Protein AF-A0A0W0RMK8-F1 (afdb_monomer)

Secondary structure (DSSP, 8-state):
-HHHHHHHHHHHHHHT--EEEEEEEEEB--SSS-B-SHHHHHHHHHTT---EEEPPTTT--HHHHB-S-TTSTT-BS-SEEE--S-TTEE-TTTTT--HHHHHHS-HHHHHHHHHHHHHHHHTT--GGGGTT--EEEEEE----HHHHHHHHTT----HHHHHHH-TTHHHHHHHHHTT--S-EEEE--GGGHHHHHHHHHHHHHHTTS-SEEEEEEEE----HHHHHHHHHTT-B-SSSS--TTBTT---BPBB-EEEEEEEEEHHHHHHTT----EEEEEEEEEE--S-SSSTTS--HHHHHHHHHHHHHHHT--TTTEEEEE------HHHHHHHHHHHHHHHTTT-BTTBPEEEE-THHHH-B-GGGHHHHHHHHHHHHHHTTEEPP-TT-SSB-TT--GGGTTEE--SS-EE---BTTB--EEEEEEE-TTSEEEEEEEEPPP----------TTS-EEEEEEESSHHHHHHHHHHHHHHHHH----HHHHHHHHHHSS---SEEEEEEESSHHHHHHHHHTT-S--EE-PPP-SEEEE-S-HHHHHHHHHTT-EEEEPTTSS-PPP--PPPP----EE--PPP--TT--PPPPPPTT-EEEEEEEE-PPPS------S--EEEEE-GGGHHHHHHTT--EEEGGG---GGG-SEEEEETTTTPPPPSSHHHHHHHHHHHHHHHHHHHHHHHHTT---EEEEEEES--GGG-SS---HHHHHHHHHHHHHHHH-GGG--EEEEE-TT-GGGHHHHHHHHHHHSSGGG--SEEEEETTEEEEEEEEE-PPPSSPPPPPTT-EEEEETTTSHHHHHHHHHHHHTT-SEEEEEES----HHHHHHHHHHHHH-TTSEEEEEE--TT-HHHHHHHHHHTTTTS-EEEEEE---------GGG--HHHHHHHHIIIIIHHHHHHHHTTTS--SEEEEEEETHHHH--TT-HHHHHHHHHHHHHHHHHHHTT---EEEEE--BSSSSTTTTTTT-GGGGGGSB-HHHHHHHHHHHTT-S-SEEEE--HHHHHHHHHTSPSSPPHHHHHHHHHHTTT-----SSS-HHHHHHHHS-HHHHHHHHHHHHHHHHHHHTT--TTS---TTS-TTTTT--HHHHHHHHHHHHHHHTTT----TTHHHHS-SHHHHHHHHHHHHHHTT-------------------------BTTBSSHHHHHHHHHTT-----PPPTTT--GGGTB-S-TTSTT-B-

Mean predicted aligned error: 17.92 Å

pLDDT: mean 87.14, std 13.57, range [26.41, 98.94]

Organism: Legionella bozemanae (NCBI:txid447)

InterPro domains:
  IPR006162 Phosphopantetheine attachment site [PS00012] (1110-1125)
  IPR009081 Phosphopantetheine binding ACP domain [PF00550] (1088-1153)
  IPR009081 Phosphopantetheine binding ACP domain [PS50075] (1080-1157)
  IPR013968 Polyketide synthase-like, ketoreductase domain [PF08659] (805-984)
  IPR014030 Beta-ketoacyl synthase-like, N-terminal domain [PF00109] (17-269)
  IPR014030 Beta-ketoacyl synthase-like, N-terminal domain [PF00109] (1176-1232)
  IPR014031 Beta-ketoacyl synthase, C-terminal domain [PF02801] (277-395)
  IPR016039 Thiolase-like [G3DSA:3.40.47.10] (13-452)
  IPR016039 Thiolase-like [G3DSA:3.40.47.10] (1172-1232)
  IPR016039 Thiolase-like [SSF53901] (16-394)
  IPR016039 Thiolase-like [SSF53901] (1177-1229)
  IPR018201 Beta-ketoacyl synthase, active site [PS00606] (182-198)
  IPR020806 Polyketide synthase-like, phosphopantetheine-binding domain [SM00823] (1083-1157)
  IPR020841 Polyketide synthase, beta-ketoacyl synthase domain [PS52004] (16-446)
  IPR020841 Polyketide synthase, beta-ketoacyl synthase domain [SM00825] (19-449)
  IPR036291 NAD(P)-binding domain superfamily [SSF51735] (600-795)
  IPR036291 NAD(P)-binding domain superfamily [SSF51735] (803-1043)
  IPR036736 ACP-like superfamily [G3DSA:1.10.1200.10] (1075-1161)
  IPR036736 ACP-like superfamily [SSF47336] (1084-1190)
  IPR050091 Polyketide and Nonribosomal Peptide Biosynthesis Enzymes [PTHR43775] (18-522)

Solvent-accessible surface area (backbone atoms only — not comparable to full-atom values): 65589 Å² total; per-residue (Å²): 114,69,68,62,54,55,54,53,50,57,50,50,59,35,78,48,52,42,31,24,32,33,18,48,20,28,35,34,32,31,80,92,53,63,29,73,37,55,66,59,45,51,51,38,38,63,68,74,44,56,22,56,37,65,62,52,78,91,62,48,67,54,79,79,31,50,37,84,54,55,79,48,83,84,24,19,38,36,63,38,25,16,55,58,87,60,69,41,53,40,38,41,71,80,68,58,43,51,74,76,47,46,21,36,37,33,49,52,38,54,50,50,46,57,33,43,55,34,8,33,39,57,34,47,46,29,63,77,77,37,56,68,29,46,36,20,28,23,28,1,43,59,87,61,42,56,53,53,45,45,62,76,42,52,39,85,71,54,91,43,43,60,60,21,54,38,69,60,39,37,31,44,49,50,35,58,70,42,36,41,64,24,57,71,39,62,29,77,42,54,32,11,5,11,39,50,19,44,43,53,46,49,51,33,40,52,69,62,59,20,68,33,33,42,30,19,12,23,22,72,82,64,56,66,65,61,52,26,52,36,22,67,68,58,45,43,10,61,88,31,45,11,19,36,58,13,61,77,28,55,4,26,10,51,20,25,27,32,19,25,36,28,37,27,43,35,72,58,33,60,72,70,67,46,57,59,58,24,28,39,37,22,63,39,74,53,60,44,72,90,85,62,95,43,70,69,45,83,39,44,68,42,48,35,52,47,56,53,49,22,31,61,57,45,73,50,56,63,60,54,46,46,33,37,40,40,54,36,46,3,28,63,67,58,28,42,39,51,50,51,25,50,38,73,64,31,56,86,44,49,36,88,92,54,40,32,31,42,38,23,61,23,28,32,49,24,44,17,42,12,10,33,31,37,48,43,47,50,53,52,40,50,20,60,73,68,29,30,42,53,37,27,41,71,48,88,48,63,20,95,86,51,62,50,77,72,36,30,43,42,66,36,74,49,65,41,84,46,69,90,46,102,89,50,81,59,27,34,32,40,39,22,58,8,59,79,27,35,36,30,35,34,35,34,35,57,46,79,92,72,85,77,77,90,66,82,72,74,82,84,56,52,42,39,41,60,50,46,17,83,38,68,67,18,36,55,52,40,51,53,48,46,53,50,46,64,74,73,50,86,74,52,60,66,24,52,30,51,29,43,40,59,24,42,63,72,43,40,23,34,37,60,46,78,27,66,46,61,68,55,44,51,51,33,62,74,72,58,71,65,60,86,43,81,40,68,76,46,90,60,76,42,75,51,72,87,50,25,69,59,45,44,53,42,49,70,66,18,38,30,54,32,65,57,90,85,75,76,82,71,60,84,61,96,62,78,60,85,52,74,66,56,41,85,35,62,69,67,59,59,58,89,86,61,84,72,78,47,81,64,72,62,74,25,24,28,35,82,45,78,45,82,50,85,87,69,89,70,61,59,83,80,91,78,50,36,28,40,35,36,49,46,71,83,49,49,62,50,27,43,74,71,71,43,49,66,44,49,62,88,71,65,69,66,76,84,63,37,53,28,36,42,42,21,66,72,44,94,56,85,77,67,95,47,70,66,55,41,52,52,51,35,50,52,50,52,49,52,53,52,51,52,52,45,52,39,58,77,67,68,57,80,37,39,36,34,38,50,38,49,26,27,52,48,97,76,28,87,91,60,67,30,67,65,43,14,32,52,56,4,28,50,41,12,42,41,53,72,48,51,77,28,62,44,29,36,42,28,34,40,81,88,46,65,94,46,47,40,57,55,54,48,48,40,74,30,37,50,44,79,93,54,19,52,52,54,38,36,38,52,96,92,41,42,32,38,60,38,68,41,82,33,87,59,63,89,60,70,45,80,52,56,70,78,20,30,34,37,27,35,27,18,78,40,58,58,19,44,48,52,48,53,30,42,51,76,40,43,38,30,31,38,39,29,29,22,78,74,66,83,50,67,68,56,50,50,52,48,53,54,56,45,66,79,40,77,92,40,46,82,46,79,40,76,45,57,63,73,38,64,67,63,46,44,52,52,54,47,74,53,35,79,85,60,38,32,30,32,42,35,40,50,36,70,70,84,67,86,44,53,71,78,71,62,53,72,66,55,5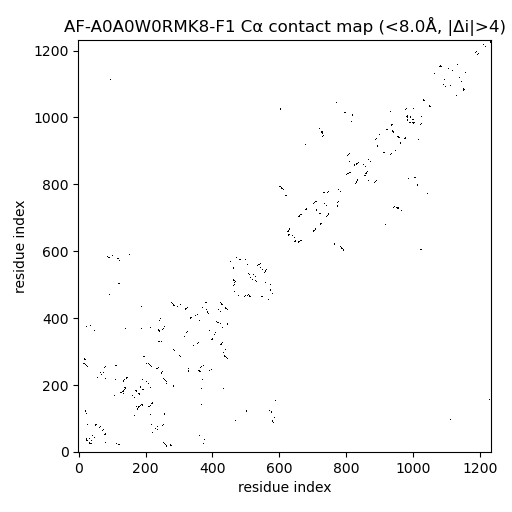2,55,54,45,36,48,43,33,41,47,25,50,50,49,56,53,63,75,41,71,85,53,74,44,66,30,32,37,37,61,35,31,38,26,33,77,67,24,35,84,27,26,25,67,54,9,9,35,23,21,31,48,47,32,51,26,41,53,36,42,74,73,71,41,64,31,26,22,39,17,40,44,55,28,33,84,36,62,94,31,37,81,63,49,70,45,79,93,49,53,87,33,39,46,40,69,58,38,48,27,51,48,47,34,23,53,50,71,43,90,56,52,64,38,30,44,43,35,66,62,44,55,50,57,56,53,76,66,52,53,83,83,61,38,44,49,56,51,52,36,52,50,67,74,51,69,88,73,94,83,82,80,83,88,58,29,72,69,47,61,50,55,71,74,47,58,81,96,49,40,62,58,54,35,31,52,52,44,45,53,52,49,33,67,73,72,74,48,63,91,88,64,85,73,70,47,83,40,33,44,64,76,76,54,42,52,77,65,54,29,30,48,50,19,52,55,47,33,62,50,38,34,83,80,50,90,60,47,63,56,48,45,72,80,22,51,14,38,49,48,37,13,52,46,55,52,48,48,76,58,40,84,78,67,85,88,89,90,89,86,90,86,87,89,80,93,75,94,70,83,78,82,87,76,86,81,48,75,48,64,88,12,78,36,56,69,42,40,51,51,33,59,76,68,71,55,74,52,78,70,80,73,50,65,92,81,44,57,48,82,80,33,53,37,92,51,75,88,39,88,80,41,47,98

Foldseek 3Di:
DVVVVVVVVVLLCLVQFKKFFQFKAKWFQDQPAIDTGLVSVLVCLQVVAFRKDFDDVVQDDLVVADDCPLPPPNHFLARIFTAHDALQKAQCVLLLHDLVLSQLADSQLRQLLQRLQLRLLRQLAALQVQAAAQEEEFEQEDDQVQLVVCVVLVFFDDPNNVLRRDQQNSQVSNCLSSVHDAHRDYAYLKQCRQLVSVQVQSVCQSVVSHFKYKTFYWFHDRDCVVSSVCSNVQAAQSVQFQLFQAQSQRHWRYTGMMMITMMGRPVVCVVVVTHGLWMWSFKDKDFQDPDDPDQQQEHLVRLLVQVVVQCVSSVHALLQAQEEAEQRTSHPRVSLSRQVSNLVRQQPSADLVRAREYAYCCRRRIRNISRRQNVSVSLVSVCLVVQKHGARHNHDHGHPSHDCVRRVYDRHRHIDGNDDDPPGWHKYKYWIARSSGMIMMTIITGDDDDDQDPDDPPLFAKAKAKDADQDPVQRLVLLVQQLVCLVPDPDFPVLNRQSCLASYWQHQWMKMDIDSGSVRVSVCSVVVVIDTGGEDADPDEDADDRHNVRVVVCSNNRHSYHHDPPPDDHDHDSRDGGDRPIDRHHGDRPPPLDPPFDDFDQFLWKDKDKDFDDQDPQWDDDPLFAEEEEDPVVCQVVLVVVVHHYDYPVVVDDLQRHQEYEACVCPPHDDDDDPVSLLVLLLVSLQVVLVVVLVCVVVVHQHAYEYEAEQCDLVQNDPDHDLSCLLVLLLQLQCCLQPVSRLYAYEYEYPVPVSCVSVVVVSCNTGQDDPNPARYWYADPNTIMGIAIAGDGFFPDFDADDQLAEEEEECLLFFLNVLLVLLVLVSRAQEYEYEDLDCPDPVSVVSVVVSCVSRVRHYYHYHNDQLLPLVVVLVVVCVNCVVLRHAEYEYPWFDFDQAASNVDDSVNLVVGCSGAVNSLVSCLVSCLVRNYLAYEYEAACSLVNNDGSGSSSNSSSSSSLSSLSVCVVSVHHGEYEHEDAADCGDDCVVVCLPPQCVVFHHYSSSSSVSSSRPRSDPHSYIYRTGLSVLVVVLVSRDPPHGPNSVSSVCSSVPDDDDDDDFAAPLVVVLVVDDPVCNLVSLLVVLQVLLCVLVVHDPPDDDDQPDFSVRSSDDLVSLLVSQVVVPVNGPPQDPRDSCLCVVQGGSNSSSVVVVVSSVCSVDDDDDDDDDDDDDDPDDDPPDDFDCAQQAHTDVSVVVCVVVVHDSDDPDDVVVPDLVVADDPDPPDTNHDD

Nearest PDB structures (foldseek):
  8cv1-assembly1_A  TM=8.790E-01  e=9.241E-50  Mycolicibacterium smegmatis MC2 155
  8cuy-assembly1_B  TM=8.706E-01  e=6.769E-50  Mycolicibacterium smegmatis MC2 155
  4wky-assembly1_A  TM=8.839E-01  e=7.706E-46  Streptomyces albus
  9f48-assembly1_A  TM=8.771E-01  e=1.295E-45  Mycobacterium tuberculosis H37Rv
  9f48-assembly1_B  TM=7.073E-01  e=1.678E-45  Mycobacterium tuberculosis H37Rv

Sequence (1232 aa):
MQTKKGHQNSINDILNEPIAIIGMNCQFPGINSDVEDVDAFYEMLLKEQTSIKEVPENRWDINQYYDADRQKENKIVSRKGGFLNDPQLFDAAFFKITPTEAKQMDPQQRLFLEVSIRALNHANIPLDSLKNSNTGVYCGISTHDYSQLNYKDHITFNAYTYIGSADSAAPGRLCHFLNLKGPCMTVDTACSSSLSALYLATMALRNQQCDMAIVGGVHLSLCPEIFIGVTKANMLSALGQCSSFDATADGYARSEGCAVVVVKRLRDALKDQNKILAVIKSIVMNQDGGGGMGMAAPNIEAQIAMHQAVLAQAHVAASDIDYIETHGTGTILGDEVEFNAIQHIHQGHHSKDSPLIIGAVKSNLGHTISASGIASLIKVIASLNNERIPANLHYTTPSPSIDPESIPALLPVQAIPFVKCPNKKRYAQVSNFGFTGTNVSAVIEEPPELALTPFSAPHDEPQCFVLSAHSEYSLKHMLASHLRYLKESSASLHDVCSTLINCRDHYKFRCAIIAQNKEELIQKIEAKAYELNKVALKKDIIIIEHEAQQIYTHFLAGANIRFAKNTESYNPVDLPLYFFDRKTYWHDKEDKSISVDAPVPQDWGFQLQWQSQPVGKDHRKISGKPWLLIGAKHLASGFIEQGLPIVLDDDSPALDTLDGIIFAANFGSIPPKDIEAHIDWQKNTLKKLLSLLKELQHKAIELQLIVLTTNAIAELADDTLNLDSSALLGFCKTLVLELPQYQTILIDLDKHDEDYYPGQVVNEIYYNHGQSYEHVVAYRNGQRWVSRLKRATLPDKKQSLCSEGRYLITGGCGGLGLVTAQALLSAGAKELILVSRHVDKPELKARIKILQSYYPNQIIRIVGLDITDKEKLCNLLLENNEDGLLKGIIHAAGASMNAPLLEHQDEDIDSLFSAKVKGGWYLHELSQHCSLDFFIVYSSVSSVFGSNKESVYSATNSFLDALIAERRRLGLVGTAIQWGPWAEVGMAEKRARDPSLKQAFIHNEQGRALIHRLINSPLTHITIISPEYLKFMLDFVPKPLPLFYQDLDNELNGVEHKGNENISPWLNDYIKIAGDKKSIACKNMVSALCKKILELPETEELEEHEGFFELGFDSLMVTEIATRLKEKLKPFLNVTATIGFDYPSISKLAQYVESELQKSLLQAQVLQSLPEDADDSIAIISMSCSLPGAPDVAAFETLLEQGLSGVKEIPLERWDNKKYYDPNPDAPGKSY

Structure (mmCIF, N/CA/C/O backbone):
data_AF-A0A0W0RMK8-F1
#
_entry.id   AF-A0A0W0RMK8-F1
#
loop_
_atom_site.group_PDB
_atom_site.id
_atom_site.type_symbol
_atom_site.label_atom_id
_atom_site.label_alt_id
_atom_site.label_comp_id
_atom_site.label_asym_id
_atom_site.label_entity_id
_atom_site.label_seq_id
_atom_site.pdbx_PDB_ins_code
_atom_site.Cartn_x
_atom_site.Cartn_y
_atom_site.Cartn_z
_atom_site.occupancy
_atom_site.B_iso_or_equiv
_atom_site.auth_seq_id
_atom_site.auth_comp_id
_atom_site.auth_asym_id
_atom_site.auth_atom_id
_atom_site.pdbx_PDB_model_num
ATOM 1 N N . MET A 1 1 ? -55.865 16.732 8.032 1.00 41.00 1 MET A N 1
ATOM 2 C CA . MET A 1 1 ? -54.862 17.031 9.086 1.00 41.00 1 MET A CA 1
ATOM 3 C C . MET A 1 1 ? -54.269 15.781 9.742 1.00 41.00 1 MET A C 1
ATOM 5 O O . MET A 1 1 ? -53.061 15.772 9.918 1.00 41.00 1 MET A O 1
ATOM 9 N N . GLN A 1 2 ? -55.037 14.728 10.066 1.00 34.59 2 GLN A N 1
ATOM 10 C CA . GLN A 1 2 ? -54.472 13.503 10.676 1.00 34.59 2 GLN A CA 1
ATOM 11 C C . GLN A 1 2 ? -53.424 12.783 9.801 1.00 34.59 2 GLN A C 1
ATOM 13 O O . GLN A 1 2 ? -52.404 12.351 10.326 1.00 34.59 2 GLN A O 1
ATOM 18 N N . THR A 1 3 ? -53.599 12.738 8.476 1.00 39.09 3 THR A N 1
ATOM 19 C CA . THR A 1 3 ? -52.642 12.102 7.546 1.00 39.09 3 THR A CA 1
ATOM 20 C C . THR A 1 3 ? -51.258 12.764 7.520 1.00 39.09 3 THR A C 1
ATOM 22 O O . THR A 1 3 ? -50.258 12.056 7.551 1.00 39.09 3 THR A O 1
ATOM 25 N N . LYS A 1 4 ? -51.167 14.106 7.562 1.00 37.25 4 LYS A N 1
ATOM 26 C CA . LYS A 1 4 ? -49.867 14.806 7.665 1.00 37.25 4 LYS A CA 1
ATOM 27 C C . LYS A 1 4 ? -49.144 14.522 8.990 1.00 37.25 4 LYS A C 1
ATOM 29 O O . LYS A 1 4 ? -47.932 14.354 8.973 1.00 37.25 4 LYS A O 1
ATOM 34 N N . LYS A 1 5 ? -49.871 14.404 10.111 1.00 36.16 5 LYS A N 1
ATOM 35 C CA . LYS A 1 5 ? -49.273 14.021 11.405 1.00 36.16 5 LYS A CA 1
ATOM 36 C C . LYS A 1 5 ? -48.753 12.580 11.413 1.00 36.16 5 LYS A C 1
ATOM 38 O O . LYS A 1 5 ? -47.684 12.345 11.956 1.00 36.16 5 LYS A O 1
ATOM 43 N N . GLY A 1 6 ? -49.464 11.641 10.784 1.00 33.12 6 GLY A N 1
ATOM 44 C CA . GLY A 1 6 ? -48.987 10.258 10.646 1.00 33.12 6 GLY A CA 1
ATOM 45 C C . GLY A 1 6 ? -47.664 10.165 9.877 1.00 33.12 6 GLY A C 1
ATOM 46 O O . GLY A 1 6 ? -46.747 9.490 10.327 1.00 33.12 6 GLY A O 1
ATOM 47 N N . HIS A 1 7 ? -47.544 10.906 8.771 1.00 40.69 7 HIS A N 1
ATOM 48 C CA . HIS A 1 7 ? -46.333 10.921 7.943 1.00 40.69 7 HIS A CA 1
ATOM 49 C C . HIS A 1 7 ? -45.150 11.644 8.614 1.00 40.69 7 HIS A C 1
ATOM 51 O O . HIS A 1 7 ? -44.021 11.170 8.544 1.00 40.69 7 HIS A O 1
ATOM 57 N N . GLN A 1 8 ? -45.394 12.759 9.318 1.00 40.38 8 GLN A N 1
ATOM 58 C CA . GLN A 1 8 ? -44.339 13.443 10.082 1.00 40.38 8 GLN A CA 1
ATOM 59 C C . GLN A 1 8 ? -43.818 12.599 11.252 1.00 40.38 8 GLN A C 1
ATOM 61 O O . GLN A 1 8 ? -42.616 12.609 11.502 1.00 40.38 8 GLN A O 1
ATOM 66 N N . ASN A 1 9 ? -44.685 11.842 11.934 1.00 43.88 9 ASN A N 1
ATOM 67 C CA . ASN A 1 9 ? -44.238 10.928 12.984 1.00 43.88 9 ASN A CA 1
ATOM 68 C C . ASN A 1 9 ? -43.350 9.814 12.404 1.00 43.88 9 ASN A C 1
ATOM 70 O O . ASN A 1 9 ? -42.239 9.639 12.887 1.00 43.88 9 ASN A O 1
ATOM 74 N N . SER A 1 10 ? -43.761 9.149 11.313 1.00 55.09 10 SER A N 1
ATOM 75 C CA . SER A 1 10 ? -42.942 8.084 10.711 1.00 55.09 10 SER A CA 1
ATOM 76 C C . SER A 1 10 ? -41.590 8.565 10.172 1.00 55.09 10 SER A C 1
ATOM 78 O O . SER A 1 10 ? -40.631 7.804 10.197 1.00 55.09 10 SER A O 1
ATOM 80 N N . ILE A 1 11 ? -41.490 9.813 9.696 1.00 57.22 11 ILE A N 1
ATOM 81 C CA . ILE A 1 11 ? -40.212 10.391 9.244 1.00 57.22 11 ILE A CA 1
ATOM 82 C C . ILE A 1 11 ? -39.297 10.687 10.442 1.00 57.22 11 ILE A C 1
ATOM 84 O O . ILE A 1 11 ? -38.118 10.342 10.407 1.00 57.22 11 ILE A O 1
ATOM 88 N N . ASN A 1 12 ? -39.832 11.252 11.528 1.00 58.41 12 ASN A N 1
ATOM 89 C CA . ASN A 1 12 ? -39.061 11.484 12.754 1.00 58.41 12 ASN A CA 1
ATOM 90 C C . ASN A 1 12 ? -38.581 10.168 13.400 1.00 58.41 12 ASN A C 1
ATOM 92 O O . ASN A 1 12 ? -37.443 10.104 13.860 1.00 58.41 12 ASN A O 1
ATOM 96 N N . ASP A 1 13 ? -39.405 9.114 13.381 1.00 64.88 13 ASP A N 1
ATOM 97 C CA . ASP A 1 13 ? -39.050 7.779 13.889 1.00 64.88 13 ASP A CA 1
ATOM 98 C C . ASP A 1 13 ? -37.909 7.116 13.083 1.00 64.88 13 ASP A C 1
ATOM 100 O O . ASP A 1 13 ? -37.177 6.284 13.619 1.00 64.88 13 ASP A O 1
ATOM 104 N N . ILE A 1 14 ? -37.736 7.483 11.806 1.00 68.38 14 ILE A N 1
ATOM 105 C CA . ILE A 1 14 ? -36.619 7.042 10.950 1.00 68.38 14 ILE A CA 1
ATOM 106 C C . ILE A 1 14 ? -35.370 7.901 11.205 1.00 68.38 14 ILE A C 1
ATOM 108 O O . ILE A 1 14 ? -34.286 7.370 11.451 1.00 68.38 14 ILE A O 1
ATOM 112 N N . LEU A 1 15 ? -35.512 9.231 11.203 1.00 69.00 15 LEU A N 1
ATOM 113 C CA . LEU A 1 15 ? -34.394 10.170 11.381 1.00 69.00 15 LEU A CA 1
ATOM 114 C C . LEU A 1 15 ? -33.727 10.076 12.761 1.00 69.00 15 LEU A C 1
ATOM 116 O O . LEU A 1 15 ? -32.535 10.366 12.871 1.00 69.00 15 LEU A O 1
ATOM 120 N N . ASN A 1 16 ? -34.463 9.643 13.786 1.00 75.88 16 ASN A N 1
ATOM 121 C CA . ASN A 1 16 ? -33.965 9.452 15.150 1.00 75.88 16 ASN A CA 1
ATOM 122 C C . ASN A 1 16 ? -33.789 7.971 15.529 1.00 75.88 16 ASN A C 1
ATOM 124 O O . ASN A 1 16 ? -33.672 7.655 16.713 1.00 75.88 16 ASN A O 1
ATOM 128 N N . GLU A 1 17 ? -33.757 7.044 14.563 1.00 87.06 17 GLU A N 1
ATOM 129 C CA . GLU A 1 17 ? -33.603 5.624 14.883 1.00 87.06 17 GLU A CA 1
ATOM 130 C C . GLU A 1 17 ? -32.278 5.351 15.636 1.00 87.06 17 GLU A C 1
ATOM 132 O O . GLU A 1 17 ? -31.203 5.738 15.155 1.00 87.06 17 GLU A O 1
ATOM 137 N N . PRO A 1 18 ? -32.318 4.679 16.805 1.00 94.12 18 PRO A N 1
ATOM 138 C CA . PRO A 1 18 ? -31.117 4.312 17.544 1.00 94.12 18 PRO A CA 1
ATOM 139 C C . PRO A 1 18 ? -30.277 3.270 16.794 1.00 94.12 18 PRO A C 1
ATOM 141 O O . PRO A 1 18 ? -30.799 2.324 16.198 1.00 94.12 18 PRO A O 1
ATOM 144 N N . ILE A 1 19 ? -28.956 3.418 16.874 1.00 98.06 19 ILE A N 1
ATOM 145 C CA . ILE A 1 19 ? -27.985 2.535 16.220 1.00 98.06 19 ILE A CA 1
ATOM 146 C C . ILE A 1 19 ? -27.295 1.677 17.283 1.00 98.06 19 ILE A C 1
ATOM 148 O O . ILE A 1 19 ? -26.718 2.198 18.233 1.00 98.06 19 ILE A O 1
ATOM 152 N N . ALA A 1 20 ? -27.343 0.358 17.128 1.00 98.50 20 ALA A N 1
ATOM 153 C CA . ALA A 1 20 ? -26.600 -0.577 17.961 1.00 98.50 20 ALA A CA 1
ATOM 154 C C . ALA A 1 20 ? -25.149 -0.688 17.480 1.00 98.50 20 ALA A C 1
ATOM 156 O O . ALA A 1 20 ? -24.895 -0.895 16.291 1.00 98.50 20 ALA A O 1
ATOM 157 N N . ILE A 1 21 ? -24.208 -0.625 18.420 1.00 98.75 21 ILE A N 1
ATOM 158 C CA . ILE A 1 21 ? -22.817 -1.029 18.203 1.00 98.75 21 ILE A CA 1
ATOM 159 C C . ILE A 1 21 ? -22.722 -2.506 18.577 1.00 98.75 21 ILE A C 1
ATOM 161 O O . ILE A 1 21 ? -22.990 -2.868 19.723 1.00 98.75 21 ILE A O 1
ATOM 165 N N . ILE A 1 22 ? -22.389 -3.356 17.607 1.00 98.06 22 ILE A N 1
ATOM 166 C CA . ILE A 1 22 ? -22.453 -4.821 17.742 1.00 98.06 22 ILE A CA 1
ATOM 167 C C . ILE A 1 22 ? -21.080 -5.502 17.776 1.00 98.06 22 ILE A C 1
ATOM 169 O O . ILE A 1 22 ? -20.949 -6.626 18.250 1.00 98.06 22 ILE A O 1
ATOM 173 N N . GLY A 1 23 ? -20.039 -4.807 17.323 1.00 98.12 23 GLY A N 1
ATOM 174 C CA . GLY A 1 23 ? -18.652 -5.253 17.394 1.00 98.12 23 GLY A CA 1
ATOM 175 C C . GLY A 1 23 ? -17.706 -4.070 17.480 1.00 98.12 23 GLY A C 1
ATOM 176 O O . GLY A 1 23 ? -18.060 -2.960 17.084 1.00 98.12 23 GLY A O 1
ATOM 177 N N . MET A 1 24 ? -16.505 -4.303 17.998 1.00 98.44 24 MET A N 1
ATOM 178 C CA . MET A 1 24 ? -15.438 -3.309 18.032 1.00 98.44 24 MET A CA 1
ATOM 179 C C . MET A 1 24 ? -14.074 -3.991 18.116 1.00 98.44 24 MET A C 1
ATOM 181 O O . MET A 1 24 ? -13.968 -5.088 18.656 1.00 98.44 24 MET A O 1
ATOM 185 N N . ASN A 1 25 ? -13.037 -3.344 17.593 1.00 98.62 25 ASN A N 1
ATOM 186 C CA . ASN A 1 25 ? -11.651 -3.672 17.908 1.00 98.62 25 ASN A CA 1
ATOM 187 C C . ASN A 1 25 ? -10.762 -2.429 17.801 1.00 98.62 25 ASN A C 1
ATOM 189 O O . ASN A 1 25 ? -11.095 -1.472 17.100 1.00 98.62 25 ASN A O 1
ATOM 193 N N . CYS A 1 26 ? -9.601 -2.457 18.446 1.00 98.44 26 CYS A N 1
ATOM 194 C CA . CYS A 1 26 ? -8.566 -1.448 18.280 1.00 98.44 26 CYS A CA 1
ATOM 195 C C . CYS A 1 26 ? -7.175 -2.078 18.196 1.00 98.44 26 CYS A C 1
ATOM 197 O O . CYS A 1 26 ? -6.957 -3.195 18.655 1.00 98.44 26 CYS A O 1
ATOM 199 N N . GLN A 1 27 ? -6.238 -1.343 17.604 1.00 98.38 27 GLN A N 1
ATOM 200 C CA . GLN A 1 27 ? -4.813 -1.583 17.754 1.00 98.38 27 GLN A CA 1
ATOM 201 C C . GLN A 1 27 ? -4.115 -0.258 18.066 1.00 98.38 27 GLN A C 1
ATOM 203 O O . GLN A 1 27 ? -4.217 0.709 17.305 1.00 98.38 27 GLN A O 1
ATOM 208 N N . PHE A 1 28 ? -3.433 -0.210 19.206 1.00 98.38 28 PHE A N 1
ATOM 209 C CA . PHE A 1 28 ? -2.854 0.995 19.791 1.00 98.38 28 PHE A CA 1
ATOM 210 C C . PHE A 1 28 ? -1.427 0.741 20.295 1.00 98.38 28 PHE A C 1
ATOM 212 O O . PHE A 1 28 ? -1.105 -0.386 20.672 1.00 98.38 28 PHE A O 1
ATOM 219 N N . PRO A 1 29 ? -0.572 1.777 20.367 1.00 97.50 29 PRO A N 1
ATOM 220 C CA . PRO A 1 29 ? 0.694 1.696 21.078 1.00 97.50 29 PRO A CA 1
ATOM 221 C C . PRO A 1 29 ? 0.470 1.212 22.513 1.00 97.50 29 PRO A C 1
ATOM 223 O O . PRO A 1 29 ? -0.421 1.714 23.204 1.00 97.50 29 PRO A O 1
ATOM 226 N N . GLY A 1 30 ? 1.302 0.278 22.967 1.00 94.31 30 GLY A N 1
ATOM 227 C CA . GLY A 1 30 ? 1.387 -0.150 24.365 1.00 94.31 30 GLY A CA 1
ATOM 228 C C . GLY A 1 30 ? 2.788 0.064 24.946 1.00 94.31 30 GLY A C 1
ATOM 229 O O . GLY A 1 30 ? 3.681 0.596 24.279 1.00 94.31 30 GLY A O 1
ATOM 230 N N . ILE A 1 31 ? 2.981 -0.332 26.211 1.00 91.06 31 ILE A N 1
ATOM 231 C CA . ILE A 1 31 ? 4.250 -0.127 26.937 1.00 91.06 31 ILE A CA 1
ATOM 232 C C . ILE A 1 31 ? 5.362 -1.039 26.402 1.00 91.06 31 ILE A C 1
ATOM 234 O O . ILE A 1 31 ? 6.417 -0.555 26.003 1.00 91.06 31 ILE A O 1
ATOM 238 N N . ASN A 1 32 ? 5.133 -2.357 26.418 1.00 87.31 32 ASN A N 1
ATOM 239 C CA . ASN A 1 32 ? 6.132 -3.369 26.040 1.00 87.31 32 ASN A CA 1
ATOM 240 C C . ASN A 1 32 ? 5.854 -3.961 24.650 1.00 87.31 32 ASN A C 1
ATOM 242 O O . ASN A 1 32 ? 6.770 -4.234 23.881 1.00 87.31 32 ASN A O 1
ATOM 246 N N . SER A 1 33 ? 4.576 -4.150 24.337 1.00 93.06 33 SER A N 1
ATOM 247 C CA . SER A 1 33 ? 4.048 -4.604 23.054 1.00 93.06 33 SER A CA 1
ATOM 248 C C . SER A 1 33 ? 2.869 -3.717 22.683 1.00 93.06 33 SER A C 1
ATOM 250 O O . SER A 1 33 ? 2.274 -3.093 23.565 1.00 93.06 33 SER A O 1
ATOM 252 N N . ASP A 1 34 ? 2.508 -3.690 21.406 1.00 96.25 34 ASP A N 1
A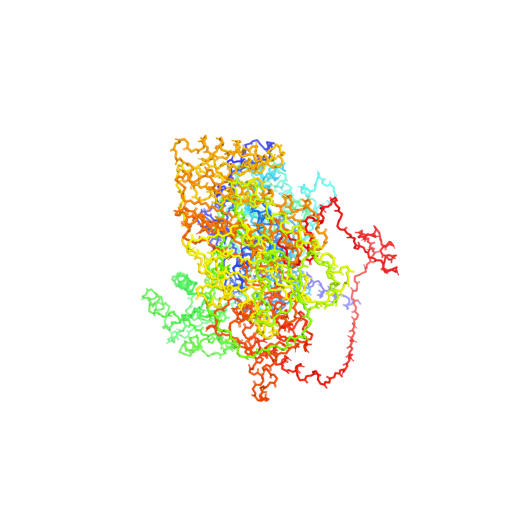TOM 253 C CA . ASP A 1 34 ? 1.280 -3.030 20.981 1.00 96.25 34 ASP A CA 1
ATOM 254 C C . ASP A 1 34 ? 0.053 -3.742 21.574 1.00 96.25 34 ASP A C 1
ATOM 256 O O . ASP A 1 34 ? 0.054 -4.949 21.830 1.00 96.25 34 ASP A O 1
ATOM 260 N N . VAL A 1 35 ? -0.981 -2.954 21.843 1.00 97.06 35 VAL A N 1
ATOM 261 C CA . VAL A 1 35 ? -2.306 -3.405 22.261 1.00 97.06 35 VAL A CA 1
ATOM 262 C C . VAL A 1 35 ? -3.076 -3.758 20.996 1.00 97.06 35 VAL A C 1
ATOM 264 O O . VAL A 1 35 ? -3.160 -2.922 20.104 1.00 97.06 35 VAL A O 1
ATOM 267 N N . GLU A 1 36 ? -3.631 -4.966 20.899 1.00 95.69 36 GLU A N 1
ATOM 268 C CA . GLU A 1 36 ? -4.236 -5.488 19.657 1.00 95.69 36 GLU A CA 1
ATOM 269 C C . GLU A 1 36 ? -5.738 -5.823 19.753 1.00 95.69 36 GLU A C 1
ATOM 271 O O . GLU A 1 36 ? -6.355 -6.213 18.750 1.00 95.69 36 GLU A O 1
ATOM 276 N N . ASP A 1 37 ? -6.311 -5.651 20.945 1.00 95.69 37 ASP A N 1
ATOM 277 C CA . ASP A 1 37 ? -7.719 -5.862 21.266 1.00 95.69 37 ASP A CA 1
ATOM 278 C C . ASP A 1 37 ? -8.209 -4.891 22.362 1.00 95.69 37 ASP A C 1
ATOM 280 O O . ASP A 1 37 ? -7.427 -4.163 22.985 1.00 95.69 37 ASP A O 1
ATOM 284 N N . VAL A 1 38 ? -9.530 -4.849 22.567 1.00 97.00 38 VAL A N 1
ATOM 285 C CA . VAL A 1 38 ? -10.177 -3.895 23.485 1.00 97.00 38 VAL A CA 1
ATOM 286 C C . VAL A 1 38 ? -9.978 -4.252 24.958 1.00 97.00 38 VAL A C 1
ATOM 288 O O . VAL A 1 38 ? -9.918 -3.343 25.788 1.00 97.00 38 VAL A O 1
ATOM 291 N N . ASP A 1 39 ? -9.837 -5.531 25.298 1.00 94.81 39 ASP A N 1
ATOM 292 C CA . ASP A 1 39 ? -9.677 -5.956 26.690 1.00 94.81 39 ASP A CA 1
ATOM 293 C C . ASP A 1 39 ? -8.278 -5.585 27.193 1.00 94.81 39 ASP A C 1
ATOM 295 O O . ASP A 1 39 ? -8.145 -4.972 28.253 1.00 94.81 39 ASP A O 1
ATOM 299 N N . ALA A 1 40 ? -7.241 -5.828 26.386 1.00 95.75 40 ALA A N 1
ATOM 300 C CA . ALA A 1 40 ? -5.880 -5.365 26.642 1.00 95.75 40 ALA A CA 1
ATOM 301 C C . ALA A 1 40 ? -5.786 -3.827 26.683 1.00 95.75 40 ALA A C 1
ATOM 303 O O . ALA A 1 40 ? -5.058 -3.270 27.510 1.00 95.75 40 ALA A O 1
ATOM 304 N N . PHE A 1 41 ? -6.546 -3.121 25.833 1.00 97.94 41 PHE A N 1
ATOM 305 C CA . PHE A 1 41 ? -6.628 -1.659 25.886 1.00 97.94 41 PHE A CA 1
ATOM 306 C C . PHE A 1 41 ? -7.216 -1.183 27.212 1.00 97.94 41 PHE A C 1
ATOM 308 O O . PHE A 1 41 ? -6.629 -0.342 27.892 1.00 97.94 41 PHE A O 1
ATOM 315 N N . TYR A 1 42 ? -8.359 -1.737 27.600 1.00 97.56 42 TYR A N 1
ATOM 316 C CA . TYR A 1 42 ? -9.055 -1.345 28.814 1.00 97.56 42 TYR A CA 1
ATOM 317 C C . TYR A 1 42 ? -8.281 -1.743 30.082 1.00 97.56 42 TYR A C 1
ATOM 319 O O . TYR A 1 42 ? -8.232 -0.966 31.036 1.00 97.56 42 TYR A O 1
ATOM 327 N N . GLU A 1 43 ? -7.582 -2.883 30.074 1.00 96.12 43 GLU A N 1
ATOM 328 C CA . GLU A 1 43 ? -6.666 -3.283 31.147 1.00 96.12 43 GLU A CA 1
ATOM 329 C C . GLU A 1 43 ? -5.517 -2.271 31.321 1.00 96.12 43 GLU A C 1
ATOM 331 O O . GLU A 1 43 ? -5.195 -1.901 32.451 1.00 96.12 43 GLU A O 1
ATOM 336 N N . MET A 1 44 ? -4.938 -1.760 30.225 1.00 97.06 44 MET A N 1
ATOM 337 C CA . MET A 1 44 ? -3.931 -0.690 30.271 1.00 97.06 44 MET A CA 1
ATOM 338 C C . MET A 1 44 ? -4.502 0.594 30.902 1.00 97.06 44 MET A C 1
ATOM 340 O O . MET A 1 44 ? -3.859 1.195 31.766 1.00 97.06 44 MET A O 1
ATOM 344 N N . LEU A 1 45 ? -5.726 0.994 30.535 1.00 97.38 45 LEU A N 1
ATOM 345 C CA . LEU A 1 45 ? -6.386 2.166 31.127 1.00 97.38 45 LEU A CA 1
ATOM 346 C C . LEU A 1 45 ? -6.642 1.983 32.636 1.00 97.38 45 LEU A C 1
ATOM 348 O O . LEU A 1 45 ? -6.390 2.900 33.416 1.00 97.38 45 LEU A O 1
ATOM 352 N N . LEU A 1 46 ? -7.108 0.802 33.062 1.00 97.12 46 LEU A N 1
ATOM 353 C CA . LEU A 1 46 ? -7.340 0.478 34.477 1.00 97.12 46 LEU A CA 1
ATOM 354 C C . LEU A 1 46 ? -6.052 0.383 35.307 1.00 97.12 46 LEU A C 1
ATOM 356 O O . LEU A 1 46 ? -6.099 0.596 36.516 1.00 97.12 46 LEU A O 1
ATOM 360 N N . LYS A 1 47 ? -4.913 0.068 34.680 1.00 96.44 47 LYS A N 1
ATOM 361 C CA . LYS A 1 47 ? -3.584 0.065 35.313 1.00 96.44 47 LYS A CA 1
ATOM 362 C C . LYS A 1 47 ? -2.942 1.456 35.391 1.00 96.44 47 LYS A C 1
ATOM 364 O O . LYS A 1 47 ? -1.784 1.545 35.790 1.00 96.44 47 LYS A O 1
ATOM 369 N N . GLU A 1 48 ? -3.662 2.512 34.999 1.00 96.19 48 GLU A N 1
ATOM 370 C CA . GLU A 1 48 ? -3.188 3.907 34.999 1.00 96.19 48 GLU A CA 1
ATOM 371 C C . GLU A 1 48 ? -1.945 4.102 34.108 1.00 96.19 48 GLU A C 1
ATOM 373 O O . GLU A 1 48 ? -1.060 4.916 34.370 1.00 96.19 48 GLU A O 1
ATOM 378 N N . GLN A 1 49 ? -1.871 3.321 33.026 1.00 94.88 49 GLN A N 1
ATOM 379 C CA . GLN A 1 49 ? -0.715 3.254 32.139 1.00 94.88 49 GLN A CA 1
ATOM 380 C C . GLN A 1 49 ? -0.832 4.202 30.939 1.00 94.88 49 GLN A C 1
ATOM 382 O O . GLN A 1 49 ? -1.922 4.497 30.446 1.00 94.88 49 GLN A O 1
ATOM 387 N N . THR A 1 50 ? 0.328 4.640 30.443 1.00 94.75 50 THR A N 1
ATOM 388 C CA . THR A 1 50 ? 0.471 5.396 29.194 1.00 94.75 50 THR A CA 1
ATOM 389 C C . THR A 1 50 ? 1.441 4.696 28.247 1.00 94.75 50 THR A C 1
ATOM 391 O O . THR A 1 50 ? 2.425 4.099 28.684 1.00 94.75 50 THR A O 1
ATOM 394 N N . SER A 1 51 ? 1.169 4.776 26.946 1.00 93.94 51 SER A N 1
ATOM 395 C CA . SER A 1 51 ? 2.033 4.250 25.884 1.00 93.94 51 SER A CA 1
ATOM 396 C C . SER A 1 51 ? 2.888 5.317 25.196 1.00 93.94 51 SER A C 1
ATOM 398 O O . SER A 1 51 ? 3.539 5.043 24.184 1.00 93.94 51 SER A O 1
ATOM 400 N N . ILE A 1 52 ? 2.918 6.534 25.751 1.00 96.94 52 ILE A N 1
ATOM 401 C CA . ILE A 1 52 ? 3.767 7.612 25.253 1.00 96.94 52 ILE A CA 1
ATOM 402 C C . ILE A 1 52 ? 5.226 7.348 25.640 1.00 96.94 52 ILE A C 1
ATOM 404 O O . ILE A 1 52 ? 5.595 7.341 26.815 1.00 96.94 52 ILE A O 1
ATOM 408 N N . LYS A 1 53 ? 6.065 7.148 24.623 1.00 95.19 53 LYS A N 1
ATOM 409 C CA . LYS A 1 53 ? 7.488 6.796 24.723 1.00 95.19 53 LYS A CA 1
ATOM 410 C C . LYS A 1 53 ? 8.332 7.735 23.859 1.00 95.19 53 LYS A C 1
ATOM 412 O O . LYS A 1 53 ? 7.794 8.567 23.131 1.00 95.19 53 LYS A O 1
ATOM 417 N N . GLU A 1 54 ? 9.654 7.666 23.982 1.00 95.62 54 GLU A N 1
ATOM 418 C CA . GLU A 1 54 ? 10.555 8.405 23.087 1.00 95.62 54 GLU A CA 1
ATOM 419 C C . GLU A 1 54 ? 10.408 7.901 21.638 1.00 95.62 54 GLU A C 1
ATOM 421 O O . GLU A 1 54 ? 10.042 6.743 21.426 1.00 95.62 54 GLU A O 1
ATOM 426 N N . VAL A 1 55 ? 10.643 8.768 20.642 1.00 96.06 55 VAL A N 1
ATOM 427 C CA . VAL A 1 55 ? 10.582 8.381 19.219 1.00 96.06 55 VAL A CA 1
ATOM 428 C C . VAL A 1 55 ? 11.502 7.174 18.964 1.00 96.06 55 VAL A C 1
ATOM 430 O O . VAL A 1 55 ? 12.703 7.280 19.225 1.00 96.06 55 VAL A O 1
ATOM 433 N N . PRO A 1 56 ? 10.986 6.050 18.432 1.00 92.75 56 PRO A N 1
ATOM 434 C CA . PRO A 1 56 ? 11.806 4.877 18.147 1.00 92.75 56 PRO A CA 1
ATOM 435 C C . PRO A 1 56 ? 12.849 5.120 17.046 1.00 92.75 56 PRO A C 1
ATOM 437 O O . PRO A 1 56 ? 12.571 5.779 16.042 1.00 92.75 56 PRO A O 1
ATOM 440 N N . GLU A 1 57 ? 14.027 4.502 17.186 1.00 87.44 57 GLU A N 1
ATOM 441 C CA . GLU A 1 57 ? 15.140 4.613 16.223 1.00 87.44 57 GLU A CA 1
ATOM 442 C C . GLU A 1 57 ? 14.761 4.165 14.798 1.00 87.44 57 GLU A C 1
ATOM 444 O O . GLU A 1 57 ? 15.311 4.675 13.825 1.00 87.44 57 GLU A O 1
ATOM 449 N N . ASN A 1 58 ? 13.788 3.253 14.657 1.00 84.00 58 ASN A N 1
ATOM 450 C CA . ASN A 1 58 ? 13.288 2.784 13.360 1.00 84.00 58 ASN A CA 1
ATOM 451 C C . ASN A 1 58 ? 12.341 3.775 12.648 1.00 84.00 58 ASN A C 1
ATOM 453 O O . ASN A 1 58 ? 11.877 3.467 11.551 1.00 84.00 58 ASN A O 1
ATOM 457 N N . ARG A 1 59 ? 12.042 4.944 13.240 1.00 89.81 59 ARG A N 1
ATOM 458 C CA . ARG A 1 59 ? 11.226 6.004 12.618 1.00 89.81 59 ARG A CA 1
ATOM 459 C C . ARG A 1 59 ? 12.094 7.137 12.072 1.00 89.81 59 ARG A C 1
ATOM 461 O O . ARG A 1 59 ? 12.167 7.324 10.861 1.00 89.81 59 ARG A O 1
ATOM 468 N N . TRP A 1 60 ? 12.760 7.885 12.952 1.00 91.56 60 TRP A N 1
ATOM 469 C CA . TRP A 1 60 ? 13.733 8.923 12.594 1.00 91.56 60 TRP A CA 1
ATOM 470 C C . TRP A 1 60 ? 14.643 9.249 13.785 1.00 91.56 60 TRP A C 1
ATOM 472 O O . TRP A 1 60 ? 14.250 9.099 14.941 1.00 91.56 60 TRP A O 1
ATOM 482 N N . ASP A 1 61 ? 15.848 9.761 13.518 1.00 93.38 61 ASP A N 1
ATOM 483 C CA . ASP A 1 61 ? 16.765 10.211 14.573 1.00 93.38 61 ASP A CA 1
ATOM 484 C C . ASP A 1 61 ? 16.260 11.511 15.216 1.00 93.38 61 ASP A C 1
ATOM 486 O O . ASP A 1 61 ? 16.509 12.623 14.741 1.00 93.38 61 ASP A O 1
ATOM 490 N N . ILE A 1 62 ? 15.552 11.376 16.336 1.00 94.69 62 ILE A N 1
ATOM 491 C CA . ILE A 1 62 ? 15.006 12.497 17.107 1.00 94.69 62 ILE A CA 1
ATOM 492 C C . ILE A 1 62 ? 16.074 13.503 17.569 1.00 94.69 62 ILE A C 1
ATOM 494 O O . ILE A 1 62 ? 15.748 14.667 17.794 1.00 94.69 62 ILE A O 1
ATOM 498 N N . ASN A 1 63 ? 17.359 13.140 17.641 1.00 94.25 63 ASN A N 1
ATOM 499 C CA . ASN A 1 63 ? 18.417 14.092 18.000 1.00 94.25 63 ASN A CA 1
ATOM 500 C C . ASN A 1 63 ? 18.659 15.141 16.906 1.00 94.25 63 ASN A C 1
ATOM 502 O O . ASN A 1 63 ? 19.024 16.277 17.211 1.00 94.25 63 ASN A O 1
ATOM 506 N N . GLN A 1 64 ? 18.391 14.802 15.642 1.00 94.94 64 GLN A N 1
ATOM 507 C CA . GLN A 1 64 ? 18.477 15.748 14.526 1.00 94.94 64 GLN A CA 1
ATOM 508 C C . GLN A 1 64 ? 17.330 16.763 14.552 1.00 94.94 64 GLN A C 1
ATOM 510 O O . GLN A 1 64 ? 17.528 17.918 14.165 1.00 94.94 64 GLN A O 1
ATOM 515 N N . TYR A 1 65 ? 16.163 16.382 15.077 1.00 95.38 65 TYR A N 1
ATOM 516 C CA . TYR A 1 65 ? 14.942 17.192 15.027 1.00 95.38 65 TYR A CA 1
ATOM 517 C C . TYR A 1 65 ? 14.544 17.842 16.354 1.00 95.38 65 TYR A C 1
ATOM 519 O O . TYR A 1 65 ? 13.787 18.803 16.331 1.00 95.38 65 TYR A O 1
ATOM 527 N N . TYR A 1 66 ? 15.047 17.396 17.502 1.00 97.06 66 TYR A N 1
ATOM 528 C CA . TYR A 1 66 ? 14.714 18.002 18.793 1.00 97.06 66 TYR A CA 1
ATOM 529 C C . TYR A 1 66 ? 15.414 19.355 19.017 1.00 97.06 66 TYR A C 1
ATOM 531 O O . TYR A 1 66 ? 16.596 19.517 18.690 1.00 97.06 66 TYR A O 1
ATOM 539 N N . ASP A 1 67 ? 14.681 20.307 19.598 1.00 96.25 67 ASP A N 1
ATOM 540 C CA . ASP A 1 67 ? 15.198 21.482 20.315 1.00 96.25 67 ASP A CA 1
ATOM 541 C C . ASP A 1 67 ? 14.135 21.940 21.334 1.00 96.25 67 ASP A C 1
ATOM 543 O O . ASP A 1 67 ? 12.939 21.840 21.067 1.00 96.25 67 ASP A O 1
ATOM 547 N N . ALA A 1 68 ? 14.553 22.430 22.502 1.00 94.06 68 ALA A N 1
ATOM 548 C CA . ALA A 1 68 ? 13.629 22.916 23.529 1.00 94.06 68 ALA A CA 1
ATOM 549 C C . ALA A 1 68 ? 12.999 24.274 23.158 1.00 94.06 68 ALA A C 1
ATOM 551 O O . ALA A 1 68 ? 11.926 24.620 23.656 1.00 94.06 68 ALA A O 1
ATOM 552 N N . ASP A 1 69 ? 13.644 25.050 22.280 1.00 94.06 69 ASP A N 1
ATOM 553 C CA . ASP A 1 69 ? 13.075 26.288 21.755 1.00 94.06 69 ASP A CA 1
ATOM 554 C C . ASP A 1 69 ? 12.036 25.998 20.656 1.00 94.06 69 ASP A C 1
ATOM 556 O O . ASP A 1 69 ? 12.370 25.706 19.504 1.00 94.06 69 ASP A O 1
ATOM 560 N N . ARG A 1 70 ? 10.750 26.173 21.000 1.00 92.56 70 ARG A N 1
ATOM 561 C CA . ARG A 1 70 ? 9.603 26.087 20.072 1.00 92.56 70 ARG A CA 1
ATOM 562 C C . ARG A 1 70 ? 9.782 26.948 18.814 1.00 92.56 70 ARG A C 1
ATOM 564 O O . ARG A 1 70 ? 9.226 26.598 17.773 1.00 92.56 70 ARG A O 1
ATOM 571 N N . GLN A 1 71 ? 10.555 28.038 18.859 1.00 92.88 71 GLN A N 1
ATOM 572 C CA . GLN A 1 71 ? 10.790 28.919 17.711 1.00 92.88 71 GLN A CA 1
ATOM 573 C C . GLN A 1 71 ? 11.879 28.404 16.761 1.00 92.88 71 GLN A C 1
ATOM 575 O O . GLN A 1 71 ? 11.761 28.612 15.553 1.00 92.88 71 GLN A O 1
ATOM 580 N N . LYS A 1 72 ? 12.848 27.609 17.231 1.00 93.94 72 LYS A N 1
ATOM 581 C CA . LYS A 1 72 ? 13.992 27.120 16.440 1.00 93.94 72 LYS A CA 1
ATOM 582 C C . LYS A 1 72 ? 13.592 26.426 15.130 1.00 93.94 72 LYS A C 1
ATOM 584 O O . LYS A 1 72 ? 12.919 25.397 15.148 1.00 93.94 72 LYS A O 1
ATOM 589 N N . GLU A 1 73 ? 13.980 26.984 13.986 1.00 93.38 73 GLU A N 1
ATOM 590 C CA . GLU A 1 73 ? 13.584 26.487 12.657 1.00 93.38 73 GLU A CA 1
ATOM 591 C C . GLU A 1 73 ? 13.845 24.984 12.464 1.00 93.38 73 GLU A C 1
ATOM 593 O O . GLU A 1 73 ? 14.896 24.474 12.846 1.00 93.38 73 GLU A O 1
ATOM 598 N N . ASN A 1 74 ? 12.887 24.289 11.841 1.00 93.88 74 ASN A N 1
ATOM 599 C CA . ASN A 1 74 ? 12.940 22.851 11.536 1.00 93.88 74 ASN A CA 1
ATOM 600 C C . ASN A 1 74 ? 13.140 21.920 12.750 1.00 93.88 74 ASN A C 1
ATOM 602 O O . ASN A 1 74 ? 13.666 20.816 12.606 1.00 93.88 74 ASN A O 1
ATOM 606 N N . LYS A 1 75 ? 12.698 22.352 13.941 1.00 96.88 75 LYS A N 1
ATOM 607 C CA . LYS A 1 75 ? 12.755 21.571 15.184 1.00 96.88 75 LYS A CA 1
ATOM 608 C C . LYS A 1 75 ? 11.386 21.232 15.775 1.00 96.88 75 LYS A C 1
ATOM 610 O O . LYS A 1 75 ? 10.400 21.933 15.544 1.00 96.88 75 LYS A O 1
ATOM 615 N N . ILE A 1 76 ? 11.376 20.153 16.554 1.00 97.12 76 ILE A N 1
ATOM 616 C CA . ILE A 1 76 ? 10.264 19.580 17.313 1.00 97.12 76 ILE A CA 1
ATOM 617 C C . ILE A 1 76 ? 10.526 19.833 18.805 1.00 97.12 76 ILE A C 1
ATOM 619 O O . ILE A 1 76 ? 11.613 19.525 19.294 1.00 97.12 76 ILE A O 1
ATOM 623 N N . VAL A 1 77 ? 9.527 20.346 19.531 1.00 96.88 77 VAL A N 1
ATOM 624 C CA . VAL A 1 77 ? 9.657 20.679 20.969 1.00 96.88 77 VAL A CA 1
ATOM 625 C C . VAL A 1 77 ? 9.640 19.454 21.891 1.00 96.88 77 VAL A C 1
ATOM 627 O O . VAL A 1 77 ? 10.092 19.520 23.028 1.00 96.88 77 VAL A O 1
ATOM 630 N N . SER A 1 78 ? 9.127 18.320 21.412 1.00 95.44 78 SER A N 1
ATOM 631 C CA . SER A 1 78 ? 9.017 17.083 22.186 1.00 95.44 78 SER A CA 1
ATOM 632 C C . SER A 1 78 ? 9.824 15.952 21.570 1.00 95.44 78 SER A C 1
ATOM 634 O O . SER A 1 78 ? 9.941 15.841 20.351 1.00 95.44 78 SER A O 1
ATOM 636 N N . ARG A 1 79 ? 10.332 15.070 22.433 1.00 95.81 79 ARG A N 1
ATOM 637 C CA . ARG A 1 79 ? 10.987 13.811 22.045 1.00 95.81 79 ARG A CA 1
ATOM 638 C C . ARG A 1 79 ? 10.045 12.610 22.097 1.00 95.81 79 ARG A C 1
ATOM 640 O O . ARG A 1 79 ? 10.484 11.498 21.824 1.00 95.81 79 ARG A O 1
ATOM 647 N N . LYS A 1 80 ? 8.784 12.807 22.497 1.00 96.50 80 LYS A N 1
ATOM 648 C CA . LYS A 1 80 ? 7.856 11.721 22.827 1.00 96.50 80 LYS A CA 1
ATOM 649 C C . LYS A 1 80 ? 6.621 11.679 21.931 1.00 96.50 80 LYS A C 1
ATOM 651 O O . LYS A 1 80 ? 6.160 12.704 21.432 1.00 96.50 80 LYS A O 1
ATOM 656 N N . GLY A 1 81 ? 6.054 10.485 21.811 1.00 96.94 81 GLY A N 1
ATOM 657 C CA . GLY A 1 81 ? 4.768 10.209 21.182 1.00 96.94 81 GLY A CA 1
ATOM 658 C C . GLY A 1 81 ? 4.335 8.762 21.421 1.00 96.94 81 GLY A C 1
ATOM 659 O O . GLY A 1 81 ? 5.088 7.958 21.970 1.00 96.94 81 GLY A O 1
ATOM 660 N N . GLY A 1 82 ? 3.111 8.426 21.029 1.00 97.25 82 GLY A N 1
ATOM 661 C CA . GLY A 1 82 ? 2.654 7.037 20.991 1.00 97.25 82 GLY A CA 1
ATOM 662 C C . GLY A 1 82 ? 2.963 6.438 19.625 1.00 97.25 82 GLY A C 1
ATOM 663 O O . GLY A 1 82 ? 2.492 6.956 18.618 1.00 97.25 82 GLY A O 1
ATOM 664 N N . PHE A 1 83 ? 3.747 5.362 19.588 1.00 97.38 83 PHE A N 1
ATOM 665 C CA . PHE A 1 83 ? 4.178 4.709 18.348 1.00 97.38 83 PHE A CA 1
ATOM 666 C C . PHE A 1 83 ? 3.928 3.205 18.417 1.00 97.38 83 PHE A C 1
ATOM 668 O O . PHE A 1 83 ? 4.338 2.564 19.390 1.00 97.38 83 PHE A O 1
ATOM 675 N N . LEU A 1 84 ? 3.300 2.648 17.382 1.00 96.81 84 LEU A N 1
ATOM 676 C CA . LEU A 1 84 ? 3.267 1.208 17.151 1.00 96.81 84 LEU A CA 1
ATOM 677 C C . LEU A 1 84 ? 4.691 0.723 16.866 1.00 96.81 84 LEU A C 1
ATOM 679 O O . LEU A 1 84 ? 5.485 1.428 16.233 1.00 96.81 84 LEU A O 1
ATOM 683 N N . ASN A 1 85 ? 5.034 -0.467 17.341 1.00 92.88 85 ASN A N 1
ATOM 684 C CA . ASN A 1 85 ? 6.401 -0.972 17.241 1.00 92.88 85 ASN A CA 1
ATOM 685 C C . ASN A 1 85 ? 6.775 -1.296 15.783 1.00 92.88 85 ASN A C 1
ATOM 687 O O . ASN A 1 85 ? 7.826 -0.868 15.296 1.00 92.88 85 ASN A O 1
ATOM 691 N N . ASP A 1 86 ? 5.877 -1.985 15.073 1.00 89.44 86 ASP A N 1
ATOM 692 C CA . ASP A 1 86 ? 6.176 -2.663 13.808 1.00 89.44 86 ASP A CA 1
ATOM 693 C C . ASP A 1 86 ? 5.160 -2.334 12.686 1.00 89.44 86 ASP A C 1
ATOM 695 O O . ASP A 1 86 ? 4.479 -3.230 12.181 1.00 89.44 86 ASP A O 1
ATOM 699 N N . PRO A 1 87 ? 5.060 -1.070 12.219 1.00 93.06 87 PRO A N 1
ATOM 700 C CA . PRO A 1 87 ? 4.105 -0.664 11.171 1.00 93.06 87 PRO A CA 1
ATOM 701 C C . PRO A 1 87 ? 4.339 -1.367 9.821 1.00 93.06 87 PRO A C 1
ATOM 703 O O . PRO A 1 87 ? 3.494 -1.331 8.935 1.00 93.06 87 PRO A O 1
ATOM 706 N N . GLN A 1 88 ? 5.497 -2.002 9.646 1.00 94.50 88 GLN A N 1
ATOM 707 C CA . GLN A 1 88 ? 5.844 -2.788 8.466 1.00 94.50 88 GLN A CA 1
ATOM 708 C C . GLN A 1 88 ? 5.159 -4.164 8.407 1.00 94.50 88 GLN A C 1
ATOM 710 O O . GLN A 1 88 ? 5.163 -4.783 7.345 1.00 94.50 88 GLN A O 1
ATOM 715 N N . LEU A 1 89 ? 4.603 -4.670 9.513 1.00 95.69 89 LEU A N 1
ATOM 716 C CA . LEU A 1 89 ? 4.031 -6.016 9.593 1.00 95.69 89 LEU A CA 1
ATOM 717 C C . LEU A 1 89 ? 2.581 -6.071 9.086 1.00 95.69 89 LEU A C 1
ATOM 719 O O . LEU A 1 89 ? 1.752 -5.255 9.474 1.00 95.69 89 LEU A O 1
ATOM 723 N N . PHE A 1 90 ? 2.269 -7.055 8.235 1.00 98.31 90 PHE A N 1
ATOM 724 C CA . PHE A 1 90 ? 0.921 -7.296 7.694 1.00 98.31 90 PHE A CA 1
ATOM 725 C C . PHE A 1 90 ? 0.771 -8.734 7.165 1.00 98.31 90 PHE A C 1
ATOM 727 O O . PHE A 1 90 ? 1.736 -9.291 6.644 1.00 98.31 90 PHE A O 1
ATOM 734 N N . ASP A 1 91 ? -0.409 -9.355 7.258 1.00 98.12 91 ASP A N 1
ATOM 735 C CA . ASP A 1 91 ? -0.698 -10.663 6.624 1.00 98.12 91 ASP A CA 1
ATOM 736 C C . ASP A 1 91 ? -1.320 -10.492 5.225 1.00 98.12 91 ASP A C 1
ATOM 738 O O . ASP A 1 91 ? -2.506 -10.728 4.992 1.00 98.12 91 ASP A O 1
ATOM 742 N N . ALA A 1 92 ? -0.496 -10.078 4.256 1.00 97.75 92 ALA A N 1
ATOM 743 C CA . ALA A 1 92 ? -0.937 -9.866 2.872 1.00 97.75 92 ALA A CA 1
ATOM 744 C C . ALA A 1 92 ? -1.566 -11.124 2.237 1.00 97.75 92 ALA A C 1
ATOM 746 O O . ALA A 1 92 ? -2.488 -11.020 1.427 1.00 97.75 92 ALA A O 1
ATOM 747 N N . ALA A 1 93 ? -1.115 -12.318 2.640 1.00 95.50 93 ALA A N 1
ATOM 748 C CA . ALA A 1 93 ? -1.619 -13.581 2.115 1.00 95.50 93 ALA A CA 1
ATOM 749 C C . ALA A 1 93 ? -3.074 -13.846 2.536 1.00 95.50 93 ALA A C 1
ATOM 751 O O . ALA A 1 93 ? -3.848 -14.341 1.719 1.00 95.50 93 ALA A O 1
ATOM 752 N N . PHE A 1 94 ? -3.462 -13.512 3.773 1.00 97.69 94 PHE A N 1
ATOM 753 C CA . PHE A 1 94 ? -4.859 -13.567 4.220 1.00 97.69 94 PHE A CA 1
ATOM 754 C C . PHE A 1 94 ? -5.768 -12.678 3.361 1.00 97.69 94 PHE A C 1
ATOM 756 O O . PHE A 1 94 ? -6.836 -13.117 2.937 1.00 97.69 94 PHE A O 1
ATOM 763 N N . PHE A 1 95 ? -5.318 -11.460 3.045 1.00 97.62 95 PHE A N 1
ATOM 764 C CA . PHE A 1 95 ? -6.082 -10.483 2.259 1.00 97.62 95 PHE A CA 1
ATOM 765 C C . PHE A 1 95 ? -6.014 -10.679 0.735 1.00 97.62 95 PHE A C 1
ATOM 767 O O . PHE A 1 95 ? -6.602 -9.888 0.003 1.00 97.62 95 PHE A O 1
ATOM 774 N N . LYS A 1 96 ? -5.337 -11.733 0.250 1.00 95.88 96 LYS A N 1
ATOM 775 C CA . LYS A 1 96 ? -5.073 -12.000 -1.181 1.00 95.88 96 LYS A CA 1
ATOM 776 C C . LYS A 1 96 ? -4.306 -10.874 -1.898 1.00 95.88 96 LYS A C 1
ATOM 778 O O . LYS A 1 96 ? -4.509 -10.640 -3.083 1.00 95.88 96 LYS A O 1
ATOM 783 N N . ILE A 1 97 ? -3.416 -10.194 -1.180 1.00 96.25 97 ILE A N 1
ATOM 784 C CA . ILE A 1 97 ? -2.597 -9.084 -1.682 1.00 96.25 97 ILE A CA 1
ATOM 785 C C . ILE A 1 97 ? -1.193 -9.604 -2.015 1.00 96.25 97 ILE A C 1
ATOM 787 O O . ILE A 1 97 ? -0.596 -10.360 -1.242 1.00 96.25 97 ILE A O 1
ATOM 791 N N . THR A 1 98 ? -0.643 -9.204 -3.166 1.00 94.06 98 THR A N 1
ATOM 792 C CA . THR A 1 98 ? 0.702 -9.641 -3.582 1.00 94.06 98 THR A CA 1
ATOM 793 C C . THR A 1 98 ? 1.801 -8.968 -2.745 1.00 94.06 98 THR A C 1
ATOM 795 O O . THR A 1 98 ? 1.617 -7.840 -2.283 1.00 94.06 98 THR A O 1
ATOM 798 N N . PRO A 1 99 ? 2.988 -9.587 -2.576 1.00 91.31 99 PRO A N 1
ATOM 799 C CA . PRO A 1 99 ? 4.119 -8.936 -1.913 1.00 91.31 99 PRO A CA 1
ATOM 800 C C . PRO A 1 99 ? 4.511 -7.591 -2.541 1.00 91.31 99 PRO A C 1
ATOM 802 O O . PRO A 1 99 ? 4.814 -6.643 -1.819 1.00 91.31 99 PRO A O 1
ATOM 805 N N . THR A 1 100 ? 4.472 -7.502 -3.873 1.00 89.00 100 THR A N 1
ATOM 806 C CA . THR A 1 100 ? 4.796 -6.291 -4.642 1.00 89.00 100 THR A CA 1
ATOM 807 C C . THR A 1 100 ? 3.830 -5.150 -4.337 1.00 89.00 100 THR A C 1
ATOM 809 O O . THR A 1 100 ? 4.268 -4.024 -4.109 1.00 89.00 100 THR A O 1
ATOM 812 N N . GLU A 1 101 ? 2.529 -5.439 -4.267 1.00 94.06 101 GLU A N 1
ATOM 813 C CA . GLU A 1 101 ? 1.517 -4.458 -3.877 1.00 94.06 101 GLU A CA 1
ATOM 814 C C . GLU A 1 101 ? 1.627 -4.084 -2.390 1.00 94.06 101 GLU A C 1
ATOM 816 O O . GLU A 1 101 ? 1.632 -2.901 -2.051 1.00 94.06 101 GLU A O 1
ATOM 821 N N . ALA A 1 102 ? 1.786 -5.066 -1.496 1.00 95.94 102 ALA A N 1
ATOM 822 C CA . ALA A 1 102 ? 1.855 -4.841 -0.051 1.00 95.94 102 ALA A CA 1
ATOM 823 C C . ALA A 1 102 ? 3.005 -3.903 0.366 1.00 95.94 102 ALA A C 1
ATOM 825 O O . ALA A 1 102 ? 2.852 -3.141 1.321 1.00 95.94 102 ALA A O 1
ATOM 826 N N . LYS A 1 103 ? 4.135 -3.908 -0.362 1.00 94.25 103 LYS A N 1
ATOM 827 C CA . LYS A 1 103 ? 5.234 -2.940 -0.174 1.00 94.25 103 LYS A CA 1
ATOM 828 C C . LYS A 1 103 ? 4.857 -1.501 -0.550 1.00 94.25 103 LYS A C 1
ATOM 830 O O . LYS A 1 103 ? 5.418 -0.564 0.012 1.00 94.25 103 LYS A O 1
ATOM 835 N N . GLN A 1 104 ? 3.936 -1.315 -1.495 1.00 93.38 104 GLN A N 1
ATOM 836 C CA . GLN A 1 104 ? 3.482 -0.001 -1.972 1.00 93.38 104 GLN A CA 1
ATOM 837 C C . GLN A 1 104 ? 2.312 0.559 -1.147 1.00 93.38 104 GLN A C 1
ATOM 839 O O . GLN A 1 104 ? 2.053 1.759 -1.193 1.00 93.38 104 GLN A O 1
ATOM 844 N N . MET A 1 105 ? 1.615 -0.289 -0.383 1.00 96.12 105 MET A N 1
ATOM 845 C CA . MET A 1 105 ? 0.505 0.114 0.482 1.00 96.12 105 MET A CA 1
ATOM 846 C C . MET A 1 105 ? 0.967 0.883 1.722 1.00 96.12 105 MET A C 1
ATOM 848 O O . MET A 1 105 ? 1.737 0.361 2.537 1.00 96.12 105 MET A O 1
ATOM 852 N N . ASP A 1 106 ? 0.386 2.065 1.926 1.00 97.44 106 ASP A N 1
ATOM 853 C CA . ASP A 1 106 ? 0.459 2.810 3.178 1.00 97.44 106 ASP A CA 1
ATOM 854 C C . ASP A 1 106 ? 0.025 1.890 4.341 1.00 97.44 106 ASP A C 1
ATOM 856 O O . ASP A 1 106 ? -1.033 1.245 4.267 1.00 97.44 106 ASP A O 1
ATOM 860 N N . PRO A 1 107 ? 0.839 1.762 5.405 1.00 97.50 107 PRO A N 1
ATOM 861 C CA . PRO A 1 107 ? 0.532 0.855 6.500 1.00 97.50 107 PRO A CA 1
ATOM 862 C C . PRO A 1 107 ? -0.742 1.219 7.279 1.00 97.50 107 PRO A C 1
ATOM 864 O O . PRO A 1 107 ? -1.300 0.350 7.945 1.00 97.50 107 PRO A O 1
ATOM 867 N N . GLN A 1 108 ? -1.289 2.429 7.119 1.00 98.38 108 GLN A N 1
ATOM 868 C CA . GLN A 1 108 ? -2.629 2.778 7.597 1.00 98.38 108 GLN A CA 1
ATOM 869 C C . GLN A 1 108 ? -3.717 1.914 6.932 1.00 98.38 108 GLN A C 1
ATOM 871 O O . GLN A 1 108 ? -4.621 1.431 7.616 1.00 98.38 108 GLN A O 1
ATOM 876 N N . GLN A 1 109 ? -3.608 1.642 5.623 1.00 98.12 109 GLN A N 1
ATOM 877 C CA . GLN A 1 109 ? -4.538 0.755 4.905 1.00 98.12 109 GLN A CA 1
ATOM 878 C C . GLN A 1 109 ? -4.442 -0.682 5.438 1.00 98.12 109 GLN A C 1
ATOM 880 O O . GLN A 1 109 ? -5.457 -1.336 5.677 1.00 98.12 109 GLN A O 1
ATOM 885 N N . ARG A 1 110 ? -3.209 -1.161 5.649 1.00 98.25 110 ARG A N 1
ATOM 886 C CA . ARG A 1 110 ? -2.901 -2.511 6.150 1.00 98.25 110 ARG A CA 1
ATOM 887 C C . ARG A 1 110 ? -3.456 -2.734 7.557 1.00 98.25 110 ARG A C 1
ATOM 889 O O . ARG A 1 110 ? -4.136 -3.728 7.805 1.00 98.25 110 ARG A O 1
ATOM 896 N N . LEU A 1 111 ? -3.240 -1.767 8.447 1.00 98.44 111 LEU A N 1
ATOM 897 C CA . LEU A 1 111 ? -3.744 -1.795 9.816 1.00 98.44 111 LEU A CA 1
ATOM 898 C C . LEU A 1 111 ? -5.281 -1.741 9.869 1.00 98.44 111 LEU A C 1
ATOM 900 O O . LEU A 1 111 ? -5.898 -2.511 10.604 1.00 98.44 111 LEU A O 1
ATOM 904 N N . PHE A 1 112 ? -5.912 -0.885 9.055 1.00 98.75 112 PHE A N 1
ATOM 905 C CA . PHE A 1 112 ? -7.374 -0.782 8.993 1.00 98.75 112 PHE A CA 1
ATOM 906 C C . PHE A 1 112 ? -8.039 -2.091 8.538 1.00 98.75 112 PHE A C 1
ATOM 908 O O . PHE A 1 112 ? -9.078 -2.467 9.085 1.00 98.75 112 PHE A O 1
ATOM 915 N N . LEU A 1 113 ? -7.430 -2.818 7.592 1.00 98.75 113 LEU A N 1
ATOM 916 C CA . LEU A 1 113 ? -7.893 -4.142 7.166 1.00 98.75 113 LEU A CA 1
ATOM 917 C C . LEU A 1 113 ? -7.894 -5.144 8.333 1.00 98.75 113 LEU A C 1
ATOM 919 O O . LEU A 1 113 ? -8.941 -5.712 8.646 1.00 98.75 113 LEU A O 1
ATOM 923 N N . GLU A 1 114 ? -6.761 -5.330 9.016 1.00 98.62 114 GLU A N 1
ATOM 924 C CA . GLU A 1 114 ? -6.646 -6.293 10.124 1.00 98.62 114 GLU A CA 1
ATOM 925 C C . GLU A 1 114 ? -7.580 -5.970 11.301 1.00 98.62 114 GLU A C 1
ATOM 927 O O . GLU A 1 114 ? -8.281 -6.856 11.804 1.00 98.62 114 GLU A O 1
ATOM 932 N N . VAL A 1 115 ? -7.646 -4.699 11.717 1.00 98.75 115 VAL A N 1
ATOM 933 C CA . VAL A 1 115 ? -8.517 -4.268 12.823 1.00 98.75 115 VAL A CA 1
ATOM 934 C C . VAL A 1 115 ? -9.998 -4.408 12.450 1.00 98.75 115 VAL A C 1
ATOM 936 O O . VAL A 1 115 ? -10.797 -4.793 13.305 1.00 98.75 115 VAL A O 1
ATOM 939 N N . SER A 1 116 ? -10.374 -4.206 11.181 1.00 98.81 116 SER A N 1
ATOM 940 C CA . SER A 1 116 ? -11.753 -4.416 10.714 1.00 98.81 116 SER A CA 1
ATOM 941 C C . SER A 1 116 ? -12.186 -5.883 10.770 1.00 98.81 116 SER A C 1
ATOM 943 O O . SER A 1 116 ? -13.278 -6.180 11.254 1.00 98.81 116 SER A O 1
ATOM 945 N N . ILE A 1 117 ? -11.331 -6.819 10.340 1.00 98.44 117 ILE A N 1
ATOM 946 C CA . ILE A 1 117 ? -11.621 -8.261 10.447 1.00 98.44 117 ILE A CA 1
ATOM 947 C C . ILE A 1 117 ? -11.768 -8.680 11.913 1.00 98.44 117 ILE A C 1
ATOM 949 O O . ILE A 1 117 ? -12.686 -9.424 12.260 1.00 98.44 117 ILE A O 1
ATOM 953 N N . ARG A 1 118 ? -10.921 -8.151 12.800 1.00 98.38 118 ARG A N 1
ATOM 954 C CA . ARG A 1 118 ? -11.029 -8.395 14.243 1.00 98.38 118 ARG A CA 1
ATOM 955 C C . ARG A 1 118 ? -12.301 -7.805 14.853 1.00 98.38 118 ARG A C 1
ATOM 957 O O . ARG A 1 118 ? -12.934 -8.478 15.660 1.00 98.38 118 ARG A O 1
ATOM 964 N N . ALA A 1 119 ? -12.741 -6.622 14.422 1.00 98.69 119 ALA A N 1
ATOM 965 C CA . ALA A 1 119 ? -14.013 -6.040 14.855 1.00 98.69 119 ALA A CA 1
ATOM 966 C C . ALA A 1 119 ? -15.230 -6.870 14.391 1.00 98.69 119 ALA A C 1
ATOM 968 O O . ALA A 1 119 ? -16.192 -7.020 15.145 1.00 98.69 119 ALA A O 1
ATOM 969 N N . LEU A 1 120 ? -15.174 -7.473 13.195 1.00 98.38 120 LEU A N 1
ATOM 970 C CA . LEU A 1 120 ? -16.180 -8.432 12.712 1.00 98.38 120 LEU A CA 1
ATOM 971 C C . LEU A 1 120 ? -16.155 -9.756 13.496 1.00 98.38 120 LEU A C 1
ATOM 973 O O . LEU A 1 120 ? -17.209 -10.291 13.835 1.00 98.38 120 LEU A O 1
ATOM 977 N N . ASN A 1 121 ? -14.971 -10.258 13.860 1.00 96.94 121 ASN A N 1
ATOM 978 C CA . ASN A 1 121 ? -14.844 -11.418 14.750 1.00 96.94 121 ASN A CA 1
ATOM 979 C C . ASN A 1 121 ? -15.415 -11.128 16.149 1.00 96.94 121 ASN A C 1
ATOM 981 O O . ASN A 1 121 ? -16.115 -11.973 16.704 1.00 96.94 121 ASN A O 1
ATOM 985 N N . HIS A 1 122 ? -15.184 -9.934 16.699 1.00 97.38 122 HIS A N 1
ATOM 986 C CA . HIS A 1 122 ? -15.803 -9.489 17.951 1.00 97.38 122 HIS A CA 1
ATOM 987 C C . HIS A 1 122 ? -17.330 -9.309 17.816 1.00 97.38 122 HIS A C 1
ATOM 989 O O . HIS A 1 122 ? -18.064 -9.501 18.780 1.00 97.38 122 HIS A O 1
ATOM 995 N N . ALA A 1 123 ? -17.838 -8.980 16.623 1.00 96.81 123 ALA A N 1
ATOM 996 C CA . ALA A 1 123 ? -19.276 -8.984 16.327 1.00 96.81 123 ALA A CA 1
ATOM 997 C C . ALA A 1 123 ? -19.874 -10.400 16.174 1.00 96.81 123 ALA A C 1
ATOM 999 O O . ALA A 1 123 ? -21.084 -10.532 15.996 1.00 96.81 123 ALA A O 1
ATOM 1000 N N . ASN A 1 124 ? -19.042 -11.452 16.196 1.00 96.00 124 ASN A N 1
ATOM 1001 C CA . ASN A 1 124 ? -19.411 -12.827 15.849 1.00 96.00 124 ASN A CA 1
ATOM 1002 C C . ASN A 1 124 ? -20.053 -12.965 14.451 1.00 96.00 124 ASN A C 1
ATOM 1004 O O . ASN A 1 124 ? -20.909 -13.819 14.215 1.00 96.00 124 ASN A O 1
ATOM 1008 N N . ILE A 1 125 ? -19.585 -12.145 13.503 1.00 95.88 125 ILE A N 1
ATOM 1009 C CA . ILE A 1 125 ? -19.981 -12.178 12.093 1.00 95.88 125 ILE A CA 1
ATOM 1010 C C . ILE A 1 125 ? -18.906 -12.929 11.288 1.00 95.88 125 ILE A C 1
ATOM 1012 O O . ILE A 1 125 ? -17.764 -12.459 11.238 1.00 95.88 125 ILE A O 1
ATOM 1016 N N . PRO A 1 126 ? -19.232 -14.065 10.639 1.00 93.88 126 PRO A N 1
ATOM 1017 C CA . PRO A 1 126 ? -18.322 -14.717 9.704 1.00 93.88 126 PRO A CA 1
ATOM 1018 C C . PRO A 1 126 ? -18.265 -13.921 8.391 1.00 93.88 126 PRO A C 1
ATOM 1020 O O . PRO A 1 126 ? -19.275 -13.386 7.923 1.00 93.88 126 PRO A O 1
ATOM 1023 N N . LEU A 1 127 ? -17.081 -13.822 7.796 1.00 95.19 127 LEU A N 1
ATOM 1024 C CA . LEU A 1 127 ? -16.813 -12.992 6.622 1.00 95.19 127 LEU A CA 1
ATOM 1025 C C . LEU A 1 127 ? -17.589 -13.468 5.385 1.00 95.19 127 LEU A C 1
ATOM 1027 O O . LEU A 1 127 ? -18.055 -12.641 4.599 1.00 95.19 127 LEU A O 1
ATOM 1031 N N . ASP A 1 128 ? -17.783 -14.781 5.231 1.00 90.62 128 ASP A N 1
ATOM 1032 C CA . ASP A 1 128 ? -18.568 -15.362 4.133 1.00 90.62 128 ASP A CA 1
ATOM 1033 C C . ASP A 1 128 ? -20.022 -14.849 4.072 1.00 90.62 128 ASP A C 1
ATOM 1035 O O . ASP A 1 128 ? -20.551 -14.632 2.978 1.00 90.62 128 ASP A O 1
ATOM 1039 N N . SER A 1 129 ? -20.636 -14.558 5.223 1.00 92.38 129 SER A N 1
ATOM 1040 C CA . SER A 1 129 ? -22.000 -14.019 5.327 1.00 92.38 129 SER A CA 1
ATOM 1041 C C . SER A 1 129 ? -22.151 -12.586 4.800 1.00 92.38 129 SER A C 1
ATOM 1043 O O . SER A 1 129 ? -23.266 -12.149 4.517 1.00 92.38 129 SER A O 1
ATOM 1045 N N . LEU A 1 130 ? -21.041 -11.863 4.620 1.00 95.75 130 LEU A N 1
ATOM 1046 C CA . LEU A 1 130 ? -21.026 -10.491 4.111 1.00 95.75 130 LEU A CA 1
ATOM 1047 C C . LEU A 1 130 ? -20.900 -10.405 2.586 1.00 95.75 130 LEU A C 1
ATOM 1049 O O . LEU A 1 130 ? -21.074 -9.318 2.022 1.00 95.75 130 LEU A O 1
ATOM 1053 N N . LYS A 1 131 ? -20.643 -11.524 1.899 1.00 94.19 131 LYS A N 1
ATOM 1054 C CA . LYS A 1 131 ? -20.436 -11.556 0.448 1.00 94.19 131 LYS A CA 1
ATOM 1055 C C . LYS A 1 131 ? -21.692 -11.078 -0.296 1.00 94.19 131 LYS A C 1
ATOM 1057 O O . LYS A 1 131 ? -22.738 -11.715 -0.236 1.00 94.19 131 LYS A O 1
ATOM 1062 N N . ASN A 1 132 ? -21.567 -9.989 -1.058 1.00 95.38 132 ASN A N 1
ATOM 1063 C CA . ASN A 1 132 ? -22.664 -9.252 -1.710 1.00 95.38 132 ASN A CA 1
ATOM 1064 C C . ASN A 1 132 ? -23.654 -8.537 -0.764 1.00 95.38 132 ASN A C 1
ATOM 1066 O O . ASN A 1 132 ? -24.693 -8.072 -1.229 1.00 95.38 132 ASN A O 1
ATOM 1070 N N . SER A 1 133 ? -23.364 -8.421 0.534 1.00 96.81 133 SER A N 1
ATOM 1071 C CA . SER A 1 133 ? -24.231 -7.692 1.470 1.00 96.81 133 SER A CA 1
ATOM 1072 C C . SER A 1 133 ? -24.223 -6.182 1.209 1.00 96.81 133 SER A C 1
ATOM 1074 O O . SER A 1 133 ? -23.211 -5.610 0.784 1.00 96.81 133 SER A O 1
ATOM 1076 N N . ASN A 1 134 ? -25.329 -5.513 1.545 1.00 96.88 134 ASN A N 1
ATOM 1077 C CA . ASN A 1 134 ? -25.420 -4.054 1.546 1.00 96.88 134 ASN A CA 1
ATOM 1078 C C . ASN A 1 134 ? -24.776 -3.443 2.812 1.00 96.88 134 ASN A C 1
ATOM 1080 O O . ASN A 1 134 ? -25.401 -2.699 3.570 1.00 96.88 134 ASN A O 1
ATOM 1084 N N . THR A 1 135 ? -23.525 -3.823 3.076 1.00 98.62 135 THR A N 1
ATOM 1085 C CA . THR A 1 135 ? -22.712 -3.299 4.181 1.00 98.62 135 THR A CA 1
ATOM 1086 C C . THR A 1 135 ? -21.874 -2.127 3.682 1.00 98.62 135 THR A C 1
ATOM 1088 O O . THR A 1 135 ? -21.188 -2.259 2.668 1.00 98.62 135 THR A O 1
ATOM 1091 N N . GLY A 1 136 ? -21.922 -0.992 4.380 1.00 98.56 136 GLY A N 1
ATOM 1092 C CA . GLY A 1 136 ? -21.073 0.169 4.097 1.00 98.56 136 GLY A CA 1
ATOM 1093 C C . GLY A 1 136 ? -19.748 0.146 4.866 1.00 98.56 136 GLY A C 1
ATOM 1094 O O . GLY A 1 136 ? -19.638 -0.507 5.906 1.00 98.56 136 GLY A O 1
ATOM 1095 N N . VAL A 1 137 ? -18.748 0.886 4.386 1.00 98.88 137 VAL A N 1
ATOM 1096 C CA . VAL A 1 137 ? -17.449 1.063 5.055 1.00 98.88 137 VAL A CA 1
ATOM 1097 C C . VAL A 1 137 ? -17.069 2.540 5.083 1.00 98.88 137 VAL A C 1
ATOM 1099 O O . VAL A 1 137 ? -16.992 3.187 4.038 1.00 98.88 137 VAL A O 1
ATOM 1102 N N . TYR A 1 138 ? -16.799 3.061 6.279 1.00 98.81 138 TYR A N 1
ATOM 1103 C CA . TYR A 1 138 ? -16.482 4.469 6.518 1.00 98.81 138 TYR A CA 1
ATOM 1104 C C . TYR A 1 138 ? -15.171 4.577 7.303 1.00 98.81 138 TYR A C 1
ATOM 1106 O O . TYR A 1 138 ? -15.092 4.147 8.455 1.00 98.81 138 TYR A O 1
ATOM 1114 N N . CYS A 1 139 ? -14.135 5.141 6.683 1.00 98.69 139 CYS A N 1
ATOM 1115 C CA . CYS A 1 139 ? -12.800 5.239 7.270 1.00 98.69 139 CYS A CA 1
ATOM 1116 C C . CYS A 1 139 ? -12.396 6.699 7.497 1.00 98.69 139 CYS A C 1
ATOM 1118 O O . CYS A 1 139 ? -12.239 7.470 6.550 1.00 98.69 139 CYS A O 1
ATOM 1120 N N . GLY A 1 140 ? -12.205 7.067 8.764 1.00 98.62 140 GLY A N 1
ATOM 1121 C CA . GLY A 1 140 ? -11.529 8.293 9.162 1.00 98.62 140 GLY A CA 1
ATOM 1122 C C . GLY A 1 140 ? -10.015 8.125 9.054 1.00 98.62 140 GLY A C 1
ATOM 1123 O O . GLY A 1 140 ? -9.395 7.553 9.950 1.00 98.62 140 GLY A O 1
ATOM 1124 N N . ILE A 1 141 ? -9.416 8.633 7.986 1.00 97.81 141 ILE A N 1
ATOM 1125 C CA . ILE A 1 141 ? -7.967 8.604 7.742 1.00 97.81 141 ILE A CA 1
ATOM 1126 C C . ILE A 1 141 ? -7.513 10.013 7.350 1.00 97.81 141 ILE A C 1
ATOM 1128 O O . ILE A 1 141 ? -8.300 10.806 6.837 1.00 97.81 141 ILE A O 1
ATOM 1132 N N . SER A 1 142 ? -6.272 10.351 7.680 1.00 90.94 142 SER A N 1
ATOM 1133 C CA . SER A 1 142 ? -5.653 11.630 7.340 1.00 90.94 142 SER A CA 1
ATOM 1134 C C . SER A 1 142 ? -4.135 11.461 7.330 1.00 90.94 142 SER A C 1
ATOM 1136 O O . SER A 1 142 ? -3.615 10.523 7.930 1.00 90.94 142 SER A O 1
ATOM 1138 N N . THR A 1 143 ? -3.423 12.419 6.734 1.00 86.44 143 THR A N 1
ATOM 1139 C CA . THR A 1 143 ? -1.953 12.438 6.582 1.00 86.44 143 THR A CA 1
ATOM 1140 C C . THR A 1 143 ? -1.377 11.342 5.673 1.00 86.44 143 THR A C 1
ATOM 1142 O O . THR A 1 143 ? -1.728 10.172 5.747 1.00 86.44 143 THR A O 1
ATOM 1145 N N . HIS A 1 144 ? -0.456 11.755 4.800 1.00 89.69 144 HIS A N 1
ATOM 1146 C CA . HIS A 1 144 ? 0.075 10.947 3.695 1.00 89.69 144 HIS A CA 1
ATOM 1147 C C . HIS A 1 144 ? 1.579 10.661 3.887 1.00 89.69 144 HIS A C 1
ATOM 1149 O O . HIS A 1 144 ? 2.381 10.800 2.959 1.00 89.69 144 HIS A O 1
ATOM 1155 N N . ASP A 1 145 ? 1.990 10.338 5.116 1.00 93.94 145 ASP A N 1
ATOM 1156 C CA . ASP A 1 145 ? 3.404 10.196 5.492 1.00 93.94 145 ASP A CA 1
ATOM 1157 C C . ASP A 1 145 ? 4.132 9.121 4.664 1.00 93.94 145 ASP A C 1
ATOM 1159 O O . ASP A 1 145 ? 5.292 9.317 4.302 1.00 93.94 145 ASP A O 1
ATOM 1163 N N . TYR A 1 146 ? 3.466 8.016 4.302 1.00 94.44 146 TYR A N 1
ATOM 1164 C CA . TYR A 1 146 ? 4.083 6.971 3.476 1.00 94.44 146 TYR A CA 1
ATOM 1165 C C . TYR A 1 146 ? 4.352 7.456 2.047 1.00 94.44 146 TYR A C 1
ATOM 1167 O O . TYR A 1 146 ? 5.426 7.217 1.502 1.00 94.44 146 TYR A O 1
ATOM 1175 N N . SER A 1 147 ? 3.436 8.241 1.468 1.00 92.19 147 SER A N 1
ATOM 1176 C CA . SER A 1 147 ? 3.664 8.898 0.173 1.00 92.19 147 SER A CA 1
ATOM 1177 C C . SER A 1 147 ? 4.870 9.844 0.233 1.00 92.19 147 SER A C 1
ATOM 1179 O O . SER A 1 147 ? 5.703 9.841 -0.671 1.00 92.19 147 SER A O 1
ATOM 1181 N N . GLN A 1 148 ? 5.037 10.596 1.329 1.00 91.12 148 GLN A N 1
ATOM 1182 C CA . GLN A 1 148 ? 6.223 11.440 1.524 1.00 91.12 148 GLN A CA 1
ATOM 1183 C C . GLN A 1 148 ? 7.514 10.617 1.631 1.00 91.12 148 GLN A C 1
ATOM 1185 O O . GLN A 1 148 ? 8.519 10.999 1.028 1.00 91.12 148 GLN A O 1
ATOM 1190 N N . LEU A 1 149 ? 7.503 9.489 2.352 1.00 90.19 149 LEU A N 1
ATOM 1191 C CA . LEU A 1 149 ? 8.650 8.578 2.405 1.00 90.19 149 LEU A CA 1
ATOM 1192 C C . LEU A 1 149 ? 8.998 8.021 1.021 1.00 90.19 149 LEU A C 1
ATOM 1194 O O . LEU A 1 149 ? 10.169 8.062 0.656 1.00 90.19 149 LEU A O 1
ATOM 1198 N N . ASN A 1 150 ? 8.011 7.607 0.221 1.00 89.19 150 ASN A N 1
ATOM 1199 C CA . ASN A 1 150 ? 8.225 7.119 -1.146 1.00 89.19 150 ASN A CA 1
ATOM 1200 C C . ASN A 1 150 ? 9.016 8.129 -2.006 1.00 89.19 150 ASN A C 1
ATOM 1202 O O . ASN A 1 150 ? 9.917 7.738 -2.751 1.00 89.19 150 ASN A O 1
ATOM 1206 N N . TYR A 1 151 ? 8.740 9.434 -1.869 1.00 85.25 151 TYR A N 1
ATOM 1207 C CA . TYR A 1 151 ? 9.512 10.486 -2.546 1.00 85.25 151 TYR A CA 1
ATOM 1208 C C . TYR A 1 151 ? 10.919 10.690 -1.958 1.00 85.25 151 TYR A C 1
ATOM 1210 O O . TYR A 1 151 ? 11.873 10.845 -2.726 1.00 85.25 151 TYR A O 1
ATOM 1218 N N . LYS A 1 152 ? 11.066 10.704 -0.622 1.00 84.94 152 LYS A N 1
ATOM 1219 C CA . LYS A 1 152 ? 12.360 10.909 0.067 1.00 84.94 152 LYS A CA 1
ATOM 1220 C C . LYS A 1 152 ? 13.341 9.760 -0.154 1.00 84.94 152 LYS A C 1
ATOM 1222 O O . LYS A 1 152 ? 14.521 10.002 -0.375 1.00 84.94 152 LYS A O 1
ATOM 1227 N N . ASP A 1 153 ? 12.837 8.531 -0.115 1.00 85.38 153 ASP A N 1
ATOM 1228 C CA . ASP A 1 153 ? 13.598 7.296 -0.314 1.00 85.38 153 ASP A CA 1
ATOM 1229 C C . ASP A 1 153 ? 13.761 6.934 -1.802 1.00 85.38 153 ASP A C 1
ATOM 1231 O O . ASP A 1 153 ? 14.343 5.898 -2.132 1.00 85.38 153 ASP A O 1
ATOM 1235 N N . HIS A 1 154 ? 13.276 7.815 -2.690 1.00 82.44 154 HIS A N 1
ATOM 1236 C CA . HIS A 1 154 ? 13.424 7.757 -4.144 1.00 82.44 154 HIS A CA 1
ATOM 1237 C C . HIS A 1 154 ? 12.993 6.418 -4.753 1.00 82.44 154 HIS A C 1
ATOM 1239 O O . HIS A 1 154 ? 13.669 5.894 -5.627 1.00 82.44 154 HIS A O 1
ATOM 1245 N N . ILE A 1 155 ? 11.885 5.846 -4.282 1.00 83.12 155 ILE A N 1
ATOM 1246 C CA . ILE A 1 155 ? 11.487 4.490 -4.675 1.00 83.12 155 ILE A CA 1
ATOM 1247 C C . ILE A 1 155 ? 11.131 4.422 -6.168 1.00 83.12 155 ILE A C 1
ATOM 1249 O O . ILE A 1 155 ? 10.603 5.380 -6.739 1.00 83.12 155 ILE A O 1
ATOM 1253 N N . THR A 1 156 ? 11.325 3.261 -6.794 1.00 79.19 156 THR A N 1
ATOM 1254 C CA . THR A 1 156 ? 10.849 3.025 -8.163 1.00 79.19 156 THR A CA 1
ATOM 1255 C C . THR A 1 156 ? 9.322 2.930 -8.181 1.00 79.19 156 THR A C 1
ATOM 1257 O O . THR A 1 156 ? 8.742 1.999 -7.619 1.00 79.19 156 THR A O 1
ATOM 1260 N N . PHE A 1 157 ? 8.660 3.882 -8.843 1.00 82.25 157 PHE A N 1
ATOM 1261 C CA . PHE A 1 157 ? 7.198 3.902 -8.954 1.00 82.25 157 PHE A CA 1
ATOM 1262 C C . PHE A 1 157 ? 6.708 2.795 -9.900 1.00 82.25 157 PHE A C 1
ATOM 1264 O O . PHE A 1 157 ? 7.292 2.557 -10.957 1.00 82.25 157 PHE A O 1
ATOM 1271 N N . ASN A 1 158 ? 5.607 2.141 -9.529 1.00 82.81 158 ASN A N 1
ATOM 1272 C CA . ASN A 1 158 ? 4.934 1.109 -10.316 1.00 82.81 158 ASN A CA 1
ATOM 1273 C C . ASN A 1 158 ? 3.402 1.286 -10.261 1.00 82.81 158 ASN A C 1
ATOM 1275 O O . ASN A 1 158 ? 2.895 2.213 -9.625 1.00 82.81 158 ASN A O 1
ATOM 1279 N N . ALA A 1 159 ? 2.653 0.394 -10.918 1.00 83.56 159 ALA A N 1
ATOM 1280 C CA . ALA A 1 159 ? 1.191 0.473 -11.011 1.00 83.56 159 ALA A CA 1
ATOM 1281 C C . ALA A 1 159 ? 0.469 0.532 -9.645 1.00 83.56 159 ALA A C 1
ATOM 1283 O O . ALA A 1 159 ? -0.598 1.136 -9.539 1.00 83.56 159 ALA A O 1
ATOM 1284 N N . TYR A 1 160 ? 1.061 -0.037 -8.589 1.00 89.19 160 TYR A N 1
ATOM 1285 C CA . TYR A 1 160 ? 0.491 -0.037 -7.243 1.00 89.19 160 TYR A CA 1
ATOM 1286 C C . TYR A 1 160 ? 0.852 1.211 -6.420 1.00 89.19 160 TYR A C 1
ATOM 1288 O O . TYR A 1 160 ? 0.191 1.468 -5.419 1.00 89.19 160 TYR A O 1
ATOM 1296 N N . THR A 1 161 ? 1.849 2.019 -6.808 1.00 89.69 161 THR A N 1
ATOM 1297 C CA . THR A 1 161 ? 2.330 3.158 -5.993 1.00 89.69 161 THR A CA 1
ATOM 1298 C C . THR A 1 161 ? 1.252 4.224 -5.756 1.00 89.69 161 THR A C 1
ATOM 1300 O O . THR A 1 161 ? 1.151 4.780 -4.659 1.00 89.69 161 THR A O 1
ATOM 1303 N N . TYR A 1 162 ? 0.402 4.496 -6.754 1.00 89.19 162 TYR A N 1
ATOM 1304 C CA . TYR A 1 162 ? -0.683 5.472 -6.606 1.00 89.19 162 TYR A CA 1
ATOM 1305 C C . TYR A 1 162 ? -1.819 4.938 -5.720 1.00 89.19 162 TYR A C 1
ATOM 1307 O O . TYR A 1 162 ? -2.161 5.558 -4.718 1.00 89.19 162 TYR A O 1
ATOM 1315 N N . ILE A 1 163 ? -2.363 3.754 -6.024 1.00 92.00 163 ILE A N 1
ATOM 1316 C CA . ILE A 1 163 ? -3.451 3.158 -5.226 1.00 92.00 163 ILE A CA 1
ATOM 1317 C C . ILE A 1 163 ? -2.994 2.777 -3.806 1.00 92.00 163 ILE A C 1
ATOM 1319 O O . ILE A 1 163 ? -3.773 2.844 -2.857 1.00 92.00 163 ILE A O 1
ATOM 1323 N N . GLY A 1 164 ? -1.715 2.441 -3.632 1.00 93.25 164 GLY A N 1
ATOM 1324 C CA . GLY A 1 164 ? -1.094 2.186 -2.336 1.00 93.25 164 GLY A CA 1
ATOM 1325 C C . GLY A 1 164 ? -0.978 3.424 -1.443 1.00 93.25 164 GLY A C 1
ATOM 1326 O O . GLY A 1 164 ? -0.933 3.267 -0.229 1.00 93.25 164 GLY A O 1
ATOM 1327 N N . SER A 1 165 ? -1.009 4.639 -2.003 1.00 92.19 165 SER A N 1
ATOM 1328 C CA . SER A 1 165 ? -0.989 5.903 -1.245 1.00 92.19 165 SER A CA 1
ATOM 1329 C C . SER A 1 165 ? -2.311 6.685 -1.264 1.00 92.19 165 SER A C 1
ATOM 1331 O O . SER A 1 165 ? -2.397 7.742 -0.645 1.00 92.19 165 SER A O 1
ATOM 1333 N N . ALA A 1 166 ? -3.346 6.184 -1.943 1.00 94.50 166 ALA A N 1
ATOM 1334 C CA . ALA A 1 166 ? -4.660 6.821 -1.992 1.00 94.50 166 ALA A CA 1
ATOM 1335 C C . ALA A 1 166 ? -5.515 6.468 -0.761 1.00 94.50 166 ALA A C 1
ATOM 1337 O O . ALA A 1 166 ? -5.871 5.305 -0.566 1.00 94.50 166 ALA A O 1
ATOM 1338 N N . ASP A 1 167 ? -5.935 7.467 0.020 1.00 95.12 167 ASP A N 1
ATOM 1339 C CA . ASP A 1 167 ? -6.777 7.271 1.214 1.00 95.12 167 ASP A CA 1
ATOM 1340 C C . ASP A 1 167 ? -8.108 6.546 0.925 1.00 95.12 167 ASP A C 1
ATOM 1342 O O . ASP A 1 167 ? -8.639 5.843 1.787 1.00 95.12 167 ASP A O 1
ATOM 1346 N N . SER A 1 168 ? -8.651 6.665 -0.293 1.00 96.00 168 SER A N 1
ATOM 1347 C CA . SER A 1 168 ? -9.857 5.946 -0.743 1.00 96.00 168 SER A CA 1
ATOM 1348 C C . SER A 1 168 ? -9.674 4.426 -0.828 1.00 96.00 168 SER A C 1
ATOM 1350 O O . SER A 1 168 ? -10.652 3.677 -0.739 1.00 96.00 168 SER A O 1
ATOM 1352 N N . ALA A 1 169 ? -8.434 3.944 -0.948 1.00 96.62 169 ALA A N 1
ATOM 1353 C CA . ALA A 1 169 ? -8.141 2.519 -0.971 1.00 96.62 169 ALA A CA 1
ATOM 1354 C C . ALA A 1 169 ? -8.233 1.869 0.422 1.00 96.62 169 ALA A C 1
ATOM 1356 O O . ALA A 1 169 ? -8.465 0.665 0.484 1.00 96.62 169 ALA A O 1
ATOM 1357 N N . ALA A 1 170 ? -8.146 2.619 1.531 1.00 96.44 170 ALA A N 1
ATOM 1358 C CA . ALA A 1 170 ? -8.319 2.055 2.877 1.00 96.44 170 ALA A CA 1
ATOM 1359 C C . ALA A 1 170 ? -9.699 1.371 3.064 1.00 96.44 170 ALA A C 1
ATOM 1361 O O . ALA A 1 170 ? -9.728 0.162 3.313 1.00 96.44 170 ALA A O 1
ATOM 1362 N N . PRO A 1 171 ? -10.848 2.060 2.884 1.00 97.88 171 PRO A N 1
ATOM 1363 C CA . PRO A 1 171 ? -12.155 1.401 2.899 1.00 97.88 171 PRO A CA 1
ATOM 1364 C C . PRO A 1 171 ? -12.396 0.570 1.626 1.00 97.88 171 PRO A C 1
ATOM 1366 O O . PRO A 1 171 ? -12.993 -0.506 1.701 1.00 97.88 171 PRO A O 1
ATOM 1369 N N . GLY A 1 172 ? -11.886 1.012 0.467 1.00 98.06 172 GLY A N 1
ATOM 1370 C CA . GLY A 1 172 ? -12.088 0.339 -0.820 1.00 98.06 172 GLY A CA 1
ATOM 1371 C C . GLY A 1 172 ? -11.545 -1.092 -0.861 1.00 98.06 172 GLY A C 1
ATOM 1372 O O . GLY A 1 172 ? -12.214 -1.989 -1.375 1.00 98.06 172 GLY A O 1
ATOM 1373 N N . ARG A 1 173 ? -10.375 -1.341 -0.258 1.00 97.69 173 ARG A N 1
ATOM 1374 C CA . ARG A 1 173 ? -9.781 -2.683 -0.147 1.00 97.69 173 ARG A CA 1
ATOM 1375 C C . ARG A 1 173 ? -10.601 -3.613 0.740 1.00 97.69 173 ARG A C 1
ATOM 1377 O O . ARG A 1 173 ? -10.746 -4.781 0.394 1.00 97.69 173 ARG A O 1
ATOM 1384 N N . LEU A 1 174 ? -11.183 -3.108 1.831 1.00 98.19 174 LEU A N 1
ATOM 1385 C CA . LEU A 1 174 ? -12.060 -3.907 2.691 1.00 98.19 174 LEU A CA 1
ATOM 1386 C C . LEU A 1 174 ? -13.351 -4.291 1.950 1.00 98.19 174 LEU A C 1
ATOM 1388 O O . LEU A 1 174 ? -13.745 -5.457 1.961 1.00 98.19 174 LEU A O 1
ATOM 1392 N N . CYS A 1 175 ? -13.960 -3.333 1.242 1.00 98.25 175 CYS A N 1
ATOM 1393 C CA . CYS A 1 175 ? -15.109 -3.576 0.368 1.00 98.25 175 CYS A CA 1
ATOM 1394 C C . CYS A 1 175 ? -14.800 -4.595 -0.736 1.00 98.25 175 CYS A C 1
ATOM 1396 O O . CYS A 1 175 ? -15.636 -5.450 -1.018 1.00 98.25 175 CYS A O 1
ATOM 1398 N N . HIS A 1 176 ? -13.611 -4.528 -1.342 1.00 97.44 176 HIS A N 1
ATOM 1399 C CA . HIS A 1 176 ? -13.170 -5.476 -2.365 1.00 97.44 176 HIS A CA 1
ATOM 1400 C C . HIS A 1 176 ? -12.974 -6.886 -1.787 1.00 97.44 176 HIS A C 1
ATOM 1402 O O . HIS A 1 176 ? -13.582 -7.835 -2.278 1.00 97.44 176 HIS A O 1
ATOM 1408 N N . PHE A 1 177 ? -12.200 -7.014 -0.703 1.00 97.75 177 PHE A N 1
ATOM 1409 C CA . PHE A 1 177 ? -11.881 -8.291 -0.057 1.00 97.75 177 PHE A CA 1
ATOM 1410 C C . PHE A 1 177 ? -13.128 -9.032 0.454 1.00 97.75 177 PHE A C 1
ATOM 1412 O O . PHE A 1 177 ? -13.275 -10.231 0.219 1.00 97.75 177 PHE A O 1
ATOM 1419 N N . LEU A 1 178 ? -14.053 -8.318 1.105 1.00 97.31 178 LEU A N 1
ATOM 1420 C CA . LEU A 1 178 ? -15.312 -8.883 1.612 1.00 97.31 178 LEU A CA 1
ATOM 1421 C C . LEU A 1 178 ? -16.449 -8.873 0.570 1.00 97.31 178 LEU A C 1
ATOM 1423 O O . LEU A 1 178 ? -17.539 -9.381 0.833 1.00 97.31 178 LEU A O 1
ATOM 1427 N N . ASN A 1 179 ? -16.207 -8.316 -0.622 1.00 97.19 179 ASN A N 1
ATOM 1428 C CA . ASN A 1 179 ? -17.178 -8.169 -1.708 1.00 97.19 179 ASN A CA 1
ATOM 1429 C C . ASN A 1 179 ? -18.493 -7.476 -1.265 1.00 97.19 179 ASN A C 1
ATOM 1431 O O . ASN A 1 179 ? -19.602 -7.937 -1.559 1.00 97.19 179 ASN A O 1
ATOM 1435 N N . LEU A 1 180 ? -18.362 -6.356 -0.552 1.00 98.06 180 LEU A N 1
ATOM 1436 C CA . LEU A 1 180 ? -19.476 -5.541 -0.050 1.00 98.06 180 LEU A CA 1
ATOM 1437 C C . LEU A 1 180 ? -20.096 -4.680 -1.165 1.00 98.06 180 LEU A C 1
ATOM 1439 O O . LEU A 1 180 ? -19.471 -4.449 -2.205 1.00 98.06 180 LEU A O 1
ATOM 1443 N N . LYS A 1 181 ? -21.341 -4.228 -0.961 1.00 97.31 181 LYS A N 1
ATOM 1444 C CA . LYS A 1 181 ? -22.122 -3.439 -1.939 1.00 97.31 181 LYS A CA 1
ATOM 1445 C C . LYS A 1 181 ? -22.682 -2.115 -1.406 1.00 97.31 181 LYS A C 1
ATOM 1447 O O . LYS A 1 181 ? -23.252 -1.369 -2.195 1.00 97.31 181 LYS A O 1
ATOM 1452 N N . GLY A 1 182 ? -22.519 -1.824 -0.114 1.00 96.75 182 GLY A N 1
ATOM 1453 C CA . GLY A 1 182 ? -22.957 -0.558 0.477 1.00 96.75 182 GLY A CA 1
ATOM 1454 C C . GLY A 1 182 ? -21.994 0.609 0.214 1.00 96.75 182 GLY A C 1
ATOM 1455 O O . GLY A 1 182 ? -20.975 0.442 -0.462 1.00 96.75 182 GLY A O 1
ATOM 1456 N N . PRO A 1 183 ? -22.290 1.805 0.757 1.00 97.88 183 PRO A N 1
ATOM 1457 C CA . PRO A 1 183 ? -21.463 2.991 0.553 1.00 97.88 183 PRO A CA 1
ATOM 1458 C C . PRO A 1 183 ? -20.041 2.806 1.095 1.00 97.88 183 PRO A C 1
ATOM 1460 O O . PRO A 1 183 ? -19.846 2.292 2.193 1.00 97.88 183 PRO A O 1
ATOM 1463 N N . CYS A 1 184 ? -19.046 3.265 0.339 1.00 98.19 184 CYS A N 1
ATOM 1464 C CA . CYS A 1 184 ? -17.630 3.163 0.679 1.00 98.19 184 CYS A CA 1
ATOM 1465 C C . CYS A 1 184 ? -17.021 4.568 0.702 1.00 98.19 184 CYS A C 1
ATOM 1467 O O . CYS A 1 184 ? -16.993 5.231 -0.335 1.00 98.19 184 CYS A O 1
ATOM 1469 N N . MET A 1 185 ? -16.563 5.039 1.865 1.00 97.56 185 MET A N 1
ATOM 1470 C CA . MET A 1 185 ? -16.173 6.439 2.044 1.00 97.56 185 MET A CA 1
ATOM 1471 C C . MET A 1 185 ? -14.942 6.625 2.934 1.00 97.56 185 MET A C 1
ATOM 1473 O O . MET A 1 185 ? -14.818 6.039 4.009 1.00 97.56 185 MET A O 1
ATOM 1477 N N . THR A 1 186 ? -14.073 7.523 2.485 1.00 98.25 186 THR A N 1
ATOM 1478 C CA . THR A 1 186 ? -12.964 8.103 3.243 1.00 98.25 186 THR A CA 1
ATOM 1479 C C . THR A 1 186 ? -13.390 9.471 3.761 1.00 98.25 186 THR A C 1
ATOM 1481 O O . THR A 1 186 ? -14.014 10.236 3.026 1.00 98.25 186 THR A O 1
ATOM 1484 N N . VAL A 1 187 ? -13.069 9.778 5.017 1.00 98.31 187 VAL A N 1
ATOM 1485 C CA . VAL A 1 187 ? -13.494 11.008 5.696 1.00 98.31 187 VAL A CA 1
ATOM 1486 C C . VAL A 1 187 ? -12.288 11.678 6.347 1.00 98.31 187 VAL A C 1
ATOM 1488 O O . VAL A 1 187 ? -11.704 11.112 7.268 1.00 98.31 187 VAL A O 1
ATOM 1491 N N . ASP A 1 188 ? -11.960 12.897 5.912 1.00 97.81 188 ASP A N 1
ATOM 1492 C CA . ASP A 1 188 ? -10.998 13.766 6.597 1.00 97.81 188 ASP A CA 1
ATOM 1493 C C . ASP A 1 188 ? -11.692 15.036 7.115 1.00 97.81 188 ASP A C 1
ATOM 1495 O O . ASP A 1 188 ? -12.050 15.943 6.364 1.00 97.81 188 ASP A O 1
ATOM 1499 N N . THR A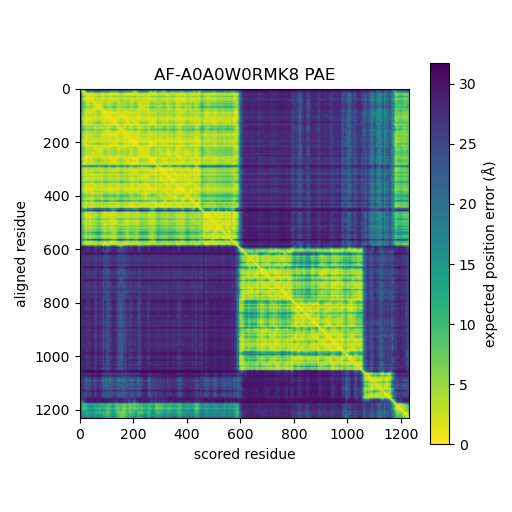 1 189 ? -11.894 15.083 8.430 1.00 97.12 189 THR A N 1
ATOM 1500 C CA . THR A 1 189 ? -12.236 16.283 9.203 1.00 97.12 189 THR A CA 1
ATOM 1501 C C . THR A 1 189 ? -11.201 16.492 10.319 1.00 97.12 189 THR A C 1
ATOM 1503 O O . THR A 1 189 ? -11.520 16.899 11.439 1.00 97.12 189 THR A O 1
ATOM 1506 N N . ALA A 1 190 ? -9.938 16.173 10.020 1.00 95.44 190 ALA A N 1
ATOM 1507 C CA . ALA A 1 190 ? -8.807 16.150 10.934 1.00 95.44 190 ALA A CA 1
ATOM 1508 C C . ALA A 1 190 ? -9.051 15.281 12.185 1.00 95.44 190 ALA A C 1
ATOM 1510 O O . ALA A 1 190 ? -9.223 14.066 12.110 1.00 95.44 190 ALA A O 1
ATOM 1511 N N . CYS A 1 191 ? -9.044 15.879 13.375 1.00 96.69 191 CYS A N 1
ATOM 1512 C CA . CYS A 1 191 ? -9.161 15.126 14.618 1.00 96.69 191 CYS A CA 1
ATOM 1513 C C . CYS A 1 191 ? -10.550 14.489 14.802 1.00 96.69 191 CYS A C 1
ATOM 1515 O O . CYS A 1 191 ? -10.656 13.470 15.478 1.00 96.69 191 CYS A O 1
ATOM 1517 N N . SER A 1 192 ? -11.616 15.025 14.194 1.00 97.88 192 SER A N 1
ATOM 1518 C CA . SER A 1 192 ? -12.972 14.457 14.291 1.00 97.88 192 SER A CA 1
ATOM 1519 C C . SER A 1 192 ? -13.281 13.358 13.260 1.00 97.88 192 SER A C 1
ATOM 1521 O O . SER A 1 192 ? -14.330 12.726 13.376 1.00 97.88 192 SER A O 1
ATOM 1523 N N . SER A 1 193 ? -12.369 13.053 12.322 1.00 98.50 193 SER A N 1
ATOM 1524 C CA . SER A 1 193 ? -12.608 12.197 11.141 1.00 98.50 193 SER A CA 1
ATOM 1525 C C . SER A 1 193 ? -13.371 10.897 11.404 1.00 98.50 193 SER A C 1
ATOM 1527 O O . SER A 1 193 ? -14.356 10.619 10.725 1.00 98.50 193 SER A O 1
ATOM 1529 N N . SER A 1 194 ? -12.968 10.095 12.395 1.00 98.56 194 SER A N 1
ATOM 1530 C CA . SER A 1 194 ? -13.630 8.808 12.672 1.00 98.56 194 SER A CA 1
ATOM 1531 C C . SER A 1 194 ? -15.007 8.929 13.338 1.00 98.56 194 SER A C 1
ATOM 1533 O O . SER A 1 194 ? -15.837 8.035 13.179 1.00 98.56 194 SER A O 1
ATOM 1535 N N . LEU A 1 195 ? -15.301 10.042 14.020 1.00 98.31 195 LEU A N 1
ATOM 1536 C CA . LEU A 1 195 ? -16.643 10.314 14.547 1.00 98.31 195 LEU A CA 1
ATOM 1537 C C . LEU A 1 195 ? -17.540 10.952 13.469 1.00 98.31 195 LEU A C 1
ATOM 1539 O O . LEU A 1 195 ? -18.718 10.615 13.382 1.00 98.31 195 LEU A O 1
ATOM 1543 N N . SER A 1 196 ? -16.975 11.760 12.565 1.00 98.75 196 SER A N 1
ATOM 1544 C CA . SER A 1 196 ? -17.637 12.213 11.329 1.00 98.75 196 SER A CA 1
ATOM 1545 C C . SER A 1 196 ? -18.006 11.030 10.421 1.00 98.75 196 SER A C 1
ATOM 1547 O O . SER A 1 196 ? -19.113 10.968 9.886 1.00 98.75 196 SER A O 1
ATOM 1549 N N . ALA A 1 197 ? -17.122 10.033 10.307 1.00 98.81 197 ALA A N 1
ATOM 1550 C CA . ALA A 1 197 ? -17.397 8.767 9.630 1.00 98.81 197 ALA A CA 1
ATOM 1551 C C . ALA A 1 197 ? -18.571 8.006 10.279 1.00 98.81 197 ALA A C 1
ATOM 1553 O O . ALA A 1 197 ? -19.439 7.501 9.568 1.00 98.81 197 ALA A O 1
ATOM 1554 N N . LEU A 1 198 ? -18.658 7.990 11.615 1.00 98.81 198 LEU A N 1
ATOM 1555 C CA . LEU A 1 198 ? -19.777 7.384 12.349 1.00 98.81 198 LEU A CA 1
ATOM 1556 C C . LEU A 1 198 ? -21.095 8.145 12.172 1.00 98.81 198 LEU A C 1
ATOM 1558 O O . LEU A 1 198 ? -22.149 7.514 12.066 1.00 98.81 198 LEU A O 1
ATOM 1562 N N . TYR A 1 199 ? -21.047 9.476 12.088 1.00 98.50 199 TYR A N 1
ATOM 1563 C CA . TYR A 1 199 ? -22.210 10.299 11.757 1.00 98.50 199 TYR A CA 1
ATOM 1564 C C . TYR A 1 199 ? -22.756 9.928 10.371 1.00 98.50 199 TYR A C 1
ATOM 1566 O O . TYR A 1 199 ? -23.934 9.600 10.236 1.00 98.50 199 TYR A O 1
ATOM 1574 N N . LEU A 1 200 ? -21.890 9.886 9.354 1.00 98.62 200 LEU A N 1
ATOM 1575 C CA . LEU A 1 200 ? -22.269 9.553 7.976 1.00 98.62 200 LEU A CA 1
ATOM 1576 C C . LEU A 1 200 ? -22.799 8.116 7.850 1.00 98.62 200 LEU A C 1
ATOM 1578 O O . LEU A 1 200 ? -23.823 7.895 7.202 1.00 98.62 200 LEU A O 1
ATOM 1582 N N . ALA A 1 201 ? -22.173 7.158 8.536 1.00 98.56 201 ALA A N 1
ATOM 1583 C CA . ALA A 1 201 ? -22.655 5.781 8.616 1.00 98.56 201 ALA A CA 1
ATOM 1584 C C . ALA A 1 201 ? -24.037 5.680 9.287 1.00 98.56 201 ALA A C 1
ATOM 1586 O O . ALA A 1 201 ? -24.909 4.951 8.819 1.00 98.56 201 ALA A O 1
ATOM 1587 N N . THR A 1 202 ? -24.266 6.453 10.354 1.00 97.75 202 THR A N 1
ATOM 1588 C CA . THR A 1 202 ? -25.561 6.527 11.049 1.00 97.75 202 THR A CA 1
ATOM 1589 C C . THR A 1 202 ? -26.648 7.111 10.146 1.00 97.75 202 THR A C 1
ATOM 1591 O O . THR A 1 202 ? -27.756 6.578 10.111 1.00 97.75 202 THR A O 1
ATOM 1594 N N . MET A 1 203 ? -26.340 8.150 9.361 1.00 95.69 203 MET A N 1
ATOM 1595 C CA . MET A 1 203 ? -27.276 8.704 8.375 1.00 95.69 203 MET A CA 1
ATOM 1596 C C . MET A 1 203 ? -27.615 7.687 7.276 1.00 95.69 203 MET A C 1
ATOM 1598 O O . MET A 1 203 ? -28.787 7.512 6.948 1.00 95.69 203 MET A O 1
ATOM 1602 N N . ALA A 1 204 ? -26.623 6.968 6.745 1.00 96.50 204 ALA A N 1
ATOM 1603 C CA . ALA A 1 204 ? -26.836 5.945 5.720 1.00 96.50 204 ALA A CA 1
ATOM 1604 C C . ALA A 1 204 ? -27.659 4.748 6.228 1.00 96.50 204 ALA A C 1
ATOM 1606 O O . ALA A 1 204 ? -28.546 4.272 5.519 1.00 96.50 204 ALA A O 1
ATOM 1607 N N . LEU A 1 205 ? -27.429 4.308 7.471 1.00 96.50 205 LEU A N 1
ATOM 1608 C CA . LEU A 1 205 ? -28.239 3.281 8.134 1.00 96.50 205 LEU A CA 1
ATOM 1609 C C . LEU A 1 205 ? -29.693 3.736 8.317 1.00 96.50 205 LEU A C 1
ATOM 1611 O O . LEU A 1 205 ? -30.608 2.983 7.986 1.00 96.50 205 LEU A O 1
ATOM 1615 N N . ARG A 1 206 ? -29.921 4.961 8.808 1.00 93.50 206 ARG A N 1
ATOM 1616 C CA . ARG A 1 206 ? -31.269 5.537 8.986 1.00 93.50 206 ARG A CA 1
ATOM 1617 C C . ARG A 1 206 ? -32.011 5.672 7.654 1.00 93.50 206 ARG A C 1
ATOM 1619 O O . ARG A 1 206 ? -33.166 5.273 7.548 1.00 93.50 206 ARG A O 1
ATOM 1626 N N . ASN A 1 207 ? -31.311 6.117 6.613 1.00 90.75 207 ASN A N 1
ATOM 1627 C CA . ASN A 1 207 ? -31.847 6.264 5.257 1.00 90.75 207 ASN A CA 1
ATOM 1628 C C . ASN A 1 207 ? -31.841 4.957 4.436 1.00 90.75 207 ASN A C 1
ATOM 1630 O O . ASN A 1 207 ? -32.088 5.000 3.235 1.00 90.75 207 ASN A O 1
ATOM 1634 N N . GLN A 1 208 ? -31.557 3.804 5.059 1.00 91.06 208 GLN A N 1
ATOM 1635 C CA . GLN A 1 208 ? -31.559 2.468 4.434 1.00 91.06 208 GLN A CA 1
ATOM 1636 C C . GLN A 1 208 ? -30.646 2.327 3.196 1.00 91.06 208 GLN A C 1
ATOM 1638 O O . GLN A 1 208 ? -30.831 1.437 2.369 1.00 91.06 208 GLN A O 1
ATOM 1643 N N . GLN A 1 209 ? -29.609 3.162 3.091 1.00 93.31 209 GLN A N 1
ATOM 1644 C CA . GLN A 1 209 ? -28.558 3.025 2.075 1.00 93.31 209 GLN A CA 1
ATOM 1645 C C . GLN A 1 209 ? -27.636 1.832 2.366 1.00 93.31 209 GLN A C 1
ATOM 1647 O O . GLN A 1 209 ? -27.036 1.284 1.447 1.00 93.31 209 GLN A O 1
ATOM 1652 N N . CYS A 1 210 ? -27.550 1.409 3.629 1.00 97.12 210 CYS A N 1
ATOM 1653 C CA . CYS A 1 210 ? -26.925 0.164 4.069 1.00 97.12 210 CYS A CA 1
ATOM 1654 C C . CYS A 1 210 ? -27.714 -0.470 5.228 1.00 97.12 210 CYS A C 1
ATOM 1656 O O . CYS A 1 210 ? -28.536 0.188 5.873 1.00 97.12 210 CYS A O 1
ATOM 1658 N N . ASP A 1 211 ? -27.456 -1.750 5.503 1.00 95.94 211 ASP A N 1
ATOM 1659 C CA . ASP A 1 211 ? -28.070 -2.506 6.614 1.00 95.94 211 ASP A CA 1
ATOM 1660 C C . ASP A 1 211 ? -27.118 -2.710 7.801 1.00 95.94 211 ASP A C 1
ATOM 1662 O O . ASP A 1 211 ? -27.535 -2.935 8.940 1.00 95.94 211 ASP A O 1
ATOM 1666 N N . MET A 1 212 ? -25.823 -2.587 7.524 1.00 98.50 212 MET A N 1
ATOM 1667 C CA . MET A 1 212 ? -24.727 -2.597 8.480 1.00 98.50 212 MET A CA 1
ATOM 1668 C C . MET A 1 212 ? -23.648 -1.631 7.983 1.00 98.50 212 MET A C 1
ATOM 1670 O O . MET A 1 212 ? -23.507 -1.424 6.775 1.00 98.50 212 MET A O 1
ATOM 1674 N N . ALA A 1 213 ? -22.861 -1.060 8.889 1.00 98.75 213 ALA A N 1
ATOM 1675 C CA . ALA A 1 213 ? -21.654 -0.336 8.521 1.00 98.75 213 ALA A CA 1
ATOM 1676 C C . ALA A 1 213 ? -20.458 -0.751 9.384 1.00 98.75 213 ALA A C 1
ATOM 1678 O O . ALA A 1 213 ? -20.583 -0.960 10.592 1.00 98.75 213 ALA A O 1
ATOM 1679 N N . ILE A 1 214 ? -19.296 -0.847 8.744 1.00 98.88 214 ILE A N 1
ATOM 1680 C CA . ILE A 1 214 ? -17.990 -0.952 9.393 1.00 98.88 214 ILE A CA 1
ATOM 1681 C C . ILE A 1 214 ? -17.416 0.462 9.420 1.00 98.88 214 ILE A C 1
ATOM 1683 O O . ILE A 1 214 ? -17.246 1.088 8.373 1.00 98.88 214 ILE A O 1
ATOM 1687 N N . VAL A 1 215 ? -17.161 0.994 10.609 1.00 98.88 215 VAL A N 1
ATOM 1688 C CA . VAL A 1 215 ? -16.762 2.391 10.794 1.00 98.88 215 VAL A CA 1
ATOM 1689 C C . VAL A 1 215 ? -15.522 2.443 11.655 1.00 98.88 215 VAL A C 1
ATOM 1691 O O . VAL A 1 215 ? -15.496 1.851 12.726 1.00 98.88 215 VAL A O 1
ATOM 1694 N N . GLY A 1 216 ? -14.506 3.186 11.248 1.00 98.44 216 GLY A N 1
ATOM 1695 C CA . GLY A 1 216 ? -13.334 3.350 12.092 1.00 98.44 216 GLY A CA 1
ATOM 1696 C C . GLY A 1 216 ? -12.503 4.559 11.740 1.00 98.44 216 GLY A C 1
ATOM 1697 O O . GLY A 1 216 ? -12.885 5.389 10.918 1.00 98.44 216 GLY A O 1
ATOM 1698 N N . GLY A 1 217 ? -11.332 4.629 12.352 1.00 98.56 217 GLY A N 1
ATOM 1699 C CA . GLY A 1 217 ? -10.266 5.483 11.871 1.00 98.56 217 GLY A CA 1
ATOM 1700 C C . GLY A 1 217 ? -8.895 4.897 12.123 1.00 98.56 217 GLY A C 1
ATOM 1701 O O . GLY A 1 217 ? -8.728 3.976 12.924 1.00 98.56 217 GLY A O 1
ATOM 1702 N N . VAL A 1 218 ? -7.919 5.448 11.419 1.00 98.69 218 VAL A N 1
ATOM 1703 C CA . VAL A 1 218 ? -6.512 5.067 11.501 1.00 98.69 218 VAL A CA 1
ATOM 1704 C C . VAL A 1 218 ? -5.636 6.314 11.399 1.00 98.69 218 VAL A C 1
ATOM 1706 O O . VAL A 1 218 ? -5.985 7.267 10.701 1.00 98.69 218 VAL A O 1
ATOM 1709 N N . HIS A 1 219 ? -4.534 6.320 12.148 1.00 98.06 219 HIS A N 1
ATOM 1710 C CA . HIS A 1 219 ? -3.475 7.322 12.078 1.00 98.06 219 HIS A CA 1
ATOM 1711 C C . HIS A 1 219 ? -2.112 6.664 12.317 1.00 98.06 219 HIS A C 1
ATOM 1713 O O . HIS A 1 219 ? -1.930 5.997 13.339 1.00 98.06 219 HIS A O 1
ATOM 1719 N N . LEU A 1 220 ? -1.140 6.908 11.436 1.00 97.31 220 LEU A N 1
ATOM 1720 C CA . LEU A 1 220 ? 0.280 6.604 11.664 1.00 97.31 220 LEU A CA 1
ATOM 1721 C C . LEU A 1 220 ? 1.140 7.862 11.479 1.00 97.31 220 LEU A C 1
ATOM 1723 O O . LEU A 1 220 ? 0.776 8.783 10.759 1.00 97.31 220 LEU A O 1
ATOM 1727 N N . SER A 1 221 ? 2.292 7.912 12.142 1.00 95.81 221 SER A N 1
ATOM 1728 C CA . SER A 1 221 ? 3.270 8.994 12.032 1.00 95.81 221 SER A CA 1
ATOM 1729 C C . SER A 1 221 ? 4.620 8.420 11.608 1.00 95.81 221 SER A C 1
ATOM 1731 O O . SER A 1 221 ? 5.369 7.872 12.420 1.00 95.81 221 SER A O 1
ATOM 1733 N N . LEU A 1 222 ? 4.930 8.529 10.319 1.00 94.81 222 LEU A N 1
ATOM 1734 C CA . LEU A 1 222 ? 6.134 7.945 9.719 1.00 94.81 222 LEU A CA 1
ATOM 1735 C C . LEU A 1 222 ? 7.196 9.014 9.406 1.00 94.81 222 LEU A C 1
ATOM 1737 O O . LEU A 1 222 ? 8.340 8.669 9.126 1.00 94.81 222 LEU A O 1
ATOM 1741 N N . CYS A 1 223 ? 6.830 10.301 9.465 1.00 93.44 223 CYS A N 1
ATOM 1742 C CA . CYS A 1 223 ? 7.684 11.436 9.116 1.00 93.44 223 CYS A CA 1
ATOM 1743 C C . CYS A 1 223 ? 7.745 12.525 10.218 1.00 93.44 223 CYS A C 1
ATOM 1745 O O . CYS A 1 223 ? 6.727 12.844 10.840 1.00 93.44 223 CYS A O 1
ATOM 1747 N N . PRO A 1 224 ? 8.911 13.173 10.437 1.00 94.56 224 PRO A N 1
ATOM 1748 C CA . PRO A 1 224 ? 9.062 14.250 11.423 1.00 94.56 224 PRO A CA 1
ATOM 1749 C C . PRO A 1 224 ? 8.432 15.594 11.005 1.00 94.56 224 PRO A C 1
ATOM 1751 O O . PRO A 1 224 ? 8.194 16.448 11.857 1.00 94.56 224 PRO A O 1
ATOM 1754 N N . GLU A 1 225 ? 8.151 15.831 9.721 1.00 94.12 225 GLU A N 1
ATOM 1755 C CA . GLU A 1 225 ? 7.748 17.151 9.208 1.00 94.12 225 GLU A CA 1
ATOM 1756 C C . GLU A 1 225 ? 6.420 17.645 9.789 1.00 94.12 225 GLU A C 1
ATOM 1758 O O . GLU A 1 225 ? 6.290 18.831 10.101 1.00 94.12 225 GLU A O 1
ATOM 1763 N N . ILE A 1 226 ? 5.452 16.751 10.015 1.00 93.44 226 ILE A N 1
ATOM 1764 C CA . ILE A 1 226 ? 4.189 17.134 10.659 1.00 93.44 226 ILE A CA 1
ATOM 1765 C C . ILE A 1 226 ? 4.432 17.522 12.124 1.00 93.44 226 ILE A C 1
ATOM 1767 O O . ILE A 1 226 ? 3.869 18.518 12.576 1.00 93.44 226 ILE A O 1
ATOM 1771 N N . PHE A 1 227 ? 5.314 16.820 12.850 1.00 95.75 227 PHE A N 1
ATOM 1772 C CA . PHE A 1 227 ? 5.711 17.188 14.219 1.00 95.75 227 PHE A CA 1
ATOM 1773 C C . PHE A 1 227 ? 6.378 18.571 14.285 1.00 95.75 227 PHE A C 1
ATOM 1775 O O . PHE A 1 227 ? 6.117 19.330 15.223 1.00 95.75 227 PHE A O 1
ATOM 1782 N N . ILE A 1 228 ? 7.196 18.925 13.287 1.00 95.94 228 ILE A N 1
ATOM 1783 C CA . ILE A 1 228 ? 7.761 20.276 13.144 1.00 95.94 228 ILE A CA 1
ATOM 1784 C C . ILE A 1 228 ? 6.621 21.285 12.938 1.00 95.94 228 ILE A C 1
ATOM 1786 O O . ILE A 1 228 ? 6.526 22.260 13.681 1.00 95.94 228 ILE A O 1
ATOM 1790 N N . GLY A 1 229 ? 5.715 21.033 11.987 1.00 93.88 229 GLY A N 1
ATOM 1791 C CA . GLY A 1 229 ? 4.576 21.911 11.698 1.00 93.88 229 GLY A CA 1
ATOM 1792 C C . GLY A 1 229 ? 3.694 22.186 12.922 1.00 93.88 229 GLY A C 1
ATOM 1793 O O . GLY A 1 229 ? 3.452 23.345 13.262 1.00 93.88 229 GLY A O 1
ATOM 1794 N N . VAL A 1 230 ? 3.280 21.142 13.651 1.00 93.62 230 VAL A N 1
ATOM 1795 C CA . VAL A 1 230 ? 2.441 21.301 14.856 1.00 93.62 230 VAL A CA 1
ATOM 1796 C C . VAL A 1 230 ? 3.209 21.860 16.061 1.00 93.62 230 VAL A C 1
ATOM 1798 O O . VAL A 1 230 ? 2.600 22.469 16.942 1.00 93.62 230 VAL A O 1
ATOM 1801 N N . THR A 1 231 ? 4.544 21.749 16.082 1.00 95.50 231 THR A N 1
ATOM 1802 C CA . THR A 1 231 ? 5.391 22.500 17.026 1.00 95.50 231 THR A CA 1
ATOM 1803 C C . THR A 1 231 ? 5.302 24.003 16.749 1.00 95.50 231 THR A C 1
ATOM 1805 O O . THR A 1 231 ? 5.086 24.775 17.681 1.00 95.50 231 THR A O 1
ATOM 1808 N N . LYS A 1 232 ? 5.392 24.432 15.479 1.00 93.31 232 LYS A N 1
ATOM 1809 C CA . LYS A 1 232 ? 5.269 25.855 15.091 1.00 93.31 232 LYS A CA 1
ATOM 1810 C C . LYS A 1 232 ? 3.868 26.420 15.290 1.00 93.31 232 LYS A C 1
ATOM 1812 O O . LYS A 1 232 ? 3.735 27.593 15.622 1.00 93.31 232 LYS A O 1
ATOM 1817 N N . ALA A 1 233 ? 2.842 25.583 15.173 1.00 90.44 233 ALA A N 1
ATOM 1818 C CA . ALA A 1 233 ? 1.470 25.937 15.525 1.00 90.44 233 ALA A CA 1
ATOM 1819 C C . ALA A 1 233 ? 1.206 25.997 17.050 1.00 90.44 233 ALA A C 1
ATOM 1821 O O . ALA A 1 233 ? 0.076 26.258 17.448 1.00 90.44 233 ALA A O 1
ATOM 1822 N N . ASN A 1 234 ? 2.212 25.746 17.905 1.00 90.06 234 ASN A N 1
ATOM 1823 C CA . ASN A 1 234 ? 2.082 25.622 19.367 1.00 90.06 234 ASN A CA 1
ATOM 1824 C C . ASN A 1 234 ? 1.040 24.581 19.830 1.00 90.06 234 ASN A C 1
ATOM 1826 O O . ASN A 1 234 ? 0.474 24.703 20.910 1.00 90.06 234 ASN A O 1
ATOM 1830 N N . MET A 1 235 ? 0.802 23.538 19.029 1.00 93.69 235 MET A N 1
ATOM 1831 C CA . MET A 1 235 ? -0.178 22.488 19.334 1.00 93.69 235 MET A CA 1
ATOM 1832 C C . MET A 1 235 ? 0.421 21.310 20.119 1.00 93.69 235 MET A C 1
ATOM 1834 O O . MET A 1 235 ? -0.291 20.638 20.861 1.00 93.69 235 MET A O 1
ATOM 1838 N N . LEU A 1 236 ? 1.721 21.038 19.951 1.00 96.00 236 LEU A N 1
ATOM 1839 C CA . LEU A 1 236 ? 2.410 19.919 20.605 1.00 96.00 236 LEU A CA 1
ATOM 1840 C C . LEU A 1 236 ? 2.847 20.281 22.037 1.00 96.00 236 LEU A C 1
ATOM 1842 O O . LEU A 1 236 ? 3.383 21.370 22.250 1.00 96.00 236 LEU A O 1
ATOM 1846 N N . SER A 1 237 ? 2.677 19.358 22.987 1.00 97.06 237 SER A N 1
ATOM 1847 C CA . SER A 1 237 ? 3.177 19.476 24.367 1.00 97.06 237 SER A CA 1
ATOM 1848 C C . SER A 1 237 ? 4.700 19.319 24.438 1.00 97.06 237 SER A C 1
ATOM 1850 O O . SER A 1 237 ? 5.251 18.360 23.894 1.00 97.06 237 SER A O 1
ATOM 1852 N N . ALA A 1 238 ? 5.385 20.196 25.177 1.00 95.06 238 ALA A N 1
ATOM 1853 C CA . ALA A 1 238 ? 6.812 20.055 25.477 1.00 95.06 238 ALA A CA 1
ATOM 1854 C C . ALA A 1 238 ? 7.083 18.926 26.491 1.00 95.06 238 ALA A C 1
ATOM 1856 O O . ALA A 1 238 ? 8.102 18.242 26.403 1.00 95.06 238 ALA A O 1
ATOM 1857 N N . LEU A 1 239 ? 6.147 18.680 27.417 1.00 93.38 239 LEU A N 1
ATOM 1858 C CA . LEU A 1 239 ? 6.204 17.560 28.368 1.00 93.38 239 LEU A CA 1
ATOM 1859 C C . LEU A 1 239 ? 6.062 16.197 27.662 1.00 93.38 239 LEU A C 1
ATOM 1861 O O . LEU A 1 239 ? 6.583 15.174 28.133 1.00 93.38 239 LEU A O 1
ATOM 1865 N N . GLY A 1 240 ? 5.378 16.200 26.512 1.00 94.81 240 GLY A N 1
ATOM 1866 C CA . GLY A 1 240 ? 5.049 15.003 25.750 1.00 94.81 240 GLY A CA 1
ATOM 1867 C C . GLY A 1 240 ? 3.992 14.162 26.459 1.00 94.81 240 GLY A C 1
ATOM 1868 O O . GLY A 1 240 ? 4.168 12.956 26.583 1.00 94.81 240 GLY A O 1
ATOM 1869 N N . GLN A 1 241 ? 2.927 14.803 26.944 1.00 96.44 241 GLN A N 1
ATOM 1870 C CA . GLN A 1 241 ? 1.717 14.178 27.494 1.00 96.44 241 GLN A CA 1
ATOM 1871 C C . GLN A 1 241 ? 0.493 15.051 27.152 1.00 96.44 241 GLN A C 1
ATOM 1873 O O . GLN A 1 241 ? 0.669 16.161 26.654 1.00 96.44 241 GLN A O 1
ATOM 1878 N N . CYS A 1 242 ? -0.731 14.582 27.408 1.00 97.75 242 CYS A N 1
ATOM 1879 C CA . CYS A 1 242 ? -1.932 15.428 27.334 1.00 97.75 242 CYS A CA 1
ATOM 1880 C C . CYS A 1 242 ? -2.425 15.708 28.762 1.00 97.75 242 CYS A C 1
ATOM 1882 O O . CYS A 1 242 ? -3.113 14.874 29.349 1.00 97.75 242 CYS A O 1
ATOM 1884 N N . SER A 1 243 ? -2.042 16.855 29.330 1.00 97.38 243 SER A N 1
ATOM 1885 C CA . SER A 1 243 ? -2.476 17.310 30.663 1.00 97.38 243 SER A CA 1
ATOM 1886 C C . SER A 1 243 ? -3.906 17.877 30.619 1.00 97.38 243 SER A C 1
ATOM 1888 O O . SER A 1 243 ? -4.117 19.065 30.855 1.00 97.38 243 SER A O 1
ATOM 1890 N N . SER A 1 244 ? -4.886 17.053 30.236 1.00 96.94 244 SER A N 1
ATOM 1891 C CA . SER A 1 244 ? -6.256 17.494 29.940 1.00 96.94 244 SER A CA 1
ATOM 1892 C C . SER A 1 244 ? -6.925 18.165 31.151 1.00 96.94 244 SER A C 1
ATOM 1894 O O . SER A 1 244 ? -7.062 17.542 32.206 1.00 96.94 244 SER A O 1
ATOM 1896 N N . PHE A 1 245 ? -7.354 19.420 30.979 1.00 97.19 245 PHE A N 1
ATOM 1897 C CA . PHE A 1 245 ? -7.970 20.318 31.976 1.00 97.19 245 PHE A CA 1
ATOM 1898 C C . PHE A 1 245 ? -7.087 20.726 33.178 1.00 97.19 245 PHE A C 1
ATOM 1900 O O . PHE A 1 245 ? -7.551 21.442 34.070 1.00 97.19 245 PHE A O 1
ATOM 1907 N N . ASP A 1 246 ? -5.816 20.320 33.210 1.00 97.25 246 ASP A N 1
ATOM 1908 C CA . ASP A 1 246 ? -4.869 20.625 34.289 1.00 97.25 246 ASP A CA 1
ATOM 1909 C C . ASP A 1 246 ? -4.108 21.945 34.046 1.00 97.25 246 ASP A C 1
ATOM 1911 O O . ASP A 1 246 ? -3.899 22.373 32.911 1.00 97.25 246 ASP A O 1
ATOM 1915 N N . ALA A 1 247 ? -3.632 22.589 35.113 1.00 96.19 247 ALA A N 1
ATOM 1916 C CA . ALA A 1 247 ? -2.822 23.808 35.051 1.00 96.19 247 ALA A CA 1
ATOM 1917 C C . ALA A 1 247 ? -1.480 23.654 34.302 1.00 96.19 247 ALA A C 1
ATOM 1919 O O . ALA A 1 247 ? -0.848 24.659 33.973 1.00 96.19 247 ALA A O 1
ATOM 1920 N N . THR A 1 248 ? -1.034 22.424 34.030 1.00 95.75 248 THR A N 1
ATOM 1921 C CA . THR A 1 248 ? 0.160 22.106 33.226 1.00 95.75 248 THR A CA 1
ATOM 1922 C C . THR A 1 248 ? -0.117 21.897 31.731 1.00 95.75 248 THR A C 1
ATOM 1924 O O . THR A 1 248 ? 0.815 21.578 30.993 1.00 95.75 248 THR A O 1
ATOM 1927 N N . ALA A 1 249 ? -1.358 22.084 31.266 1.00 96.00 249 ALA A N 1
ATOM 1928 C CA . ALA A 1 249 ? -1.742 22.024 29.853 1.00 96.00 249 ALA A CA 1
ATOM 1929 C C . ALA A 1 249 ? -0.876 22.944 28.962 1.00 96.00 249 ALA A C 1
ATOM 1931 O O . ALA A 1 249 ? -0.913 24.167 29.093 1.00 96.00 249 ALA A O 1
ATOM 1932 N N . ASP A 1 250 ? -0.112 22.366 28.026 1.00 95.12 250 ASP A N 1
ATOM 1933 C CA . ASP A 1 250 ? 0.765 23.096 27.089 1.00 95.12 250 ASP A CA 1
ATOM 1934 C C . ASP A 1 250 ? 0.705 22.582 25.631 1.00 95.12 250 ASP A C 1
ATOM 1936 O O . ASP A 1 250 ? 1.525 22.966 24.788 1.00 95.12 250 ASP A O 1
ATOM 1940 N N . GLY A 1 251 ? -0.258 21.706 25.330 1.00 95.75 251 GLY A N 1
ATOM 1941 C CA . GLY A 1 251 ? -0.422 21.019 24.050 1.00 95.75 251 GLY A CA 1
ATOM 1942 C C . GLY A 1 251 ? -0.793 19.541 24.216 1.00 95.75 251 GLY A C 1
ATOM 1943 O O . GLY A 1 251 ? -0.932 19.044 25.331 1.00 95.75 251 GLY A O 1
ATOM 1944 N N . TYR A 1 252 ? -0.891 18.819 23.098 1.00 97.25 252 TYR A N 1
ATOM 1945 C CA . TYR A 1 252 ? -1.098 17.365 23.096 1.00 97.25 252 TYR A CA 1
ATOM 1946 C C . TYR A 1 252 ? 0.202 16.584 22.848 1.00 97.25 252 TYR A C 1
ATOM 1948 O O . TYR A 1 252 ? 1.122 17.061 22.179 1.00 97.25 252 TYR A O 1
ATOM 1956 N N . ALA A 1 253 ? 0.260 15.334 23.311 1.00 97.69 253 ALA A N 1
ATOM 1957 C CA . ALA A 1 253 ? 1.189 14.327 22.795 1.00 97.69 253 ALA A CA 1
ATOM 1958 C C . ALA A 1 253 ? 0.583 13.648 21.561 1.00 97.69 253 ALA A C 1
ATOM 1960 O O . ALA A 1 253 ? -0.549 13.171 21.614 1.00 97.69 253 ALA A O 1
ATOM 1961 N N . ARG A 1 254 ? 1.308 13.593 20.438 1.00 96.81 254 ARG A N 1
ATOM 1962 C CA . ARG A 1 254 ? 0.829 12.914 19.221 1.00 96.81 254 ARG A CA 1
ATOM 1963 C C . ARG A 1 254 ? 0.969 11.396 19.369 1.00 96.81 254 ARG A C 1
ATOM 1965 O O . ARG A 1 254 ? 1.941 10.924 19.956 1.00 96.81 254 ARG A O 1
ATOM 1972 N N . SER A 1 255 ? 0.012 10.640 18.839 1.00 97.62 255 SER A N 1
ATOM 1973 C CA . SER A 1 255 ? -0.027 9.181 18.961 1.00 97.62 255 SER A CA 1
ATOM 1974 C C . SER A 1 255 ? -0.521 8.505 17.680 1.00 97.62 255 SER A C 1
ATOM 1976 O O . SER A 1 255 ? -1.145 9.142 16.832 1.00 97.62 255 SER A O 1
ATOM 1978 N N . GLU A 1 256 ? -0.228 7.219 17.541 1.00 98.06 256 GLU A N 1
ATOM 1979 C CA . GLU A 1 256 ? -0.661 6.335 16.458 1.00 98.06 256 GLU A CA 1
ATOM 1980 C C . GLU A 1 256 ? -1.815 5.426 16.894 1.00 98.06 256 GLU A C 1
ATOM 1982 O O . GLU A 1 256 ? -2.048 5.217 18.084 1.00 98.06 256 GLU A O 1
ATOM 1987 N N . GLY A 1 257 ? -2.527 4.838 15.935 1.00 98.00 257 GLY A N 1
ATOM 1988 C CA . GLY A 1 257 ? -3.492 3.786 16.231 1.00 98.00 257 GLY A CA 1
ATOM 1989 C C . GLY A 1 257 ? -4.551 3.573 15.165 1.00 98.00 257 GLY A C 1
ATOM 1990 O O . GLY A 1 257 ? -4.746 4.400 14.276 1.00 98.00 257 GLY A O 1
ATOM 1991 N N . CYS A 1 258 ? -5.288 2.476 15.303 1.00 98.75 258 CYS A N 1
ATOM 1992 C CA . CYS A 1 258 ? -6.504 2.209 14.551 1.00 98.75 258 CYS A CA 1
ATOM 1993 C C . CYS A 1 258 ? -7.604 1.701 15.482 1.00 98.75 258 CYS A C 1
ATOM 1995 O O . CYS A 1 258 ? -7.343 0.936 16.408 1.00 98.75 258 CYS A O 1
ATOM 1997 N N . ALA A 1 259 ? -8.842 2.114 15.236 1.00 98.69 259 ALA A N 1
ATOM 1998 C CA . ALA A 1 259 ? -10.005 1.659 15.982 1.00 98.69 259 ALA A CA 1
ATOM 1999 C C . ALA A 1 259 ? -11.215 1.548 15.054 1.00 98.69 259 ALA A C 1
ATOM 2001 O O . ALA A 1 259 ? -11.452 2.442 14.240 1.00 98.69 259 ALA A O 1
ATOM 2002 N N . VAL A 1 260 ? -11.968 0.455 15.173 1.00 98.94 260 VAL A N 1
ATOM 2003 C CA . VAL A 1 260 ? -13.111 0.117 14.316 1.00 98.94 260 VAL A CA 1
ATOM 2004 C C . VAL A 1 260 ? -14.280 -0.350 15.181 1.00 98.94 260 VAL A C 1
ATOM 2006 O O . VAL A 1 260 ? -14.095 -1.110 16.128 1.00 98.94 260 VAL A O 1
ATOM 2009 N N . VAL A 1 261 ? -15.489 0.073 14.825 1.00 98.88 261 VAL A N 1
ATOM 2010 C CA . VAL A 1 261 ? -16.774 -0.409 15.335 1.00 98.88 261 VAL A CA 1
ATOM 2011 C C . VAL A 1 261 ? -17.620 -0.957 14.186 1.00 98.88 261 VAL A C 1
ATOM 2013 O O . VAL A 1 261 ? -17.533 -0.504 13.044 1.00 98.88 261 VAL A O 1
ATOM 2016 N N . VAL A 1 262 ? -18.467 -1.931 14.494 1.00 98.88 262 VAL A N 1
ATOM 2017 C CA . VAL A 1 262 ? -19.465 -2.494 13.581 1.00 98.88 262 VAL A CA 1
ATOM 2018 C C . VAL A 1 262 ? -20.836 -2.084 14.100 1.00 98.88 262 VAL A C 1
ATOM 2020 O O . VAL A 1 262 ? -21.147 -2.322 15.269 1.00 98.88 262 VAL A O 1
ATOM 2023 N N . VAL A 1 263 ? -21.642 -1.445 13.254 1.00 98.81 263 VAL A N 1
ATOM 2024 C CA . VAL A 1 263 ? -22.911 -0.818 13.649 1.00 98.81 263 VAL A CA 1
ATOM 2025 C C . VAL A 1 263 ? -24.078 -1.230 12.756 1.00 98.81 263 VAL A C 1
ATOM 2027 O O . VAL A 1 263 ? -23.924 -1.416 11.549 1.00 98.81 263 VAL A O 1
ATOM 2030 N N . LYS A 1 264 ? -25.267 -1.338 13.355 1.00 98.31 264 LYS A N 1
ATOM 2031 C CA . LYS A 1 264 ? -26.548 -1.609 12.681 1.00 98.31 264 LYS A CA 1
ATOM 2032 C C . LYS A 1 264 ? -27.653 -0.758 13.293 1.00 98.31 264 LYS A C 1
ATOM 2034 O O . LYS A 1 264 ? -27.563 -0.352 14.449 1.00 98.31 264 LYS A O 1
ATOM 2039 N N . ARG A 1 265 ? -28.756 -0.574 12.569 1.00 97.62 265 ARG A N 1
ATOM 2040 C CA . ARG A 1 265 ? -30.037 -0.163 13.167 1.00 97.62 265 ARG A CA 1
ATOM 2041 C C . ARG A 1 265 ? -30.379 -1.073 14.355 1.00 97.62 265 ARG A C 1
ATOM 2043 O O . ARG A 1 265 ? -30.292 -2.296 14.225 1.00 97.62 265 ARG A O 1
ATOM 2050 N N . LEU A 1 266 ? -30.773 -0.512 15.503 1.00 96.06 266 LEU A N 1
ATOM 2051 C CA . LEU A 1 266 ? -31.044 -1.297 16.719 1.00 96.06 266 LEU A CA 1
ATOM 2052 C C . LEU A 1 266 ? -32.112 -2.375 16.477 1.00 96.06 266 LEU A C 1
ATOM 2054 O O . LEU A 1 266 ? -31.966 -3.498 16.960 1.00 96.06 266 LEU A O 1
ATOM 2058 N N . ARG A 1 267 ? -33.144 -2.071 15.674 1.00 94.19 267 ARG A N 1
ATOM 2059 C CA . ARG A 1 267 ? -34.197 -3.040 15.325 1.00 94.19 267 ARG A CA 1
ATOM 2060 C C . ARG A 1 267 ? -33.641 -4.275 14.603 1.00 94.19 267 ARG A C 1
ATOM 2062 O O . ARG A 1 267 ? -34.084 -5.388 14.872 1.00 94.19 267 ARG A O 1
ATOM 2069 N N . ASP A 1 268 ? -32.642 -4.085 13.741 1.00 95.00 268 ASP A N 1
ATOM 2070 C CA . ASP A 1 268 ? -32.036 -5.155 12.943 1.00 95.00 268 ASP A CA 1
ATOM 2071 C C . ASP A 1 268 ? -30.947 -5.909 13.712 1.00 95.00 268 ASP A C 1
ATOM 2073 O O . ASP A 1 268 ? -30.737 -7.096 13.475 1.00 95.00 268 ASP A O 1
ATOM 2077 N N . ALA A 1 269 ? -30.266 -5.260 14.661 1.00 94.81 269 ALA A N 1
ATOM 2078 C CA . ALA A 1 269 ? -29.389 -5.948 15.609 1.00 94.81 269 ALA A CA 1
ATOM 2079 C C . ALA A 1 269 ? -30.182 -6.909 16.513 1.00 94.81 269 ALA A C 1
ATOM 2081 O O . ALA A 1 269 ? -29.790 -8.061 16.675 1.00 94.81 269 ALA A O 1
ATOM 2082 N N . LEU A 1 270 ? -31.333 -6.463 17.035 1.00 92.44 270 LEU A N 1
ATOM 2083 C CA . LEU A 1 270 ? -32.235 -7.289 17.847 1.00 92.44 270 LEU A CA 1
ATOM 2084 C C . LEU A 1 270 ? -32.853 -8.441 17.038 1.00 92.44 270 LEU A C 1
ATOM 2086 O O . LEU A 1 270 ? -32.863 -9.581 17.496 1.00 92.44 270 LEU A O 1
ATOM 2090 N N . LYS A 1 271 ? -33.341 -8.155 15.824 1.00 90.44 271 LYS A N 1
ATOM 2091 C CA . LYS A 1 271 ? -33.921 -9.151 14.907 1.00 90.44 271 LYS A CA 1
ATOM 2092 C C . LYS A 1 271 ? -32.937 -10.271 14.559 1.00 90.44 271 LYS A C 1
ATOM 2094 O O . LYS A 1 271 ? -33.322 -11.438 14.569 1.00 90.44 271 LYS A O 1
ATOM 2099 N N . ASP A 1 272 ? -31.689 -9.913 14.270 1.00 88.62 272 ASP A N 1
ATOM 2100 C CA . ASP A 1 272 ? -30.647 -10.866 13.877 1.00 88.62 272 ASP A CA 1
ATOM 2101 C C . ASP A 1 272 ? -29.873 -11.431 15.088 1.00 88.62 272 ASP A C 1
ATOM 2103 O O . ASP A 1 272 ? -28.861 -12.105 14.905 1.00 88.62 272 ASP A O 1
ATOM 2107 N N . GLN A 1 273 ? -30.350 -11.170 16.316 1.00 88.25 273 GLN A N 1
ATOM 2108 C CA . GLN A 1 273 ? -29.784 -11.644 17.588 1.00 88.25 273 GLN A CA 1
ATOM 2109 C C . GLN A 1 273 ? -28.288 -11.319 17.752 1.00 88.25 273 GLN A C 1
ATOM 2111 O O . GLN A 1 273 ? -27.515 -12.092 18.318 1.00 88.25 273 GLN A O 1
ATOM 2116 N N . ASN A 1 274 ? -27.860 -10.159 17.248 1.00 90.62 274 ASN A N 1
ATOM 2117 C CA . ASN A 1 274 ? -26.487 -9.701 17.412 1.00 90.62 274 ASN A CA 1
ATOM 2118 C C . ASN A 1 274 ? -26.224 -9.303 18.873 1.00 90.62 274 ASN A C 1
ATOM 2120 O O . ASN A 1 274 ? -27.089 -8.730 19.538 1.00 90.62 274 ASN A O 1
ATOM 2124 N N . LYS A 1 275 ? -24.992 -9.531 19.349 1.00 91.44 275 LYS A N 1
ATOM 2125 C CA . LYS A 1 275 ? -24.495 -8.919 20.587 1.00 91.44 275 LYS A CA 1
ATOM 2126 C C . LYS A 1 275 ? -24.625 -7.399 20.459 1.00 91.44 275 LYS A C 1
ATOM 2128 O O . LYS A 1 275 ? -24.219 -6.845 19.445 1.00 91.44 275 LYS A O 1
ATOM 2133 N N 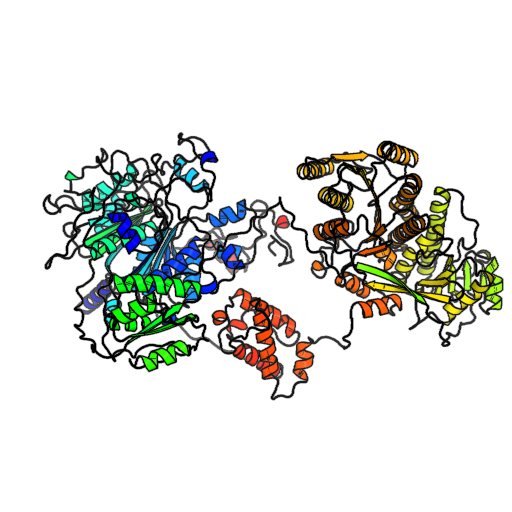. ILE A 1 276 ? -25.169 -6.724 21.469 1.00 96.12 276 ILE A N 1
ATOM 2134 C CA . ILE A 1 276 ? -25.234 -5.256 21.520 1.00 96.12 276 ILE A CA 1
ATOM 2135 C C . ILE A 1 276 ? -24.303 -4.800 22.639 1.00 96.12 276 ILE A C 1
ATOM 2137 O O . ILE A 1 276 ? -24.458 -5.214 23.784 1.00 96.12 276 ILE A O 1
ATOM 2141 N N . LEU A 1 277 ? -23.321 -3.971 22.295 1.00 97.12 277 LEU A N 1
ATOM 2142 C CA . LEU A 1 277 ? -22.295 -3.462 23.209 1.00 97.12 277 LEU A CA 1
ATOM 2143 C C . LEU A 1 277 ? -22.689 -2.116 23.817 1.00 97.12 277 LEU A C 1
ATOM 2145 O O . LEU A 1 277 ? -22.362 -1.843 24.964 1.00 97.12 277 LEU A O 1
ATOM 2149 N N . ALA A 1 278 ? -23.368 -1.283 23.030 1.00 98.25 278 ALA A N 1
ATOM 2150 C CA . ALA A 1 278 ? -23.948 -0.003 23.420 1.00 98.25 278 ALA A CA 1
ATOM 2151 C C . ALA A 1 278 ? -24.924 0.470 22.328 1.00 98.25 278 ALA A C 1
ATOM 2153 O O . ALA A 1 278 ? -24.959 -0.091 21.225 1.00 98.25 278 ALA A O 1
ATOM 2154 N N . VAL A 1 279 ? -25.691 1.522 22.615 1.00 98.38 279 VAL A N 1
ATOM 2155 C CA . VAL A 1 279 ? -26.637 2.131 21.672 1.00 98.38 279 VAL A CA 1
ATOM 2156 C C . VAL A 1 279 ? -26.314 3.612 21.474 1.00 98.38 279 VAL A C 1
ATOM 2158 O O . VAL A 1 279 ? -26.350 4.396 22.415 1.00 98.38 279 VAL A O 1
ATOM 2161 N N . ILE A 1 280 ? -26.059 4.022 20.232 1.00 98.44 280 ILE A N 1
ATOM 2162 C CA . ILE A 1 280 ? -25.975 5.433 19.841 1.00 98.44 280 ILE A CA 1
ATOM 2163 C C . ILE A 1 280 ? -27.408 5.960 19.728 1.00 98.44 280 ILE A C 1
ATOM 2165 O O . ILE A 1 280 ? -28.172 5.541 18.852 1.00 98.44 280 ILE A O 1
ATOM 2169 N N . LYS A 1 281 ? -27.779 6.877 20.621 1.00 96.44 281 LYS A N 1
ATOM 2170 C CA . LYS A 1 281 ? -29.100 7.526 20.646 1.00 96.44 281 LYS A CA 1
ATOM 2171 C C . LYS A 1 281 ? -29.185 8.625 19.600 1.00 96.44 281 LYS A C 1
ATOM 2173 O O . LYS A 1 281 ? -30.108 8.669 18.790 1.00 96.44 281 LYS A O 1
ATOM 2178 N N . SER A 1 282 ? -28.173 9.476 19.587 1.00 97.00 282 SER A N 1
ATOM 2179 C CA . SER A 1 282 ? -28.005 10.556 18.629 1.00 97.00 282 SER A CA 1
ATOM 2180 C C . SER A 1 282 ? -26.524 10.764 18.354 1.00 97.00 282 SER A C 1
ATOM 2182 O O . SER A 1 282 ? -25.659 10.405 19.157 1.00 97.00 282 SER A O 1
ATOM 2184 N N . ILE A 1 283 ? -26.249 11.350 17.197 1.00 97.94 283 ILE A N 1
ATOM 2185 C CA . ILE A 1 283 ? -24.933 11.829 16.809 1.00 97.94 283 ILE A CA 1
ATOM 2186 C C . ILE A 1 283 ? -25.145 13.077 15.959 1.00 97.94 283 ILE A C 1
ATOM 2188 O O . ILE A 1 283 ? -25.953 13.071 15.032 1.00 97.94 283 ILE A O 1
ATOM 2192 N N . VAL A 1 284 ? -24.461 14.160 16.311 1.00 97.81 284 VAL A N 1
ATOM 2193 C CA . VAL A 1 284 ? -24.590 15.472 15.673 1.00 97.81 284 VAL A CA 1
ATOM 2194 C C . VAL A 1 284 ? -23.220 15.940 15.224 1.00 97.81 284 VAL A C 1
ATOM 2196 O O . VAL A 1 284 ? -22.247 15.815 15.964 1.00 97.81 284 VAL A O 1
ATOM 2199 N N . MET A 1 285 ? -23.172 16.510 14.023 1.00 97.81 285 MET A N 1
ATOM 2200 C CA . MET A 1 285 ? -22.006 17.167 13.448 1.00 97.81 285 MET A CA 1
ATOM 2201 C C . MET A 1 285 ? -22.365 18.617 13.105 1.00 97.81 285 MET A C 1
ATOM 2203 O O . MET A 1 285 ? -23.414 18.862 12.506 1.00 97.81 285 MET A O 1
ATOM 2207 N N . ASN A 1 286 ? -21.508 19.574 13.462 1.00 97.50 286 ASN A N 1
ATOM 2208 C CA . ASN A 1 286 ? -21.613 20.966 13.015 1.00 97.50 286 ASN A CA 1
ATOM 2209 C C . ASN A 1 286 ? -20.228 21.559 12.695 1.00 97.50 286 ASN A C 1
ATOM 2211 O O . ASN A 1 286 ? -19.231 20.834 12.655 1.00 97.50 286 ASN A O 1
ATOM 2215 N N . GLN A 1 287 ? -20.177 22.863 12.412 1.00 95.19 287 GLN A N 1
ATOM 2216 C CA . GLN A 1 287 ? -18.938 23.562 12.083 1.00 95.19 287 GLN A CA 1
ATOM 2217 C C . GLN A 1 287 ? -18.881 24.935 12.777 1.00 95.19 287 GLN A C 1
ATOM 2219 O O . GLN A 1 287 ? -19.910 25.601 12.902 1.00 95.19 287 GLN A O 1
ATOM 2224 N N . ASP A 1 288 ? -17.689 25.343 13.218 1.00 93.19 288 ASP A N 1
ATOM 2225 C CA . ASP A 1 288 ? -17.424 26.562 14.006 1.00 93.19 288 ASP A CA 1
ATOM 2226 C C . ASP A 1 288 ? -17.821 27.887 13.326 1.00 93.19 288 ASP A C 1
ATOM 2228 O O . ASP A 1 288 ? -18.013 28.901 14.001 1.00 93.19 288 ASP A O 1
ATOM 2232 N N . GLY A 1 289 ? -17.963 27.896 12.001 1.00 86.44 289 GLY A N 1
ATOM 2233 C CA . GLY A 1 289 ? -18.329 29.059 11.203 1.00 86.44 289 GLY A CA 1
ATOM 2234 C C . GLY A 1 289 ? -17.209 30.094 11.042 1.00 86.44 289 GLY A C 1
ATOM 2235 O O . GLY A 1 289 ? -16.052 29.892 11.407 1.00 86.44 289 GLY A O 1
ATOM 2236 N N . GLY A 1 290 ? -17.563 31.239 10.453 1.00 71.12 290 GLY A N 1
ATOM 2237 C CA . GLY A 1 290 ? -16.690 32.413 10.389 1.00 71.12 290 GLY A CA 1
ATOM 2238 C C . GLY A 1 290 ? -16.940 33.348 11.574 1.00 71.12 290 GLY A C 1
ATOM 2239 O O . GLY A 1 290 ? -18.091 33.646 11.881 1.00 71.12 290 GLY A O 1
ATOM 2240 N N . GLY A 1 291 ? -15.873 33.847 12.206 1.00 60.84 291 GLY A N 1
ATOM 2241 C CA . GLY A 1 291 ? -15.956 34.813 13.314 1.00 60.84 291 GLY A CA 1
ATOM 2242 C C . GLY A 1 291 ? -14.942 34.599 14.446 1.00 60.84 291 GLY A C 1
ATOM 2243 O O . GLY A 1 291 ? -14.733 35.511 15.241 1.00 60.84 291 GLY A O 1
ATOM 2244 N N . GLY A 1 292 ? -14.295 33.430 14.509 1.00 60.84 292 GLY A N 1
ATOM 2245 C CA . GLY A 1 292 ? -13.236 33.131 15.482 1.00 60.84 292 GLY A CA 1
ATOM 2246 C C . GLY A 1 292 ? -11.888 33.807 15.184 1.00 60.84 292 GLY A C 1
ATOM 2247 O O . GLY A 1 292 ? -11.688 34.422 14.137 1.00 60.84 292 GLY A O 1
ATOM 2248 N N . MET A 1 293 ? -10.923 33.643 16.098 1.00 67.75 293 MET A N 1
ATOM 2249 C CA . MET A 1 293 ? -9.575 34.247 16.017 1.00 67.75 293 MET A CA 1
ATOM 2250 C C . MET A 1 293 ? -8.656 33.647 14.929 1.00 67.75 293 MET A C 1
ATOM 2252 O O . MET A 1 293 ? -7.513 34.073 14.774 1.00 67.75 293 MET A O 1
ATOM 2256 N N . GLY A 1 294 ? -9.132 32.654 14.180 1.00 78.19 294 GLY A N 1
ATOM 2257 C CA . GLY A 1 294 ? -8.411 31.966 13.111 1.00 78.19 294 GLY A CA 1
ATOM 2258 C C . GLY A 1 294 ? -9.027 30.595 12.842 1.00 78.19 294 GLY A C 1
ATOM 2259 O O . GLY A 1 294 ? -9.816 30.109 13.645 1.00 78.19 294 GLY A O 1
ATOM 2260 N N . MET A 1 295 ? -8.654 29.952 11.731 1.00 81.19 295 MET A N 1
ATOM 2261 C CA . MET A 1 295 ? -9.235 28.661 11.314 1.00 81.19 295 MET A CA 1
ATOM 2262 C C . MET A 1 295 ? -9.044 27.531 12.343 1.00 81.19 295 MET A C 1
ATOM 2264 O O . MET A 1 295 ? -9.866 26.628 12.394 1.00 81.19 295 MET A O 1
ATOM 2268 N N . ALA A 1 296 ? -7.974 27.596 13.143 1.00 84.88 296 ALA A N 1
ATOM 2269 C CA . ALA A 1 296 ? -7.619 26.603 14.159 1.00 84.88 296 ALA A CA 1
ATOM 2270 C C . ALA A 1 296 ? -8.032 26.977 15.597 1.00 84.88 296 ALA A C 1
ATOM 2272 O O . ALA A 1 296 ? -7.623 26.300 16.539 1.00 84.88 296 ALA A O 1
ATOM 2273 N N . ALA A 1 297 ? -8.799 28.057 15.782 1.00 86.38 297 ALA A N 1
ATOM 2274 C CA . ALA A 1 297 ? -9.334 28.439 17.087 1.00 86.38 297 ALA A CA 1
ATOM 2275 C C . ALA A 1 297 ? -10.751 27.853 17.259 1.00 86.38 297 ALA A C 1
ATOM 2277 O O . ALA A 1 297 ? -11.597 28.143 16.413 1.00 86.38 297 ALA A O 1
ATOM 2278 N N . PRO A 1 298 ? -11.028 27.078 18.326 1.00 90.38 298 PRO A N 1
ATOM 2279 C CA . PRO A 1 298 ? -12.344 26.478 18.546 1.00 90.38 298 PRO A CA 1
ATOM 2280 C C . PRO A 1 298 ? -13.408 27.535 18.879 1.00 90.38 298 PRO A C 1
ATOM 2282 O O . PRO A 1 298 ? -13.099 28.561 19.493 1.00 90.38 298 PRO A O 1
ATOM 2285 N N . ASN A 1 299 ? -14.669 27.270 18.526 1.00 92.12 299 ASN A N 1
ATOM 2286 C CA . ASN A 1 299 ? -15.796 28.161 18.817 1.00 92.12 299 ASN A CA 1
ATOM 2287 C C . ASN A 1 299 ? -16.731 27.599 19.908 1.00 92.12 299 ASN A C 1
ATOM 2289 O O . ASN A 1 299 ? -17.449 26.620 19.695 1.00 92.12 299 ASN A O 1
ATOM 2293 N N . ILE A 1 300 ? -16.785 28.280 21.060 1.00 93.94 300 ILE A N 1
ATOM 2294 C CA . ILE A 1 300 ? -17.644 27.906 22.196 1.00 93.94 300 ILE A CA 1
ATOM 2295 C C . ILE A 1 300 ? -19.137 27.856 21.833 1.00 93.94 300 ILE A C 1
ATOM 2297 O O . ILE A 1 300 ? -19.824 26.918 22.223 1.00 93.94 300 ILE A O 1
ATOM 2301 N N . GLU A 1 301 ? -19.642 28.803 21.037 1.00 95.19 301 GLU A N 1
ATOM 2302 C CA . GLU A 1 301 ? -21.063 28.861 20.658 1.00 95.19 301 GLU A CA 1
ATOM 2303 C C . GLU A 1 301 ? -21.443 27.689 19.742 1.00 95.19 301 GLU A C 1
ATOM 2305 O O . GLU A 1 301 ? -22.531 27.121 19.853 1.00 95.19 301 GLU A O 1
ATOM 2310 N N . ALA A 1 302 ? -20.524 27.276 18.863 1.00 95.12 302 ALA A N 1
ATOM 2311 C CA . ALA A 1 302 ? -20.721 26.110 18.009 1.00 95.12 302 ALA A CA 1
ATOM 2312 C C . ALA A 1 302 ? -20.715 24.808 18.824 1.00 95.12 302 ALA A C 1
ATOM 2314 O O . ALA A 1 302 ? -21.557 23.938 18.584 1.00 95.12 302 ALA A O 1
ATOM 2315 N N . GLN A 1 303 ? -19.837 24.690 19.824 1.00 97.00 303 GLN A N 1
ATOM 2316 C CA . GLN A 1 303 ? -19.838 23.550 20.743 1.00 97.00 303 GLN A CA 1
ATOM 2317 C C . GLN A 1 303 ? -21.111 23.522 21.604 1.00 97.00 303 GLN A C 1
ATOM 2319 O O . GLN A 1 303 ? -21.768 22.484 21.659 1.00 97.00 303 GLN A O 1
ATOM 2324 N N . ILE A 1 304 ? -21.544 24.652 22.178 1.00 98.19 304 ILE A N 1
ATOM 2325 C CA . ILE A 1 304 ? -22.823 24.770 22.904 1.00 98.19 304 ILE A CA 1
ATOM 2326 C C . ILE A 1 304 ? -23.993 24.324 22.015 1.00 98.19 304 ILE A C 1
ATOM 2328 O O . ILE A 1 304 ? -24.775 23.461 22.418 1.00 98.19 304 ILE A O 1
ATOM 2332 N N . ALA A 1 305 ? -24.091 24.833 20.783 1.00 97.81 305 ALA A N 1
ATOM 2333 C CA . ALA A 1 305 ? -25.150 24.454 19.847 1.00 97.81 305 ALA A CA 1
ATOM 2334 C C . ALA A 1 305 ? -25.128 22.951 19.500 1.00 97.81 305 ALA A C 1
ATOM 2336 O O . ALA A 1 305 ? -26.185 22.324 19.395 1.00 97.81 305 ALA A O 1
ATOM 2337 N N . MET A 1 306 ? -23.941 22.349 19.364 1.00 97.94 306 MET A N 1
ATOM 2338 C CA . MET A 1 306 ? -23.775 20.906 19.157 1.00 97.94 306 MET A CA 1
ATOM 2339 C C . MET A 1 306 ? -24.225 20.099 20.389 1.00 97.94 306 MET A C 1
ATOM 2341 O O . MET A 1 306 ? -24.988 19.144 20.231 1.00 97.94 306 MET A O 1
ATOM 2345 N N . HIS A 1 307 ? -23.816 20.489 21.604 1.00 98.19 307 HIS A N 1
ATOM 2346 C CA . HIS A 1 307 ? -24.248 19.845 22.852 1.00 98.19 307 HIS A CA 1
ATOM 2347 C C . HIS A 1 307 ? -25.777 19.934 23.037 1.00 98.19 307 HIS A C 1
ATOM 2349 O O . HIS A 1 307 ? -26.420 18.935 23.355 1.00 98.19 307 HIS A O 1
ATOM 2355 N N . GLN A 1 308 ? -26.391 21.092 22.766 1.00 98.31 308 GLN A N 1
ATOM 2356 C CA . GLN A 1 308 ? -27.852 21.246 22.800 1.00 98.31 308 GLN A CA 1
ATOM 2357 C C . GLN A 1 308 ? -28.542 20.329 21.781 1.00 98.31 308 GLN A C 1
ATOM 2359 O O . GLN A 1 308 ? -29.499 19.629 22.117 1.00 98.31 308 GLN A O 1
ATOM 2364 N N . ALA A 1 309 ? -28.051 20.304 20.539 1.00 97.44 309 ALA A N 1
ATOM 2365 C CA . ALA A 1 309 ? -28.642 19.513 19.466 1.00 97.44 309 ALA A CA 1
ATOM 2366 C C . ALA A 1 309 ? -28.538 17.999 19.714 1.00 97.44 309 ALA A C 1
ATOM 2368 O O . ALA A 1 309 ? -29.511 17.282 19.472 1.00 97.44 309 ALA A O 1
ATOM 2369 N N . VAL A 1 310 ? -27.402 17.499 20.219 1.00 97.19 310 VAL A N 1
ATOM 2370 C CA . VAL A 1 310 ? -27.214 16.057 20.448 1.00 97.19 310 VAL A CA 1
ATOM 2371 C C . VAL A 1 310 ? -28.106 15.546 21.585 1.00 97.19 310 VAL A C 1
ATOM 2373 O O . VAL A 1 310 ? -28.755 14.510 21.421 1.00 97.19 310 VAL A O 1
ATOM 2376 N N . LEU A 1 311 ? -28.252 16.309 22.676 1.00 97.69 311 LEU A N 1
ATOM 2377 C CA . LEU A 1 311 ? -29.180 15.995 23.771 1.00 97.69 311 LEU A CA 1
ATOM 2378 C C . LEU A 1 311 ? -30.648 16.059 23.314 1.00 97.69 311 LEU A C 1
ATOM 2380 O O . LEU A 1 311 ? -31.429 15.140 23.580 1.00 97.69 311 LEU A O 1
ATOM 2384 N N . ALA A 1 312 ? -31.015 17.094 22.549 1.00 95.81 312 ALA A N 1
ATOM 2385 C CA . ALA A 1 312 ? -32.367 17.254 22.015 1.00 95.81 312 ALA A CA 1
ATOM 2386 C C . ALA A 1 312 ? -32.775 16.105 21.073 1.00 95.81 312 ALA A C 1
ATOM 2388 O O . ALA A 1 312 ? -33.898 15.607 21.179 1.00 95.81 312 ALA A O 1
ATOM 2389 N N . GLN A 1 313 ? -31.866 15.651 20.199 1.00 94.19 313 GLN A N 1
ATOM 2390 C CA . GLN A 1 313 ? -32.080 14.489 19.325 1.00 94.19 313 GLN A CA 1
ATOM 2391 C C . GLN A 1 313 ? -32.089 13.153 20.083 1.00 94.19 313 GLN A C 1
ATOM 2393 O O . GLN A 1 313 ? -32.798 12.236 19.678 1.00 94.19 313 GLN A O 1
ATOM 2398 N N . ALA A 1 314 ? -31.329 13.022 21.177 1.00 94.38 314 ALA A N 1
ATOM 2399 C CA . ALA A 1 314 ? -31.357 11.820 22.017 1.00 94.38 314 ALA A CA 1
ATOM 2400 C C . ALA A 1 314 ? -32.662 11.686 22.823 1.00 94.38 314 ALA A C 1
ATOM 2402 O O . ALA A 1 314 ? -32.987 10.583 23.271 1.00 94.38 314 ALA A O 1
ATOM 2403 N N . HIS A 1 315 ? -33.368 12.806 23.026 1.00 94.06 315 HIS A N 1
ATOM 2404 C CA . HIS A 1 315 ? -34.431 12.979 24.019 1.00 94.06 315 HIS A CA 1
ATOM 2405 C C . HIS A 1 315 ? -33.946 12.684 25.453 1.00 94.06 315 HIS A C 1
ATOM 2407 O O . HIS A 1 315 ? -34.614 11.987 26.215 1.00 94.06 315 HIS A O 1
ATOM 2413 N N . VAL A 1 316 ? -32.767 13.216 25.801 1.00 95.44 316 VAL A N 1
ATOM 2414 C CA . VAL A 1 316 ? -32.068 13.029 27.087 1.00 95.44 316 VAL A CA 1
ATOM 2415 C C . VAL A 1 316 ? -31.801 14.402 27.717 1.00 95.44 316 VAL A C 1
ATOM 2417 O O . VAL A 1 316 ? -31.427 15.335 27.005 1.00 95.44 316 VAL A O 1
ATOM 2420 N N . ALA A 1 317 ? -32.009 14.561 29.028 1.00 96.38 317 ALA A N 1
ATOM 2421 C CA . ALA A 1 317 ? -31.743 15.821 29.724 1.00 96.38 317 ALA A CA 1
ATOM 2422 C C . ALA A 1 317 ? -30.271 15.937 30.161 1.00 96.38 317 ALA A C 1
ATOM 2424 O O . ALA A 1 317 ? -29.583 14.942 30.374 1.00 96.38 317 ALA A O 1
ATOM 2425 N N . ALA A 1 318 ? -29.788 17.164 30.378 1.00 96.44 318 ALA A N 1
ATOM 2426 C CA . ALA A 1 318 ? -28.417 17.412 30.838 1.00 96.44 318 ALA A CA 1
ATOM 2427 C C . ALA A 1 318 ? -28.090 16.775 32.210 1.00 96.44 318 ALA A C 1
ATOM 2429 O O . ALA A 1 318 ? -26.924 16.510 32.492 1.00 96.44 318 ALA A O 1
ATOM 2430 N N . SER A 1 319 ? -29.102 16.503 33.042 1.00 95.00 319 SER A N 1
ATOM 2431 C CA . SER A 1 319 ? -28.996 15.786 34.327 1.00 95.00 319 SER A CA 1
ATOM 2432 C C . SER A 1 319 ? -28.963 14.257 34.199 1.00 95.00 319 SER A C 1
ATOM 2434 O O . SER A 1 319 ? -28.692 13.564 35.177 1.00 95.00 319 SER A O 1
ATOM 2436 N N . ASP A 1 320 ? -29.286 13.716 33.021 1.00 95.56 320 ASP A N 1
ATOM 2437 C CA . ASP A 1 320 ? -29.298 12.270 32.778 1.00 95.56 320 ASP A CA 1
ATOM 2438 C C . ASP A 1 320 ? -27.923 11.755 32.319 1.00 95.56 320 ASP A C 1
ATOM 2440 O O . ASP A 1 320 ? -27.654 10.565 32.446 1.00 95.56 320 ASP A O 1
ATOM 2444 N N . ILE A 1 321 ? -27.058 12.638 31.801 1.00 97.88 321 ILE A N 1
ATOM 2445 C CA . ILE A 1 321 ? -25.685 12.315 31.387 1.00 97.88 321 ILE A CA 1
ATOM 2446 C C . ILE A 1 321 ? -24.811 12.088 32.623 1.00 97.88 321 ILE A C 1
ATOM 2448 O O . ILE A 1 321 ? -24.594 13.010 33.406 1.00 97.88 321 ILE A O 1
ATOM 2452 N N . ASP A 1 322 ? -24.280 10.876 32.771 1.00 97.31 322 ASP A N 1
ATOM 2453 C CA . ASP A 1 322 ? -23.398 10.498 33.879 1.00 97.31 322 ASP A CA 1
ATOM 2454 C C . ASP A 1 322 ? -21.922 10.820 33.592 1.00 97.31 322 ASP A C 1
ATOM 2456 O O . ASP A 1 322 ? -21.165 11.166 34.499 1.00 97.31 322 ASP A O 1
ATOM 2460 N N . TYR A 1 323 ? -21.497 10.678 32.331 1.00 98.56 323 TYR A N 1
ATOM 2461 C CA . TYR A 1 323 ? -20.089 10.729 31.924 1.00 98.56 323 TYR A CA 1
ATOM 2462 C C . TYR A 1 323 ? -19.915 11.434 30.572 1.00 98.56 323 TYR A C 1
ATOM 2464 O O . TYR A 1 323 ? -20.565 11.074 29.594 1.00 98.56 323 TYR A O 1
ATOM 2472 N N . ILE A 1 324 ? -19.003 12.404 30.489 1.00 98.69 324 ILE A N 1
ATOM 2473 C CA . ILE A 1 324 ? -18.525 12.975 29.225 1.00 98.69 324 ILE A CA 1
ATOM 2474 C C . ILE A 1 324 ? -17.079 12.538 28.983 1.00 98.69 324 ILE A C 1
ATOM 2476 O O . ILE A 1 324 ? -16.155 12.908 29.711 1.00 98.69 324 ILE A O 1
ATOM 2480 N N . GLU A 1 325 ? -16.887 11.769 27.917 1.00 98.81 325 GLU A N 1
ATOM 2481 C CA . GLU A 1 325 ? -15.586 11.527 27.310 1.00 98.81 325 GLU A CA 1
ATOM 2482 C C . GLU A 1 325 ? -15.325 12.646 26.292 1.00 98.81 325 GLU A C 1
ATOM 2484 O O . GLU A 1 325 ? -15.918 12.718 25.213 1.00 98.81 325 GLU A O 1
ATOM 2489 N N . THR A 1 326 ? -14.468 13.565 26.708 1.00 98.56 326 THR A N 1
ATOM 2490 C CA . THR A 1 326 ? -14.191 14.844 26.049 1.00 98.56 326 THR A CA 1
ATOM 2491 C C . THR A 1 326 ? -13.191 14.721 24.905 1.00 98.56 326 THR A C 1
ATOM 2493 O O . THR A 1 326 ? -12.446 13.740 24.790 1.00 98.56 326 THR A O 1
ATOM 2496 N N . HIS A 1 327 ? -13.107 15.769 24.087 1.00 98.06 327 HIS A N 1
ATOM 2497 C CA . HIS A 1 327 ? -11.981 15.932 23.191 1.00 98.06 327 HIS A CA 1
ATOM 2498 C C . HIS A 1 327 ? -10.687 16.102 24.003 1.00 98.06 327 HIS A C 1
ATOM 2500 O O . HIS A 1 327 ? -9.714 15.424 23.681 1.00 98.06 327 HIS A O 1
ATOM 2506 N N . GLY A 1 328 ? -10.689 16.915 25.065 1.00 96.56 328 GLY A N 1
ATOM 2507 C CA . GLY A 1 328 ? -9.721 16.930 26.167 1.00 96.56 328 GLY A CA 1
ATOM 2508 C C . GLY A 1 328 ? -8.273 16.822 25.706 1.00 96.56 328 GLY A C 1
ATOM 2509 O O . GLY A 1 328 ? -7.606 15.813 25.954 1.00 96.56 328 GLY A O 1
ATOM 2510 N N . THR A 1 329 ? -7.800 17.822 24.968 1.00 94.31 329 THR A N 1
ATOM 2511 C CA . THR A 1 329 ? -6.553 17.724 24.197 1.00 94.31 329 THR A CA 1
ATOM 2512 C C . THR A 1 329 ? -5.316 18.198 24.972 1.00 94.31 329 THR A C 1
ATOM 2514 O O . THR A 1 329 ? -4.194 17.947 24.541 1.00 94.31 329 THR A O 1
ATOM 2517 N N . GLY A 1 330 ? -5.478 18.826 26.142 1.00 95.00 330 GLY A N 1
ATOM 2518 C CA . GLY A 1 330 ? -4.360 19.345 26.937 1.00 95.00 330 GLY A CA 1
ATOM 2519 C C . GLY A 1 330 ? -3.827 20.683 26.419 1.00 95.00 330 GLY A C 1
ATOM 2520 O O . GLY A 1 330 ? -2.706 21.072 26.744 1.00 95.00 330 GLY A O 1
ATOM 2521 N N . THR A 1 331 ? -4.601 21.396 25.592 1.00 93.69 331 THR A N 1
ATOM 2522 C CA . THR A 1 331 ? -4.247 22.748 25.123 1.00 93.69 331 THR A CA 1
ATOM 2523 C C . THR A 1 331 ? -4.974 23.794 25.953 1.00 93.69 331 THR A C 1
ATOM 2525 O O . THR A 1 331 ? -6.182 23.682 26.135 1.00 93.69 331 THR A O 1
ATOM 2528 N N . ILE A 1 332 ? -4.266 24.855 26.350 1.00 90.75 332 ILE A N 1
ATOM 2529 C CA . ILE A 1 332 ? -4.791 25.946 27.191 1.00 90.75 332 ILE A CA 1
ATOM 2530 C C . ILE A 1 332 ? -6.157 26.456 26.694 1.00 90.75 332 ILE A C 1
ATOM 2532 O O . ILE A 1 332 ? -7.125 26.441 27.444 1.00 90.75 332 ILE A O 1
ATOM 2536 N N . LEU A 1 333 ? -6.248 26.863 25.420 1.00 90.62 333 LEU A N 1
ATOM 2537 C CA . LEU A 1 333 ? -7.484 27.418 24.852 1.00 90.62 333 LEU A CA 1
ATOM 2538 C C . LEU A 1 333 ? -8.550 26.348 24.565 1.00 90.62 333 LEU A C 1
ATOM 2540 O O . LEU A 1 333 ? -9.734 26.607 24.754 1.00 90.62 333 LEU A O 1
ATOM 2544 N N . GLY A 1 334 ? -8.150 25.169 24.077 1.00 93.06 334 GLY A N 1
ATOM 2545 C CA . GLY A 1 334 ? -9.096 24.119 23.690 1.00 93.06 334 GLY A CA 1
ATOM 2546 C C . GLY A 1 334 ? -9.840 23.534 24.884 1.00 93.06 334 GLY A C 1
ATOM 2547 O O . GLY A 1 334 ? -11.060 23.402 24.835 1.00 93.06 334 GLY A O 1
ATOM 2548 N N . ASP A 1 335 ? -9.117 23.259 25.968 1.00 96.19 335 ASP A N 1
ATOM 2549 C CA . ASP A 1 335 ? -9.681 22.678 27.183 1.00 96.19 335 ASP A CA 1
ATOM 2550 C C . ASP A 1 335 ? -10.558 23.705 27.931 1.00 96.19 335 ASP A C 1
ATOM 2552 O O . ASP A 1 335 ? -11.598 23.337 28.472 1.00 96.19 335 ASP A O 1
ATOM 2556 N N . GLU A 1 336 ? -10.192 24.997 27.911 1.00 94.75 336 GLU A N 1
ATOM 2557 C CA . GLU A 1 336 ? -11.023 26.093 28.442 1.00 94.75 336 GLU A CA 1
ATOM 2558 C C . GLU A 1 336 ? -12.345 26.226 27.669 1.00 94.75 336 GLU A C 1
ATOM 2560 O O . GLU A 1 336 ? -13.416 26.270 28.275 1.00 94.75 336 GLU A O 1
ATOM 2565 N N . VAL A 1 337 ? -12.291 26.261 26.332 1.00 95.19 337 VAL A N 1
ATOM 2566 C CA . VAL A 1 337 ? -13.489 26.380 25.484 1.00 95.19 337 VAL A CA 1
ATOM 2567 C C . VAL A 1 337 ? -14.409 25.167 25.641 1.00 95.19 337 VAL A C 1
ATOM 2569 O O . VAL A 1 337 ? -15.615 25.350 25.815 1.00 95.19 337 VAL A O 1
ATOM 2572 N N . GLU A 1 338 ? -13.855 23.952 25.650 1.00 97.50 338 GLU A N 1
ATOM 2573 C CA . GLU A 1 338 ? -14.634 22.724 25.835 1.00 97.50 338 GLU A CA 1
ATOM 2574 C C . GLU A 1 338 ? -15.280 22.658 27.223 1.00 97.50 338 GLU A C 1
ATOM 2576 O O . GLU A 1 338 ? -16.481 22.396 27.332 1.00 97.50 338 GLU A O 1
ATOM 2581 N N . PHE A 1 339 ? -14.521 22.939 28.288 1.00 97.69 339 PHE A N 1
ATOM 2582 C CA . PHE A 1 339 ? -15.076 22.923 29.638 1.00 97.69 339 PHE A CA 1
ATOM 2583 C C . PHE A 1 339 ? -16.177 23.976 29.800 1.00 97.69 339 PHE A C 1
ATOM 2585 O O . PHE A 1 339 ? -17.224 23.670 30.363 1.00 97.69 339 PHE A O 1
ATOM 2592 N N . ASN A 1 340 ? -15.998 25.186 29.264 1.00 96.56 340 ASN A N 1
ATOM 2593 C CA . ASN A 1 340 ? -17.003 26.247 29.354 1.00 96.56 340 ASN A CA 1
ATOM 2594 C C . ASN A 1 340 ? -18.266 25.936 28.525 1.00 96.56 340 ASN A C 1
ATOM 2596 O O . ASN A 1 340 ? -19.376 26.267 28.950 1.00 96.56 340 ASN A O 1
ATOM 2600 N N . ALA A 1 341 ? -18.137 25.238 27.389 1.00 97.38 341 ALA A N 1
ATOM 2601 C CA . ALA A 1 341 ? -19.286 24.726 26.643 1.00 97.38 341 ALA A CA 1
ATOM 2602 C C . ALA A 1 341 ? -20.062 23.667 27.451 1.00 97.38 341 ALA A C 1
ATOM 2604 O O . ALA A 1 341 ? -21.286 23.744 27.548 1.00 97.38 341 ALA A O 1
ATOM 2605 N N . ILE A 1 342 ? -19.365 22.724 28.096 1.00 97.88 342 ILE A N 1
ATOM 2606 C CA . ILE A 1 342 ? -19.972 21.735 29.005 1.00 97.88 342 ILE A CA 1
ATOM 2607 C C . ILE A 1 342 ? -20.625 22.436 30.207 1.00 97.88 342 ILE A C 1
ATOM 2609 O O . ILE A 1 342 ? -21.765 22.128 30.562 1.00 97.88 342 ILE A O 1
ATOM 2613 N N . GLN A 1 343 ? -19.947 23.423 30.796 1.00 97.06 343 GLN A N 1
ATOM 2614 C CA . GLN A 1 343 ? -20.436 24.213 31.923 1.00 97.06 343 GLN A CA 1
ATOM 2615 C C . GLN A 1 343 ? -21.785 24.861 31.598 1.00 97.06 343 GLN A C 1
ATOM 2617 O O . GLN A 1 343 ? -22.741 24.680 32.347 1.00 97.06 343 GLN A O 1
ATOM 2622 N N . HIS A 1 344 ? -21.891 25.537 30.450 1.00 97.19 344 HIS A N 1
ATOM 2623 C CA . HIS A 1 344 ? -23.121 26.186 29.991 1.00 97.19 344 HIS A CA 1
ATOM 2624 C C . HIS A 1 344 ? -24.319 25.222 29.891 1.00 97.19 344 HIS A C 1
ATOM 2626 O O . HIS A 1 344 ? -25.456 25.612 30.150 1.00 97.19 344 HIS A O 1
ATOM 2632 N N . ILE A 1 345 ? -24.077 23.964 29.517 1.00 97.56 345 ILE A N 1
ATOM 2633 C CA . ILE A 1 345 ? -25.119 22.948 29.296 1.00 97.56 345 ILE A CA 1
ATOM 2634 C C . ILE A 1 345 ? -25.537 22.264 30.601 1.00 97.56 345 ILE A C 1
ATOM 2636 O O . ILE A 1 345 ? -26.707 21.927 30.777 1.00 97.56 345 ILE A O 1
ATOM 2640 N N . HIS A 1 346 ? -24.590 22.048 31.515 1.00 97.00 346 HIS A N 1
ATOM 2641 C CA . HIS A 1 346 ? -24.788 21.238 32.718 1.00 97.00 346 HIS A CA 1
ATOM 2642 C C . HIS A 1 346 ? -24.891 22.060 34.022 1.00 97.00 346 HIS A C 1
ATOM 2644 O O . HIS A 1 346 ? -25.057 21.486 35.104 1.00 97.00 346 HIS A O 1
ATOM 2650 N N . GLN A 1 347 ? -24.853 23.397 33.951 1.00 95.38 347 GLN A N 1
ATOM 2651 C CA . GLN A 1 347 ? -25.012 24.275 35.115 1.00 95.38 347 GLN A CA 1
ATOM 2652 C C . GLN A 1 347 ? -26.343 24.045 35.842 1.00 95.38 347 GLN A C 1
ATOM 2654 O O . GLN A 1 347 ? -27.423 24.182 35.276 1.00 95.38 347 GLN A O 1
ATOM 2659 N N . GLY A 1 348 ? -26.259 23.699 37.130 1.00 93.94 348 GLY A N 1
ATOM 2660 C CA . GLY A 1 348 ? -27.428 23.424 37.973 1.00 93.94 348 GLY A CA 1
ATOM 2661 C C . GLY A 1 348 ? -28.099 22.061 37.748 1.00 93.94 348 GLY A C 1
ATOM 2662 O O . GLY A 1 348 ? -29.121 21.800 38.378 1.00 93.94 348 GLY A O 1
ATOM 2663 N N . HIS A 1 349 ? -27.539 21.190 36.899 1.00 95.12 349 HIS A N 1
ATOM 2664 C CA . HIS A 1 349 ? -28.107 19.871 36.591 1.00 95.12 349 HIS A CA 1
ATOM 2665 C C . HIS A 1 349 ? -27.537 18.708 37.424 1.00 95.12 349 HIS A C 1
ATOM 2667 O O . HIS A 1 349 ? -28.148 17.641 37.445 1.00 95.12 349 HIS A O 1
ATOM 2673 N N . HIS A 1 350 ? -26.425 18.919 38.140 1.00 95.38 350 HIS A N 1
ATOM 2674 C CA . HIS A 1 350 ? -25.688 17.888 38.894 1.00 95.38 350 HIS A CA 1
ATOM 2675 C C . HIS A 1 350 ? -25.460 18.275 40.360 1.00 95.38 350 HIS A C 1
ATOM 2677 O O . HIS A 1 350 ? -25.595 19.441 40.736 1.00 95.38 350 HIS A O 1
ATOM 2683 N N . SER A 1 351 ? -25.098 17.302 41.202 1.00 93.94 351 SER A N 1
ATOM 2684 C CA . SER A 1 351 ? -24.842 17.502 42.637 1.00 93.94 351 SER A CA 1
ATOM 2685 C C . SER A 1 351 ? -23.559 16.799 43.085 1.00 93.94 351 SER A C 1
ATOM 2687 O O . SER A 1 351 ? -23.003 15.988 42.356 1.00 93.94 351 SER A O 1
ATOM 2689 N N . LYS A 1 352 ? -23.083 17.060 44.310 1.00 90.69 352 LYS A N 1
ATOM 2690 C CA . LYS A 1 352 ? -21.895 16.364 44.843 1.00 90.69 352 LYS A CA 1
ATOM 2691 C C . LYS A 1 352 ? -22.112 14.868 45.106 1.00 90.69 352 LYS A C 1
ATOM 2693 O O . LYS A 1 352 ? -21.140 14.123 45.130 1.00 90.69 352 LYS A O 1
ATOM 2698 N N . ASP A 1 353 ? -23.364 14.440 45.276 1.00 89.88 353 ASP A N 1
ATOM 2699 C CA . ASP A 1 353 ? -23.732 13.029 45.467 1.00 89.88 353 ASP A CA 1
ATOM 2700 C C . ASP A 1 353 ? -23.931 12.286 44.130 1.00 89.88 353 ASP A C 1
ATOM 2702 O O . ASP A 1 353 ? -23.918 11.059 44.090 1.00 89.88 353 ASP A O 1
ATOM 2706 N N . SER A 1 354 ? -24.115 13.031 43.034 1.00 90.19 354 SER A N 1
ATOM 2707 C CA . SER A 1 354 ? -24.220 12.534 41.658 1.00 90.19 354 SER A CA 1
ATOM 2708 C C . SER A 1 354 ? -23.480 13.505 40.723 1.00 90.19 354 SER A C 1
ATOM 2710 O O . SER A 1 354 ? -24.134 14.283 40.020 1.00 90.19 354 SER A O 1
ATOM 2712 N N . PRO A 1 355 ? -22.133 13.530 40.775 1.00 96.25 355 PRO A N 1
ATOM 2713 C CA . PRO A 1 355 ? -21.318 14.461 40.003 1.00 96.25 355 PRO A CA 1
ATOM 2714 C C . PRO A 1 355 ? -21.293 14.093 38.518 1.00 96.25 355 PRO A C 1
ATOM 2716 O O . PRO A 1 355 ? -21.394 12.916 38.168 1.00 96.25 355 PRO A O 1
ATOM 2719 N N . LEU A 1 356 ? -21.074 15.084 37.650 1.00 97.94 356 LEU A N 1
ATOM 2720 C CA . LEU A 1 356 ? -20.796 14.823 36.237 1.00 97.94 356 LEU A CA 1
ATOM 2721 C C . LEU A 1 356 ? -19.371 14.296 36.096 1.00 97.94 356 LEU A C 1
ATOM 2723 O O . LEU A 1 356 ? -18.417 14.993 36.442 1.00 97.94 356 LEU A O 1
ATOM 2727 N N . ILE A 1 357 ? -19.204 13.086 35.574 1.00 98.31 357 ILE A N 1
ATOM 2728 C CA . ILE A 1 357 ? -17.872 12.524 35.358 1.00 98.31 357 ILE A CA 1
ATOM 2729 C C . ILE A 1 357 ? -17.310 13.098 34.054 1.00 98.31 357 ILE A C 1
ATOM 2731 O O . ILE A 1 357 ? -17.985 13.086 33.026 1.00 98.31 357 ILE A O 1
ATOM 2735 N N . ILE A 1 358 ? -16.074 13.593 34.073 1.00 98.31 358 ILE A N 1
ATOM 2736 C CA . ILE A 1 358 ? -15.385 14.140 32.895 1.00 98.31 358 ILE A CA 1
ATOM 2737 C C . ILE A 1 358 ? -14.045 13.423 32.731 1.00 98.31 358 ILE A C 1
ATOM 2739 O O . ILE A 1 358 ? -13.304 13.248 33.695 1.00 98.31 358 ILE A O 1
ATOM 2743 N N . GLY A 1 359 ? -13.707 13.007 31.511 1.00 97.88 359 GLY A N 1
ATOM 2744 C CA . GLY A 1 359 ? -12.406 12.400 31.231 1.00 97.88 359 GLY A CA 1
ATOM 2745 C C . GLY A 1 359 ? -12.001 12.474 29.764 1.00 97.88 359 GLY A C 1
ATOM 2746 O O . GLY A 1 359 ? -12.823 12.766 28.897 1.00 97.88 359 GLY A O 1
ATOM 2747 N N . ALA A 1 360 ? -10.724 12.204 29.498 1.00 97.88 360 ALA A N 1
ATOM 2748 C CA . ALA A 1 360 ? -10.138 12.204 28.163 1.00 97.88 360 ALA A CA 1
ATOM 2749 C C . ALA A 1 360 ? -9.143 11.044 28.001 1.00 97.88 360 ALA A C 1
ATOM 2751 O O . ALA A 1 360 ? -8.118 10.978 28.680 1.00 97.88 360 ALA A O 1
ATOM 2752 N N . VAL A 1 361 ? -9.401 10.130 27.061 1.00 97.69 361 VAL A N 1
ATOM 2753 C CA . VAL A 1 361 ? -8.512 9.005 26.697 1.00 97.69 361 VAL A CA 1
ATOM 2754 C C . VAL A 1 361 ? -7.129 9.469 26.231 1.00 97.69 361 VAL A C 1
ATOM 2756 O O . VAL A 1 361 ? -6.151 8.729 26.335 1.00 97.69 361 VAL A O 1
ATOM 2759 N N . LYS A 1 362 ? -7.029 10.715 25.746 1.00 97.94 362 LYS A N 1
ATOM 2760 C CA . LYS A 1 362 ? -5.774 11.326 25.292 1.00 97.94 362 LYS A CA 1
ATOM 2761 C C . LYS A 1 362 ? -4.762 11.488 26.429 1.00 97.94 362 LYS A C 1
ATOM 2763 O O . LYS A 1 362 ? -3.566 11.483 26.149 1.00 97.94 362 LYS A O 1
ATOM 2768 N N . SER A 1 363 ? -5.211 11.549 27.687 1.00 96.94 363 SER A N 1
ATOM 2769 C CA . SER A 1 363 ? -4.324 11.520 28.858 1.00 96.94 363 SER A CA 1
ATOM 2770 C C . SER A 1 363 ? -3.556 10.194 28.982 1.00 96.94 363 SER A C 1
ATOM 2772 O O . SER A 1 363 ? -2.380 10.201 29.327 1.00 96.94 363 SER A O 1
ATOM 2774 N N . ASN A 1 364 ? -4.168 9.058 28.622 1.00 95.56 364 ASN A N 1
ATOM 2775 C CA . ASN A 1 364 ? -3.514 7.745 28.612 1.00 95.56 364 ASN A CA 1
ATOM 2776 C C . ASN A 1 364 ? -2.749 7.489 27.303 1.00 95.56 364 ASN A C 1
ATOM 2778 O O . ASN A 1 364 ? -1.581 7.103 27.309 1.00 95.56 364 ASN A O 1
ATOM 2782 N N . LEU A 1 365 ? -3.429 7.677 26.169 1.00 96.19 365 LEU A N 1
ATOM 2783 C CA . LEU A 1 365 ? -3.013 7.181 24.853 1.00 96.19 365 LEU A CA 1
ATOM 2784 C C . LEU A 1 365 ? -2.289 8.234 23.996 1.00 96.19 365 LEU A C 1
ATOM 2786 O O . LEU A 1 365 ? -1.685 7.895 22.980 1.00 96.19 365 LEU A O 1
ATOM 2790 N N . GLY A 1 366 ? -2.369 9.513 24.364 1.00 97.56 366 GLY A N 1
ATOM 2791 C CA . GLY A 1 366 ? -2.096 10.631 23.461 1.00 97.56 366 GLY A CA 1
ATOM 2792 C C . GLY A 1 366 ? -3.178 10.819 22.398 1.00 97.56 366 GLY A C 1
ATOM 2793 O O . GLY A 1 366 ? -4.189 10.116 22.344 1.00 97.56 366 GLY A O 1
ATOM 2794 N N . HIS A 1 367 ? -2.967 11.793 21.519 1.00 98.12 367 HIS A N 1
ATOM 2795 C CA . HIS A 1 367 ? -3.901 12.127 20.457 1.00 98.12 367 HIS A CA 1
ATOM 2796 C C . HIS A 1 367 ? -3.632 11.306 19.187 1.00 98.12 367 HIS A C 1
ATOM 2798 O O . HIS A 1 367 ? -2.752 11.631 18.390 1.00 98.12 367 HIS A O 1
ATOM 2804 N N . THR A 1 368 ? -4.469 10.293 18.948 1.00 97.62 368 THR A N 1
ATOM 2805 C CA . THR A 1 368 ? -4.448 9.403 17.765 1.00 97.62 368 THR A CA 1
ATOM 2806 C C . THR A 1 368 ? -5.091 10.010 16.505 1.00 97.62 368 THR A C 1
ATOM 2808 O O . THR A 1 368 ? -5.664 9.303 15.680 1.00 97.62 368 THR A O 1
ATOM 2811 N N . ILE A 1 369 ? -5.040 11.343 16.386 1.00 97.12 369 ILE A N 1
ATOM 2812 C CA . ILE A 1 369 ? -5.572 12.171 15.284 1.00 97.12 369 ILE A CA 1
ATOM 2813 C C . ILE A 1 369 ? -6.919 11.652 14.744 1.00 97.12 369 ILE A C 1
ATOM 2815 O O . ILE A 1 369 ? -7.917 11.715 15.469 1.00 97.12 369 ILE A O 1
ATOM 2819 N N . SER A 1 370 ? -6.954 11.107 13.527 1.00 97.75 370 SER A N 1
ATOM 2820 C CA . SER A 1 370 ? -8.151 10.644 12.823 1.00 97.75 370 SER A CA 1
ATOM 2821 C C . SER A 1 370 ? -8.852 9.474 13.521 1.00 97.75 370 SER A C 1
ATOM 2823 O O . SER A 1 370 ? -10.079 9.397 13.470 1.00 97.75 370 SER A O 1
ATOM 2825 N N . ALA A 1 371 ? -8.129 8.618 14.252 1.00 98.06 371 ALA A N 1
ATOM 2826 C CA . ALA A 1 371 ? -8.690 7.499 15.021 1.00 98.06 371 ALA A CA 1
ATOM 2827 C C . ALA A 1 371 ? -9.268 7.902 16.398 1.00 98.06 371 ALA A C 1
ATOM 2829 O O . ALA A 1 371 ? -9.899 7.081 17.067 1.00 98.06 371 ALA A O 1
ATOM 2830 N N . SER A 1 372 ? -9.066 9.150 16.843 1.00 97.19 372 SER A N 1
ATOM 2831 C CA . SER A 1 372 ? -9.309 9.528 18.246 1.00 97.19 372 SER A CA 1
ATOM 2832 C C . SER A 1 372 ? -10.773 9.474 18.693 1.00 97.19 372 SER A C 1
ATOM 2834 O O . SER A 1 372 ? -11.033 9.062 19.820 1.00 97.19 372 SER A O 1
ATOM 2836 N N . GLY A 1 373 ? -11.731 9.800 17.819 1.00 98.12 373 GLY A N 1
ATOM 2837 C CA . GLY A 1 373 ? -13.159 9.741 18.154 1.00 98.12 373 GLY A CA 1
ATOM 2838 C C . GLY A 1 373 ? -13.643 8.321 18.467 1.00 98.12 373 GLY A C 1
ATOM 2839 O O . GLY A 1 373 ? -14.336 8.105 19.461 1.00 98.12 373 GLY A O 1
ATOM 2840 N N . ILE A 1 374 ? -13.226 7.330 17.671 1.00 98.69 374 ILE A N 1
ATOM 2841 C CA . ILE A 1 374 ? -13.571 5.922 17.929 1.00 98.69 374 ILE A CA 1
ATOM 2842 C C . ILE A 1 374 ? -12.751 5.342 19.096 1.00 98.69 374 ILE A C 1
ATOM 2844 O O . ILE A 1 374 ? -13.272 4.511 19.833 1.00 98.69 374 ILE A O 1
ATOM 2848 N N . ALA A 1 375 ? -11.528 5.825 19.353 1.00 98.56 375 ALA A N 1
ATOM 2849 C CA . ALA A 1 375 ? -10.778 5.466 20.564 1.00 98.56 375 ALA A CA 1
ATOM 2850 C C . ALA A 1 375 ? -11.516 5.884 21.855 1.00 98.56 375 ALA A C 1
ATOM 2852 O O . ALA A 1 375 ? -11.688 5.071 22.766 1.00 98.56 375 ALA A O 1
ATOM 2853 N N . SER A 1 376 ? -12.012 7.126 21.903 1.00 98.56 376 SER A N 1
ATOM 2854 C CA . SER A 1 376 ? -12.859 7.636 22.990 1.00 98.56 376 SER A CA 1
ATOM 2855 C C . SER A 1 376 ? -14.173 6.851 23.116 1.00 98.56 376 SER A C 1
ATOM 2857 O O . SER A 1 376 ? -14.551 6.450 24.217 1.00 98.56 376 SER A O 1
ATOM 2859 N N . LEU A 1 377 ? -14.833 6.535 21.995 1.00 98.81 377 LEU A N 1
ATOM 2860 C CA . LEU A 1 377 ? -16.041 5.705 21.993 1.00 98.81 377 LEU A CA 1
ATOM 2861 C C . LEU A 1 377 ? -15.790 4.294 22.559 1.00 98.81 377 LEU A C 1
ATOM 2863 O O . LEU A 1 377 ? -16.566 3.828 23.391 1.00 98.81 377 LEU A O 1
ATOM 2867 N N . ILE A 1 378 ? -14.695 3.629 22.175 1.00 98.75 378 ILE A N 1
ATOM 2868 C CA . ILE A 1 378 ? -14.326 2.308 22.712 1.00 98.75 378 ILE A CA 1
ATOM 2869 C C . ILE A 1 378 ? -14.075 2.377 24.225 1.00 98.75 378 ILE A C 1
ATOM 2871 O O . ILE A 1 378 ? -14.570 1.514 24.948 1.00 98.75 378 ILE A O 1
ATOM 2875 N N . LYS A 1 379 ? -13.393 3.417 24.734 1.00 98.50 379 LYS A N 1
ATOM 2876 C CA . LYS A 1 379 ? -13.223 3.626 26.186 1.00 98.50 379 LYS A CA 1
ATOM 2877 C C . LYS A 1 379 ? -14.573 3.725 26.905 1.00 98.50 379 LYS A C 1
ATOM 2879 O O . LYS A 1 379 ? -14.744 3.093 27.948 1.00 98.50 379 LYS A O 1
ATOM 2884 N N . VAL A 1 380 ? -15.539 4.467 26.356 1.00 98.69 380 VAL A N 1
ATOM 2885 C CA . VAL A 1 380 ? -16.895 4.583 26.925 1.00 98.69 380 VAL A CA 1
ATOM 2886 C C . VAL A 1 380 ? -17.620 3.235 26.937 1.00 98.69 380 VAL A C 1
ATOM 2888 O O . VAL A 1 380 ? -18.137 2.836 27.979 1.00 98.69 380 VAL A O 1
ATOM 2891 N N . ILE A 1 381 ? -17.612 2.494 25.825 1.00 98.56 381 ILE A N 1
ATOM 2892 C CA . ILE A 1 381 ? -18.267 1.176 25.726 1.00 98.56 381 ILE A CA 1
ATOM 2893 C C . ILE A 1 381 ? -17.628 0.170 26.692 1.00 98.56 381 ILE A C 1
ATOM 2895 O O . ILE A 1 381 ? -18.332 -0.531 27.418 1.00 98.56 381 ILE A O 1
ATOM 2899 N N . ALA A 1 382 ? -16.296 0.120 26.752 1.00 98.06 382 ALA A N 1
ATOM 2900 C CA . ALA A 1 382 ? -15.578 -0.737 27.688 1.00 98.06 382 ALA A CA 1
ATOM 2901 C C . ALA A 1 382 ? -15.891 -0.364 29.149 1.00 98.06 382 ALA A C 1
ATOM 2903 O O . ALA A 1 382 ? -16.075 -1.257 29.975 1.00 98.06 382 ALA A O 1
ATOM 2904 N N . SER A 1 383 ? -16.050 0.930 29.451 1.00 98.31 383 SER A N 1
ATOM 2905 C CA . SER A 1 383 ? -16.443 1.415 30.783 1.00 98.31 383 SER A CA 1
ATOM 2906 C C . SER A 1 383 ? -17.881 1.037 31.160 1.00 98.31 383 SER A C 1
ATOM 2908 O O . SER A 1 383 ? -18.146 0.674 32.306 1.00 98.31 383 SER A O 1
ATOM 2910 N N . LEU A 1 384 ? -18.808 1.068 30.194 1.00 97.25 384 LEU A N 1
ATOM 2911 C CA . LEU A 1 384 ? -20.189 0.605 30.364 1.00 97.25 384 LEU A CA 1
ATOM 2912 C C . LEU A 1 384 ? -20.255 -0.908 30.618 1.00 97.25 384 LEU A C 1
ATOM 2914 O O . LEU A 1 384 ? -21.006 -1.343 31.493 1.00 97.25 384 LEU A O 1
ATOM 2918 N N . ASN A 1 385 ? -19.465 -1.698 29.889 1.00 94.81 385 ASN A N 1
ATOM 2919 C CA . ASN A 1 385 ? -19.488 -3.163 29.960 1.00 94.81 385 ASN A CA 1
ATOM 2920 C C . ASN A 1 385 ? -18.750 -3.732 31.181 1.00 94.81 385 ASN A C 1
ATOM 2922 O O . ASN A 1 385 ? -19.180 -4.743 31.724 1.00 94.81 385 ASN A O 1
ATOM 2926 N N . ASN A 1 386 ? -17.684 -3.071 31.642 1.00 95.62 386 ASN A N 1
ATOM 2927 C CA . ASN A 1 386 ? -16.920 -3.464 32.835 1.00 95.62 386 ASN A CA 1
ATOM 2928 C C . ASN A 1 386 ? -17.344 -2.712 34.113 1.00 95.62 386 ASN A C 1
ATOM 2930 O O . ASN A 1 386 ? -16.727 -2.876 35.166 1.00 95.62 386 ASN A O 1
ATOM 2934 N N . GLU A 1 387 ? -18.375 -1.866 34.021 1.00 96.44 387 GLU A N 1
ATOM 2935 C CA . GLU A 1 387 ? -18.962 -1.106 35.135 1.00 96.44 387 GLU A CA 1
ATOM 2936 C C . GLU A 1 387 ? -17.947 -0.258 35.932 1.00 96.44 387 GLU A C 1
ATOM 2938 O O . GLU A 1 387 ? -18.059 -0.091 37.152 1.00 96.44 387 GLU A O 1
ATOM 2943 N N . ARG A 1 388 ? -16.942 0.301 35.242 1.00 97.62 388 ARG A N 1
ATOM 2944 C CA . ARG A 1 388 ? -15.904 1.182 35.807 1.00 97.62 388 ARG A CA 1
ATOM 2945 C C . ARG A 1 388 ? -15.424 2.218 34.794 1.00 97.62 388 ARG A C 1
ATOM 2947 O O . ARG A 1 388 ? -15.238 1.892 33.628 1.00 97.62 388 ARG A O 1
ATOM 2954 N N . ILE A 1 389 ? -15.133 3.434 35.243 1.00 98.31 389 ILE A N 1
ATOM 2955 C CA . ILE A 1 389 ? -14.512 4.484 34.421 1.00 98.31 389 ILE A CA 1
ATOM 2956 C C . ILE A 1 389 ? -13.024 4.599 34.810 1.00 98.31 389 ILE A C 1
ATOM 2958 O O . ILE A 1 389 ? -12.736 4.793 35.995 1.00 98.31 389 ILE A O 1
ATOM 2962 N N . PRO A 1 390 ? -12.073 4.449 33.863 1.00 97.69 390 PRO A N 1
ATOM 2963 C CA . PRO A 1 390 ? -10.640 4.599 34.129 1.00 97.69 390 PRO A CA 1
ATOM 2964 C C . PRO A 1 390 ? -10.217 6.023 34.510 1.00 97.69 390 PRO A C 1
ATOM 2966 O O . PRO A 1 390 ? -10.932 6.990 34.247 1.00 97.69 390 PRO A O 1
ATOM 2969 N N . ALA A 1 391 ? -9.011 6.146 35.067 1.00 97.00 391 ALA A N 1
ATOM 2970 C CA . ALA A 1 391 ? -8.423 7.429 35.436 1.00 97.00 391 ALA A CA 1
ATOM 2971 C C . ALA A 1 391 ? -8.141 8.340 34.223 1.00 97.00 391 ALA A C 1
ATOM 2973 O O . ALA A 1 391 ? -7.688 7.885 33.169 1.00 97.00 391 ALA A O 1
ATOM 2974 N N . ASN A 1 392 ? -8.343 9.641 34.419 1.00 96.38 392 ASN A N 1
ATOM 2975 C CA . ASN A 1 392 ? -7.842 10.729 33.594 1.00 96.38 392 ASN A CA 1
ATOM 2976 C C . ASN A 1 392 ? -6.445 11.119 34.101 1.00 96.38 392 ASN A C 1
ATOM 2978 O O . ASN A 1 392 ? -6.314 11.771 35.139 1.00 96.38 392 ASN A O 1
ATOM 2982 N N . LEU A 1 393 ? -5.399 10.679 33.400 1.00 96.50 393 LEU A N 1
ATOM 2983 C CA . LEU A 1 393 ? -4.016 10.888 33.836 1.00 96.50 393 LEU A CA 1
ATOM 2984 C C . LEU A 1 393 ? -3.602 12.362 33.737 1.00 96.50 393 LEU A C 1
ATOM 2986 O O . LEU A 1 393 ? -4.244 13.171 33.072 1.00 96.50 393 LEU A O 1
ATOM 2990 N N . HIS A 1 394 ? -2.483 12.694 34.384 1.00 96.00 394 HIS A N 1
ATOM 2991 C CA . HIS A 1 394 ? -1.856 14.023 34.331 1.00 96.00 394 HIS A CA 1
ATOM 2992 C C . HIS A 1 394 ? -2.730 15.180 34.853 1.00 96.00 394 HIS A C 1
ATOM 2994 O O . HIS A 1 394 ? -2.428 16.339 34.584 1.00 96.00 394 HIS A O 1
ATOM 3000 N N . TYR A 1 395 ? -3.768 14.871 35.636 1.00 96.44 395 TYR A N 1
ATOM 3001 C CA . TYR A 1 395 ? -4.639 15.844 36.287 1.00 96.44 395 TYR A CA 1
ATOM 3002 C C . TYR A 1 395 ? -4.388 15.880 37.800 1.00 96.44 395 TYR A C 1
ATOM 3004 O O . TYR A 1 395 ? -4.463 14.861 38.483 1.00 96.44 395 TYR A O 1
ATOM 3012 N N . THR A 1 396 ? -4.041 17.054 38.326 1.00 95.25 396 THR A N 1
ATOM 3013 C CA . THR A 1 396 ? -3.762 17.315 39.750 1.00 95.25 396 THR A CA 1
ATOM 3014 C C . THR A 1 396 ? -4.385 18.631 40.215 1.00 95.25 396 THR A C 1
ATOM 3016 O O . THR A 1 396 ? -4.981 18.674 41.289 1.00 95.25 396 THR A O 1
ATOM 3019 N N . THR A 1 397 ? -4.252 19.699 39.422 1.00 94.50 397 THR A N 1
ATOM 3020 C CA . THR A 1 397 ? -4.781 21.036 39.729 1.00 94.50 397 THR A CA 1
ATOM 3021 C C . THR A 1 397 ? -5.527 21.563 38.502 1.00 94.50 397 THR A C 1
ATOM 3023 O O . THR A 1 397 ? -4.912 21.612 37.439 1.00 94.50 397 THR A O 1
ATOM 3026 N N . PRO A 1 398 ? -6.793 22.012 38.608 1.00 94.44 398 PRO A N 1
ATOM 3027 C CA . PRO A 1 398 ? -7.508 22.598 37.474 1.00 94.44 398 PRO A CA 1
ATOM 3028 C C . PRO A 1 398 ? -6.748 23.778 36.854 1.00 94.44 398 PRO A C 1
ATOM 3030 O O . PRO A 1 398 ? -6.099 24.549 37.567 1.00 94.44 398 PRO A O 1
ATOM 3033 N N . SER A 1 399 ? -6.858 23.949 35.536 1.00 92.38 399 SER A N 1
ATOM 3034 C CA . SER A 1 399 ? -6.385 25.165 34.860 1.00 92.38 399 SER A CA 1
ATOM 3035 C C . SER A 1 399 ? -7.043 26.424 35.458 1.00 92.38 399 SER A C 1
ATOM 3037 O O . SER A 1 399 ? -8.226 26.368 35.787 1.00 92.38 399 SER A O 1
ATOM 3039 N N . PRO A 1 400 ? -6.352 27.580 35.577 1.00 89.81 400 PRO A N 1
ATOM 3040 C CA . PRO A 1 400 ? -6.905 28.778 36.226 1.00 89.81 400 PRO A CA 1
ATOM 3041 C C . PRO A 1 400 ? -8.219 29.324 35.640 1.00 89.81 400 PRO A C 1
ATOM 3043 O O . PRO A 1 400 ? -8.934 30.035 36.343 1.00 89.81 400 PRO A O 1
ATOM 3046 N N . SER A 1 401 ? -8.528 29.015 34.376 1.00 86.94 401 SER A N 1
ATOM 3047 C CA . SER A 1 401 ? -9.790 29.387 33.714 1.00 86.94 401 SER A CA 1
ATOM 3048 C C . SER A 1 401 ? -10.931 28.380 33.929 1.00 86.94 401 SER A C 1
ATOM 3050 O O . SER A 1 401 ? -12.048 28.633 33.488 1.00 86.94 401 SER A O 1
ATOM 3052 N N . ILE A 1 402 ? -10.660 27.227 34.549 1.00 93.56 402 ILE A N 1
ATOM 3053 C CA . ILE A 1 402 ? -11.580 26.092 34.684 1.00 93.56 402 ILE A CA 1
ATOM 3054 C C . ILE A 1 402 ? -11.937 25.894 36.161 1.00 93.56 402 ILE A C 1
ATOM 3056 O O . ILE A 1 402 ? -11.066 25.692 37.005 1.00 93.56 402 ILE A O 1
ATOM 3060 N N . ASP A 1 403 ? -13.236 25.891 36.463 1.00 93.12 403 ASP A N 1
ATOM 3061 C CA . ASP A 1 403 ? -13.770 25.610 37.799 1.00 93.12 403 ASP A CA 1
ATOM 3062 C C . ASP A 1 403 ? -14.665 24.352 37.781 1.00 93.12 403 ASP A C 1
ATOM 3064 O O . ASP A 1 403 ? -15.861 24.453 37.484 1.00 93.12 403 ASP A O 1
ATOM 3068 N N . PRO A 1 404 ? -14.134 23.160 38.119 1.00 93.62 404 PRO A N 1
ATOM 3069 C CA . PRO A 1 404 ? -14.915 21.922 38.194 1.00 93.62 404 PRO A CA 1
ATOM 3070 C C . PRO A 1 404 ? -16.058 21.970 39.217 1.00 93.62 404 PRO A C 1
ATOM 3072 O O . PRO A 1 404 ? -17.077 21.301 39.045 1.00 93.62 404 PRO A O 1
ATOM 3075 N N . GLU A 1 405 ? -15.931 22.779 40.272 1.00 92.62 405 GLU A N 1
ATOM 3076 C CA . GLU A 1 405 ? -16.938 22.892 41.332 1.00 92.62 405 GLU A CA 1
ATOM 3077 C C . GLU A 1 405 ? -18.174 23.689 40.886 1.00 92.62 405 GLU A C 1
ATOM 3079 O O . GLU A 1 405 ? -19.244 23.550 41.483 1.00 92.62 405 GLU A O 1
ATOM 3084 N N . SER A 1 406 ? -18.067 24.462 39.799 1.00 91.00 406 SER A N 1
ATOM 3085 C CA . SER A 1 406 ? -19.189 25.195 39.197 1.00 91.00 406 SER A CA 1
ATOM 3086 C C . SER A 1 406 ? -20.271 24.294 38.572 1.00 91.00 406 SER A C 1
ATOM 3088 O O . SER A 1 406 ? -21.425 24.716 38.448 1.00 91.00 406 SER A O 1
ATOM 3090 N N . ILE A 1 407 ? -19.916 23.054 38.209 1.00 92.75 407 ILE A N 1
ATOM 3091 C CA . ILE A 1 407 ? -20.804 22.024 37.638 1.00 92.75 407 ILE A CA 1
ATOM 3092 C C . ILE A 1 407 ? -20.562 20.643 38.275 1.00 92.75 407 ILE A C 1
ATOM 3094 O O . ILE A 1 407 ? -20.386 19.671 37.544 1.00 92.75 407 ILE A O 1
ATOM 3098 N N . PRO A 1 408 ? -20.554 20.558 39.624 1.00 93.69 408 PRO A N 1
ATOM 3099 C CA . PRO A 1 408 ? -20.038 19.449 40.435 1.00 93.69 408 PRO A CA 1
ATOM 3100 C C . PRO A 1 408 ? -19.323 18.321 39.674 1.00 93.69 408 PRO A C 1
ATOM 3102 O O . PRO A 1 408 ? -19.815 17.195 39.627 1.00 93.69 408 PRO A O 1
ATOM 3105 N N . ALA A 1 409 ? -18.195 18.638 39.033 1.00 95.94 409 ALA A N 1
ATOM 3106 C CA . ALA A 1 409 ? -17.570 17.765 38.048 1.00 95.94 409 ALA A CA 1
ATOM 3107 C C . ALA A 1 409 ? -16.445 16.930 38.665 1.00 95.94 409 ALA A C 1
ATOM 3109 O O . ALA A 1 409 ? -15.556 17.450 39.343 1.00 95.94 409 ALA A O 1
ATOM 3110 N N . LEU A 1 410 ? -16.460 15.627 38.390 1.00 96.81 410 LEU A N 1
ATOM 3111 C CA . LEU A 1 410 ? -15.450 14.679 38.840 1.00 96.81 410 LEU A CA 1
ATOM 3112 C C . LEU A 1 410 ? -14.555 14.271 37.669 1.00 96.81 410 LEU A C 1
ATOM 3114 O O . LEU A 1 410 ? -14.965 13.501 36.803 1.00 96.81 410 LEU A O 1
ATOM 3118 N N . LEU A 1 411 ? -13.306 14.737 37.690 1.00 96.94 411 LEU A N 1
ATOM 3119 C CA . LEU A 1 411 ? -12.239 14.202 36.849 1.00 96.94 411 LEU A CA 1
ATOM 3120 C C . LEU A 1 411 ? -11.524 13.092 37.643 1.00 96.94 411 LEU A C 1
ATOM 3122 O O . LEU A 1 411 ? -10.861 13.395 38.640 1.00 96.94 411 LEU A O 1
ATOM 3126 N N . PRO A 1 412 ? -11.698 11.804 37.290 1.00 96.38 412 PRO A N 1
ATOM 3127 C CA . PRO A 1 412 ? -11.230 10.700 38.119 1.00 96.38 412 PRO A CA 1
ATOM 3128 C C . PRO A 1 412 ? -9.708 10.554 38.027 1.00 96.38 412 PRO A C 1
ATOM 3130 O O . PRO A 1 412 ? -9.182 10.247 36.967 1.00 96.38 412 PRO A O 1
ATOM 3133 N N . VAL A 1 413 ? -8.989 10.715 39.140 1.00 95.88 413 VAL A N 1
ATOM 3134 C CA . VAL A 1 413 ? -7.523 10.491 39.210 1.00 95.88 413 VAL A CA 1
ATOM 3135 C C . VAL A 1 413 ? -7.129 9.024 39.437 1.00 95.88 413 VAL A C 1
ATOM 3137 O O . VAL A 1 413 ? -5.954 8.689 39.386 1.00 95.88 413 VAL A O 1
ATOM 3140 N N . GLN A 1 414 ? -8.116 8.161 39.680 1.00 96.19 414 GLN A N 1
ATOM 3141 C CA . GLN A 1 414 ? -8.010 6.705 39.817 1.00 96.19 414 GLN A CA 1
ATOM 3142 C C . GLN A 1 414 ? -9.278 6.077 39.217 1.00 96.19 414 GLN A C 1
ATOM 3144 O O . GLN A 1 414 ? -10.286 6.772 39.071 1.00 96.19 414 GLN A O 1
ATOM 3149 N N . ALA A 1 415 ? -9.281 4.780 38.902 1.00 96.81 415 ALA A N 1
ATOM 3150 C CA . ALA A 1 415 ? -10.486 4.127 38.376 1.00 96.81 415 ALA A CA 1
ATOM 3151 C C . ALA A 1 415 ? -11.667 4.166 39.377 1.00 96.81 415 ALA A C 1
ATOM 3153 O O . ALA A 1 415 ? -11.512 3.805 40.547 1.00 96.81 415 ALA A O 1
ATOM 3154 N N . ILE A 1 416 ? -12.862 4.556 38.913 1.00 97.12 416 ILE A N 1
ATOM 3155 C CA . ILE A 1 416 ? -14.083 4.679 39.734 1.00 97.12 416 ILE A CA 1
ATOM 3156 C C . ILE A 1 416 ? -15.200 3.719 39.280 1.00 97.12 416 ILE A C 1
ATOM 3158 O O . ILE A 1 416 ? -15.243 3.350 38.105 1.00 97.12 416 ILE A O 1
ATOM 3162 N N . PRO A 1 417 ? -16.119 3.294 40.172 1.00 96.50 417 PRO A N 1
ATOM 3163 C CA . PRO A 1 417 ? -17.263 2.465 39.791 1.00 96.50 417 PRO A CA 1
ATOM 3164 C C . PRO A 1 417 ? -18.248 3.208 38.878 1.00 96.50 417 PRO A C 1
ATOM 3166 O O . PRO A 1 417 ? -18.533 4.382 39.091 1.00 96.50 417 PRO A O 1
ATOM 3169 N N . PHE A 1 418 ? -18.825 2.492 37.917 1.00 95.56 418 PHE A N 1
ATOM 3170 C CA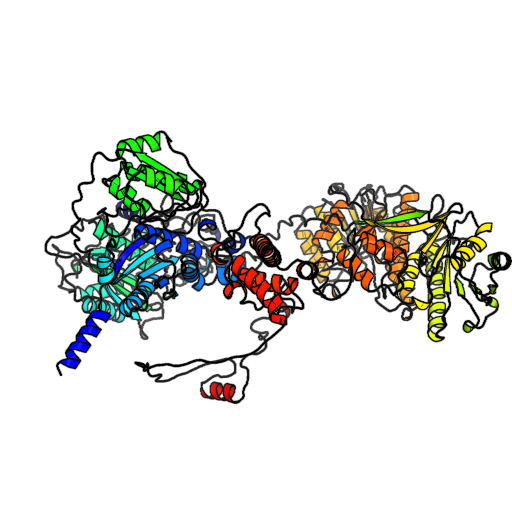 . PHE A 1 418 ? -19.885 2.961 37.019 1.00 95.56 418 PHE A CA 1
ATOM 3171 C C . PHE A 1 418 ? -20.977 1.885 36.915 1.00 95.56 418 PHE A C 1
ATOM 3173 O O . PHE A 1 418 ? -21.258 1.343 35.847 1.00 95.56 418 PHE A O 1
ATOM 3180 N N . VAL A 1 419 ? -21.512 1.514 38.080 1.00 93.06 419 VAL A N 1
ATOM 3181 C CA . VAL A 1 419 ? -22.355 0.326 38.305 1.00 93.06 419 VAL A CA 1
ATOM 3182 C C . VAL A 1 419 ? -23.752 0.497 37.706 1.00 93.06 419 VAL A C 1
ATOM 3184 O O . VAL A 1 419 ? -24.310 1.595 37.732 1.00 93.06 419 VAL A O 1
ATOM 3187 N N . LYS A 1 420 ? -24.340 -0.589 37.192 1.00 89.88 420 LYS A N 1
ATOM 3188 C CA . LYS A 1 420 ? -25.731 -0.597 36.713 1.00 89.88 420 LYS A CA 1
ATOM 3189 C C . LYS A 1 420 ? -26.740 -0.329 37.834 1.00 89.88 420 LYS A C 1
ATOM 3191 O O . LYS A 1 420 ? -26.662 -0.899 38.921 1.00 89.88 420 LYS A O 1
ATOM 3196 N N . CYS A 1 421 ? -27.754 0.481 37.530 1.00 85.94 421 CYS A N 1
ATOM 3197 C CA . CYS A 1 421 ? -28.832 0.843 38.451 1.00 85.94 421 CYS A CA 1
ATOM 3198 C C . CYS A 1 421 ? -30.187 0.335 37.919 1.00 85.94 421 CYS A C 1
ATOM 3200 O O . CYS A 1 421 ? -30.607 0.792 36.858 1.00 85.94 421 CYS A O 1
ATOM 3202 N N . PRO A 1 422 ? -30.946 -0.511 38.651 1.00 79.62 422 PRO A N 1
ATOM 3203 C CA . PRO A 1 422 ? -32.162 -1.161 38.130 1.00 79.62 422 PRO A CA 1
ATOM 3204 C C . PRO A 1 422 ? -33.267 -0.243 37.577 1.00 79.62 422 PRO A C 1
ATOM 3206 O O . PRO A 1 422 ? -34.144 -0.711 36.863 1.00 79.62 422 PRO A O 1
ATOM 3209 N N . ASN A 1 423 ? -33.255 1.049 37.926 1.00 83.69 423 ASN A N 1
ATOM 3210 C CA . ASN A 1 423 ? -34.248 2.041 37.495 1.00 83.69 423 ASN A CA 1
ATOM 3211 C C . ASN A 1 423 ? -33.626 3.302 36.850 1.00 83.69 423 ASN A C 1
ATOM 3213 O O . ASN A 1 423 ? -34.338 4.284 36.648 1.00 83.69 423 ASN A O 1
ATOM 3217 N N . LYS A 1 424 ? -32.318 3.312 36.545 1.00 88.69 424 LYS A N 1
ATOM 3218 C CA . LYS A 1 424 ? -31.645 4.424 35.847 1.00 88.69 424 LYS A CA 1
ATOM 3219 C C . LYS A 1 424 ? -30.706 3.851 34.788 1.00 88.69 424 LYS A C 1
ATOM 3221 O O . LYS A 1 424 ? -29.744 3.177 35.143 1.00 88.69 424 LYS A O 1
ATOM 3226 N N . LYS A 1 425 ? -30.967 4.162 33.515 1.00 93.12 425 LYS A N 1
ATOM 3227 C CA . LYS A 1 425 ? -30.011 3.886 32.439 1.00 93.12 425 LYS A CA 1
ATOM 3228 C C . LYS A 1 425 ? -28.785 4.776 32.585 1.00 93.12 425 LYS A C 1
ATOM 3230 O O . LYS A 1 425 ? -28.934 5.965 32.860 1.00 93.12 425 LYS A O 1
ATOM 3235 N N . ARG A 1 426 ? -27.611 4.208 32.335 1.00 96.50 426 ARG A N 1
ATOM 3236 C CA . ARG A 1 426 ? -26.354 4.947 32.217 1.00 96.50 426 ARG A CA 1
ATOM 3237 C C . ARG A 1 426 ? -26.259 5.611 30.844 1.00 96.50 426 ARG A C 1
ATOM 3239 O O . ARG A 1 426 ? -26.403 4.930 29.822 1.00 96.50 426 ARG A O 1
ATOM 3246 N N . TYR A 1 427 ? -25.982 6.912 30.828 1.00 97.81 427 TYR A N 1
ATOM 3247 C CA . TYR A 1 427 ? -25.729 7.675 29.605 1.00 97.81 427 TYR A CA 1
ATOM 3248 C C . TYR A 1 427 ? -24.347 8.315 29.636 1.00 97.81 427 TYR A C 1
ATOM 3250 O O . TYR A 1 427 ? -23.962 8.972 30.604 1.00 97.81 427 TYR A O 1
ATOM 3258 N N . ALA A 1 428 ? -23.625 8.173 28.530 1.00 98.50 428 ALA A N 1
ATOM 3259 C CA . ALA A 1 428 ? -22.360 8.848 28.305 1.00 98.50 428 ALA A CA 1
ATOM 3260 C C . ALA A 1 428 ? -22.419 9.702 27.034 1.00 98.50 428 ALA A C 1
ATOM 3262 O O . ALA A 1 428 ? -23.104 9.353 26.073 1.00 98.50 428 ALA A O 1
ATOM 3263 N N . GLN A 1 429 ? -21.679 10.805 27.005 1.00 98.62 429 GLN A N 1
ATOM 3264 C CA . GLN A 1 429 ? -21.488 11.625 25.814 1.00 98.62 429 GLN A CA 1
ATOM 3265 C C . GLN A 1 429 ? -20.029 11.533 25.355 1.00 98.62 429 GLN A C 1
ATOM 3267 O O . GLN A 1 429 ? -19.117 11.572 26.175 1.00 98.62 429 GLN A O 1
ATOM 3272 N N . VAL A 1 430 ? -19.805 11.408 24.047 1.00 98.69 430 VAL A N 1
ATOM 3273 C CA . VAL A 1 430 ? -18.470 11.443 23.426 1.00 98.69 430 VAL A CA 1
ATOM 3274 C C . VAL A 1 430 ? -18.381 12.693 22.561 1.00 98.69 430 VAL A C 1
ATOM 3276 O O . VAL A 1 430 ? -19.270 12.901 21.736 1.00 98.69 430 VAL A O 1
ATOM 3279 N N . SER A 1 431 ? -17.333 13.504 22.708 1.00 98.25 431 SER A N 1
ATOM 3280 C CA . SER A 1 431 ? -17.110 14.722 21.909 1.00 98.25 431 SER A CA 1
ATOM 3281 C C . SER A 1 431 ? -15.742 14.704 21.233 1.00 98.25 431 SER A C 1
ATOM 3283 O O . SER A 1 431 ? -14.747 14.314 21.835 1.00 98.25 431 SER A O 1
ATOM 3285 N N . ASN A 1 432 ? -15.672 15.125 19.967 1.00 97.38 432 ASN A N 1
ATOM 3286 C CA . ASN A 1 432 ? -14.411 15.204 19.236 1.00 97.38 432 ASN A CA 1
ATOM 3287 C C . ASN A 1 432 ? -14.417 16.373 18.237 1.00 97.38 432 ASN A C 1
ATOM 3289 O O . ASN A 1 432 ? -15.303 16.473 17.387 1.00 97.38 432 ASN A O 1
ATOM 3293 N N . PHE A 1 433 ? -13.403 17.238 18.320 1.00 97.12 433 PHE A N 1
ATOM 3294 C CA . PHE A 1 433 ? -13.330 18.494 17.569 1.00 97.12 433 PHE A CA 1
ATOM 3295 C C . PHE A 1 433 ? -12.141 18.475 16.605 1.00 97.12 433 PHE A C 1
ATOM 3297 O O . PHE A 1 433 ? -11.020 18.161 16.999 1.00 97.12 433 PHE A O 1
ATOM 3304 N N . GLY A 1 434 ? -12.377 18.761 15.326 1.00 95.19 434 GLY A N 1
ATOM 3305 C CA . GLY A 1 434 ? -11.324 18.906 14.320 1.00 95.19 434 GLY A CA 1
ATOM 3306 C C . GLY A 1 434 ? -10.727 20.312 14.353 1.00 95.19 434 GLY A C 1
ATOM 3307 O O . GLY A 1 434 ? -11.472 21.279 14.460 1.00 95.19 434 GLY A O 1
ATOM 3308 N N . PHE A 1 435 ? -9.407 20.460 14.176 1.00 91.62 435 PHE A N 1
ATOM 3309 C CA . PHE A 1 435 ? -8.770 21.791 14.129 1.00 91.62 435 PHE A CA 1
ATOM 3310 C C . PHE A 1 435 ? -9.235 22.660 12.942 1.00 91.62 435 PHE A C 1
ATOM 3312 O O . PHE A 1 435 ? -8.880 23.825 12.864 1.00 91.62 435 PHE A O 1
ATOM 3319 N N . THR A 1 436 ? -10.003 22.111 12.000 1.00 91.56 436 THR A N 1
ATOM 3320 C CA . THR A 1 436 ? -10.676 22.847 10.917 1.00 91.56 436 THR A CA 1
ATOM 3321 C C . THR A 1 436 ? -12.080 23.337 11.310 1.00 91.56 436 THR A C 1
ATOM 3323 O O . THR A 1 436 ? -12.835 23.812 10.460 1.00 91.56 436 THR A O 1
ATOM 3326 N N . GLY A 1 437 ? -12.449 23.198 12.586 1.00 93.38 437 GLY A N 1
ATOM 3327 C CA . GLY A 1 437 ? -13.714 23.635 13.169 1.00 93.38 437 GLY A CA 1
ATOM 3328 C C . GLY A 1 437 ? -14.875 22.649 13.021 1.00 93.38 437 GLY A C 1
ATOM 3329 O O . GLY A 1 437 ? -16.004 23.036 13.287 1.00 93.38 437 GLY A O 1
ATOM 3330 N N . THR A 1 438 ? -14.657 21.407 12.567 1.00 97.12 438 THR A N 1
ATOM 3331 C CA . THR A 1 438 ? -15.726 20.389 12.495 1.00 97.12 438 THR A CA 1
ATOM 3332 C C . THR A 1 438 ? -15.881 19.678 13.835 1.00 97.12 438 THR A C 1
ATOM 3334 O O . THR A 1 438 ? -15.030 18.858 14.204 1.00 97.12 438 THR A O 1
ATOM 3337 N N . ASN A 1 439 ? -16.989 19.932 14.527 1.00 97.81 439 ASN A N 1
ATOM 3338 C CA . ASN A 1 439 ? -17.306 19.313 15.812 1.00 97.81 439 ASN A CA 1
ATOM 3339 C C . ASN A 1 439 ? -18.278 18.153 15.619 1.00 97.81 439 ASN A C 1
ATOM 3341 O O . ASN A 1 439 ? -19.256 18.279 14.879 1.00 97.81 439 ASN A O 1
ATOM 3345 N N . VAL A 1 440 ? -18.037 17.043 16.315 1.00 98.56 440 VAL A N 1
ATOM 3346 C CA . VAL A 1 440 ? -18.959 15.906 16.364 1.00 98.56 440 VAL A CA 1
ATOM 3347 C C . VAL A 1 440 ? -19.150 15.470 17.807 1.00 98.56 440 VAL A C 1
ATOM 3349 O O . VAL A 1 440 ? -18.180 15.356 18.557 1.00 98.56 440 VAL A O 1
ATOM 3352 N N . SER A 1 441 ? -20.390 15.169 18.184 1.00 98.50 441 SER A N 1
ATOM 3353 C CA . SER A 1 441 ? -20.687 14.531 19.463 1.00 98.50 441 SER A CA 1
ATOM 3354 C C . SER A 1 441 ? -21.807 13.502 19.351 1.00 98.50 441 SER A C 1
ATOM 3356 O O . SER A 1 441 ? -22.695 13.632 18.508 1.00 98.50 441 SER A O 1
ATOM 3358 N N . ALA A 1 442 ? -21.752 12.470 20.193 1.00 98.56 442 ALA A N 1
ATOM 3359 C CA . ALA A 1 442 ? -22.711 11.373 20.241 1.00 98.56 442 ALA A CA 1
ATOM 3360 C C . ALA A 1 442 ? -23.141 11.063 21.681 1.00 98.56 442 ALA A C 1
ATOM 3362 O O . ALA A 1 442 ? -22.304 11.042 22.584 1.00 98.56 442 ALA A O 1
ATOM 3363 N N . VAL A 1 443 ? -24.430 10.768 21.879 1.00 98.62 443 VAL A N 1
ATOM 3364 C CA . VAL A 1 443 ? -24.969 10.254 23.150 1.00 98.62 443 VAL A CA 1
ATOM 3365 C C . VAL A 1 443 ? -25.087 8.736 23.065 1.00 98.62 443 VAL A C 1
ATOM 3367 O O . VAL A 1 443 ? -25.756 8.195 22.179 1.00 98.62 443 VAL A O 1
ATOM 3370 N N . ILE A 1 444 ? -24.435 8.062 24.006 1.00 98.62 444 ILE A N 1
ATOM 3371 C CA . ILE A 1 444 ? -24.302 6.614 24.116 1.00 98.62 444 ILE A CA 1
ATOM 3372 C C . ILE A 1 444 ? -25.110 6.138 25.327 1.00 98.62 444 ILE A C 1
ATOM 3374 O O . ILE A 1 444 ? -24.875 6.560 26.457 1.00 98.62 444 ILE A O 1
ATOM 3378 N N . GLU A 1 445 ? -26.071 5.257 25.078 1.00 97.81 445 GLU A N 1
ATOM 3379 C CA . GLU A 1 445 ? -26.854 4.534 26.079 1.00 97.81 445 GLU A CA 1
ATOM 3380 C C . GLU A 1 445 ? -26.238 3.139 26.284 1.00 97.81 445 GLU A C 1
ATOM 3382 O O . GLU A 1 445 ? -25.721 2.522 25.344 1.00 97.81 445 GLU A O 1
ATOM 3387 N N . GLU A 1 446 ? -26.292 2.632 27.514 1.00 95.75 446 GLU A N 1
ATOM 3388 C CA . GLU A 1 446 ? -25.884 1.259 27.819 1.00 95.75 446 GLU A CA 1
ATOM 3389 C C . GLU A 1 446 ? -26.694 0.200 27.034 1.00 95.75 446 GLU A C 1
ATOM 3391 O O . GLU A 1 446 ? -27.823 0.471 26.611 1.00 95.75 446 GLU A O 1
ATOM 3396 N N . PRO A 1 447 ? -26.153 -1.013 26.804 1.00 93.44 447 PRO A N 1
ATOM 3397 C CA . PRO A 1 447 ? -26.852 -2.021 26.014 1.00 93.44 447 PRO A CA 1
ATOM 3398 C C . PRO A 1 447 ? -28.142 -2.500 26.709 1.00 93.44 447 PRO A C 1
ATOM 3400 O O . PRO A 1 447 ? -28.176 -2.610 27.939 1.00 93.44 447 PRO A O 1
ATOM 3403 N N . PRO A 1 448 ? -29.204 -2.818 25.941 1.00 89.75 448 PRO A N 1
ATOM 3404 C CA . PRO A 1 448 ? -30.476 -3.267 26.496 1.00 89.75 448 PRO A CA 1
ATOM 3405 C C . PRO A 1 448 ? -30.336 -4.618 27.209 1.00 89.75 448 PRO A C 1
ATOM 3407 O O . PRO A 1 448 ? -29.573 -5.484 26.779 1.00 89.75 448 PRO A O 1
ATOM 3410 N N . GLU A 1 449 ? -31.126 -4.830 28.262 1.00 80.81 449 GLU A N 1
ATOM 3411 C CA . GLU A 1 449 ? -31.225 -6.140 28.909 1.00 80.81 449 GLU A CA 1
ATOM 3412 C C . GLU A 1 449 ? -31.907 -7.144 27.971 1.00 80.81 449 GLU A C 1
ATOM 3414 O O . GLU A 1 449 ? -33.115 -7.095 27.734 1.00 80.81 449 GLU A O 1
ATOM 3419 N N . LEU A 1 450 ? -31.112 -8.068 27.433 1.00 71.94 450 LEU A N 1
ATOM 3420 C CA . LEU A 1 450 ? -31.590 -9.236 26.708 1.00 71.94 450 LEU A CA 1
ATOM 3421 C C . LEU A 1 450 ? -31.631 -10.420 27.676 1.00 71.94 450 LEU A C 1
ATOM 3423 O O . LEU A 1 450 ? -30.624 -10.758 28.298 1.00 71.94 450 LEU A O 1
ATOM 3427 N N . ALA A 1 451 ? -32.794 -11.059 27.803 1.00 61.47 451 ALA A N 1
ATOM 3428 C CA . ALA A 1 451 ? -32.918 -12.276 28.591 1.00 61.47 451 ALA A CA 1
ATOM 3429 C C . ALA A 1 451 ? -32.137 -13.408 27.905 1.00 61.47 451 ALA A C 1
ATOM 3431 O O . ALA A 1 451 ? -32.559 -13.904 26.861 1.00 61.47 451 ALA A O 1
ATOM 3432 N N . LEU A 1 452 ? -31.010 -13.817 28.498 1.00 61.19 452 LEU A N 1
ATOM 3433 C CA . LEU A 1 452 ? -30.318 -15.045 28.108 1.00 61.19 452 LEU A CA 1
ATOM 3434 C C . LEU A 1 452 ? -31.292 -16.216 28.247 1.00 61.19 452 LEU A C 1
ATOM 3436 O O . LEU A 1 452 ? -31.862 -16.420 29.322 1.00 61.19 452 LEU A O 1
ATOM 3440 N N . THR A 1 453 ? -31.475 -16.993 27.181 1.00 59.00 453 THR A N 1
ATOM 3441 C CA . THR A 1 453 ? -32.282 -18.213 27.247 1.00 59.00 453 THR A CA 1
ATOM 3442 C C . THR A 1 453 ? -31.506 -19.241 28.076 1.00 59.00 453 THR A C 1
ATOM 3444 O O . THR A 1 453 ? -30.409 -19.630 27.663 1.00 59.00 453 THR A O 1
ATOM 3447 N N . PRO A 1 454 ? -32.015 -19.691 29.241 1.00 55.47 454 PRO A N 1
ATOM 3448 C CA . PRO A 1 454 ? -31.305 -20.651 30.075 1.00 55.47 454 PRO A CA 1
ATOM 3449 C C . PRO A 1 454 ? -31.346 -22.032 29.412 1.00 55.47 454 PRO A C 1
ATOM 3451 O O . PRO A 1 454 ? -32.281 -22.808 29.612 1.00 55.47 454 PRO A O 1
ATOM 3454 N N . PHE A 1 455 ? -30.334 -22.327 28.598 1.00 61.47 455 PHE A N 1
ATOM 3455 C CA . PHE A 1 455 ? -30.179 -23.618 27.943 1.00 61.47 455 PHE A CA 1
ATOM 3456 C C . PHE A 1 455 ? -29.325 -24.553 28.803 1.00 61.47 455 PHE A C 1
ATOM 3458 O O . PHE A 1 455 ? -28.167 -24.274 29.108 1.00 61.47 455 PHE A O 1
ATOM 3465 N N . SER A 1 456 ? -29.918 -25.680 29.192 1.00 55.28 456 SER A N 1
ATOM 3466 C CA . SER A 1 456 ? -29.204 -26.811 29.777 1.00 55.28 456 SER A CA 1
ATOM 3467 C C . SER A 1 456 ? -28.737 -27.705 28.635 1.00 55.28 456 SER A C 1
ATOM 3469 O O . SER A 1 456 ? -29.511 -28.546 28.178 1.00 55.28 456 SER A O 1
ATOM 3471 N N . ALA A 1 457 ? -27.494 -27.540 28.181 1.00 56.97 457 ALA A N 1
ATOM 3472 C CA . ALA A 1 457 ? -26.906 -28.458 27.207 1.00 56.97 457 ALA A CA 1
ATOM 3473 C C . ALA A 1 457 ? -26.968 -29.918 27.717 1.00 56.97 457 ALA A C 1
ATOM 3475 O O . ALA A 1 457 ? -26.863 -30.142 28.930 1.00 56.97 457 ALA A O 1
ATOM 3476 N N . PRO A 1 458 ? -27.135 -30.922 26.833 1.00 56.50 458 PRO A N 1
ATOM 3477 C CA . PRO A 1 458 ? -27.040 -32.325 27.226 1.00 56.50 458 PRO A CA 1
ATOM 3478 C C . PRO A 1 458 ? -25.630 -32.603 27.765 1.00 56.50 458 PRO A C 1
ATOM 3480 O O . PRO A 1 458 ? -24.643 -32.551 27.036 1.00 56.50 458 PRO A O 1
ATOM 3483 N N . HIS A 1 459 ? -25.535 -32.869 29.069 1.00 56.28 459 HIS A N 1
ATOM 3484 C CA . HIS A 1 459 ? -24.263 -32.934 29.801 1.00 56.28 459 HIS A CA 1
ATOM 3485 C C . HIS A 1 459 ? -23.380 -34.156 29.470 1.00 56.28 459 HIS A C 1
ATOM 3487 O O . HIS A 1 459 ? -22.240 -34.199 29.928 1.00 56.28 459 HIS A O 1
ATOM 3493 N N . ASP A 1 460 ? -23.892 -35.111 28.687 1.00 66.31 460 ASP A N 1
ATOM 3494 C CA . ASP A 1 460 ? -23.284 -36.429 28.452 1.00 66.31 460 ASP A CA 1
ATOM 3495 C C . ASP A 1 460 ? -22.956 -36.719 26.966 1.00 66.31 460 ASP A C 1
ATOM 3497 O O . ASP A 1 460 ? -22.545 -37.836 26.644 1.00 66.31 460 ASP A O 1
ATOM 3501 N N . GLU A 1 461 ? -23.136 -35.757 26.047 1.00 81.88 461 GLU A N 1
ATOM 3502 C CA . GLU A 1 461 ? -22.839 -35.955 24.616 1.00 81.88 461 GLU A CA 1
ATOM 3503 C C . GLU A 1 461 ? -21.525 -35.282 24.173 1.00 81.88 461 GLU A C 1
ATOM 3505 O O . GLU A 1 461 ? -21.341 -34.076 24.388 1.00 81.88 461 GLU A O 1
ATOM 3510 N N . PRO A 1 462 ? -20.618 -36.017 23.493 1.00 91.25 462 PRO A N 1
ATOM 3511 C CA . PRO A 1 462 ? -19.333 -35.478 23.068 1.00 91.25 462 PRO A CA 1
ATOM 3512 C C . PRO A 1 462 ? -19.519 -34.321 22.086 1.00 91.25 462 PRO A C 1
ATOM 3514 O O . PRO A 1 462 ? -20.300 -34.412 21.144 1.00 91.25 462 PRO A O 1
ATOM 3517 N N . GLN A 1 463 ? -18.743 -33.255 22.271 1.00 93.31 463 GLN A N 1
ATOM 3518 C CA . GLN A 1 463 ? -18.731 -32.070 21.413 1.00 93.31 463 GLN A CA 1
ATOM 3519 C C . GLN A 1 463 ? -17.473 -32.067 20.532 1.00 93.31 463 GLN A C 1
ATOM 3521 O O . GLN A 1 463 ? -16.413 -32.540 20.949 1.00 93.31 463 GLN A O 1
ATOM 3526 N N . CYS A 1 464 ? -17.563 -31.508 19.321 1.00 95.94 464 CYS A N 1
ATOM 3527 C CA . CYS A 1 464 ? -16.411 -31.334 18.432 1.00 95.94 464 CYS A CA 1
ATOM 3528 C C . CYS A 1 464 ? -15.957 -29.870 18.405 1.00 95.94 464 CYS A C 1
ATOM 3530 O O . CYS A 1 464 ? -16.555 -29.028 17.735 1.00 95.94 464 CYS A O 1
ATOM 3532 N N . PHE A 1 465 ? -14.851 -29.586 19.088 1.00 97.44 465 PHE A N 1
ATOM 3533 C CA . PHE A 1 465 ? -14.156 -28.307 19.007 1.00 97.44 465 PHE A CA 1
ATOM 3534 C C . PHE A 1 465 ? -13.432 -28.195 17.662 1.00 97.44 465 PHE A C 1
ATOM 3536 O O . PHE A 1 465 ? -12.684 -29.101 17.289 1.00 97.44 465 PHE A O 1
ATOM 3543 N N . VAL A 1 466 ? -13.635 -27.091 16.939 1.00 97.69 466 VAL A N 1
ATOM 3544 C CA . VAL A 1 466 ? -13.046 -26.856 15.612 1.00 97.69 466 VAL A CA 1
ATOM 3545 C C . VAL A 1 466 ? -12.312 -25.520 15.556 1.00 97.69 466 VAL A C 1
ATOM 3547 O O . VAL A 1 466 ? -12.838 -24.492 15.968 1.00 97.69 466 VAL A O 1
ATOM 3550 N N . LEU A 1 467 ? -11.099 -25.519 15.007 1.00 98.00 467 LEU A N 1
ATOM 3551 C CA . LEU A 1 467 ? -10.354 -24.306 14.676 1.00 98.00 467 LEU A CA 1
ATOM 3552 C C . LEU A 1 467 ? -9.805 -24.392 13.261 1.00 98.00 467 LEU A C 1
ATOM 3554 O O . LEU A 1 467 ? -9.356 -25.448 12.812 1.00 98.00 467 LEU A O 1
ATOM 3558 N N . SER A 1 468 ? -9.788 -23.254 12.574 1.00 97.62 468 SER A N 1
ATOM 3559 C CA . SER A 1 468 ? -9.119 -23.124 11.287 1.00 97.62 468 SER A CA 1
ATOM 3560 C C . SER A 1 468 ? -8.393 -21.792 11.155 1.00 97.62 468 SER A C 1
ATOM 3562 O O . SER A 1 468 ? -8.746 -20.819 11.820 1.00 97.62 468 SER A O 1
ATOM 3564 N N . ALA A 1 469 ? -7.384 -21.752 10.287 1.00 97.88 469 ALA A N 1
ATOM 3565 C CA . ALA A 1 469 ? -6.717 -20.514 9.913 1.00 97.88 469 ALA A CA 1
ATOM 3566 C C . ALA A 1 469 ? -6.151 -20.550 8.485 1.00 97.88 469 ALA A C 1
ATOM 3568 O O . ALA A 1 469 ? -6.026 -21.608 7.856 1.00 97.88 469 ALA A O 1
ATOM 3569 N N . HIS A 1 470 ? -5.816 -19.373 7.955 1.00 96.12 470 HIS A N 1
ATOM 3570 C CA . HIS A 1 470 ? -5.243 -19.231 6.619 1.00 96.12 470 HIS A CA 1
ATOM 3571 C C . HIS A 1 470 ? -3.792 -19.739 6.534 1.00 96.12 470 HIS A C 1
ATOM 3573 O O . HIS A 1 470 ? -3.357 -20.157 5.458 1.00 96.12 470 HIS A O 1
ATOM 3579 N N . SER A 1 471 ? -3.071 -19.798 7.659 1.00 97.38 471 SER A N 1
ATOM 3580 C CA . SER A 1 471 ? -1.756 -20.439 7.766 1.00 97.38 471 SER A CA 1
ATOM 3581 C C . SER A 1 471 ? -1.649 -21.364 8.986 1.00 97.38 471 SER A C 1
ATOM 3583 O O . SER A 1 471 ? -2.391 -21.241 9.963 1.00 97.38 471 SER A O 1
ATOM 3585 N N . GLU A 1 472 ? -0.700 -22.302 8.946 1.00 97.00 472 GLU A N 1
ATOM 3586 C CA . GLU A 1 472 ? -0.390 -23.178 10.084 1.00 97.00 472 GLU A CA 1
ATOM 3587 C C . GLU A 1 472 ? 0.152 -22.388 11.292 1.00 97.00 472 GLU A C 1
ATOM 3589 O O . GLU A 1 472 ? -0.077 -22.769 12.442 1.00 97.00 472 GLU A O 1
ATOM 3594 N N . TYR A 1 473 ? 0.846 -21.272 11.042 1.00 96.94 473 TYR A N 1
ATOM 3595 C CA . TYR A 1 473 ? 1.358 -20.377 12.079 1.00 96.94 473 TYR A CA 1
ATOM 3596 C C . TYR A 1 473 ? 0.205 -19.701 12.832 1.00 96.94 473 TYR A C 1
ATOM 3598 O O . TYR A 1 473 ? 0.154 -19.791 14.064 1.00 96.94 473 TYR A O 1
ATOM 3606 N N . SER A 1 474 ? -0.768 -19.136 12.106 1.00 97.88 474 SER A N 1
ATOM 3607 C CA . SER A 1 474 ? -2.009 -18.604 12.680 1.00 97.88 474 SER A CA 1
ATOM 3608 C C . SER A 1 474 ? -2.759 -19.660 13.494 1.00 97.88 474 SER A C 1
ATOM 3610 O O . SER A 1 474 ? -3.122 -19.403 14.640 1.00 97.88 474 SER A O 1
ATOM 3612 N N . LEU A 1 475 ? -2.929 -20.878 12.960 1.00 97.75 475 LEU A N 1
ATOM 3613 C CA . LEU A 1 475 ? -3.664 -21.951 13.641 1.00 97.75 475 LEU A CA 1
ATOM 3614 C C . LEU A 1 475 ? -3.026 -22.340 14.986 1.00 97.75 475 LEU A C 1
ATOM 3616 O O . LEU A 1 475 ? -3.738 -22.545 15.968 1.00 97.75 475 LEU A O 1
ATOM 3620 N N . LYS A 1 476 ? -1.689 -22.397 15.060 1.00 96.94 476 LYS A N 1
ATOM 3621 C CA . LYS A 1 476 ? -0.958 -22.674 16.311 1.00 96.94 476 LYS A CA 1
ATOM 3622 C C . LYS A 1 476 ? -1.152 -21.575 17.359 1.00 96.94 476 LYS A C 1
ATOM 3624 O O . LYS A 1 476 ? -1.344 -21.891 18.532 1.00 96.94 476 LYS A O 1
ATOM 3629 N N . HIS A 1 477 ? -1.138 -20.307 16.950 1.00 96.94 477 HIS A N 1
ATOM 3630 C CA . HIS A 1 477 ? -1.352 -19.179 17.863 1.00 96.94 477 HIS A CA 1
ATOM 3631 C C . HIS A 1 477 ? -2.815 -19.074 18.308 1.00 96.94 477 HIS A C 1
ATOM 3633 O O . HIS A 1 477 ? -3.077 -18.846 19.488 1.00 96.94 477 HIS A O 1
ATOM 3639 N N . MET A 1 478 ? -3.767 -19.350 17.411 1.00 97.19 478 MET A N 1
ATOM 3640 C CA . MET A 1 478 ? -5.188 -19.447 17.751 1.00 97.19 478 MET A CA 1
ATOM 3641 C C . MET A 1 478 ? -5.470 -20.601 18.721 1.00 97.19 478 MET A C 1
ATOM 3643 O O . MET A 1 478 ? -6.218 -20.406 19.672 1.00 97.19 478 MET A O 1
ATOM 3647 N N . LEU A 1 479 ? -4.838 -21.770 18.562 1.00 97.25 479 LEU A N 1
ATOM 3648 C CA . LEU A 1 479 ? -4.923 -22.857 19.550 1.00 97.25 479 LEU A CA 1
ATOM 3649 C C . LEU A 1 479 ? -4.410 -22.422 20.932 1.00 97.25 479 LEU A C 1
ATOM 3651 O O . LEU A 1 479 ? -5.034 -22.740 21.942 1.00 97.25 479 LEU A O 1
ATOM 3655 N N . ALA A 1 480 ? -3.314 -21.660 20.992 1.00 96.62 480 ALA A N 1
ATOM 3656 C CA . ALA A 1 480 ? -2.772 -21.151 22.251 1.00 96.62 480 ALA A CA 1
ATOM 3657 C C . ALA A 1 480 ? -3.676 -20.090 22.913 1.00 96.62 480 ALA A C 1
ATOM 3659 O O . ALA A 1 480 ? -3.859 -20.125 24.132 1.00 96.62 480 ALA A O 1
ATOM 3660 N N . SER A 1 481 ? -4.276 -19.175 22.138 1.00 95.56 481 SER A N 1
ATOM 3661 C CA . SER A 1 481 ? -5.218 -18.180 22.671 1.00 95.56 481 SER A CA 1
ATOM 3662 C C . SER A 1 481 ? -6.538 -18.817 23.114 1.00 95.56 481 SER A C 1
ATOM 3664 O O . SER A 1 481 ? -7.034 -18.499 24.194 1.00 95.56 481 SER A O 1
ATOM 3666 N N . HIS A 1 482 ? -7.060 -19.788 22.359 1.00 97.19 482 HIS A N 1
ATOM 3667 C CA . HIS A 1 482 ? -8.258 -20.540 22.739 1.00 97.19 482 HIS A CA 1
ATOM 3668 C C . HIS A 1 482 ? -8.014 -21.438 23.958 1.00 97.19 482 HIS A C 1
ATOM 3670 O O . HIS A 1 482 ? -8.896 -21.542 24.802 1.00 97.19 482 HIS A O 1
ATOM 3676 N N . LEU A 1 483 ? -6.820 -22.022 24.126 1.00 97.38 483 LEU A N 1
ATOM 3677 C CA . LEU A 1 483 ? -6.461 -22.744 25.353 1.00 97.38 483 LEU A CA 1
ATOM 3678 C C . LEU A 1 483 ? -6.488 -21.833 26.588 1.00 97.38 483 LEU A C 1
ATOM 3680 O O . LEU A 1 483 ? -6.978 -22.246 27.637 1.00 97.38 483 LEU A O 1
ATOM 3684 N N . ARG A 1 484 ? -5.965 -20.604 26.476 1.00 96.12 484 ARG A N 1
ATOM 3685 C CA . ARG A 1 484 ? -6.025 -19.616 27.563 1.00 96.12 484 ARG A CA 1
ATOM 3686 C C . ARG A 1 484 ? -7.476 -19.259 27.884 1.00 96.12 484 ARG A C 1
ATOM 3688 O O . ARG A 1 484 ? -7.908 -19.426 29.020 1.00 96.12 484 ARG A O 1
ATOM 3695 N N . TYR A 1 485 ? -8.244 -18.894 26.860 1.00 96.12 485 TYR A N 1
ATOM 3696 C CA . TYR A 1 485 ? -9.666 -18.588 26.983 1.00 96.12 485 TYR A CA 1
ATOM 3697 C C . TYR A 1 485 ? -10.467 -19.725 27.636 1.00 96.12 485 TYR A C 1
ATOM 3699 O O . TYR A 1 485 ? -11.251 -19.480 28.546 1.00 96.12 485 TYR A O 1
ATOM 3707 N N . LEU A 1 486 ? -10.244 -20.981 27.234 1.00 95.94 486 LEU A N 1
ATOM 3708 C CA . LEU A 1 486 ? -10.921 -22.142 27.818 1.00 95.94 486 LEU A CA 1
ATOM 3709 C C . LEU A 1 486 ? -10.618 -22.317 29.315 1.00 95.94 486 LEU A C 1
ATOM 3711 O O . LEU A 1 486 ? -11.478 -22.814 30.035 1.00 95.94 486 LEU A O 1
ATOM 3715 N N . LYS A 1 487 ? -9.440 -21.906 29.798 1.00 96.00 487 LYS A N 1
ATOM 3716 C CA . LYS A 1 487 ? -9.085 -21.965 31.227 1.00 96.00 487 LYS A CA 1
ATOM 3717 C C . LYS A 1 487 ? -9.690 -20.833 32.058 1.00 96.00 487 LYS A C 1
ATOM 3719 O O . LYS A 1 487 ? -9.934 -21.029 33.243 1.00 96.00 487 LYS A O 1
ATOM 3724 N N . GLU A 1 488 ? -9.881 -19.663 31.456 1.00 93.88 488 GLU A N 1
ATOM 3725 C CA . GLU A 1 488 ? -10.261 -18.424 32.154 1.00 93.88 488 GLU A CA 1
ATOM 3726 C C . GLU A 1 488 ? -11.767 -18.118 32.048 1.00 93.88 488 GLU A C 1
ATOM 3728 O O . GLU A 1 488 ? -12.362 -17.581 32.980 1.00 93.88 488 GLU A O 1
ATOM 3733 N N . SER A 1 489 ? -12.404 -18.491 30.935 1.00 91.81 489 SER A N 1
ATOM 3734 C CA . SER A 1 489 ? -13.824 -18.248 30.662 1.00 91.81 489 SER A CA 1
ATOM 3735 C C . SER A 1 489 ? -14.742 -19.201 31.432 1.00 91.81 489 SER A C 1
ATOM 3737 O O . SER A 1 489 ? -14.453 -20.390 31.566 1.00 91.81 489 SER A O 1
ATOM 3739 N N . SER A 1 490 ? -15.919 -18.722 31.839 1.00 90.19 490 SER A N 1
ATOM 3740 C CA . SER A 1 490 ? -17.017 -19.542 32.375 1.00 90.19 490 SER A CA 1
ATOM 3741 C C . SER A 1 490 ? -17.912 -20.173 31.294 1.00 90.19 490 SER A C 1
ATOM 3743 O O . SER A 1 490 ? -18.771 -20.985 31.630 1.00 90.19 490 SER A O 1
ATOM 3745 N N . ALA A 1 491 ? -17.705 -19.853 30.009 1.00 90.75 491 ALA A N 1
ATOM 3746 C CA . ALA A 1 491 ? -18.515 -20.350 28.892 1.00 90.75 491 ALA A CA 1
ATOM 3747 C C . ALA A 1 491 ? -18.579 -21.887 28.821 1.00 90.75 491 ALA A C 1
ATOM 3749 O O . ALA A 1 491 ? -17.579 -22.574 29.081 1.00 90.75 491 ALA A O 1
ATOM 3750 N N . SER A 1 492 ? -19.740 -22.421 28.422 1.00 90.56 492 SER A N 1
ATOM 3751 C CA . SER A 1 492 ? -19.929 -23.858 28.209 1.00 90.56 492 SER A CA 1
ATOM 3752 C C . SER A 1 492 ? -19.171 -24.344 26.967 1.00 90.56 492 SER A C 1
ATOM 3754 O O . SER A 1 492 ? -18.920 -23.582 26.031 1.00 90.56 492 SER A O 1
ATOM 3756 N N . LEU A 1 493 ? -18.811 -25.632 26.931 1.00 92.06 493 LEU A N 1
ATOM 3757 C CA . LEU A 1 493 ? -18.156 -26.211 25.753 1.00 92.06 493 LEU A CA 1
ATOM 3758 C C . LEU A 1 493 ? -19.074 -26.178 24.516 1.00 92.06 493 LEU A C 1
ATOM 3760 O O . LEU A 1 493 ? -18.591 -25.940 23.410 1.00 92.06 493 LEU A O 1
ATOM 3764 N N . HIS A 1 494 ? -20.381 -26.372 24.708 1.00 90.25 494 HIS A N 1
ATOM 3765 C CA . HIS A 1 494 ? -21.381 -26.322 23.642 1.00 90.25 494 HIS A CA 1
ATOM 3766 C C . HIS A 1 494 ? -21.470 -24.927 23.005 1.00 90.25 494 HIS A C 1
ATOM 3768 O O . HIS A 1 494 ? -21.411 -24.812 21.782 1.00 90.25 494 HIS A O 1
ATOM 3774 N N . ASP A 1 495 ? -21.535 -23.863 23.812 1.00 90.44 495 ASP A N 1
ATOM 3775 C CA . ASP A 1 495 ? -21.587 -22.482 23.312 1.00 90.44 495 ASP A CA 1
ATOM 3776 C C . ASP A 1 495 ? -20.312 -22.115 22.539 1.00 90.44 495 ASP A C 1
ATOM 3778 O O . ASP A 1 495 ? -20.377 -21.506 21.469 1.00 90.44 495 ASP A O 1
ATOM 3782 N N . VAL A 1 496 ? -19.147 -22.545 23.038 1.00 94.44 496 VAL A N 1
ATOM 3783 C CA . VAL A 1 496 ? -17.850 -22.358 22.369 1.00 94.44 496 VAL A CA 1
ATOM 3784 C C . VAL A 1 496 ? -17.814 -23.075 21.019 1.00 94.44 496 VAL A C 1
ATOM 3786 O O . VAL A 1 496 ? -17.491 -22.448 20.010 1.00 94.44 496 VAL A O 1
ATOM 3789 N N . CYS A 1 497 ? -18.173 -24.362 20.965 1.00 94.38 497 CYS A N 1
ATOM 3790 C CA . CYS A 1 497 ? -18.167 -25.134 19.717 1.00 94.38 497 CYS A CA 1
ATOM 3791 C C . CYS A 1 497 ? -19.188 -24.588 18.707 1.00 94.38 497 CYS A C 1
ATOM 3793 O O . CYS A 1 497 ? -18.860 -24.415 17.535 1.00 94.38 497 CYS A O 1
ATOM 3795 N N . SER A 1 498 ? -20.393 -24.238 19.158 1.00 92.19 498 SER A N 1
ATOM 3796 C CA . SER A 1 498 ? -21.445 -23.674 18.304 1.00 92.19 498 SER A CA 1
ATOM 3797 C C . SER A 1 498 ? -21.091 -22.284 17.769 1.00 92.19 498 SER A C 1
ATOM 3799 O O . SER A 1 498 ? -21.337 -22.001 16.594 1.00 92.19 498 SER A O 1
ATOM 3801 N N . THR A 1 499 ? -20.432 -21.443 18.574 1.00 93.81 499 THR A N 1
ATOM 3802 C CA . THR A 1 499 ? -19.908 -20.143 18.118 1.00 93.81 499 THR A CA 1
ATOM 3803 C C . THR A 1 499 ? -18.758 -20.329 17.120 1.00 93.81 499 THR A C 1
ATOM 3805 O O . THR A 1 499 ? -18.718 -19.647 16.100 1.00 93.81 499 THR A O 1
ATOM 3808 N N . LEU A 1 500 ? -17.854 -21.293 17.336 1.00 96.06 500 LEU A N 1
ATOM 3809 C CA . LEU A 1 500 ? -16.798 -21.627 16.367 1.00 96.06 500 LEU A CA 1
ATOM 3810 C C . LEU A 1 500 ? -17.370 -22.113 15.028 1.00 96.06 500 LEU A C 1
ATOM 3812 O O . LEU A 1 500 ? -16.858 -21.744 13.975 1.00 96.06 500 LEU A O 1
ATOM 3816 N N . ILE A 1 501 ? -18.440 -22.910 15.051 1.00 94.81 501 ILE A N 1
ATOM 3817 C CA . ILE A 1 501 ? -19.064 -23.460 13.840 1.00 94.81 501 ILE A CA 1
ATOM 3818 C C . ILE A 1 501 ? -19.863 -22.398 13.076 1.00 94.81 501 ILE A C 1
ATOM 3820 O O . ILE A 1 501 ? -19.788 -22.378 11.851 1.00 94.81 501 ILE A O 1
ATOM 3824 N N . ASN A 1 502 ? -20.595 -21.508 13.755 1.00 91.94 502 ASN A N 1
ATOM 3825 C CA . ASN A 1 502 ? -21.515 -20.563 13.106 1.00 91.94 502 ASN A CA 1
ATOM 3826 C C . ASN A 1 502 ? -20.976 -19.132 12.932 1.00 91.94 502 ASN A C 1
ATOM 3828 O O . ASN A 1 502 ? -21.428 -18.434 12.027 1.00 91.94 502 ASN A O 1
ATOM 3832 N N . CYS A 1 503 ? -20.032 -18.690 13.768 1.00 93.81 503 CYS A N 1
ATOM 3833 C CA . CYS A 1 503 ? -19.586 -17.290 13.865 1.00 93.81 503 CYS A CA 1
ATOM 3834 C C . CYS A 1 503 ? -18.108 -17.077 13.483 1.00 93.81 503 CYS A C 1
ATOM 3836 O O . CYS A 1 503 ? -17.527 -16.025 13.777 1.00 93.81 503 CYS A O 1
ATOM 3838 N N . ARG A 1 504 ? -17.470 -18.075 12.859 1.00 94.62 504 ARG A N 1
ATOM 3839 C CA . ARG A 1 504 ? -16.092 -18.017 12.342 1.00 94.62 504 ARG A CA 1
ATOM 3840 C C . ARG A 1 504 ? -16.002 -18.680 10.965 1.00 94.62 504 ARG A C 1
ATOM 3842 O O . ARG A 1 504 ? -16.720 -19.632 10.669 1.00 94.62 504 ARG A O 1
ATOM 3849 N N . ASP A 1 505 ? -15.125 -18.171 10.111 1.00 94.25 505 ASP A N 1
ATOM 3850 C CA . ASP A 1 505 ? -14.852 -18.728 8.783 1.00 94.25 505 ASP A CA 1
ATOM 3851 C C . ASP A 1 505 ? -13.957 -19.972 8.843 1.00 94.25 505 ASP A C 1
ATOM 3853 O O . ASP A 1 505 ? -13.119 -20.116 9.737 1.00 94.25 505 ASP A O 1
ATOM 3857 N N . HIS A 1 506 ? -14.119 -20.862 7.857 1.00 95.44 506 HIS A N 1
ATOM 3858 C CA . HIS A 1 506 ? -13.492 -22.186 7.846 1.00 95.44 506 HIS A CA 1
ATOM 3859 C C . HIS A 1 506 ? -12.378 -22.302 6.793 1.00 95.44 506 HIS A C 1
ATOM 3861 O O . HIS A 1 506 ? -12.587 -22.759 5.669 1.00 95.44 506 HIS A O 1
ATOM 3867 N N . TYR A 1 507 ? -11.165 -21.914 7.177 1.00 95.94 507 TYR A N 1
ATOM 3868 C CA . TYR A 1 507 ? -9.958 -21.847 6.345 1.00 95.94 507 TYR A CA 1
ATOM 3869 C C . TYR A 1 507 ? -9.262 -23.203 6.102 1.00 95.94 507 TYR A C 1
ATOM 3871 O O . TYR A 1 507 ? -9.682 -24.247 6.598 1.00 95.94 507 TYR A O 1
ATOM 3879 N N . LYS A 1 508 ? -8.190 -23.196 5.294 1.00 96.06 508 LYS A N 1
ATOM 3880 C CA . LYS A 1 508 ? -7.519 -24.397 4.752 1.00 96.06 508 LYS A CA 1
ATOM 3881 C C . LYS A 1 508 ? -6.619 -25.163 5.730 1.00 96.06 508 LYS A C 1
ATOM 3883 O O . LYS A 1 508 ? -6.380 -26.344 5.502 1.00 96.06 508 LYS A O 1
ATOM 3888 N N . PHE A 1 509 ? -6.111 -24.536 6.791 1.00 98.06 509 PHE A N 1
ATOM 3889 C CA . PHE A 1 509 ? -5.452 -25.258 7.885 1.00 98.06 509 PHE A CA 1
ATOM 3890 C C . PHE A 1 509 ? -6.474 -25.481 8.990 1.00 98.06 509 PHE A C 1
ATOM 3892 O O . PHE A 1 509 ? -7.114 -24.520 9.410 1.00 98.06 509 PHE A O 1
ATOM 3899 N N . ARG A 1 510 ? -6.646 -26.725 9.443 1.00 98.06 510 ARG A N 1
ATOM 3900 C CA . ARG A 1 510 ? -7.736 -27.144 10.332 1.00 98.06 510 ARG A CA 1
ATOM 3901 C C . ARG A 1 510 ? -7.255 -28.046 11.465 1.00 98.06 510 ARG A C 1
ATOM 3903 O O . ARG A 1 510 ? -6.376 -28.883 11.275 1.00 98.06 510 ARG A O 1
ATOM 3910 N N . CYS A 1 511 ? -7.870 -27.880 12.629 1.00 98.06 511 CYS A N 1
ATOM 3911 C CA . CYS A 1 511 ? -7.738 -28.731 13.806 1.00 98.06 511 CYS A CA 1
ATOM 3912 C C . CYS A 1 511 ? -9.146 -29.040 14.332 1.00 98.06 511 CYS A C 1
ATOM 3914 O O . CYS A 1 511 ? -9.958 -28.124 14.471 1.00 98.06 511 CYS A O 1
ATOM 3916 N N . ALA A 1 512 ? -9.438 -30.309 14.611 1.00 98.06 512 ALA A N 1
ATOM 3917 C CA . ALA A 1 512 ? -10.697 -30.740 15.212 1.00 98.06 512 ALA A CA 1
ATOM 3918 C C . ALA A 1 512 ? -10.416 -31.691 16.377 1.00 98.06 512 ALA A C 1
ATOM 3920 O O . ALA A 1 512 ? -9.562 -32.573 16.264 1.00 98.06 512 ALA A O 1
ATOM 3921 N N . ILE A 1 513 ? -11.120 -31.509 17.494 1.00 97.88 513 ILE A N 1
ATOM 3922 C CA . ILE A 1 513 ? -10.932 -32.287 18.722 1.00 97.88 513 ILE A CA 1
ATOM 3923 C C . ILE A 1 513 ? -12.304 -32.644 19.289 1.00 97.88 513 ILE A C 1
ATOM 3925 O O . ILE A 1 513 ? -13.072 -31.764 19.671 1.00 97.88 513 ILE A O 1
ATOM 3929 N N . ILE A 1 514 ? -12.599 -33.942 19.374 1.00 97.00 514 ILE A N 1
ATOM 3930 C CA . ILE A 1 514 ? -13.789 -34.446 20.068 1.00 97.00 514 ILE A CA 1
ATOM 3931 C C . ILE A 1 514 ? -13.466 -34.590 21.562 1.00 97.00 514 ILE A C 1
ATOM 3933 O O . ILE A 1 514 ? -12.439 -35.181 21.915 1.00 97.00 514 ILE A O 1
ATOM 3937 N N . ALA A 1 515 ? -14.324 -34.068 22.438 1.00 95.19 515 ALA A N 1
ATOM 3938 C CA . ALA A 1 515 ? -14.202 -34.170 23.894 1.00 95.19 515 ALA A CA 1
ATOM 3939 C C . ALA A 1 515 ? -15.586 -34.241 24.562 1.00 95.19 515 ALA A C 1
ATOM 3941 O O . ALA A 1 515 ? -16.539 -33.638 24.077 1.00 95.19 515 ALA A O 1
ATOM 3942 N N . GLN A 1 516 ? -15.690 -34.961 25.680 1.00 91.94 516 GLN A N 1
ATOM 3943 C CA . GLN A 1 516 ? -16.908 -35.067 26.492 1.00 91.94 516 GLN A CA 1
ATOM 3944 C C . GLN A 1 516 ? -17.168 -33.795 27.303 1.00 91.94 516 GLN A C 1
ATOM 3946 O O . GLN A 1 516 ? -18.307 -33.421 27.550 1.00 91.94 516 GLN A O 1
ATOM 3951 N N . ASN A 1 517 ? -16.104 -33.119 27.737 1.00 91.31 517 ASN A N 1
ATOM 3952 C CA . ASN A 1 517 ? -16.190 -31.906 28.539 1.00 91.31 517 ASN A CA 1
ATOM 3953 C C . ASN A 1 517 ? -14.990 -30.979 28.301 1.00 91.31 517 ASN A C 1
ATOM 3955 O O . ASN A 1 517 ? -14.046 -31.282 27.564 1.00 91.31 517 ASN A O 1
ATOM 3959 N N . LYS A 1 518 ? -15.074 -29.799 28.911 1.00 93.75 518 LYS A N 1
ATOM 3960 C CA . LYS A 1 518 ? -14.126 -28.696 28.753 1.00 93.75 518 LYS A CA 1
ATOM 3961 C C . LYS A 1 518 ? -12.746 -29.047 29.311 1.00 93.75 518 LYS A C 1
ATOM 3963 O O . LYS A 1 518 ? -11.732 -28.689 28.719 1.00 93.75 518 LYS A O 1
ATOM 3968 N N . GLU A 1 519 ? -12.711 -29.797 30.405 1.00 94.88 519 GLU A N 1
ATOM 3969 C CA . GLU A 1 519 ? -11.507 -30.265 31.082 1.00 94.88 519 GLU A CA 1
ATOM 3970 C C . GLU A 1 519 ? -10.737 -31.270 30.211 1.00 94.88 519 GLU A C 1
ATOM 3972 O O . GLU A 1 519 ? -9.523 -31.141 30.052 1.00 94.88 519 GLU A O 1
ATOM 3977 N N . GLU A 1 520 ? -11.432 -32.226 29.584 1.00 95.69 520 GLU A N 1
ATOM 3978 C CA . GLU A 1 520 ? -10.840 -33.169 28.630 1.00 95.69 520 GLU A CA 1
ATOM 3979 C C . GLU A 1 520 ? -10.293 -32.443 27.390 1.00 95.69 520 GLU A C 1
ATOM 3981 O O . GLU A 1 520 ? -9.192 -32.754 26.931 1.00 95.69 520 GLU A O 1
ATOM 3986 N N . LEU A 1 521 ? -11.015 -31.445 26.864 1.00 96.69 521 LEU A N 1
ATOM 3987 C CA . LEU A 1 521 ? -10.530 -30.632 25.745 1.00 96.69 521 LEU A CA 1
ATOM 3988 C C . LEU A 1 521 ? -9.233 -29.891 26.107 1.00 96.69 521 LEU A C 1
ATOM 3990 O O . LEU A 1 521 ? -8.269 -29.944 25.342 1.00 96.69 521 LEU A O 1
ATOM 3994 N N . ILE A 1 522 ? -9.186 -29.241 27.275 1.00 97.62 522 ILE A N 1
ATOM 3995 C CA . ILE A 1 522 ? -7.985 -28.557 27.779 1.00 97.62 522 ILE A CA 1
ATOM 3996 C C . ILE A 1 522 ? -6.817 -29.547 27.871 1.00 97.62 522 ILE A C 1
ATOM 3998 O O . ILE A 1 522 ? -5.759 -29.283 27.299 1.00 97.62 522 ILE A O 1
ATOM 4002 N N . GLN A 1 523 ? -7.022 -30.716 28.488 1.00 97.19 523 GLN A N 1
ATOM 4003 C CA . GLN A 1 523 ? -5.993 -31.756 28.599 1.00 97.19 523 GLN A CA 1
ATOM 4004 C C . GLN A 1 523 ? -5.493 -32.238 27.229 1.00 97.19 523 GLN A C 1
ATOM 4006 O O . GLN A 1 523 ? -4.286 -32.389 27.039 1.00 97.19 523 GLN A O 1
ATOM 4011 N N . LYS A 1 524 ? -6.386 -32.440 26.248 1.00 97.44 524 LYS A N 1
ATOM 4012 C CA . LYS A 1 524 ? -6.001 -32.833 24.881 1.00 97.44 524 LYS A CA 1
ATOM 4013 C C . LYS A 1 524 ? -5.172 -31.758 24.182 1.00 97.44 524 LYS A C 1
ATOM 4015 O O . LYS A 1 524 ? -4.189 -32.097 23.524 1.00 97.44 524 LYS A O 1
ATOM 4020 N N . ILE A 1 525 ? -5.516 -30.478 24.338 1.00 96.69 525 ILE A N 1
ATOM 4021 C CA . ILE A 1 525 ? -4.741 -29.379 23.747 1.00 96.69 525 ILE A CA 1
ATOM 4022 C C . ILE A 1 525 ? -3.368 -29.249 24.436 1.00 96.69 525 ILE A C 1
ATOM 4024 O O . ILE A 1 525 ? -2.352 -29.132 23.754 1.00 96.69 525 ILE A O 1
ATOM 4028 N N . GLU A 1 526 ? -3.296 -29.343 25.767 1.00 96.81 526 GLU A N 1
ATOM 4029 C CA . GLU A 1 526 ? -2.029 -29.293 26.518 1.00 96.81 526 GLU A CA 1
ATOM 4030 C C . GLU A 1 526 ? -1.093 -30.464 26.193 1.00 96.81 526 GLU A C 1
ATOM 4032 O O . GLU A 1 526 ? 0.102 -30.262 25.964 1.00 96.81 526 GLU A O 1
ATOM 4037 N N . ALA A 1 527 ? -1.637 -31.681 26.110 1.00 96.44 527 ALA A N 1
ATOM 4038 C CA . ALA A 1 527 ? -0.901 -32.883 25.727 1.00 96.44 527 ALA A CA 1
ATOM 4039 C C . ALA A 1 527 ? -0.547 -32.935 24.227 1.00 96.44 527 ALA A C 1
ATOM 4041 O O . ALA A 1 527 ? 0.142 -33.860 23.798 1.00 96.44 527 ALA A O 1
ATOM 4042 N N . LYS A 1 528 ? -1.012 -31.962 23.425 1.00 95.12 528 LYS A N 1
ATOM 4043 C CA . LYS A 1 528 ? -0.912 -31.938 21.954 1.00 95.12 528 LYS A CA 1
ATOM 4044 C C . LYS A 1 528 ? -1.505 -33.187 21.287 1.00 95.12 528 LYS A C 1
ATOM 4046 O O . LYS A 1 528 ? -1.015 -33.649 20.261 1.00 95.12 528 LYS A O 1
ATOM 4051 N N . ALA A 1 529 ? -2.577 -33.725 21.865 1.00 95.50 529 ALA A N 1
ATOM 4052 C CA . ALA A 1 529 ? -3.330 -34.869 21.360 1.00 95.50 529 ALA A CA 1
ATOM 4053 C C . ALA A 1 529 ? -4.322 -34.441 20.257 1.00 95.50 529 ALA A C 1
ATOM 4055 O O . ALA A 1 529 ? -5.533 -34.634 20.376 1.00 95.50 529 ALA A O 1
ATOM 4056 N N . TYR A 1 530 ? -3.799 -33.808 19.205 1.00 94.44 530 TYR A N 1
ATOM 4057 C CA . TYR A 1 530 ? -4.541 -33.329 18.039 1.00 94.44 530 TYR A CA 1
ATOM 4058 C C . TYR A 1 530 ? -3.628 -33.258 16.807 1.00 94.44 530 TYR A C 1
ATOM 4060 O O . TYR A 1 530 ? -2.406 -33.186 16.930 1.00 94.44 530 TYR A O 1
ATOM 4068 N N . GLU A 1 531 ? -4.222 -33.210 15.615 1.00 94.38 531 GLU A N 1
ATOM 4069 C CA . GLU A 1 531 ? -3.496 -33.073 14.348 1.00 94.38 531 GLU A CA 1
ATOM 4070 C C . GLU A 1 531 ? -3.826 -31.749 13.652 1.00 94.38 531 GLU A C 1
ATOM 4072 O O . GLU A 1 531 ? -4.974 -31.298 13.646 1.00 94.38 531 GLU A O 1
ATOM 4077 N N . LEU A 1 532 ? -2.811 -31.132 13.039 1.00 96.56 532 LEU A N 1
ATOM 4078 C CA . LEU A 1 532 ? -2.966 -29.947 12.196 1.00 96.56 532 LEU A CA 1
ATOM 4079 C C . LEU A 1 532 ? -2.983 -30.387 10.733 1.00 96.56 532 LEU A C 1
ATOM 4081 O O . LEU A 1 532 ? -1.970 -30.832 10.202 1.00 96.56 532 LEU A O 1
ATOM 4085 N N . ASN A 1 533 ? -4.134 -30.253 10.084 1.00 95.50 533 ASN A N 1
ATOM 4086 C CA . ASN A 1 533 ? -4.361 -30.741 8.729 1.00 95.50 533 ASN A CA 1
ATOM 4087 C C . ASN A 1 533 ? -4.441 -29.578 7.732 1.00 95.50 533 ASN A C 1
ATOM 4089 O O . ASN A 1 533 ? -5.152 -28.603 7.973 1.00 95.50 533 ASN A O 1
ATOM 4093 N N . LYS A 1 534 ? -3.751 -29.685 6.589 1.00 96.88 534 LYS A N 1
ATOM 4094 C CA . LYS A 1 534 ? -3.961 -28.806 5.425 1.00 96.88 534 LYS A CA 1
ATOM 4095 C C . LYS A 1 534 ? -4.938 -29.497 4.476 1.00 96.88 534 LYS A C 1
ATOM 4097 O O . LYS A 1 534 ? -4.638 -30.577 3.979 1.00 96.88 534 LYS A O 1
ATOM 4102 N N . VAL A 1 535 ? -6.081 -28.871 4.215 1.00 95.69 535 VAL A N 1
ATOM 4103 C CA . VAL A 1 535 ? -7.190 -29.451 3.443 1.00 95.69 535 VAL A CA 1
ATOM 4104 C C . VAL A 1 535 ? -7.520 -28.595 2.218 1.00 95.69 535 VAL A C 1
ATOM 4106 O O . VAL A 1 535 ? -7.319 -27.379 2.230 1.00 95.69 535 VAL A O 1
ATOM 4109 N N . ALA A 1 536 ? -8.048 -29.218 1.163 1.00 93.75 536 ALA A N 1
ATOM 4110 C CA . ALA A 1 536 ? -8.675 -28.492 0.059 1.00 93.75 536 ALA A CA 1
ATOM 4111 C C . ALA A 1 536 ? -10.041 -27.952 0.514 1.00 93.75 536 ALA A C 1
ATOM 4113 O O . ALA A 1 536 ? -10.798 -28.669 1.170 1.00 93.75 536 ALA A O 1
ATOM 4114 N N . LEU A 1 537 ? -10.351 -26.694 0.200 1.00 91.81 537 LEU A N 1
ATOM 4115 C CA . LEU A 1 537 ? -11.606 -26.061 0.611 1.00 91.81 537 LEU A CA 1
ATOM 4116 C C . LEU A 1 537 ? -12.746 -26.420 -0.341 1.00 91.81 537 LEU A C 1
ATOM 4118 O O . LEU A 1 537 ? -12.604 -26.317 -1.555 1.00 91.81 537 LEU A O 1
ATOM 4122 N N . LYS A 1 538 ? -13.903 -26.779 0.219 1.00 91.12 538 LYS A N 1
ATOM 4123 C CA . LYS A 1 538 ? -15.160 -26.898 -0.530 1.00 91.12 538 LYS A CA 1
ATOM 4124 C C . LYS A 1 538 ? -15.920 -25.579 -0.440 1.00 91.12 538 LYS A C 1
ATOM 4126 O O . LYS A 1 538 ? -15.987 -24.981 0.632 1.00 91.12 538 LYS A O 1
ATOM 4131 N N . LYS A 1 539 ? -16.492 -25.140 -1.563 1.00 78.56 539 LYS A N 1
ATOM 4132 C CA . LYS A 1 539 ? -17.176 -23.840 -1.677 1.00 78.56 539 LYS A CA 1
ATOM 4133 C C . LYS A 1 539 ? -18.547 -23.816 -1.019 1.00 78.56 539 LYS A C 1
ATOM 4135 O O . LYS A 1 539 ? -18.937 -22.790 -0.469 1.00 78.56 539 LYS A O 1
ATOM 4140 N N . ASP A 1 540 ? -19.265 -24.931 -1.091 1.00 82.94 540 ASP A N 1
ATOM 4141 C CA . ASP A 1 540 ? -20.625 -25.015 -0.580 1.00 82.94 540 ASP A CA 1
ATOM 4142 C C . ASP A 1 540 ? -20.641 -25.036 0.950 1.00 82.94 540 ASP A C 1
ATOM 4144 O O . ASP A 1 540 ? -19.881 -25.768 1.597 1.00 82.94 540 ASP A O 1
ATOM 4148 N N . ILE A 1 541 ? -21.550 -24.244 1.519 1.00 88.31 541 ILE A N 1
ATOM 4149 C CA . ILE A 1 541 ? -21.874 -24.304 2.940 1.00 88.31 541 ILE A CA 1
ATOM 4150 C C . ILE A 1 541 ? -22.746 -25.537 3.170 1.00 88.31 541 ILE A C 1
ATOM 4152 O O . ILE A 1 541 ? -23.859 -25.629 2.653 1.00 88.31 541 ILE A O 1
ATOM 4156 N N . ILE A 1 542 ? -22.243 -26.479 3.963 1.00 91.62 542 ILE A N 1
ATOM 4157 C CA . ILE A 1 542 ? -22.964 -27.684 4.361 1.00 91.62 542 ILE A CA 1
ATOM 4158 C C . ILE A 1 542 ? -23.639 -27.419 5.704 1.00 91.62 542 ILE A C 1
ATOM 4160 O O . ILE A 1 542 ? -22.980 -27.136 6.707 1.00 91.62 542 ILE A O 1
ATOM 4164 N N . ILE A 1 543 ? -24.965 -27.539 5.711 1.00 91.38 543 ILE A N 1
ATOM 4165 C CA . ILE A 1 543 ? -25.754 -27.579 6.939 1.00 91.38 543 ILE A CA 1
ATOM 4166 C C . ILE A 1 543 ? -25.619 -28.979 7.539 1.00 91.38 543 ILE A C 1
ATOM 4168 O O . ILE A 1 543 ? -25.901 -29.964 6.856 1.00 91.38 543 ILE A O 1
ATOM 4172 N N . ILE A 1 544 ? -25.166 -29.058 8.788 1.00 89.19 544 ILE A N 1
ATOM 4173 C CA . ILE A 1 544 ? -24.932 -30.315 9.512 1.00 89.19 544 ILE A CA 1
ATOM 4174 C C . ILE A 1 544 ? -25.741 -30.379 10.810 1.00 89.19 544 ILE A C 1
ATOM 4176 O O . ILE A 1 544 ? -26.246 -29.361 11.290 1.00 89.19 544 ILE A O 1
ATOM 4180 N N . GLU A 1 545 ? -25.849 -31.580 11.373 1.00 84.00 545 GLU A N 1
ATOM 4181 C CA . GLU A 1 545 ? -26.423 -31.817 12.697 1.00 84.00 545 GLU A CA 1
ATOM 4182 C C . GLU A 1 545 ? -25.334 -31.697 13.782 1.00 84.00 545 GLU A C 1
ATOM 4184 O O . GLU A 1 545 ? -24.142 -31.559 13.489 1.00 84.00 545 GLU A O 1
ATOM 4189 N N . HIS A 1 546 ? -25.734 -31.732 15.054 1.00 80.06 546 HIS A N 1
ATOM 4190 C CA . HIS A 1 546 ? -24.841 -31.495 16.196 1.00 80.06 546 HIS A CA 1
ATOM 4191 C C . HIS A 1 546 ? -23.938 -32.701 16.553 1.00 80.06 546 HIS A C 1
ATOM 4193 O O . HIS A 1 546 ? -23.171 -32.640 17.514 1.00 80.06 546 HIS A O 1
ATOM 4199 N N . GLU A 1 547 ? -23.969 -33.787 15.771 1.00 89.31 547 GLU A N 1
ATOM 4200 C CA . GLU A 1 547 ? -23.166 -34.992 16.010 1.00 89.31 547 GLU A CA 1
ATOM 4201 C C . GLU A 1 547 ? -21.657 -34.711 15.845 1.00 89.31 547 GLU A C 1
ATOM 4203 O O . GLU A 1 547 ? -21.155 -34.486 14.739 1.00 89.31 547 GLU A O 1
ATOM 4208 N N . ALA A 1 548 ? -20.890 -34.804 16.938 1.00 92.25 548 ALA A N 1
ATOM 4209 C CA . ALA A 1 548 ? -19.454 -34.507 16.939 1.00 92.25 548 ALA A CA 1
ATOM 4210 C C . ALA A 1 548 ? -18.633 -35.294 15.905 1.00 92.25 548 ALA A C 1
ATOM 4212 O O . ALA A 1 548 ? -17.690 -34.744 15.332 1.00 92.25 548 ALA A O 1
ATOM 4213 N N . GLN A 1 549 ? -18.986 -36.551 15.621 1.00 94.50 549 GLN A N 1
ATOM 4214 C CA . GLN A 1 549 ? -18.284 -37.342 14.609 1.00 94.50 549 GLN A CA 1
ATOM 4215 C C . GLN A 1 549 ? -18.605 -36.877 13.177 1.00 94.50 549 GLN A C 1
ATOM 4217 O O . GLN A 1 549 ? -17.720 -36.896 12.314 1.00 94.50 549 GLN A O 1
ATOM 4222 N N . GLN A 1 550 ? -19.834 -36.413 12.922 1.00 94.06 550 GLN A N 1
ATOM 4223 C CA . GLN A 1 550 ? -20.227 -35.817 11.645 1.00 94.06 550 GLN A CA 1
ATOM 4224 C C . GLN A 1 550 ? -19.511 -34.475 11.432 1.00 94.06 550 GLN A C 1
ATOM 4226 O O . GLN A 1 550 ? -18.935 -34.272 10.358 1.00 94.06 550 GLN A O 1
ATOM 4231 N N . ILE A 1 551 ? -19.483 -33.614 12.462 1.00 95.44 551 ILE A N 1
ATOM 4232 C CA . ILE A 1 551 ? -18.744 -32.339 12.485 1.00 95.44 551 ILE A CA 1
ATOM 4233 C C . ILE A 1 551 ? -17.266 -32.587 12.152 1.00 95.44 551 ILE A C 1
ATOM 4235 O O . ILE A 1 551 ? -16.753 -32.027 11.181 1.00 95.44 551 ILE A O 1
ATOM 4239 N N . TYR A 1 552 ? -16.600 -33.469 12.906 1.00 96.62 552 TYR A N 1
ATOM 4240 C CA . TYR A 1 552 ? -15.181 -33.804 12.742 1.00 96.62 552 TYR A CA 1
ATOM 4241 C C . TYR A 1 552 ? -14.857 -34.247 11.307 1.00 96.62 552 TYR A C 1
ATOM 4243 O O . TYR A 1 552 ? -13.960 -33.695 10.665 1.00 96.62 552 TYR A O 1
ATOM 4251 N N . THR A 1 553 ? -15.628 -35.199 10.772 1.00 95.19 553 THR A N 1
ATOM 4252 C CA . THR A 1 553 ? -15.406 -35.758 9.431 1.00 95.19 553 THR A CA 1
ATOM 4253 C C . THR A 1 553 ? -15.621 -34.718 8.327 1.00 95.19 553 THR A C 1
ATOM 4255 O O . THR A 1 553 ? -14.783 -34.600 7.435 1.00 95.19 553 THR A O 1
ATOM 4258 N N . HIS A 1 554 ? -16.700 -33.928 8.370 1.00 95.50 554 HIS A N 1
ATOM 4259 C CA . HIS A 1 554 ? -16.964 -32.920 7.332 1.00 95.50 554 HIS A CA 1
ATOM 4260 C C . HIS A 1 554 ? -15.972 -31.757 7.394 1.00 95.50 554 HIS A C 1
ATOM 4262 O O . HIS A 1 554 ? -15.487 -31.298 6.354 1.00 95.50 554 HIS A O 1
ATOM 4268 N N . PHE A 1 555 ? -15.622 -31.316 8.604 1.00 96.50 555 PHE A N 1
ATOM 4269 C CA . PHE A 1 555 ? -14.660 -30.245 8.813 1.00 96.50 555 PHE A CA 1
ATOM 4270 C C . PHE A 1 555 ? -13.252 -30.639 8.348 1.00 96.50 555 PHE A C 1
ATOM 4272 O O . PHE A 1 555 ? -12.626 -29.876 7.615 1.00 96.50 555 PHE A O 1
ATOM 4279 N N . LEU A 1 556 ? -12.755 -31.836 8.674 1.00 96.38 556 LEU A N 1
ATOM 4280 C CA . LEU A 1 556 ? -11.456 -32.290 8.158 1.00 96.38 556 LEU A CA 1
ATOM 4281 C C . LEU A 1 556 ? -11.502 -32.690 6.671 1.00 96.38 556 LEU A C 1
ATOM 4283 O O . LEU A 1 556 ? -10.478 -32.649 5.999 1.00 96.38 556 LEU A O 1
ATOM 4287 N N . ALA A 1 557 ? -12.684 -32.952 6.105 1.00 94.94 557 ALA A N 1
ATOM 4288 C CA . ALA A 1 557 ? -12.887 -33.092 4.660 1.00 94.94 557 ALA A CA 1
ATOM 4289 C C . ALA A 1 557 ? -13.069 -31.749 3.913 1.00 94.94 557 ALA A C 1
ATOM 4291 O O . ALA A 1 557 ? -13.562 -31.751 2.779 1.00 94.94 557 ALA A O 1
ATOM 4292 N N . GLY A 1 558 ? -12.729 -30.611 4.534 1.00 94.94 558 GLY A N 1
ATOM 4293 C CA . GLY A 1 558 ? -12.680 -29.296 3.882 1.00 94.94 558 GLY A CA 1
ATOM 4294 C C . GLY A 1 558 ? -14.011 -28.556 3.713 1.00 94.94 558 GLY A C 1
ATOM 4295 O O . GLY A 1 558 ? -14.029 -27.490 3.100 1.00 94.94 558 GLY A O 1
ATOM 4296 N N . ALA A 1 559 ? -15.123 -29.072 4.249 1.00 94.56 559 ALA A N 1
ATOM 4297 C CA . ALA A 1 559 ? -16.436 -28.427 4.136 1.00 94.56 559 ALA A CA 1
ATOM 4298 C C . ALA A 1 559 ? -16.524 -27.116 4.934 1.00 94.56 559 ALA A C 1
ATOM 4300 O O . ALA A 1 559 ? -16.017 -27.042 6.054 1.00 94.56 559 ALA A O 1
ATOM 4301 N N . ASN A 1 560 ? -17.192 -26.091 4.403 1.00 93.31 560 ASN A N 1
ATOM 4302 C CA . ASN A 1 560 ? -17.633 -24.960 5.218 1.00 93.31 560 ASN A CA 1
ATOM 4303 C C . ASN A 1 560 ? -18.918 -25.388 5.948 1.00 93.31 560 ASN A C 1
ATOM 4305 O O . ASN A 1 560 ? -19.947 -25.574 5.309 1.00 93.31 560 ASN A O 1
ATOM 4309 N N . ILE A 1 561 ? -18.842 -25.655 7.253 1.00 94.44 561 ILE A N 1
ATOM 4310 C CA . ILE A 1 561 ? -19.956 -26.205 8.040 1.00 94.44 561 ILE A CA 1
ATOM 4311 C C . ILE A 1 561 ? -20.687 -25.129 8.847 1.00 94.44 561 ILE A C 1
ATOM 4313 O O . ILE A 1 561 ? -20.054 -24.254 9.438 1.00 94.44 561 ILE A O 1
ATOM 4317 N N . ARG A 1 562 ? -22.018 -25.228 8.907 1.00 92.75 562 ARG A N 1
ATOM 4318 C CA . ARG A 1 562 ? -22.905 -24.409 9.753 1.00 92.75 562 ARG A CA 1
ATOM 4319 C C . ARG A 1 562 ? -24.016 -25.290 10.332 1.00 92.75 562 ARG A C 1
ATOM 4321 O O . ARG A 1 562 ? -24.379 -26.297 9.726 1.00 92.75 562 ARG A O 1
ATOM 4328 N N . PHE A 1 563 ? -24.600 -24.893 11.458 1.00 89.50 563 PHE A N 1
ATOM 4329 C CA . PHE A 1 563 ? -25.861 -25.475 11.927 1.00 89.50 563 PHE A CA 1
ATOM 4330 C C . PHE A 1 563 ? -27.057 -24.802 11.242 1.00 89.50 563 PHE A C 1
ATOM 4332 O O . PHE A 1 563 ? -26.962 -23.681 10.730 1.00 89.50 563 PHE A O 1
ATOM 4339 N N . ALA A 1 564 ? -28.200 -25.487 11.204 1.00 81.81 564 ALA A N 1
ATOM 4340 C CA . ALA A 1 564 ? -29.418 -24.914 10.648 1.00 81.81 564 ALA A CA 1
ATOM 4341 C C . ALA A 1 564 ? -29.925 -23.763 11.535 1.00 81.81 564 ALA A C 1
ATOM 4343 O O . ALA A 1 564 ? -29.918 -23.842 12.764 1.00 81.81 564 ALA A O 1
ATOM 4344 N N . LYS A 1 565 ? -30.411 -22.678 10.918 1.00 68.50 565 LYS A N 1
ATOM 4345 C CA . LYS A 1 565 ? -31.048 -21.597 11.682 1.00 68.50 565 LYS A CA 1
ATOM 4346 C C . LYS A 1 565 ? -32.291 -22.150 12.389 1.00 68.50 565 LYS A C 1
ATOM 4348 O O . LYS A 1 565 ? -33.202 -22.640 11.725 1.00 68.50 565 LYS A O 1
ATOM 4353 N N . ASN A 1 566 ? -32.329 -21.996 13.714 1.00 61.28 566 ASN A N 1
ATOM 4354 C CA . ASN A 1 566 ? -33.415 -22.373 14.630 1.00 61.28 566 ASN A CA 1
ATOM 4355 C C . ASN A 1 566 ? -33.523 -23.865 15.032 1.00 61.28 566 ASN A C 1
ATOM 4357 O O . ASN A 1 566 ? -34.575 -24.236 15.551 1.00 61.28 566 ASN A O 1
ATOM 4361 N N . THR A 1 567 ? -32.509 -24.722 14.833 1.00 55.56 567 THR A N 1
ATOM 4362 C CA . THR A 1 567 ? -32.591 -26.129 15.302 1.00 55.56 567 THR A CA 1
ATOM 4363 C C . THR A 1 567 ? -32.191 -26.340 16.763 1.00 55.56 567 THR A C 1
ATOM 4365 O O . THR A 1 567 ? -32.866 -27.110 17.436 1.00 55.56 567 THR A O 1
ATOM 4368 N N . GLU A 1 568 ? -31.183 -25.629 17.283 1.00 57.59 568 GLU A N 1
ATOM 4369 C CA . GLU A 1 568 ? -30.843 -25.605 18.719 1.00 57.59 568 GLU A CA 1
ATOM 4370 C C . GLU A 1 568 ? -30.432 -24.199 19.196 1.00 57.59 568 GLU A C 1
ATOM 4372 O O . GLU A 1 568 ? -30.046 -23.338 18.402 1.00 57.59 568 GLU A O 1
ATOM 4377 N N . SER A 1 569 ? -30.544 -23.965 20.508 1.00 70.69 569 SER A N 1
ATOM 4378 C CA . SER A 1 569 ? -30.345 -22.669 21.171 1.00 70.69 569 SER A CA 1
ATOM 4379 C C . SER A 1 569 ? -29.004 -22.614 21.912 1.00 70.69 569 SER A C 1
ATOM 4381 O O . SER A 1 569 ? -28.961 -22.862 23.116 1.00 70.69 569 SER A O 1
ATOM 4383 N N . TYR A 1 570 ? -27.935 -22.212 21.224 1.00 83.75 570 TYR A N 1
ATOM 4384 C CA . TYR A 1 570 ? -26.670 -21.830 21.868 1.00 83.75 570 TYR A CA 1
ATOM 4385 C C . TYR A 1 570 ? -26.623 -20.318 22.138 1.00 83.75 570 TYR A C 1
ATOM 4387 O O . TYR A 1 570 ? -27.258 -19.534 21.430 1.00 83.75 570 TYR A O 1
ATOM 4395 N N . ASN A 1 571 ? -25.843 -19.898 23.132 1.00 85.00 571 ASN A N 1
ATOM 4396 C CA . ASN A 1 571 ? -25.553 -18.489 23.390 1.00 85.00 571 ASN A CA 1
ATOM 4397 C C . ASN A 1 571 ? -24.206 -18.128 22.731 1.00 85.00 571 ASN A C 1
ATOM 4399 O O . ASN A 1 571 ? -23.191 -18.723 23.093 1.00 85.00 571 ASN A O 1
ATOM 4403 N N . PRO A 1 572 ? -24.139 -17.177 21.778 1.00 88.50 572 PRO A N 1
ATOM 4404 C CA . PRO A 1 572 ? -22.868 -16.757 21.190 1.00 88.50 572 PRO A CA 1
ATOM 4405 C C . PRO A 1 572 ? -21.912 -16.183 22.242 1.00 88.50 572 PRO A C 1
ATOM 4407 O O . PRO A 1 572 ? -22.293 -15.296 23.007 1.00 88.50 572 PRO A O 1
ATOM 4410 N N . VAL A 1 573 ? -20.664 -16.657 22.261 1.00 91.88 573 VAL A N 1
ATOM 4411 C CA . VAL A 1 573 ? -19.647 -16.237 23.244 1.00 91.88 573 VAL A CA 1
ATOM 4412 C C . VAL A 1 573 ? -18.513 -15.426 22.623 1.00 91.88 573 VAL A C 1
ATOM 4414 O O . VAL A 1 573 ? -18.234 -15.513 21.426 1.00 91.88 573 VAL A O 1
ATOM 4417 N N . ASP A 1 574 ? -17.831 -14.639 23.451 1.00 91.75 574 ASP A N 1
ATOM 4418 C CA . ASP A 1 574 ? -16.677 -13.837 23.042 1.00 91.75 574 ASP A CA 1
ATOM 4419 C C . ASP A 1 574 ? -15.435 -14.718 22.887 1.00 91.75 574 ASP A C 1
ATOM 4421 O O . ASP A 1 574 ? -14.684 -14.939 23.833 1.00 91.75 574 ASP A O 1
ATOM 4425 N N . LEU A 1 575 ? -15.249 -15.279 21.692 1.00 95.12 575 LEU A N 1
ATOM 4426 C CA . LEU A 1 575 ? -14.079 -16.092 21.362 1.00 95.12 575 LEU A CA 1
ATOM 4427 C C . LEU A 1 575 ? -12.868 -15.222 20.993 1.00 95.12 575 LEU A C 1
ATOM 4429 O O . LEU A 1 575 ? -13.056 -14.201 20.321 1.00 95.12 575 LEU A O 1
ATOM 4433 N N . PRO A 1 576 ? -11.631 -15.676 21.285 1.00 96.25 576 PRO A N 1
ATOM 4434 C CA . PRO A 1 576 ? -10.413 -15.006 20.845 1.00 96.25 576 PRO A CA 1
ATOM 4435 C C . PRO A 1 576 ? -10.424 -14.642 19.356 1.00 96.25 576 PRO A C 1
ATOM 4437 O O . PRO A 1 576 ? -10.901 -15.394 18.498 1.00 96.25 576 PRO A O 1
ATOM 4440 N N . LEU A 1 577 ? -9.883 -13.463 19.064 1.00 96.06 577 LEU A N 1
ATOM 4441 C CA . LEU A 1 577 ? -9.847 -12.884 17.724 1.00 96.06 577 LEU A CA 1
ATOM 4442 C C . LEU A 1 577 ? -8.830 -13.611 16.826 1.00 96.06 577 LEU A C 1
ATOM 4444 O O . LEU A 1 577 ? -7.939 -14.320 17.305 1.00 96.06 577 LEU A O 1
ATOM 4448 N N . TYR A 1 578 ? -8.956 -13.437 15.508 1.00 97.19 578 TYR A N 1
ATOM 4449 C CA . TYR A 1 578 ? -8.042 -14.056 14.549 1.00 97.19 578 TYR A CA 1
ATOM 4450 C C . TYR A 1 578 ? -6.592 -13.556 14.706 1.00 97.19 578 TYR A C 1
ATOM 4452 O O . TYR A 1 578 ? -6.330 -12.361 14.898 1.00 97.19 578 TYR A O 1
ATOM 4460 N N . PHE A 1 579 ? -5.640 -14.490 14.591 1.00 97.12 579 PHE A N 1
ATOM 4461 C CA . PHE A 1 579 ? -4.205 -14.229 14.702 1.00 97.12 579 PHE A CA 1
ATOM 4462 C C . PHE A 1 579 ? -3.543 -14.236 13.317 1.00 97.12 579 PHE A C 1
ATOM 4464 O O . PHE A 1 579 ? -3.480 -15.275 12.660 1.00 97.12 579 PHE A O 1
ATOM 4471 N N . PHE A 1 580 ? -3.043 -13.085 12.875 1.00 97.75 580 PHE A N 1
ATOM 4472 C CA . PHE A 1 580 ? -2.468 -12.888 11.541 1.00 97.75 580 PHE A CA 1
ATOM 4473 C C . PHE A 1 580 ? -1.026 -13.413 11.424 1.00 97.75 580 PHE A C 1
ATOM 4475 O O . PHE A 1 580 ? -0.218 -13.253 12.338 1.00 97.75 580 PHE A O 1
ATOM 4482 N N . ASP A 1 581 ? -0.691 -14.026 10.285 1.00 97.44 581 ASP A N 1
ATOM 4483 C CA . ASP A 1 581 ? 0.663 -14.483 9.928 1.00 97.44 581 ASP A CA 1
ATOM 4484 C C . ASP A 1 581 ? 1.435 -13.329 9.275 1.00 97.44 581 ASP A C 1
ATOM 4486 O O . ASP A 1 581 ? 1.685 -13.293 8.065 1.00 97.44 581 ASP A O 1
ATOM 4490 N N . ARG A 1 582 ? 1.710 -12.305 10.091 1.00 96.75 582 ARG A N 1
ATOM 4491 C CA . ARG A 1 582 ? 2.250 -11.036 9.608 1.00 96.75 582 ARG A CA 1
ATOM 4492 C C . ARG A 1 582 ? 3.689 -11.167 9.127 1.00 96.75 582 ARG A C 1
ATOM 4494 O O . ARG A 1 582 ? 4.547 -11.722 9.809 1.00 96.75 582 ARG A O 1
ATOM 4501 N N . LYS A 1 583 ? 3.971 -10.546 7.984 1.00 96.62 583 LYS A N 1
ATOM 4502 C CA . LYS A 1 583 ? 5.303 -10.461 7.374 1.00 96.62 583 LYS A CA 1
ATOM 4503 C C . LYS A 1 583 ? 5.668 -9.005 7.117 1.00 96.62 583 LYS A C 1
ATOM 4505 O O . LYS A 1 583 ? 4.794 -8.144 7.038 1.00 96.62 583 LYS A O 1
ATOM 4510 N N . THR A 1 584 ? 6.964 -8.735 7.002 1.00 96.06 584 THR A N 1
ATOM 4511 C CA . THR A 1 584 ? 7.485 -7.392 6.732 1.00 96.06 584 THR A CA 1
ATOM 4512 C C . THR A 1 584 ? 7.213 -6.983 5.288 1.00 96.06 584 THR A C 1
ATOM 4514 O O . THR A 1 584 ? 7.720 -7.606 4.355 1.00 96.06 584 THR A O 1
ATOM 4517 N N . TYR A 1 585 ? 6.482 -5.884 5.121 1.00 95.12 585 TYR A N 1
ATOM 4518 C CA . TYR A 1 585 ? 6.282 -5.185 3.859 1.00 95.12 585 TYR A CA 1
ATOM 4519 C C . TYR A 1 585 ? 6.598 -3.700 4.048 1.00 95.12 585 TYR A C 1
ATOM 4521 O O . TYR A 1 585 ? 5.970 -2.999 4.845 1.00 95.12 585 TYR A O 1
ATOM 4529 N N . TRP A 1 586 ? 7.590 -3.225 3.307 1.00 92.94 586 TRP A N 1
ATOM 4530 C CA . TRP A 1 586 ? 8.007 -1.829 3.258 1.00 92.94 586 TRP A CA 1
ATOM 4531 C C . TRP A 1 586 ? 8.526 -1.530 1.856 1.00 92.94 586 TRP A C 1
ATOM 4533 O O . TRP A 1 586 ? 8.947 -2.457 1.158 1.00 92.94 586 TRP A O 1
ATOM 4543 N N . HIS A 1 587 ? 8.497 -0.271 1.431 1.00 81.38 587 HIS A N 1
ATOM 4544 C CA . HIS A 1 587 ? 9.090 0.112 0.157 1.00 81.38 587 HIS A CA 1
ATOM 4545 C C . HIS A 1 587 ? 10.607 -0.097 0.179 1.00 81.38 587 HIS A C 1
ATOM 4547 O O . HIS A 1 587 ? 11.285 0.187 1.169 1.00 81.38 587 HIS A O 1
ATOM 4553 N N . ASP A 1 588 ? 11.148 -0.591 -0.930 1.00 76.50 588 ASP A N 1
ATOM 4554 C CA . ASP A 1 588 ? 12.590 -0.725 -1.100 1.00 76.50 588 ASP A CA 1
ATOM 4555 C C . ASP A 1 588 ? 13.157 0.657 -1.461 1.00 76.50 588 ASP A C 1
ATOM 4557 O O . ASP A 1 588 ? 12.726 1.267 -2.442 1.00 76.50 588 ASP A O 1
ATOM 4561 N N . LYS A 1 589 ? 14.096 1.176 -0.659 1.00 68.94 589 LYS A N 1
ATOM 4562 C CA . LYS A 1 589 ? 14.782 2.441 -0.973 1.00 68.94 589 LYS A CA 1
ATOM 4563 C C . LYS A 1 589 ? 15.636 2.261 -2.230 1.00 68.94 589 LYS A C 1
ATOM 4565 O O . LYS A 1 589 ? 16.255 1.208 -2.390 1.00 68.94 589 LYS A O 1
ATOM 4570 N N . GLU A 1 590 ? 15.754 3.289 -3.074 1.00 53.03 590 GLU A N 1
ATOM 4571 C CA . GLU A 1 590 ? 16.787 3.304 -4.122 1.00 53.03 590 GLU A CA 1
ATOM 4572 C C . GLU A 1 590 ? 18.172 3.443 -3.468 1.00 53.03 590 GLU A C 1
ATOM 4574 O O . GLU A 1 590 ? 18.710 4.544 -3.306 1.00 53.03 590 GLU A O 1
ATOM 4579 N N . ASP A 1 591 ? 18.764 2.313 -3.078 1.00 39.62 591 ASP A N 1
ATOM 4580 C CA . ASP A 1 591 ? 20.090 2.284 -2.476 1.00 39.62 591 ASP A CA 1
ATOM 4581 C C . ASP A 1 591 ? 21.179 2.498 -3.538 1.00 39.62 591 ASP A C 1
ATOM 4583 O O . ASP A 1 591 ? 21.834 1.579 -4.033 1.00 39.62 591 ASP A O 1
ATOM 4587 N N . LYS A 1 592 ? 21.400 3.773 -3.871 1.00 41.22 592 LYS A N 1
ATOM 4588 C CA . LYS A 1 592 ? 22.447 4.242 -4.794 1.00 41.22 592 LYS A CA 1
ATOM 4589 C C . LYS A 1 592 ? 23.871 3.912 -4.321 1.00 41.22 592 LYS A C 1
ATOM 4591 O O . LYS A 1 592 ? 24.819 4.240 -5.034 1.00 41.22 592 LYS A O 1
ATOM 4596 N N . SER A 1 593 ? 24.037 3.291 -3.147 1.00 34.78 593 SER A N 1
ATOM 4597 C CA . SER A 1 593 ? 25.327 2.841 -2.621 1.00 34.78 593 SER A CA 1
ATOM 4598 C C . SER A 1 593 ? 25.661 1.375 -2.930 1.00 34.78 593 SER A C 1
ATOM 4600 O O . SER A 1 593 ? 26.833 1.008 -2.842 1.00 34.78 593 SER A O 1
ATOM 4602 N N . ILE A 1 594 ? 24.693 0.551 -3.362 1.00 35.41 594 ILE A N 1
ATOM 4603 C CA . ILE A 1 594 ? 24.915 -0.874 -3.657 1.00 35.41 594 ILE A CA 1
ATOM 4604 C C . ILE A 1 594 ? 24.437 -1.213 -5.073 1.00 35.41 594 ILE A C 1
ATOM 4606 O O . ILE A 1 594 ? 23.308 -1.649 -5.289 1.00 35.41 594 ILE A O 1
ATOM 4610 N N . SER A 1 595 ? 25.340 -1.104 -6.053 1.00 36.19 595 SER A N 1
ATOM 4611 C CA . SER A 1 595 ? 25.136 -1.765 -7.345 1.00 36.19 595 SER A CA 1
ATOM 4612 C C . SER A 1 595 ? 25.292 -3.278 -7.160 1.00 36.19 595 SER A C 1
ATOM 4614 O O . SER A 1 595 ? 26.395 -3.817 -7.293 1.00 36.19 595 SER A O 1
ATOM 4616 N N . VAL A 1 596 ? 24.195 -3.963 -6.834 1.00 39.16 596 VAL A N 1
ATOM 4617 C CA . VAL A 1 596 ? 24.102 -5.420 -6.987 1.00 39.16 596 VAL A CA 1
ATOM 4618 C C . VAL A 1 596 ? 24.386 -5.724 -8.456 1.00 39.16 596 VAL A C 1
ATOM 4620 O O . VAL A 1 596 ? 23.782 -5.114 -9.336 1.00 39.16 596 VAL A O 1
ATOM 4623 N N . ASP A 1 597 ? 25.351 -6.601 -8.737 1.00 48.16 597 ASP A N 1
ATOM 4624 C CA . ASP A 1 597 ? 25.773 -6.855 -10.114 1.00 48.16 597 ASP A CA 1
ATOM 4625 C C . ASP A 1 597 ? 24.594 -7.321 -10.973 1.00 48.16 597 ASP A C 1
ATOM 4627 O O . ASP A 1 597 ? 24.010 -8.377 -10.714 1.00 48.16 597 ASP A O 1
ATOM 4631 N N . ALA A 1 598 ? 24.285 -6.561 -12.026 1.00 54.56 598 ALA A N 1
ATOM 4632 C CA . ALA A 1 598 ? 23.309 -6.976 -13.021 1.00 54.56 598 ALA A CA 1
ATOM 4633 C C . ALA A 1 598 ? 23.686 -8.370 -13.568 1.00 54.56 598 ALA A C 1
ATOM 4635 O O . ALA A 1 598 ? 24.860 -8.600 -13.894 1.00 54.56 598 ALA A O 1
ATOM 4636 N N . PRO A 1 599 ? 22.728 -9.310 -13.677 1.00 60.72 599 PRO A N 1
ATOM 4637 C CA . PRO A 1 599 ? 23.011 -10.644 -14.184 1.00 60.72 599 PRO A CA 1
ATOM 4638 C C . PRO A 1 599 ? 23.549 -10.547 -15.614 1.00 60.72 599 PRO A C 1
ATOM 4640 O O . PRO A 1 599 ? 22.921 -9.961 -16.494 1.00 60.72 599 PRO A O 1
ATOM 4643 N N . VAL A 1 600 ? 24.732 -11.122 -15.840 1.00 66.81 600 VAL A N 1
ATOM 4644 C CA . VAL A 1 600 ? 25.348 -11.188 -17.170 1.00 66.81 600 VAL A CA 1
ATOM 4645 C C . VAL A 1 600 ? 24.635 -12.264 -17.989 1.00 66.81 600 VAL A C 1
ATOM 4647 O O . VAL A 1 600 ? 24.661 -13.427 -17.568 1.00 66.81 600 VAL A O 1
ATOM 4650 N N . PRO A 1 601 ? 24.047 -11.927 -19.151 1.00 74.94 601 PRO A N 1
ATOM 4651 C CA . PRO A 1 601 ? 23.497 -12.921 -20.063 1.00 74.94 601 PRO A CA 1
ATOM 4652 C C . PRO A 1 601 ? 24.617 -13.835 -20.572 1.00 74.94 601 PRO A C 1
ATOM 4654 O O . PRO A 1 601 ? 25.600 -13.365 -21.147 1.00 74.94 601 PRO A O 1
ATOM 4657 N N . GLN A 1 602 ? 24.499 -15.140 -20.327 1.00 76.19 602 GLN A N 1
ATOM 4658 C CA . GLN A 1 602 ? 25.530 -16.120 -20.701 1.00 76.19 602 GLN A CA 1
ATOM 4659 C C . GLN A 1 602 ? 25.526 -16.453 -22.198 1.00 76.19 602 GLN A C 1
ATOM 4661 O O . GLN A 1 602 ? 26.494 -16.998 -22.718 1.00 76.19 602 GLN A O 1
ATOM 4666 N N . ASP A 1 603 ? 24.435 -16.135 -22.888 1.00 84.44 603 ASP A N 1
ATOM 4667 C CA . ASP A 1 603 ? 24.144 -16.517 -24.266 1.00 84.44 603 ASP A CA 1
ATOM 4668 C C . ASP A 1 603 ? 24.443 -15.403 -25.291 1.00 84.44 603 ASP A C 1
ATOM 4670 O O . ASP A 1 603 ? 24.268 -15.618 -26.491 1.00 84.44 603 ASP A O 1
ATOM 4674 N N . TRP A 1 604 ? 24.921 -14.242 -24.820 1.00 90.88 604 TRP A N 1
ATOM 4675 C CA . TRP A 1 604 ? 25.322 -13.076 -25.626 1.00 90.88 604 TRP A CA 1
ATOM 4676 C C . TRP A 1 604 ? 26.770 -13.147 -26.148 1.00 90.88 604 TRP A C 1
ATOM 4678 O O . TRP A 1 604 ? 27.228 -12.240 -26.846 1.00 90.88 604 TRP A O 1
ATOM 4688 N N . GLY A 1 605 ? 27.523 -14.189 -25.782 1.00 92.12 605 GLY A N 1
ATOM 4689 C CA . GLY A 1 605 ? 28.862 -14.444 -26.311 1.00 92.12 605 GLY A CA 1
ATOM 4690 C C . GLY A 1 605 ? 28.802 -15.163 -27.658 1.00 92.12 605 GLY A C 1
ATOM 4691 O O . GLY A 1 605 ? 28.153 -16.201 -27.779 1.00 92.12 605 GLY A O 1
ATOM 4692 N N . PHE A 1 606 ? 29.514 -14.649 -28.660 1.00 93.56 606 PHE A N 1
ATOM 4693 C CA . PHE A 1 606 ? 29.655 -15.268 -29.981 1.00 93.56 606 PHE A CA 1
ATOM 4694 C C . PHE A 1 606 ? 31.106 -15.197 -30.481 1.00 93.56 606 PHE A C 1
ATOM 4696 O O . PHE A 1 606 ? 31.838 -14.255 -30.176 1.00 93.56 606 PHE A O 1
ATOM 4703 N N . GLN A 1 607 ? 31.531 -16.180 -31.274 1.00 92.12 607 GLN A N 1
ATOM 4704 C CA . GLN A 1 607 ? 32.855 -16.225 -31.904 1.00 92.12 607 GLN A CA 1
ATOM 4705 C C . GLN A 1 607 ? 32.763 -16.692 -33.357 1.00 92.12 607 GLN A C 1
ATOM 4707 O O . GLN A 1 607 ? 31.917 -17.517 -33.707 1.00 92.12 607 GLN A O 1
ATOM 4712 N N . LEU A 1 608 ? 33.667 -16.182 -34.198 1.00 91.31 608 LEU A N 1
ATOM 4713 C CA . LEU A 1 608 ? 33.896 -16.744 -35.524 1.00 91.31 608 LEU A CA 1
ATOM 4714 C C . LEU A 1 608 ? 34.620 -18.086 -35.388 1.00 91.31 608 LEU A C 1
ATOM 4716 O O . LEU A 1 608 ? 35.658 -18.186 -34.738 1.00 91.31 608 LEU A O 1
ATOM 4720 N N . GLN A 1 609 ? 34.065 -19.112 -36.020 1.00 91.62 609 GLN A N 1
ATOM 4721 C CA . GLN A 1 609 ? 34.672 -20.425 -36.178 1.00 91.62 609 GLN A CA 1
ATOM 4722 C C . GLN A 1 609 ? 34.882 -20.690 -37.665 1.00 91.62 609 GLN A C 1
ATOM 4724 O O . GLN A 1 609 ? 33.989 -20.443 -38.477 1.00 91.62 609 GLN A O 1
ATOM 4729 N N . TRP A 1 610 ? 36.062 -21.187 -38.023 1.00 91.56 610 TRP A N 1
ATOM 4730 C CA . TRP A 1 610 ? 36.412 -21.535 -39.396 1.00 91.56 610 TRP A CA 1
ATOM 4731 C C . TRP A 1 610 ? 36.299 -23.043 -39.604 1.00 91.56 610 TRP A C 1
ATOM 4733 O O . TRP A 1 610 ? 36.806 -23.827 -38.805 1.00 91.56 610 TRP A O 1
ATOM 4743 N N . GLN A 1 611 ? 35.643 -23.448 -40.690 1.00 93.38 611 GLN A N 1
ATOM 4744 C CA . GLN A 1 611 ? 35.449 -24.851 -41.051 1.00 93.38 611 GLN A CA 1
ATOM 4745 C C . GLN A 1 611 ? 35.811 -25.104 -42.517 1.00 93.38 611 GLN A C 1
ATOM 4747 O O . GLN A 1 611 ? 35.541 -24.276 -43.390 1.00 93.38 611 GLN A O 1
ATOM 4752 N N . SER A 1 612 ? 36.427 -26.257 -42.781 1.00 91.31 612 SER A N 1
ATOM 4753 C CA . SER A 1 612 ? 36.794 -26.696 -44.130 1.00 91.31 612 SER A CA 1
ATOM 4754 C C . SER A 1 612 ? 35.533 -27.092 -44.909 1.00 91.31 612 SER A C 1
ATOM 4756 O O . SER A 1 612 ? 34.707 -27.859 -44.410 1.00 91.31 612 SER A O 1
ATOM 4758 N N . GLN A 1 613 ? 35.365 -26.562 -46.124 1.00 88.75 613 GLN A N 1
ATOM 4759 C CA . GLN A 1 613 ? 34.212 -26.824 -46.990 1.00 88.75 613 GLN A CA 1
ATOM 4760 C C . GLN A 1 613 ? 34.688 -27.202 -48.403 1.00 88.75 613 GLN A C 1
ATOM 4762 O O . GLN A 1 613 ? 35.258 -26.355 -49.094 1.00 88.75 613 GLN A O 1
ATOM 4767 N N . PRO A 1 614 ? 34.439 -28.436 -48.880 1.00 82.31 614 PRO A N 1
ATOM 4768 C CA . PRO A 1 614 ? 34.851 -28.850 -50.217 1.00 82.31 614 PRO A CA 1
ATOM 4769 C C . PRO A 1 614 ? 34.059 -28.119 -51.310 1.00 82.31 614 PRO A C 1
ATOM 4771 O O . PRO A 1 614 ? 32.855 -27.895 -51.180 1.00 82.31 614 PRO A O 1
ATOM 4774 N N . VAL A 1 615 ? 34.733 -27.809 -52.420 1.00 79.94 615 VAL A N 1
ATOM 4775 C CA . VAL A 1 615 ? 34.116 -27.243 -53.629 1.00 79.94 615 VAL A CA 1
ATOM 4776 C C . VAL A 1 615 ? 33.277 -28.321 -54.331 1.00 79.94 615 VAL A C 1
ATOM 4778 O O . VAL A 1 615 ? 33.758 -29.426 -54.596 1.00 79.94 615 VAL A O 1
ATOM 4781 N N . GLY A 1 616 ? 32.007 -28.015 -54.604 1.00 67.12 616 GLY A N 1
ATOM 4782 C CA . GLY A 1 616 ? 31.077 -28.910 -55.301 1.00 67.12 616 GLY A CA 1
ATOM 4783 C C . GLY A 1 616 ? 31.272 -28.905 -56.821 1.00 67.12 616 GLY A C 1
ATOM 4784 O O . GLY A 1 616 ? 31.849 -27.978 -57.374 1.00 67.12 616 GLY A O 1
ATOM 4785 N N . LYS A 1 617 ? 30.759 -29.933 -57.513 1.00 61.56 617 LYS A N 1
ATOM 4786 C CA . LYS A 1 617 ? 30.894 -30.087 -58.980 1.00 61.56 617 LYS A CA 1
ATOM 4787 C C . LYS A 1 617 ? 29.860 -29.311 -59.811 1.00 61.56 617 LYS A C 1
ATOM 4789 O O . LYS A 1 617 ? 29.911 -29.366 -61.039 1.00 61.56 617 LYS A O 1
ATOM 4794 N N . ASP A 1 618 ? 28.918 -28.630 -59.164 1.00 63.53 618 ASP A N 1
ATOM 4795 C CA . ASP A 1 618 ? 27.911 -27.807 -59.835 1.00 63.53 618 ASP A CA 1
ATOM 4796 C C . ASP A 1 618 ? 28.517 -26.438 -60.167 1.00 63.53 618 ASP A C 1
ATOM 4798 O O . ASP A 1 618 ? 28.641 -25.566 -59.310 1.00 63.53 618 ASP A O 1
ATOM 4802 N N . HIS A 1 619 ? 28.959 -26.275 -61.416 1.00 69.94 619 HIS A N 1
ATOM 4803 C CA . HIS A 1 619 ? 29.662 -25.077 -61.880 1.00 69.94 619 HIS A CA 1
ATOM 4804 C C . HIS A 1 619 ? 28.753 -24.180 -62.735 1.00 69.94 619 HIS A C 1
ATOM 4806 O O . HIS A 1 619 ? 28.086 -24.650 -63.664 1.00 69.94 619 HIS A O 1
ATOM 4812 N N . ARG A 1 620 ? 28.795 -22.863 -62.498 1.00 77.50 620 ARG A N 1
ATOM 4813 C CA . ARG A 1 620 ? 28.212 -21.851 -63.396 1.00 77.50 620 ARG A CA 1
ATOM 4814 C C . ARG A 1 620 ? 28.918 -21.881 -64.754 1.00 77.50 620 ARG A C 1
ATOM 4816 O O . ARG A 1 620 ? 30.121 -22.083 -64.844 1.00 77.50 620 ARG A O 1
ATOM 4823 N N . LYS A 1 621 ? 28.199 -21.600 -65.840 1.00 67.75 621 LYS A N 1
ATOM 4824 C CA . LYS A 1 621 ? 28.826 -21.369 -67.150 1.00 67.75 621 LYS A CA 1
ATOM 4825 C C . LYS A 1 621 ? 29.202 -19.885 -67.279 1.00 67.75 621 LYS A C 1
ATOM 4827 O O . LYS A 1 621 ? 28.306 -19.043 -67.283 1.00 67.75 621 LYS A O 1
ATOM 4832 N N . ILE A 1 622 ? 30.498 -19.568 -67.351 1.00 69.50 622 ILE A N 1
ATOM 4833 C CA . ILE A 1 622 ? 31.002 -18.197 -67.590 1.00 69.50 622 ILE A CA 1
ATOM 4834 C C . ILE A 1 622 ? 30.596 -17.748 -69.007 1.00 69.50 622 ILE A C 1
ATOM 4836 O O . ILE A 1 622 ? 30.499 -18.586 -69.909 1.00 69.50 622 ILE A O 1
ATOM 4840 N N . SER A 1 623 ? 30.309 -16.453 -69.215 1.00 66.19 623 SER A N 1
ATOM 4841 C CA . SER A 1 623 ? 29.738 -15.974 -70.488 1.00 66.19 623 SER A CA 1
ATOM 4842 C C . SER A 1 623 ? 30.765 -15.890 -71.626 1.00 66.19 623 SER A C 1
ATOM 4844 O O . SER A 1 623 ? 30.393 -15.902 -72.799 1.00 66.19 623 SER A O 1
ATOM 4846 N N . GLY A 1 624 ? 32.054 -15.843 -71.276 1.00 70.56 624 GLY A N 1
ATOM 4847 C CA . GLY A 1 624 ? 33.177 -15.680 -72.202 1.00 70.56 624 GLY A CA 1
ATOM 4848 C C . GLY A 1 624 ? 33.609 -14.224 -72.401 1.00 70.56 624 GLY A C 1
ATOM 4849 O O . GLY A 1 624 ? 34.577 -13.982 -73.120 1.00 70.56 624 GLY A O 1
ATOM 4850 N N . LYS A 1 625 ? 32.933 -13.260 -71.760 1.00 84.12 625 LYS A N 1
ATOM 4851 C CA . LYS A 1 625 ? 33.439 -11.888 -71.616 1.00 84.12 625 LYS A CA 1
ATOM 4852 C C . LYS A 1 625 ? 34.694 -11.858 -70.728 1.00 84.12 625 LYS A C 1
ATOM 4854 O O . LYS A 1 625 ? 34.846 -12.719 -69.858 1.00 84.12 625 LYS A O 1
ATOM 4859 N N . PRO A 1 626 ? 35.583 -10.869 -70.913 1.00 89.56 626 PRO A N 1
ATOM 4860 C CA . PRO A 1 626 ? 36.763 -10.744 -70.078 1.00 89.56 626 PRO A CA 1
ATOM 4861 C C . PRO A 1 626 ? 36.456 -10.176 -68.687 1.00 89.56 626 PRO A C 1
ATOM 4863 O O . PRO A 1 626 ? 35.433 -9.528 -68.455 1.00 89.56 626 PRO A O 1
ATOM 4866 N N . TRP A 1 627 ? 37.387 -10.413 -67.770 1.00 93.38 627 TRP A N 1
ATOM 4867 C CA . TRP A 1 627 ? 37.434 -9.852 -66.425 1.00 93.38 627 TRP A CA 1
ATOM 4868 C C . TRP A 1 627 ? 38.572 -8.836 -66.322 1.00 93.38 627 TRP A C 1
ATOM 4870 O O . TRP A 1 627 ? 39.631 -9.016 -66.923 1.00 93.38 627 TRP A O 1
ATOM 4880 N N . LEU A 1 628 ? 38.373 -7.772 -65.549 1.00 94.00 628 LEU A N 1
ATOM 4881 C CA . LEU A 1 628 ? 39.410 -6.771 -65.293 1.00 94.00 628 LEU A CA 1
ATOM 4882 C C . LEU A 1 628 ? 40.227 -7.154 -64.054 1.00 94.00 628 LEU A C 1
ATOM 4884 O O . LEU A 1 628 ? 39.664 -7.302 -62.972 1.00 94.00 628 LEU A O 1
ATOM 4888 N N . LEU A 1 629 ? 41.548 -7.268 -64.194 1.00 93.44 629 LEU A N 1
ATOM 4889 C CA . LEU A 1 629 ? 42.477 -7.463 -63.080 1.00 93.44 629 LEU A CA 1
ATOM 4890 C C . LEU A 1 629 ? 43.125 -6.123 -62.692 1.00 93.44 629 LEU A C 1
ATOM 4892 O O . LEU A 1 629 ? 43.854 -5.523 -63.482 1.00 93.44 629 LEU A O 1
ATOM 4896 N N . ILE A 1 630 ? 42.862 -5.667 -61.464 1.00 91.81 630 ILE A N 1
ATOM 4897 C CA . ILE A 1 630 ? 43.410 -4.427 -60.894 1.00 91.81 630 ILE A CA 1
ATOM 4898 C C . ILE A 1 630 ? 44.498 -4.802 -59.886 1.00 91.81 630 ILE A C 1
ATOM 4900 O O . ILE A 1 630 ? 44.199 -5.375 -58.839 1.00 91.81 630 ILE A O 1
ATOM 4904 N N . GLY A 1 631 ? 45.758 -4.462 -60.172 1.00 87.75 631 GLY A N 1
ATOM 4905 C CA . GLY A 1 631 ? 46.916 -4.968 -59.418 1.00 87.75 631 GLY A CA 1
ATOM 4906 C C . GLY A 1 631 ? 47.354 -6.389 -59.817 1.00 87.75 631 GLY A C 1
ATOM 4907 O O . GLY A 1 631 ? 46.897 -6.926 -60.815 1.00 87.75 631 GLY A O 1
ATOM 4908 N N . ALA A 1 632 ? 48.313 -6.969 -59.082 1.00 86.75 632 ALA A N 1
ATOM 4909 C CA . ALA A 1 632 ? 48.840 -8.340 -59.258 1.00 86.75 632 ALA A CA 1
ATOM 4910 C C . ALA A 1 632 ? 49.033 -8.849 -60.711 1.00 86.75 632 ALA A C 1
ATOM 4912 O O . ALA A 1 632 ? 48.757 -10.007 -61.016 1.00 86.75 632 ALA A O 1
ATOM 4913 N N . LYS A 1 633 ? 49.550 -8.003 -61.614 1.00 88.12 633 LYS A N 1
ATOM 4914 C CA . LYS A 1 633 ? 49.645 -8.265 -63.071 1.00 88.12 633 LYS A CA 1
ATOM 4915 C C . LYS A 1 633 ? 50.343 -9.581 -63.458 1.00 88.12 633 LYS A C 1
ATOM 4917 O O . LYS A 1 633 ? 50.086 -10.106 -64.536 1.00 88.12 633 LYS A O 1
ATOM 4922 N N . HIS A 1 634 ? 51.192 -10.126 -62.584 1.00 87.88 634 HIS A N 1
ATOM 4923 C CA . HIS A 1 634 ? 51.855 -11.423 -62.758 1.00 87.88 634 HIS A CA 1
ATOM 4924 C C . HIS A 1 634 ? 50.875 -12.613 -62.804 1.00 87.88 634 HIS A C 1
ATOM 4926 O O . HIS A 1 634 ? 51.180 -13.610 -63.449 1.00 87.88 634 HIS A O 1
ATOM 4932 N N . LEU A 1 635 ? 49.686 -12.508 -62.197 1.00 89.19 635 LEU A N 1
ATOM 4933 C CA . LEU A 1 635 ? 48.683 -13.584 -62.181 1.00 89.19 635 LEU A CA 1
ATOM 4934 C C . LEU A 1 635 ? 47.886 -13.709 -63.492 1.00 89.19 635 LEU A C 1
ATOM 4936 O O . LEU A 1 635 ? 47.217 -14.720 -63.711 1.00 89.19 635 LEU A O 1
ATOM 4940 N N . ALA A 1 636 ? 47.939 -12.704 -64.376 1.00 89.12 636 ALA A N 1
ATOM 4941 C CA . ALA A 1 636 ? 47.087 -12.626 -65.565 1.00 89.12 636 ALA A CA 1
ATOM 4942 C C . ALA A 1 636 ? 47.251 -13.822 -66.521 1.00 89.12 636 ALA A C 1
ATOM 4944 O O . ALA A 1 636 ? 46.258 -14.326 -67.041 1.00 89.12 636 ALA A O 1
ATOM 4945 N N . SER A 1 637 ? 48.480 -14.314 -66.723 1.00 88.31 637 SER A N 1
ATOM 4946 C CA . SER A 1 637 ? 48.734 -15.497 -67.558 1.00 88.31 637 SER A CA 1
ATOM 4947 C C . SER A 1 637 ? 48.115 -16.762 -66.964 1.00 88.31 637 SER A C 1
ATOM 4949 O O . SER A 1 637 ? 47.465 -17.514 -67.684 1.00 88.31 637 SER A O 1
ATOM 4951 N N . GLY A 1 638 ? 48.237 -16.956 -65.647 1.00 89.38 638 GLY A N 1
ATOM 4952 C CA . GLY A 1 638 ? 47.655 -18.105 -64.955 1.00 89.38 638 GLY A CA 1
ATOM 4953 C C . GLY A 1 638 ? 46.126 -18.123 -65.026 1.00 89.38 638 GLY A C 1
ATOM 4954 O O . GLY A 1 638 ? 45.533 -19.178 -65.225 1.00 89.38 638 GLY A O 1
ATOM 4955 N N . PHE A 1 639 ? 45.467 -16.962 -64.950 1.00 91.38 639 PHE A N 1
ATOM 4956 C CA . PHE A 1 639 ? 44.015 -16.870 -65.158 1.00 91.38 639 PHE A CA 1
ATOM 4957 C C . PHE A 1 639 ? 43.597 -17.278 -66.578 1.00 91.38 639 PHE A C 1
ATOM 4959 O O . PHE A 1 639 ? 42.640 -18.037 -66.745 1.00 91.38 639 PHE A O 1
ATOM 4966 N N . ILE A 1 640 ? 44.346 -16.832 -67.591 1.00 89.50 640 ILE A N 1
ATOM 4967 C CA . ILE A 1 640 ? 44.098 -17.174 -68.999 1.00 89.50 640 ILE A CA 1
ATOM 4968 C C . ILE A 1 640 ? 44.307 -18.678 -69.244 1.00 89.50 640 ILE A C 1
ATOM 4970 O O . ILE A 1 640 ? 43.505 -19.296 -69.944 1.00 89.50 640 ILE A O 1
ATOM 4974 N N . GLU A 1 641 ? 45.321 -19.292 -68.626 1.00 88.75 641 GLU A N 1
ATOM 4975 C CA . GLU A 1 641 ? 45.554 -20.745 -68.674 1.00 88.75 641 GLU A CA 1
ATOM 4976 C C . GLU A 1 641 ? 44.422 -21.555 -68.016 1.00 88.75 641 GLU A C 1
ATOM 4978 O O . GLU A 1 641 ? 44.062 -22.621 -68.516 1.00 88.75 641 GLU A O 1
ATOM 4983 N N . GLN A 1 642 ? 43.795 -21.027 -66.958 1.00 86.88 642 GLN A N 1
ATOM 4984 C CA . GLN A 1 642 ? 42.583 -21.593 -66.341 1.00 86.88 642 GLN A CA 1
ATOM 4985 C C . GLN A 1 642 ? 41.286 -21.276 -67.123 1.00 86.88 642 GLN A C 1
ATOM 4987 O O . GLN A 1 642 ? 40.189 -21.636 -66.692 1.00 86.88 642 GLN A O 1
ATOM 4992 N N . GLY A 1 643 ? 41.385 -20.625 -68.288 1.00 84.81 643 GLY A N 1
ATOM 4993 C CA . GLY A 1 643 ? 40.257 -20.339 -69.177 1.00 84.81 643 GLY A CA 1
ATOM 4994 C C . GLY A 1 643 ? 39.448 -19.085 -68.830 1.00 84.81 643 GLY A C 1
ATOM 4995 O O . GLY A 1 643 ? 38.353 -18.917 -69.370 1.00 84.81 643 GLY A O 1
ATOM 4996 N N . LEU A 1 644 ? 39.961 -18.204 -67.964 1.00 89.19 644 LEU A N 1
ATOM 4997 C CA . LEU A 1 644 ? 39.353 -16.914 -67.633 1.00 89.19 644 LEU A CA 1
ATOM 4998 C C . LEU A 1 644 ? 40.026 -15.791 -68.451 1.00 89.19 644 LEU A C 1
ATOM 5000 O O . LEU A 1 644 ? 41.200 -15.501 -68.217 1.00 89.19 644 LEU A O 1
ATOM 5004 N N . PRO A 1 645 ? 39.342 -15.134 -69.408 1.00 89.94 645 PRO A N 1
ATOM 5005 C CA . PRO A 1 645 ? 39.959 -14.058 -70.183 1.00 89.94 645 PRO A CA 1
ATOM 5006 C C . PRO A 1 645 ? 40.172 -12.818 -69.301 1.00 89.94 645 PRO A C 1
ATOM 5008 O O . PRO A 1 645 ? 39.222 -12.345 -68.682 1.00 89.94 645 PRO A O 1
ATOM 5011 N N . ILE A 1 646 ? 41.392 -12.271 -69.264 1.00 92.62 646 ILE A N 1
ATOM 5012 C CA . ILE A 1 646 ? 41.760 -11.097 -68.449 1.00 92.62 646 ILE A CA 1
ATOM 5013 C C . ILE A 1 646 ? 42.115 -9.891 -69.333 1.00 92.62 646 ILE A C 1
ATOM 5015 O O . ILE A 1 646 ? 42.800 -10.048 -70.343 1.00 92.62 646 ILE A O 1
ATOM 5019 N N . VAL A 1 647 ? 41.710 -8.690 -68.908 1.00 91.94 647 VAL A N 1
ATOM 5020 C CA . VAL A 1 647 ? 42.305 -7.390 -69.295 1.00 91.94 647 VAL A CA 1
ATOM 5021 C C . VAL A 1 647 ? 42.932 -6.721 -68.072 1.00 91.94 647 VAL A C 1
ATOM 5023 O O . VAL A 1 647 ? 42.482 -6.949 -66.947 1.00 91.94 647 VAL A O 1
ATOM 5026 N N . LEU A 1 648 ? 43.963 -5.899 -68.279 1.00 89.56 648 LEU A N 1
ATOM 5027 C CA . LEU A 1 648 ? 44.650 -5.190 -67.198 1.00 89.56 648 LEU A CA 1
ATOM 5028 C C . LEU A 1 648 ? 44.090 -3.775 -66.997 1.00 89.56 648 LEU A C 1
ATOM 5030 O O . LEU A 1 648 ? 43.480 -3.186 -67.889 1.00 89.56 648 LEU A O 1
ATOM 5034 N N . ASP A 1 649 ? 44.335 -3.212 -65.815 1.00 83.44 649 ASP A N 1
ATOM 5035 C CA . ASP A 1 649 ? 43.980 -1.831 -65.465 1.00 83.44 649 ASP A CA 1
ATOM 5036 C C . ASP A 1 649 ? 44.630 -0.769 -66.373 1.00 83.44 649 ASP A C 1
ATOM 5038 O O . ASP A 1 649 ? 43.987 0.234 -66.687 1.00 83.44 649 ASP A O 1
ATOM 5042 N N . ASP A 1 650 ? 45.843 -1.015 -66.877 1.00 83.62 650 ASP A N 1
ATOM 5043 C CA . ASP A 1 650 ? 46.510 -0.143 -67.860 1.00 83.62 650 ASP A CA 1
ATOM 5044 C C . ASP A 1 650 ? 45.739 -0.037 -69.193 1.00 83.62 650 ASP A C 1
ATOM 5046 O O . ASP A 1 650 ? 45.776 1.008 -69.846 1.00 83.62 650 ASP A O 1
ATOM 5050 N N . ASP A 1 651 ? 45.020 -1.093 -69.599 1.00 79.38 651 ASP A N 1
ATOM 5051 C CA . ASP A 1 651 ? 44.362 -1.182 -70.912 1.00 79.38 651 ASP A CA 1
ATOM 5052 C C . ASP A 1 651 ? 43.078 -0.332 -70.999 1.00 79.38 651 ASP A C 1
ATOM 5054 O O . ASP A 1 651 ? 42.514 -0.165 -72.082 1.00 79.38 651 ASP A O 1
ATOM 5058 N N . SER A 1 652 ? 42.616 0.222 -69.869 1.00 79.44 652 SER A N 1
ATOM 5059 C CA . SER A 1 652 ? 41.423 1.080 -69.766 1.00 79.44 652 SER A CA 1
ATOM 5060 C C . SER A 1 652 ? 40.160 0.508 -70.454 1.00 79.44 652 SER A C 1
ATOM 5062 O O . SER A 1 652 ? 39.521 1.211 -71.247 1.00 79.44 652 SER A O 1
ATOM 5064 N N . PRO A 1 653 ? 39.774 -0.761 -70.192 1.00 83.00 653 PRO A N 1
ATOM 5065 C CA . PRO A 1 653 ? 38.640 -1.394 -70.859 1.00 83.00 653 PRO A CA 1
ATOM 5066 C C . PRO A 1 653 ? 37.304 -0.723 -70.508 1.00 83.00 653 PRO A C 1
ATOM 5068 O O . PRO A 1 653 ? 37.094 -0.224 -69.401 1.00 83.00 653 PRO A O 1
ATOM 5071 N N . ALA A 1 654 ? 36.357 -0.768 -71.446 1.00 83.88 654 ALA A N 1
ATOM 5072 C CA . ALA A 1 654 ? 34.993 -0.307 -71.214 1.00 83.88 654 ALA A CA 1
ATOM 5073 C C . ALA A 1 654 ? 34.296 -1.234 -70.197 1.00 83.88 654 ALA A C 1
ATOM 5075 O O . ALA A 1 654 ? 34.037 -2.403 -70.489 1.00 83.88 654 ALA A O 1
ATOM 5076 N N . LEU A 1 655 ? 34.044 -0.727 -68.985 1.00 84.81 655 LEU A N 1
ATOM 5077 C CA . LEU A 1 655 ? 33.611 -1.527 -67.829 1.00 84.81 655 LEU A CA 1
ATOM 5078 C C . LEU A 1 655 ? 32.281 -2.288 -68.046 1.00 84.81 655 LEU A C 1
ATOM 5080 O O . LEU A 1 655 ? 32.062 -3.322 -67.426 1.00 84.81 655 LEU A O 1
ATOM 5084 N N . ASP A 1 656 ? 31.419 -1.820 -68.950 1.00 82.25 656 ASP A N 1
ATOM 5085 C CA . ASP A 1 656 ? 30.152 -2.447 -69.362 1.00 82.25 656 ASP A CA 1
ATOM 5086 C C . ASP A 1 656 ? 30.334 -3.706 -70.240 1.00 82.25 656 ASP A C 1
ATOM 5088 O O . ASP A 1 656 ? 29.409 -4.504 -70.426 1.00 82.25 656 ASP A O 1
ATOM 5092 N N . THR A 1 657 ? 31.545 -3.927 -70.759 1.00 86.00 657 THR A N 1
ATOM 5093 C CA . THR A 1 657 ? 31.895 -5.109 -71.567 1.00 86.00 657 THR A CA 1
ATOM 5094 C C . THR A 1 657 ? 32.374 -6.312 -70.748 1.00 86.00 657 THR A C 1
ATOM 5096 O O . THR A 1 657 ? 32.523 -7.398 -71.311 1.00 86.00 657 THR A O 1
ATOM 5099 N N . LEU A 1 658 ? 32.574 -6.144 -69.438 1.00 90.44 658 LEU A N 1
ATOM 5100 C CA . LEU A 1 658 ? 33.163 -7.144 -68.541 1.00 90.44 658 LEU A CA 1
ATOM 5101 C C . LEU A 1 658 ? 32.121 -8.128 -67.970 1.00 90.44 658 LEU A C 1
ATOM 5103 O O . LEU A 1 658 ? 30.928 -7.826 -67.932 1.00 90.44 658 LEU A O 1
ATOM 5107 N N . ASP A 1 659 ? 32.575 -9.301 -67.511 1.00 88.50 659 ASP A N 1
ATOM 5108 C CA . ASP A 1 659 ? 31.792 -10.208 -66.637 1.00 88.50 659 ASP A CA 1
ATOM 5109 C C . ASP A 1 659 ? 32.044 -9.925 -65.135 1.00 88.50 659 ASP A C 1
ATOM 5111 O O . ASP A 1 659 ? 31.188 -10.204 -64.290 1.00 88.50 659 ASP A O 1
ATOM 5115 N N . GLY A 1 660 ? 33.211 -9.366 -64.791 1.00 92.81 660 GLY A N 1
ATOM 5116 C CA . GLY A 1 660 ? 33.615 -9.112 -63.409 1.00 92.81 660 GLY A CA 1
ATOM 5117 C C . GLY A 1 660 ? 34.961 -8.399 -63.262 1.00 92.81 660 GLY A C 1
ATOM 5118 O O . GLY A 1 660 ? 35.654 -8.120 -64.245 1.00 92.81 660 GLY A O 1
ATOM 5119 N N . ILE A 1 661 ? 35.325 -8.092 -62.016 1.00 95.12 661 ILE A N 1
ATOM 5120 C CA . ILE A 1 661 ? 36.575 -7.421 -61.636 1.00 95.12 661 ILE A CA 1
ATOM 5121 C C . ILE A 1 661 ? 37.261 -8.210 -60.520 1.00 95.12 661 ILE A C 1
ATOM 5123 O O . ILE A 1 661 ? 36.634 -8.533 -59.515 1.00 95.12 661 ILE A O 1
ATOM 5127 N N . ILE A 1 662 ? 38.561 -8.461 -60.671 1.00 95.56 662 ILE A N 1
ATOM 5128 C CA . ILE A 1 662 ? 39.444 -8.986 -59.627 1.00 95.56 662 ILE A CA 1
ATOM 5129 C C . ILE A 1 662 ? 40.279 -7.817 -59.092 1.00 95.56 662 ILE A C 1
ATOM 5131 O O . ILE A 1 662 ? 41.216 -7.341 -59.735 1.00 95.56 662 ILE A O 1
ATOM 5135 N N . PHE A 1 663 ? 39.929 -7.337 -57.903 1.00 95.12 663 PHE A N 1
ATOM 5136 C CA . PHE A 1 663 ? 40.659 -6.315 -57.168 1.00 95.12 663 PHE A CA 1
ATOM 5137 C C . PHE A 1 663 ? 41.753 -6.976 -56.319 1.00 95.12 663 PHE A C 1
ATOM 5139 O O . PHE A 1 663 ? 41.514 -7.463 -55.215 1.00 95.12 663 PHE A O 1
ATOM 5146 N N . ALA A 1 664 ? 42.969 -6.974 -56.856 1.00 91.25 664 ALA A N 1
ATOM 5147 C CA . ALA A 1 664 ? 44.194 -7.475 -56.239 1.00 91.25 664 ALA A CA 1
ATOM 5148 C C . ALA A 1 664 ? 45.205 -6.326 -56.043 1.00 91.25 664 ALA A C 1
ATOM 5150 O O . ALA A 1 664 ? 46.419 -6.476 -56.226 1.00 91.25 664 ALA A O 1
ATOM 5151 N N . ALA A 1 665 ? 44.705 -5.130 -55.715 1.00 79.56 665 ALA A N 1
ATOM 5152 C CA . ALA A 1 665 ? 45.549 -3.969 -55.479 1.00 79.56 665 ALA A CA 1
ATOM 5153 C C . ALA A 1 665 ? 46.516 -4.268 -54.326 1.00 79.56 665 ALA A C 1
ATOM 5155 O O . ALA A 1 665 ? 46.091 -4.680 -53.252 1.00 79.56 665 ALA A O 1
ATOM 5156 N N . ASN A 1 666 ? 47.813 -4.044 -54.558 1.00 72.56 666 ASN A N 1
ATOM 5157 C CA . ASN A 1 666 ? 48.902 -4.274 -53.599 1.00 72.56 666 ASN A CA 1
ATOM 5158 C C . ASN A 1 666 ? 49.180 -5.746 -53.210 1.00 72.56 666 ASN A C 1
ATOM 5160 O O . ASN A 1 666 ? 50.153 -6.023 -52.506 1.00 72.56 666 ASN A O 1
ATOM 5164 N N . PHE A 1 667 ? 48.408 -6.697 -53.734 1.00 74.94 667 PHE A N 1
ATOM 5165 C CA . PHE A 1 667 ? 48.601 -8.133 -53.544 1.00 74.94 667 PHE A CA 1
ATOM 5166 C C . PHE A 1 667 ? 49.993 -8.585 -54.041 1.00 74.94 667 PHE A C 1
ATOM 5168 O O . PHE A 1 667 ? 50.449 -8.167 -55.109 1.00 74.94 667 PHE A O 1
ATOM 5175 N N . GLY A 1 668 ? 50.699 -9.390 -53.238 1.00 64.50 668 GLY A N 1
ATOM 5176 C CA . GLY A 1 668 ? 52.060 -9.875 -53.531 1.00 64.50 668 GLY A CA 1
ATOM 5177 C C . GLY A 1 668 ? 53.186 -8.825 -53.467 1.00 64.50 668 GLY A C 1
ATOM 5178 O O . GLY A 1 668 ? 54.332 -9.137 -53.780 1.00 64.50 668 GLY A O 1
ATOM 5179 N N . SER A 1 669 ? 52.904 -7.577 -53.075 1.00 69.12 669 SER A N 1
ATOM 5180 C CA . SER A 1 669 ? 53.926 -6.517 -53.026 1.00 69.12 669 SER A CA 1
ATOM 5181 C C . SER A 1 669 ? 54.797 -6.590 -51.762 1.00 69.12 669 SER A C 1
ATOM 5183 O O . SER A 1 669 ? 54.371 -7.095 -50.723 1.00 69.12 669 SER A O 1
ATOM 5185 N N . ILE A 1 670 ? 56.028 -6.067 -51.837 1.00 68.62 670 ILE A N 1
ATOM 5186 C CA . ILE A 1 670 ? 56.951 -6.015 -50.690 1.00 68.62 670 ILE A CA 1
ATOM 5187 C C . ILE A 1 670 ? 56.347 -5.104 -49.604 1.00 68.62 670 ILE A C 1
ATOM 5189 O O . ILE A 1 670 ? 56.056 -3.945 -49.913 1.00 68.62 670 ILE A O 1
ATOM 5193 N N . PRO A 1 671 ? 56.177 -5.581 -48.355 1.00 67.19 671 PRO A N 1
ATOM 5194 C CA . PRO A 1 671 ? 55.586 -4.774 -47.296 1.00 67.19 671 PRO A CA 1
ATOM 5195 C C . PRO A 1 671 ? 56.472 -3.564 -46.941 1.00 67.19 671 PRO A C 1
ATOM 5197 O O . PRO A 1 671 ? 57.704 -3.641 -47.061 1.00 67.19 671 PRO A O 1
ATOM 5200 N N . PRO A 1 672 ? 55.871 -2.449 -46.485 1.00 73.38 672 PRO A N 1
ATOM 5201 C CA . PRO A 1 672 ? 56.599 -1.302 -45.953 1.00 73.38 672 PRO A CA 1
ATOM 5202 C C . PRO A 1 672 ? 57.519 -1.634 -44.764 1.00 73.38 672 PRO A C 1
ATOM 5204 O O . PRO A 1 672 ? 57.512 -2.737 -44.224 1.00 73.38 672 PRO A O 1
ATOM 5207 N N . LYS A 1 673 ? 58.355 -0.664 -44.363 1.00 72.94 673 LYS A N 1
ATOM 5208 C CA . LYS A 1 673 ? 59.311 -0.817 -43.245 1.00 72.94 673 LYS A CA 1
ATOM 5209 C C . LYS A 1 673 ? 58.899 -0.124 -41.947 1.00 72.94 673 LYS A C 1
ATOM 5211 O O . LYS A 1 673 ? 59.525 -0.375 -40.921 1.00 72.94 673 LYS A O 1
ATOM 5216 N N . ASP A 1 674 ? 57.914 0.766 -41.992 1.00 82.69 674 ASP A N 1
ATOM 5217 C CA . ASP A 1 674 ? 57.447 1.529 -40.837 1.00 82.69 674 ASP A CA 1
ATOM 5218 C C . ASP A 1 674 ? 55.917 1.620 -40.807 1.00 82.69 674 ASP A C 1
ATOM 5220 O O . ASP A 1 674 ? 55.235 1.436 -41.818 1.00 82.69 674 ASP A O 1
ATOM 5224 N N . ILE A 1 675 ? 55.385 1.872 -39.610 1.00 85.44 675 ILE A N 1
ATOM 5225 C CA . ILE A 1 675 ? 53.948 1.832 -39.312 1.00 85.44 675 ILE A CA 1
ATOM 5226 C C . ILE A 1 675 ? 53.162 2.889 -40.095 1.00 85.44 675 ILE A C 1
ATOM 5228 O O . ILE A 1 675 ? 52.027 2.626 -40.484 1.00 85.44 675 ILE A O 1
ATOM 5232 N N . GLU A 1 676 ? 53.740 4.062 -40.363 1.00 85.25 676 GLU A N 1
ATOM 5233 C CA . GLU A 1 676 ? 53.045 5.099 -41.133 1.00 85.25 676 GLU A CA 1
ATOM 5234 C C . GLU A 1 676 ? 52.839 4.640 -42.570 1.00 85.25 676 GLU A C 1
ATOM 5236 O O . GLU A 1 676 ? 51.725 4.712 -43.086 1.00 85.25 676 GLU A O 1
ATOM 5241 N N . ALA A 1 677 ? 53.879 4.071 -43.179 1.00 85.50 677 ALA A N 1
ATOM 5242 C CA . ALA A 1 677 ? 53.791 3.521 -44.517 1.00 85.50 677 ALA A CA 1
ATOM 5243 C C . ALA A 1 677 ? 52.816 2.328 -44.600 1.00 85.50 677 ALA A C 1
ATOM 5245 O O . ALA A 1 677 ? 52.080 2.240 -45.579 1.00 85.50 677 ALA A O 1
ATOM 5246 N N . HIS A 1 678 ? 52.731 1.461 -43.580 1.00 87.06 678 HIS A N 1
ATOM 5247 C CA . HIS A 1 678 ? 51.692 0.417 -43.493 1.00 87.06 678 HIS A CA 1
ATOM 5248 C C . HIS A 1 678 ? 50.266 1.002 -43.431 1.00 87.06 678 HIS A C 1
ATOM 5250 O O . HIS A 1 678 ? 49.371 0.586 -44.170 1.00 87.06 678 HIS A O 1
ATOM 5256 N N . ILE A 1 679 ? 50.047 2.017 -42.589 1.00 88.94 679 ILE A N 1
ATOM 5257 C CA . ILE A 1 679 ? 48.742 2.678 -42.434 1.00 88.94 679 ILE A CA 1
ATOM 5258 C C . ILE A 1 679 ? 48.336 3.411 -43.720 1.00 88.94 679 ILE A C 1
ATOM 5260 O O . ILE A 1 679 ? 47.201 3.273 -44.178 1.00 88.94 679 ILE A O 1
ATOM 5264 N N . ASP A 1 680 ? 49.247 4.161 -44.340 1.00 88.06 680 ASP A N 1
ATOM 5265 C CA . ASP A 1 680 ? 49.000 4.822 -45.623 1.00 88.06 680 ASP A CA 1
ATOM 5266 C C . ASP A 1 680 ? 48.725 3.808 -46.739 1.00 88.06 680 ASP A C 1
ATOM 5268 O O . ASP A 1 680 ? 47.854 4.040 -47.580 1.00 88.06 680 ASP A O 1
ATOM 5272 N N . TRP A 1 681 ? 49.392 2.652 -46.734 1.00 87.12 681 TRP A N 1
ATOM 5273 C CA . TRP A 1 681 ? 49.152 1.577 -47.696 1.00 87.12 681 TRP A CA 1
ATOM 5274 C C . TRP A 1 681 ? 47.729 1.006 -47.581 1.00 87.12 681 TRP A C 1
ATOM 5276 O O . TRP A 1 681 ? 47.022 0.911 -48.591 1.00 87.12 681 TRP A O 1
ATOM 5286 N N . GLN A 1 682 ? 47.254 0.745 -46.359 1.00 90.81 682 GLN A N 1
ATOM 5287 C CA . GLN A 1 682 ? 45.872 0.321 -46.092 1.00 90.81 682 GLN A CA 1
ATOM 5288 C C . GLN A 1 682 ? 44.846 1.363 -46.560 1.00 90.81 682 GLN A C 1
ATOM 5290 O O . GLN A 1 682 ? 43.945 1.047 -47.344 1.00 90.81 682 GLN A O 1
ATOM 5295 N N . LYS A 1 683 ? 45.008 2.628 -46.146 1.00 91.56 683 LYS A N 1
ATOM 5296 C CA . LYS A 1 683 ? 44.105 3.726 -46.534 1.00 91.56 683 LYS A CA 1
ATOM 5297 C C . LYS A 1 683 ? 44.046 3.907 -48.049 1.00 91.56 683 LYS A C 1
ATOM 5299 O O . LYS A 1 683 ? 42.958 3.996 -48.609 1.00 91.56 683 LYS A O 1
ATOM 5304 N N . ASN A 1 684 ? 45.195 3.915 -48.727 1.00 90.62 684 ASN A N 1
ATOM 5305 C CA . ASN A 1 684 ? 45.267 4.063 -50.182 1.00 90.62 684 ASN A CA 1
ATOM 5306 C C . ASN A 1 684 ? 44.615 2.884 -50.923 1.00 90.62 684 ASN A C 1
ATOM 5308 O O . ASN A 1 684 ? 44.044 3.077 -51.996 1.00 90.62 684 ASN A O 1
ATOM 5312 N N . THR A 1 685 ? 44.654 1.675 -50.355 1.00 91.38 685 THR A N 1
ATOM 5313 C CA . THR A 1 685 ? 43.948 0.504 -50.902 1.00 91.38 685 THR A CA 1
ATOM 5314 C C . THR A 1 685 ? 42.430 0.687 -50.817 1.00 91.38 685 THR A C 1
ATOM 5316 O O . THR A 1 685 ? 41.737 0.510 -51.819 1.00 91.38 685 THR A O 1
ATOM 5319 N N . LEU A 1 686 ? 41.915 1.130 -49.664 1.00 93.00 686 LEU A N 1
ATOM 5320 C CA . LEU A 1 686 ? 40.486 1.414 -49.481 1.00 93.00 686 LEU A CA 1
ATOM 5321 C C . LEU A 1 686 ? 39.999 2.588 -50.342 1.00 93.00 686 LEU A C 1
ATOM 5323 O O . LEU A 1 686 ? 38.947 2.476 -50.962 1.00 93.00 686 LEU A O 1
ATOM 5327 N N . LYS A 1 687 ? 40.775 3.674 -50.450 1.00 94.12 687 LYS A N 1
ATOM 5328 C CA . LYS A 1 687 ? 40.467 4.824 -51.323 1.00 94.12 687 LYS A CA 1
ATOM 5329 C C . LYS A 1 687 ? 40.341 4.406 -52.794 1.00 94.12 687 LYS A C 1
ATOM 5331 O O . LYS A 1 687 ? 39.380 4.782 -53.464 1.00 94.12 687 LYS A O 1
ATOM 5336 N N . LYS A 1 688 ? 41.250 3.550 -53.286 1.00 92.69 688 LYS A N 1
ATOM 5337 C CA . LYS A 1 688 ? 41.164 2.966 -54.639 1.00 92.69 688 LYS A CA 1
ATOM 5338 C C . LYS A 1 688 ? 39.898 2.126 -54.835 1.00 92.69 688 LYS A C 1
ATOM 5340 O O . LYS A 1 688 ? 39.214 2.308 -55.839 1.00 92.69 688 LYS A O 1
ATOM 5345 N N . LEU A 1 689 ? 39.571 1.246 -53.886 1.00 94.06 689 LEU A N 1
ATOM 5346 C CA . LEU A 1 689 ? 38.368 0.407 -53.956 1.00 94.06 689 LEU A CA 1
ATOM 5347 C C . LEU A 1 689 ? 37.080 1.249 -53.913 1.00 94.06 689 LEU A C 1
ATOM 5349 O O . LEU A 1 689 ? 36.167 1.026 -54.703 1.00 94.06 689 LEU A O 1
ATOM 5353 N N . LEU A 1 690 ? 37.024 2.259 -53.044 1.00 93.75 690 LEU A N 1
ATOM 5354 C CA . LEU A 1 690 ? 35.902 3.192 -52.944 1.00 93.75 690 LEU A CA 1
ATOM 5355 C C . LEU A 1 690 ? 35.707 4.005 -54.235 1.00 93.75 690 LEU A C 1
ATOM 5357 O O . LEU A 1 690 ? 34.574 4.178 -54.683 1.00 93.75 690 LEU A O 1
ATOM 5361 N N . SER A 1 691 ? 36.794 4.471 -54.856 1.00 92.88 691 SER A N 1
ATOM 5362 C CA . SER A 1 691 ? 36.745 5.176 -56.144 1.00 92.88 691 SER A CA 1
ATOM 5363 C C . SER A 1 691 ? 36.166 4.293 -57.258 1.00 92.88 691 SER A C 1
ATOM 5365 O O . SER A 1 691 ? 35.239 4.707 -57.955 1.00 92.88 691 SER A O 1
ATOM 5367 N N . LEU A 1 692 ? 36.624 3.037 -57.353 1.00 92.12 692 LEU A N 1
ATOM 5368 C CA . LEU A 1 692 ? 36.083 2.045 -58.289 1.00 92.12 692 LEU A CA 1
ATOM 5369 C C . LEU A 1 692 ? 34.575 1.828 -58.081 1.00 92.12 692 LEU A C 1
ATOM 5371 O O . LEU A 1 692 ? 33.805 1.863 -59.037 1.00 92.12 692 LEU A O 1
ATOM 5375 N N . LEU A 1 693 ? 34.135 1.644 -56.834 1.00 93.50 693 LEU A N 1
ATOM 5376 C CA . LEU A 1 693 ? 32.723 1.425 -56.504 1.00 93.50 693 LEU A CA 1
ATOM 5377 C C . LEU A 1 693 ? 31.840 2.638 -56.841 1.00 93.50 693 LEU A C 1
ATOM 5379 O O . LEU A 1 693 ? 30.726 2.465 -57.339 1.00 93.50 693 LEU A O 1
ATOM 5383 N N . LYS A 1 694 ? 32.344 3.863 -56.632 1.00 92.62 694 LYS A N 1
ATOM 5384 C CA . LYS A 1 694 ? 31.679 5.102 -57.072 1.00 92.62 694 LYS A CA 1
ATOM 5385 C C . LYS A 1 694 ? 31.519 5.145 -58.594 1.00 92.62 694 LYS A C 1
ATOM 5387 O O . LYS A 1 694 ? 30.446 5.509 -59.074 1.00 92.62 694 LYS A O 1
ATOM 5392 N N . GLU A 1 695 ? 32.541 4.747 -59.352 1.00 90.75 695 GLU A N 1
ATOM 5393 C CA . GLU A 1 695 ? 32.477 4.705 -60.817 1.00 90.75 695 GLU A CA 1
ATOM 5394 C C . GLU A 1 695 ? 31.481 3.652 -61.330 1.00 90.75 695 GLU A C 1
ATOM 5396 O O . GLU A 1 695 ? 30.653 3.963 -62.192 1.00 90.75 695 GLU A O 1
ATOM 5401 N N . LEU A 1 696 ? 31.515 2.435 -60.774 1.00 90.75 696 LEU A N 1
ATOM 5402 C CA . LEU A 1 696 ? 30.585 1.354 -61.124 1.00 90.75 696 LEU A CA 1
ATOM 5403 C C . LEU A 1 696 ? 29.128 1.753 -60.859 1.00 90.75 696 LEU A C 1
ATOM 5405 O O . LEU A 1 696 ? 28.280 1.584 -61.739 1.00 90.75 696 LEU A O 1
ATOM 5409 N N . GLN A 1 697 ? 28.850 2.364 -59.700 1.00 89.31 697 GLN A N 1
ATOM 5410 C CA . GLN A 1 697 ? 27.504 2.828 -59.368 1.00 89.31 697 GLN A CA 1
ATOM 5411 C C . GLN A 1 697 ? 27.050 3.966 -60.286 1.00 89.31 697 GLN A C 1
ATOM 5413 O O . GLN A 1 697 ? 25.921 3.942 -60.771 1.00 89.31 697 GLN A O 1
ATOM 5418 N N . HIS A 1 698 ? 27.915 4.950 -60.555 1.00 88.25 698 HIS A N 1
ATOM 5419 C CA . HIS A 1 698 ? 27.593 6.070 -61.444 1.00 88.25 698 HIS A CA 1
ATOM 5420 C C . HIS A 1 698 ? 27.254 5.596 -62.868 1.00 88.25 698 HIS A C 1
ATOM 5422 O O . HIS A 1 698 ? 26.426 6.202 -63.547 1.00 88.25 698 HIS A O 1
ATOM 5428 N N . LYS A 1 699 ? 27.888 4.514 -63.333 1.00 85.12 699 LYS A N 1
ATOM 5429 C CA . LYS A 1 699 ? 27.627 3.901 -64.645 1.00 85.12 699 LYS A CA 1
ATOM 5430 C C . LYS A 1 699 ? 26.535 2.817 -64.623 1.00 85.12 699 LYS A C 1
ATOM 5432 O O . LYS A 1 699 ? 26.197 2.316 -65.690 1.00 85.12 699 LYS A O 1
ATOM 5437 N N . ALA A 1 700 ? 25.981 2.482 -63.452 1.00 84.69 700 ALA A N 1
ATOM 5438 C CA . ALA A 1 700 ? 24.973 1.435 -63.240 1.00 84.69 700 ALA A CA 1
ATOM 5439 C C . ALA A 1 700 ? 25.354 0.066 -63.850 1.00 84.69 700 ALA A C 1
ATOM 5441 O O . ALA A 1 700 ? 24.548 -0.577 -64.520 1.00 84.69 700 ALA A O 1
ATOM 5442 N N . ILE A 1 701 ? 26.604 -0.362 -63.644 1.00 85.38 701 ILE A N 1
ATOM 5443 C CA . ILE A 1 701 ? 27.150 -1.589 -64.245 1.00 85.38 701 ILE A CA 1
ATOM 5444 C C . ILE A 1 701 ? 26.899 -2.787 -63.326 1.00 85.38 701 ILE A C 1
ATOM 5446 O O . ILE A 1 701 ? 27.361 -2.802 -62.190 1.00 85.38 701 ILE A O 1
ATOM 5450 N N . GLU A 1 702 ? 26.227 -3.821 -63.831 1.00 82.38 702 GLU A N 1
ATOM 5451 C CA . GLU A 1 702 ? 26.075 -5.106 -63.137 1.00 82.38 702 GLU A CA 1
ATOM 5452 C C . GLU A 1 702 ? 27.225 -6.053 -63.516 1.00 82.38 702 GLU A C 1
ATOM 5454 O O . GLU A 1 702 ? 27.341 -6.474 -64.668 1.00 82.38 702 GLU A O 1
ATOM 5459 N N . LEU A 1 703 ? 28.086 -6.382 -62.548 1.00 91.62 703 LEU A N 1
ATOM 5460 C CA . LEU A 1 703 ? 29.207 -7.318 -62.693 1.00 91.62 703 LEU A CA 1
ATOM 5461 C C . LEU A 1 703 ? 29.559 -7.962 -61.346 1.00 91.62 703 LEU A C 1
ATOM 5463 O O . LEU A 1 703 ? 29.128 -7.468 -60.306 1.00 91.62 703 LEU A O 1
ATOM 5467 N N . GLN A 1 704 ? 30.356 -9.035 -61.344 1.00 91.50 704 GLN A N 1
ATOM 5468 C CA . GLN A 1 704 ? 30.831 -9.652 -60.099 1.00 91.50 704 GLN A CA 1
ATOM 5469 C C . GLN A 1 704 ? 32.165 -9.046 -59.632 1.00 91.50 704 GLN A C 1
ATOM 5471 O O . GLN A 1 704 ? 33.108 -8.944 -60.416 1.00 91.50 704 GLN A O 1
ATOM 5476 N N . LEU A 1 705 ? 32.270 -8.678 -58.353 1.00 95.00 705 LEU A N 1
ATOM 5477 C CA . LEU A 1 705 ? 33.501 -8.157 -57.749 1.00 95.00 705 LEU A CA 1
ATOM 5478 C C . LEU A 1 705 ? 34.191 -9.221 -56.883 1.00 95.00 705 LEU A C 1
ATOM 5480 O O . LEU A 1 705 ? 33.593 -9.797 -55.979 1.00 95.00 705 LEU A O 1
ATOM 5484 N N . ILE A 1 706 ? 35.478 -9.447 -57.117 1.00 96.12 706 ILE A N 1
ATOM 5485 C CA . ILE A 1 706 ? 36.335 -10.291 -56.283 1.00 96.12 706 ILE A CA 1
ATOM 5486 C C . ILE A 1 706 ? 37.419 -9.419 -55.662 1.00 96.12 706 ILE A C 1
ATOM 5488 O O . ILE A 1 706 ? 38.050 -8.630 -56.359 1.00 96.12 706 ILE A O 1
ATOM 5492 N N . VAL A 1 707 ? 37.653 -9.567 -54.361 1.00 96.19 707 VAL A N 1
ATOM 5493 C CA . VAL A 1 707 ? 38.729 -8.887 -53.628 1.00 96.19 707 VAL A CA 1
ATOM 5494 C C . VAL A 1 707 ? 39.709 -9.942 -53.133 1.00 96.19 707 VAL A C 1
ATOM 5496 O O . VAL A 1 707 ? 39.307 -10.872 -52.439 1.00 96.19 707 VAL A O 1
ATOM 5499 N N . LEU A 1 708 ? 40.987 -9.820 -53.494 1.00 94.75 708 LEU A N 1
ATOM 5500 C CA . LEU A 1 708 ? 42.017 -10.776 -53.083 1.00 94.75 708 LEU A CA 1
ATOM 5501 C C . LEU A 1 708 ? 42.847 -10.229 -51.920 1.00 94.75 708 LEU A C 1
ATOM 5503 O O . LEU A 1 708 ? 43.337 -9.100 -51.972 1.00 94.75 708 LEU A O 1
ATOM 5507 N N . THR A 1 709 ? 43.066 -11.064 -50.908 1.00 92.31 709 THR A N 1
ATOM 5508 C CA . THR A 1 709 ? 44.007 -10.820 -49.806 1.00 92.31 709 THR A CA 1
ATOM 5509 C C . THR A 1 709 ? 44.915 -12.040 -49.617 1.00 92.31 709 THR A C 1
ATOM 5511 O O . THR A 1 709 ? 44.609 -13.118 -50.121 1.00 92.31 709 THR A O 1
ATOM 5514 N N . THR A 1 710 ? 46.054 -11.891 -48.935 1.00 89.81 710 THR A N 1
ATOM 5515 C CA . THR A 1 710 ? 46.913 -13.027 -48.547 1.00 89.81 710 THR A CA 1
ATOM 5516 C C . THR A 1 710 ? 47.100 -13.051 -47.042 1.00 89.81 710 THR A C 1
ATOM 5518 O O . THR A 1 710 ? 47.493 -12.030 -46.488 1.00 89.81 710 THR A O 1
ATOM 5521 N N . ASN A 1 711 ? 46.848 -14.189 -46.391 1.00 89.44 711 ASN A N 1
ATOM 5522 C CA . ASN A 1 711 ? 46.971 -14.403 -44.939 1.00 89.44 711 ASN A CA 1
ATOM 5523 C C . ASN A 1 711 ? 46.428 -13.246 -44.071 1.00 89.44 711 ASN A C 1
ATOM 5525 O O . ASN A 1 711 ? 47.008 -12.926 -43.034 1.00 89.44 711 ASN A O 1
ATOM 5529 N N . ALA A 1 712 ? 45.349 -12.581 -44.488 1.00 88.50 712 ALA A N 1
ATOM 5530 C CA . ALA A 1 712 ? 44.744 -11.466 -43.760 1.00 88.50 712 ALA A CA 1
ATOM 5531 C C . ALA A 1 712 ? 43.817 -11.938 -42.630 1.00 88.50 712 ALA A C 1
ATOM 5533 O O . ALA A 1 712 ? 43.554 -11.184 -41.690 1.00 88.50 712 ALA A O 1
ATOM 5534 N N . ILE A 1 713 ? 43.313 -13.175 -42.718 1.00 89.25 713 ILE A N 1
ATOM 5535 C CA . ILE A 1 713 ? 42.470 -13.786 -41.687 1.00 89.25 713 ILE A CA 1
ATOM 5536 C C . ILE A 1 713 ? 43.344 -14.324 -40.553 1.00 89.25 713 ILE A C 1
ATOM 5538 O O . ILE A 1 713 ? 44.047 -15.326 -40.697 1.00 89.25 713 ILE A O 1
ATOM 5542 N N . ALA A 1 714 ? 43.243 -13.637 -39.417 1.00 81.75 714 ALA A N 1
ATOM 5543 C CA . ALA A 1 714 ? 43.948 -13.887 -38.169 1.00 81.75 714 ALA A CA 1
ATOM 5544 C C . ALA A 1 714 ? 43.851 -15.334 -37.666 1.00 81.75 714 ALA A C 1
ATOM 5546 O O . ALA A 1 714 ? 44.860 -15.936 -37.317 1.00 81.75 714 ALA A O 1
ATOM 5547 N N . GLU A 1 715 ? 42.643 -15.894 -37.627 1.00 83.81 715 GLU A N 1
ATOM 5548 C CA . GLU A 1 715 ? 42.366 -17.211 -37.041 1.00 83.81 715 GLU A CA 1
ATOM 5549 C C . GLU A 1 715 ? 42.861 -18.380 -37.910 1.00 83.81 715 GLU A C 1
ATOM 5551 O O . GLU A 1 715 ? 42.804 -19.530 -37.480 1.00 83.81 715 GLU A O 1
ATOM 5556 N N . LEU A 1 716 ? 43.335 -18.085 -39.125 1.00 84.44 716 LEU A N 1
ATOM 5557 C CA . LEU A 1 716 ? 43.884 -19.037 -40.092 1.00 84.44 716 LEU A CA 1
ATOM 5558 C C . LEU A 1 716 ? 45.334 -18.697 -40.489 1.00 84.44 716 LEU A C 1
ATOM 5560 O O . LEU A 1 716 ? 45.848 -19.253 -41.456 1.00 84.44 716 LEU A O 1
ATOM 5564 N N . ALA A 1 717 ? 45.987 -17.743 -39.825 1.00 73.06 717 ALA A N 1
ATOM 5565 C CA . ALA A 1 717 ? 47.358 -17.343 -40.130 1.00 73.06 717 ALA A CA 1
ATOM 5566 C C . ALA A 1 717 ? 48.345 -18.027 -39.168 1.00 73.06 717 ALA A C 1
ATOM 5568 O O . ALA A 1 717 ? 48.625 -17.491 -38.099 1.00 73.06 717 ALA A O 1
ATOM 5569 N N . ASP A 1 718 ? 48.877 -19.191 -39.564 1.00 66.12 718 ASP A N 1
ATOM 5570 C CA . ASP A 1 718 ? 49.824 -19.965 -38.745 1.00 66.12 718 ASP A CA 1
ATOM 5571 C C . ASP A 1 718 ? 51.138 -19.189 -38.494 1.00 66.12 718 ASP A C 1
ATOM 5573 O O . ASP A 1 718 ? 51.411 -18.755 -37.374 1.00 66.12 718 ASP A O 1
ATOM 5577 N N . ASP A 1 719 ? 51.947 -18.967 -39.540 1.00 67.19 719 ASP A N 1
ATOM 5578 C CA . ASP A 1 719 ? 53.294 -18.385 -39.392 1.00 67.19 719 ASP A CA 1
ATOM 5579 C C . ASP A 1 719 ? 53.366 -16.869 -39.654 1.00 67.19 719 ASP A C 1
ATOM 5581 O O . ASP A 1 719 ? 54.112 -16.155 -38.974 1.00 67.19 719 ASP A O 1
ATOM 5585 N N . THR A 1 720 ? 52.609 -16.348 -40.632 1.00 75.12 720 THR A N 1
ATOM 5586 C CA . THR A 1 720 ? 52.619 -14.916 -40.996 1.00 75.12 720 THR A CA 1
ATOM 5587 C C . THR A 1 720 ? 51.211 -14.361 -41.213 1.00 75.12 720 THR A C 1
ATOM 5589 O O . THR A 1 720 ? 50.458 -14.886 -42.028 1.00 75.12 720 THR A O 1
ATOM 5592 N N . LEU A 1 721 ? 50.875 -13.279 -40.500 1.00 86.62 721 LEU A N 1
ATOM 5593 C CA . LEU A 1 721 ? 49.613 -12.540 -40.609 1.00 86.62 721 LEU A CA 1
ATOM 5594 C C . LEU A 1 721 ? 49.835 -11.220 -41.361 1.00 86.62 721 LEU A C 1
ATOM 5596 O O . LEU A 1 721 ? 50.713 -10.427 -41.020 1.00 86.62 721 LEU A O 1
ATOM 5600 N N . ASN A 1 722 ? 49.022 -10.968 -42.383 1.00 87.38 722 ASN A N 1
ATOM 5601 C CA . ASN A 1 722 ? 49.073 -9.760 -43.199 1.00 87.38 722 ASN A CA 1
ATOM 5602 C C . ASN A 1 722 ? 48.117 -8.685 -42.659 1.00 87.38 722 ASN A C 1
ATOM 5604 O O . ASN A 1 722 ? 46.966 -8.558 -43.091 1.00 87.38 722 ASN A O 1
ATOM 5608 N N . LEU A 1 723 ? 48.615 -7.875 -41.722 1.00 87.88 723 LEU A N 1
ATOM 5609 C CA . LEU A 1 723 ? 47.855 -6.753 -41.165 1.00 87.88 723 LEU A CA 1
ATOM 5610 C C . LEU A 1 723 ? 47.413 -5.740 -42.237 1.00 87.88 723 LEU A C 1
ATOM 5612 O O . LEU A 1 723 ? 46.356 -5.130 -42.090 1.00 87.88 723 LEU A O 1
ATOM 5616 N N . ASP A 1 724 ? 48.151 -5.603 -43.340 1.00 86.50 724 ASP A N 1
ATOM 5617 C CA . ASP A 1 724 ? 47.899 -4.592 -44.377 1.00 86.50 724 ASP A CA 1
ATOM 5618 C C . ASP A 1 724 ? 46.711 -4.892 -45.291 1.00 86.50 724 ASP A C 1
ATOM 5620 O O . ASP A 1 724 ? 46.222 -4.014 -45.999 1.00 86.50 724 ASP A O 1
ATOM 5624 N N . SER A 1 725 ? 46.210 -6.123 -45.258 1.00 87.12 725 SER A N 1
ATOM 5625 C CA . SER A 1 725 ? 44.981 -6.510 -45.956 1.00 87.12 725 SER A CA 1
ATOM 5626 C C . SER A 1 725 ? 43.790 -6.705 -45.009 1.00 87.12 725 SER A C 1
ATOM 5628 O O . SER A 1 725 ? 42.651 -6.778 -45.465 1.00 87.12 725 SER A O 1
ATOM 5630 N N . SER A 1 726 ? 44.011 -6.718 -43.688 1.00 90.50 726 SER A N 1
ATOM 5631 C CA . SER A 1 726 ? 42.969 -6.980 -42.678 1.00 90.50 726 SER A CA 1
ATOM 5632 C C . SER A 1 726 ? 41.782 -6.006 -42.729 1.00 90.50 726 SER A C 1
ATOM 5634 O O . SER A 1 726 ? 40.635 -6.404 -42.521 1.00 90.50 726 SER A O 1
ATOM 5636 N N . ALA A 1 727 ? 42.022 -4.738 -43.078 1.00 92.62 727 ALA A N 1
ATOM 5637 C CA . ALA A 1 727 ? 40.975 -3.725 -43.200 1.00 92.62 727 ALA A CA 1
ATOM 5638 C C . ALA A 1 727 ? 39.974 -4.018 -44.341 1.00 92.62 727 ALA A C 1
ATOM 5640 O O . ALA A 1 727 ? 38.805 -3.636 -44.250 1.00 92.62 727 ALA A O 1
ATOM 5641 N N . LEU A 1 728 ? 40.390 -4.739 -45.393 1.00 93.06 728 LEU A N 1
ATOM 5642 C CA . LEU A 1 728 ? 39.498 -5.133 -46.491 1.00 93.06 728 LEU A CA 1
ATOM 5643 C C . LEU A 1 728 ? 38.419 -6.122 -46.031 1.00 93.06 728 LEU A C 1
ATOM 5645 O O . LEU A 1 728 ? 37.321 -6.088 -46.582 1.00 93.06 728 LEU A O 1
ATOM 5649 N N . LEU A 1 729 ? 38.678 -6.935 -44.997 1.00 92.06 729 LEU A N 1
ATOM 5650 C CA . LEU A 1 729 ? 37.711 -7.901 -44.457 1.00 92.06 729 LEU A CA 1
ATOM 5651 C C . LEU A 1 729 ? 36.432 -7.201 -43.973 1.00 92.06 729 LEU A C 1
ATOM 5653 O O . LEU A 1 729 ? 35.337 -7.508 -44.442 1.00 92.06 729 LEU A O 1
ATOM 5657 N N . GLY A 1 730 ? 36.563 -6.217 -43.080 1.00 92.75 730 GLY A N 1
ATOM 5658 C CA . GLY A 1 730 ? 35.425 -5.456 -42.550 1.00 92.75 730 GLY A CA 1
ATOM 5659 C C . GLY A 1 730 ? 34.761 -4.558 -43.591 1.00 92.75 730 GLY A C 1
ATOM 5660 O O . GLY A 1 730 ? 33.535 -4.418 -43.598 1.00 92.75 730 GLY A O 1
ATOM 5661 N N . PHE A 1 731 ? 35.553 -3.990 -44.508 1.00 94.25 731 PHE A N 1
ATOM 5662 C CA . PHE A 1 731 ? 35.022 -3.195 -45.614 1.00 94.25 731 PHE A CA 1
ATOM 5663 C C . PHE A 1 731 ? 34.132 -4.046 -46.533 1.00 94.25 731 PHE A C 1
ATOM 5665 O O . PHE A 1 731 ? 32.995 -3.666 -46.810 1.00 94.25 731 PHE A O 1
ATOM 5672 N N . CYS A 1 732 ? 34.606 -5.227 -46.947 1.00 94.00 732 CYS A N 1
ATOM 5673 C CA . CYS A 1 732 ? 33.882 -6.106 -47.867 1.00 94.00 732 CYS A CA 1
ATOM 5674 C C . CYS A 1 732 ? 32.621 -6.715 -47.239 1.00 94.00 732 CYS A C 1
ATOM 5676 O O . CYS A 1 732 ? 31.599 -6.816 -47.914 1.00 94.00 732 CYS A O 1
ATOM 5678 N N . LYS A 1 733 ? 32.636 -7.035 -45.938 1.00 93.19 733 LYS A N 1
ATOM 5679 C CA . LYS A 1 733 ? 31.425 -7.467 -45.214 1.00 93.19 733 LYS A CA 1
ATOM 5680 C C . LYS A 1 733 ? 30.308 -6.424 -45.275 1.00 93.19 733 LYS A C 1
ATOM 5682 O O . LYS A 1 733 ? 29.166 -6.769 -45.549 1.00 93.19 733 LYS A O 1
ATOM 5687 N N . THR A 1 734 ? 30.639 -5.142 -45.102 1.00 92.62 734 THR A N 1
ATOM 5688 C CA . THR A 1 734 ? 29.654 -4.054 -45.244 1.00 92.62 734 THR A CA 1
ATOM 5689 C C . THR A 1 734 ? 29.267 -3.801 -46.702 1.00 92.62 734 THR A C 1
ATOM 5691 O O . THR A 1 734 ? 28.097 -3.569 -46.997 1.00 92.62 734 THR A O 1
ATOM 5694 N N . LEU A 1 735 ? 30.222 -3.898 -47.629 1.00 92.50 735 LEU A N 1
ATOM 5695 C CA . LEU A 1 735 ? 29.987 -3.745 -49.066 1.00 92.50 735 LEU A CA 1
ATOM 5696 C C . LEU A 1 735 ? 28.912 -4.709 -49.594 1.00 92.50 735 LEU A C 1
ATOM 5698 O O . LEU A 1 735 ? 28.096 -4.317 -50.421 1.00 92.50 735 LEU A O 1
ATOM 5702 N N . VAL A 1 736 ? 28.869 -5.940 -49.079 1.00 91.38 736 VAL A N 1
ATOM 5703 C CA . VAL A 1 736 ? 27.854 -6.954 -49.423 1.00 91.38 736 VAL A CA 1
ATOM 5704 C C . VAL A 1 736 ? 26.450 -6.564 -48.938 1.00 91.38 736 VAL A C 1
ATOM 5706 O O . VAL A 1 736 ? 25.465 -6.930 -49.576 1.00 91.38 736 VAL A O 1
ATOM 5709 N N . LEU A 1 737 ? 26.346 -5.805 -47.841 1.00 91.31 737 LEU A N 1
ATOM 5710 C CA . LEU A 1 737 ? 25.073 -5.314 -47.299 1.00 91.31 737 LEU A CA 1
ATOM 5711 C C . LEU A 1 737 ? 24.560 -4.075 -48.048 1.00 91.31 737 LEU A C 1
ATOM 5713 O O . LEU A 1 737 ? 23.355 -3.937 -48.245 1.00 91.31 737 LEU A O 1
ATOM 5717 N N . GLU A 1 738 ? 25.456 -3.170 -48.452 1.00 90.88 738 GLU A N 1
ATOM 5718 C CA . GLU A 1 738 ? 25.081 -1.903 -49.100 1.00 90.88 738 GLU A CA 1
ATOM 5719 C C . GLU A 1 738 ? 24.994 -1.978 -50.627 1.00 90.88 738 GLU A C 1
ATOM 5721 O O . GLU A 1 738 ? 24.166 -1.289 -51.221 1.00 90.88 738 GLU A O 1
ATOM 5726 N N . LEU A 1 739 ? 25.830 -2.799 -51.270 1.00 91.62 739 LEU A N 1
ATOM 5727 C CA . LEU A 1 739 ? 25.895 -2.942 -52.727 1.00 91.62 739 LEU A CA 1
ATOM 5728 C C . LEU A 1 739 ? 25.832 -4.431 -53.146 1.00 91.62 739 LEU A C 1
ATOM 5730 O O . LEU A 1 739 ? 26.756 -4.942 -53.792 1.00 91.62 739 LEU A O 1
ATOM 5734 N N . PRO A 1 740 ? 24.746 -5.154 -52.793 1.00 89.75 740 PRO A N 1
ATOM 5735 C CA . PRO A 1 740 ? 24.594 -6.591 -53.050 1.00 89.75 740 PRO A CA 1
ATOM 5736 C C . PRO A 1 740 ? 24.611 -6.965 -54.541 1.00 89.75 740 PRO A C 1
ATOM 5738 O O . PRO A 1 740 ? 24.897 -8.115 -54.876 1.00 89.75 740 PRO A O 1
ATOM 5741 N N . GLN A 1 741 ? 24.344 -6.013 -55.444 1.00 88.31 741 GLN A N 1
ATOM 5742 C CA . GLN A 1 741 ? 24.360 -6.223 -56.895 1.00 88.31 741 GLN A CA 1
ATOM 5743 C C . GLN A 1 741 ? 25.719 -6.699 -57.430 1.00 88.31 741 GLN A C 1
ATOM 5745 O O . GLN A 1 741 ? 25.749 -7.401 -58.436 1.00 88.31 741 GLN A O 1
ATOM 5750 N N . TYR A 1 742 ? 26.826 -6.382 -56.745 1.00 91.06 742 TYR A N 1
ATOM 5751 C CA . TYR A 1 742 ? 28.168 -6.798 -57.172 1.00 91.06 742 TYR A CA 1
ATOM 5752 C C . TYR A 1 742 ? 28.563 -8.214 -56.721 1.00 91.06 742 TYR A C 1
ATOM 5754 O O . TYR A 1 742 ? 29.644 -8.679 -57.080 1.00 91.06 742 TYR A O 1
ATOM 5762 N N . GLN A 1 743 ? 27.721 -8.895 -55.925 1.00 89.50 743 GLN A N 1
ATOM 5763 C CA . GLN A 1 743 ? 27.954 -10.256 -55.404 1.00 89.50 743 GLN A CA 1
ATOM 5764 C C . GLN A 1 743 ? 29.389 -10.465 -54.883 1.00 89.50 743 GLN A C 1
ATOM 5766 O O . GLN A 1 743 ? 30.066 -11.428 -55.249 1.00 89.50 743 GLN A O 1
ATOM 5771 N N . THR A 1 744 ? 29.866 -9.503 -54.085 1.00 93.38 744 THR A N 1
ATOM 5772 C CA . THR A 1 744 ? 31.280 -9.401 -53.721 1.00 93.38 744 THR A CA 1
ATOM 5773 C C . THR A 1 744 ? 31.775 -10.617 -52.941 1.00 93.38 744 THR A C 1
ATOM 5775 O O . THR A 1 744 ? 31.229 -10.945 -51.887 1.00 93.38 744 THR A O 1
ATOM 5778 N N . ILE A 1 745 ? 32.870 -11.223 -53.404 1.00 95.12 745 ILE A N 1
ATOM 5779 C CA . ILE A 1 745 ? 33.584 -12.289 -52.689 1.00 95.12 745 ILE A CA 1
ATOM 5780 C C . ILE A 1 745 ? 34.970 -11.777 -52.302 1.00 95.12 745 ILE A C 1
ATOM 5782 O O . ILE A 1 745 ? 35.751 -11.387 -53.172 1.00 95.12 745 ILE A O 1
ATOM 5786 N N . LEU A 1 746 ? 35.309 -11.821 -51.013 1.00 95.88 746 LEU A N 1
ATOM 5787 C CA . LEU A 1 746 ? 36.696 -11.699 -50.569 1.00 95.88 746 LEU A CA 1
ATOM 5788 C C . LEU A 1 746 ? 37.324 -13.092 -50.447 1.00 95.88 746 LEU A C 1
ATOM 5790 O O . LEU A 1 746 ? 36.786 -13.954 -49.752 1.00 95.88 746 LEU A O 1
ATOM 5794 N N . ILE A 1 747 ? 38.460 -13.293 -51.115 1.00 95.38 747 ILE A N 1
ATOM 5795 C CA . ILE A 1 747 ? 39.223 -14.546 -51.127 1.00 95.38 747 ILE A CA 1
ATOM 5796 C C . ILE A 1 747 ? 40.582 -14.293 -50.464 1.00 95.38 747 ILE A C 1
ATOM 5798 O O . ILE A 1 747 ? 41.418 -13.576 -51.016 1.00 95.38 747 ILE A O 1
ATOM 5802 N N . ASP A 1 748 ? 40.801 -14.884 -49.288 1.00 93.31 748 ASP A N 1
ATOM 5803 C CA . ASP A 1 748 ? 42.067 -14.793 -48.558 1.00 93.31 748 ASP A CA 1
ATOM 5804 C C . ASP A 1 748 ? 42.949 -16.017 -48.824 1.00 93.31 748 ASP A C 1
ATOM 5806 O O . ASP A 1 748 ? 42.713 -17.111 -48.309 1.00 93.31 748 ASP A O 1
ATOM 5810 N N . LEU A 1 749 ? 43.969 -15.829 -49.647 1.00 92.00 749 LEU A N 1
ATOM 5811 C CA . LEU A 1 749 ? 44.830 -16.882 -50.172 1.00 92.00 749 LEU A CA 1
ATOM 5812 C C . LEU A 1 749 ? 46.036 -17.132 -49.247 1.00 92.00 749 LEU A C 1
ATOM 5814 O O . LEU A 1 749 ? 46.397 -16.281 -48.431 1.00 92.00 749 LEU A O 1
ATOM 5818 N N . ASP A 1 750 ? 46.655 -18.306 -49.359 1.00 88.81 750 ASP A N 1
ATOM 5819 C CA . ASP A 1 750 ? 47.856 -18.655 -48.593 1.00 88.81 750 ASP A CA 1
ATOM 5820 C C . ASP A 1 750 ? 49.117 -18.199 -49.333 1.00 88.81 750 ASP A C 1
ATOM 5822 O O . ASP A 1 750 ? 49.379 -18.653 -50.441 1.00 88.81 750 ASP A O 1
ATOM 5826 N N . LYS A 1 751 ? 49.930 -17.341 -48.715 1.00 84.44 751 LYS A N 1
ATOM 5827 C CA . LYS A 1 751 ? 51.157 -16.755 -49.273 1.00 84.44 751 LYS A CA 1
ATOM 5828 C C . LYS A 1 751 ? 52.142 -17.786 -49.839 1.00 84.44 751 LYS A C 1
ATOM 5830 O O . LYS A 1 751 ? 52.994 -17.423 -50.648 1.00 84.44 751 LYS A O 1
ATOM 5835 N N . HIS A 1 752 ? 52.051 -19.040 -49.404 1.00 82.50 752 HIS A N 1
ATOM 5836 C CA . HIS A 1 752 ? 52.904 -20.136 -49.859 1.00 82.50 752 HIS A CA 1
ATOM 5837 C C . HIS A 1 752 ? 52.365 -20.896 -51.092 1.00 82.50 752 HIS A C 1
ATOM 5839 O O . HIS A 1 752 ? 53.133 -21.628 -51.712 1.00 82.50 752 HIS A O 1
ATOM 5845 N N . ASP A 1 753 ? 51.106 -20.675 -51.490 1.00 84.06 753 ASP A N 1
ATOM 5846 C CA . ASP A 1 753 ? 50.395 -21.373 -52.577 1.00 84.06 753 ASP A CA 1
ATOM 5847 C C . ASP A 1 753 ? 50.275 -20.517 -53.872 1.00 84.06 753 ASP A C 1
ATOM 5849 O O . ASP A 1 753 ? 49.300 -20.644 -54.615 1.00 84.06 753 ASP A O 1
ATOM 5853 N N . GLU A 1 754 ? 51.243 -19.635 -54.175 1.00 83.31 754 GLU A N 1
ATOM 5854 C CA . GLU A 1 754 ? 51.148 -18.645 -55.277 1.00 83.31 754 GLU A CA 1
ATOM 5855 C C . GLU A 1 754 ? 50.834 -19.254 -56.658 1.00 83.31 754 GLU A C 1
ATOM 5857 O O . GLU A 1 754 ? 49.964 -18.747 -57.371 1.00 83.31 754 GLU A O 1
ATOM 5862 N N . ASP A 1 755 ? 51.442 -20.398 -56.990 1.00 83.75 755 ASP A N 1
ATOM 5863 C CA . ASP A 1 755 ? 51.181 -21.142 -58.234 1.00 83.75 755 ASP A CA 1
ATOM 5864 C C . ASP A 1 755 ? 49.712 -21.608 -58.373 1.00 83.75 755 ASP A C 1
ATOM 5866 O O . ASP A 1 755 ? 49.236 -21.880 -59.478 1.00 83.75 755 ASP A O 1
ATOM 5870 N N . TYR A 1 756 ? 48.966 -21.699 -57.264 1.00 87.94 756 TYR A N 1
ATOM 5871 C CA . TYR A 1 756 ? 47.584 -22.183 -57.225 1.00 87.94 756 TYR A CA 1
ATOM 5872 C C . TYR A 1 756 ? 46.532 -21.065 -57.186 1.00 87.94 756 TYR A C 1
ATOM 5874 O O . TYR A 1 756 ? 45.352 -21.359 -57.416 1.00 87.94 756 TYR A O 1
ATOM 5882 N N . TYR A 1 757 ? 46.911 -19.799 -56.951 1.00 91.31 757 TYR A N 1
ATOM 5883 C CA . TYR A 1 757 ? 45.953 -18.686 -56.840 1.00 91.31 757 TYR A CA 1
ATOM 5884 C C . TYR A 1 757 ? 44.971 -18.589 -58.016 1.00 91.31 757 TYR A C 1
ATOM 5886 O O . TYR A 1 757 ? 43.770 -18.466 -57.755 1.00 91.31 757 TYR A O 1
ATOM 5894 N N . PRO A 1 758 ? 45.399 -18.677 -59.296 1.00 91.00 758 PRO A N 1
ATOM 5895 C CA . PRO A 1 758 ? 44.470 -18.503 -60.406 1.00 91.00 758 PRO A CA 1
ATOM 5896 C C . PRO A 1 758 ? 43.404 -19.600 -60.429 1.00 91.00 758 PRO A C 1
ATOM 5898 O O . PRO A 1 758 ? 42.232 -19.310 -60.648 1.00 91.00 758 PRO A O 1
ATOM 5901 N N . GLY A 1 759 ? 43.786 -20.846 -60.125 1.00 89.25 759 GLY A N 1
ATOM 5902 C CA . GLY A 1 759 ? 42.857 -21.973 -60.035 1.00 89.25 759 GLY A CA 1
ATOM 5903 C C . GLY A 1 759 ? 41.884 -21.846 -58.861 1.00 89.25 759 GLY A C 1
ATOM 5904 O O . GLY A 1 759 ? 40.691 -22.079 -59.031 1.00 89.25 759 GLY A O 1
ATOM 5905 N N . GLN A 1 760 ? 42.360 -21.427 -57.684 1.00 92.06 760 GLN A N 1
ATOM 5906 C CA . GLN A 1 760 ? 41.517 -21.228 -56.495 1.00 92.06 760 GLN A CA 1
ATOM 5907 C C . GLN A 1 760 ? 40.478 -20.113 -56.711 1.00 92.06 760 GLN A C 1
ATOM 5909 O O . GLN A 1 760 ? 39.294 -20.308 -56.445 1.00 92.06 760 GLN A O 1
ATOM 5914 N N . VAL A 1 761 ? 40.889 -18.975 -57.276 1.00 92.44 761 VAL A N 1
ATOM 5915 C CA . VAL A 1 761 ? 39.988 -17.850 -57.585 1.00 92.44 761 VAL A CA 1
ATOM 5916 C C . VAL A 1 761 ? 38.990 -18.211 -58.693 1.00 92.44 761 VAL A C 1
ATOM 5918 O O . VAL A 1 761 ? 37.805 -17.898 -58.581 1.00 92.44 761 VAL A O 1
ATOM 5921 N N . VAL A 1 762 ? 39.428 -18.925 -59.735 1.00 90.06 762 VAL A N 1
ATOM 5922 C CA . VAL A 1 762 ? 38.539 -19.422 -60.799 1.00 90.06 762 VAL A CA 1
ATOM 5923 C C . VAL A 1 762 ? 37.526 -20.440 -60.261 1.00 90.06 762 VAL A C 1
ATOM 5925 O O . VAL A 1 762 ? 36.357 -20.387 -60.644 1.00 90.06 762 VAL A O 1
ATOM 5928 N N . ASN A 1 763 ? 37.914 -21.306 -59.318 1.00 89.31 763 ASN A N 1
ATOM 5929 C CA . ASN A 1 763 ? 36.980 -22.207 -58.637 1.00 89.31 763 ASN A CA 1
ATOM 5930 C C . ASN A 1 763 ? 35.888 -21.441 -57.872 1.00 89.31 763 ASN A C 1
ATOM 5932 O O . ASN A 1 763 ? 34.724 -21.831 -57.955 1.00 89.31 763 ASN A O 1
ATOM 5936 N N . GLU A 1 764 ? 36.210 -20.333 -57.190 1.00 91.81 764 GLU A N 1
ATOM 5937 C CA . GLU A 1 764 ? 35.178 -19.491 -56.566 1.00 91.81 764 GLU A CA 1
ATOM 5938 C C . GLU A 1 764 ? 34.245 -18.864 -57.614 1.00 91.81 764 GLU A C 1
ATOM 5940 O O . GLU A 1 764 ? 33.033 -18.954 -57.451 1.00 91.81 764 GLU A O 1
ATOM 5945 N N . ILE A 1 765 ? 34.752 -18.324 -58.730 1.00 90.06 765 ILE A N 1
ATOM 5946 C CA . ILE A 1 765 ? 33.896 -17.800 -59.822 1.00 90.06 765 ILE A CA 1
ATOM 5947 C C . ILE A 1 765 ? 32.911 -18.875 -60.325 1.00 90.06 765 ILE A C 1
ATOM 5949 O O . ILE A 1 765 ? 31.746 -18.584 -60.617 1.00 90.06 765 ILE A O 1
ATOM 5953 N N . TYR A 1 766 ? 33.363 -20.130 -60.413 1.00 87.44 766 TYR A N 1
ATOM 5954 C CA . TYR A 1 766 ? 32.546 -21.252 -60.869 1.00 87.44 766 TYR A CA 1
ATOM 5955 C C . TYR A 1 766 ? 31.529 -21.754 -59.836 1.00 87.44 766 TYR A C 1
ATOM 5957 O O . TYR A 1 766 ? 30.399 -22.059 -60.222 1.00 87.44 766 TYR A O 1
ATOM 5965 N N . TYR A 1 767 ? 31.903 -21.859 -58.559 1.00 88.31 767 TYR A N 1
ATOM 5966 C CA . TYR A 1 767 ? 31.118 -22.524 -57.506 1.00 88.31 767 TYR A CA 1
ATOM 5967 C C . TYR A 1 767 ? 30.384 -21.555 -56.567 1.00 88.31 767 TYR A C 1
ATOM 5969 O O . TYR A 1 767 ? 29.255 -21.816 -56.161 1.00 88.31 767 TYR A O 1
ATOM 5977 N N . ASN A 1 768 ? 31.000 -20.427 -56.224 1.00 90.56 768 ASN A N 1
ATOM 5978 C CA . ASN A 1 768 ? 30.554 -19.518 -55.171 1.00 90.56 768 ASN A CA 1
ATOM 5979 C C . ASN A 1 768 ? 29.496 -18.530 -55.702 1.00 90.56 768 ASN A C 1
ATOM 5981 O O . ASN A 1 768 ? 29.747 -17.350 -55.941 1.00 90.56 768 ASN A O 1
ATOM 5985 N N . HIS A 1 769 ? 28.293 -19.049 -55.951 1.00 86.50 769 HIS A N 1
ATOM 5986 C CA . HIS A 1 769 ? 27.142 -18.287 -56.431 1.00 86.50 769 HIS A CA 1
ATOM 5987 C C . HIS A 1 769 ? 25.820 -18.909 -55.950 1.00 86.50 769 HIS A C 1
ATOM 5989 O O . HIS A 1 769 ? 25.765 -20.069 -55.538 1.00 86.50 769 HIS A O 1
ATOM 5995 N N . GLY A 1 770 ? 24.716 -18.160 -56.039 1.00 84.25 770 GLY A N 1
ATOM 5996 C CA . GLY A 1 770 ? 23.373 -18.684 -55.760 1.00 84.25 770 GLY A CA 1
ATOM 5997 C C . GLY A 1 770 ? 23.237 -19.258 -54.344 1.00 84.25 770 GLY A C 1
ATOM 5998 O O . GLY A 1 770 ? 23.452 -18.549 -53.367 1.00 84.25 770 GLY A O 1
ATOM 5999 N N . GLN A 1 771 ? 22.882 -20.543 -54.227 1.00 82.50 771 GLN A N 1
ATOM 6000 C CA . GLN A 1 771 ? 22.776 -21.234 -52.929 1.00 82.50 771 GLN A CA 1
ATOM 6001 C C . GLN A 1 771 ? 24.135 -21.571 -52.291 1.00 82.50 771 GLN A C 1
ATOM 6003 O O . GLN A 1 771 ? 24.176 -21.906 -51.112 1.00 82.50 771 GLN A O 1
ATOM 6008 N N . SER A 1 772 ? 25.237 -21.466 -53.038 1.00 85.81 772 SER A N 1
ATOM 6009 C CA . SER A 1 772 ? 26.609 -21.699 -52.565 1.00 85.81 772 SER A CA 1
ATOM 6010 C C . SER A 1 772 ? 27.369 -20.401 -52.261 1.00 85.81 772 SER A C 1
ATOM 6012 O O . SER A 1 772 ? 28.578 -20.444 -52.042 1.00 85.81 772 SER A O 1
ATOM 6014 N N . TYR A 1 773 ? 26.681 -19.251 -52.260 1.00 90.25 773 TYR A N 1
ATOM 6015 C CA . TYR A 1 773 ? 27.307 -17.936 -52.128 1.00 90.25 773 TYR A CA 1
ATOM 6016 C C . TYR A 1 773 ? 27.837 -17.666 -50.708 1.00 90.25 773 TYR A C 1
ATOM 6018 O O . TYR A 1 773 ? 27.073 -17.570 -49.750 1.00 90.25 773 TYR A O 1
ATOM 6026 N N . GLU A 1 774 ? 29.149 -17.488 -50.594 1.00 92.69 774 GLU A N 1
ATOM 6027 C CA . GLU A 1 774 ? 29.912 -17.118 -49.405 1.00 92.69 774 GLU A CA 1
ATOM 6028 C C . GLU A 1 774 ? 30.710 -15.848 -49.706 1.00 92.69 774 GLU A C 1
ATOM 6030 O O . GLU A 1 774 ? 31.535 -15.817 -50.619 1.00 92.69 774 GLU A O 1
ATOM 6035 N N . HIS A 1 775 ? 30.488 -14.799 -48.918 1.00 92.50 775 HIS A N 1
ATOM 6036 C CA . HIS A 1 775 ? 31.058 -13.476 -49.178 1.00 92.50 775 HIS A CA 1
ATOM 6037 C C . HIS A 1 775 ? 32.495 -13.292 -48.645 1.00 92.50 775 HIS A C 1
ATOM 6039 O O . HIS A 1 775 ? 33.189 -12.355 -49.038 1.00 92.50 775 HIS A O 1
ATOM 6045 N N . VAL A 1 776 ? 32.956 -14.193 -47.768 1.00 94.56 776 VAL A N 1
ATOM 6046 C CA . VAL A 1 776 ? 34.357 -14.310 -47.339 1.00 94.56 776 VAL A CA 1
ATOM 6047 C C . VAL A 1 776 ? 34.747 -15.783 -47.332 1.00 94.56 776 VAL A C 1
ATOM 6049 O O . VAL A 1 776 ? 34.092 -16.598 -46.678 1.00 94.56 776 VAL A O 1
ATOM 6052 N N . VAL A 1 777 ? 35.838 -16.109 -48.017 1.00 95.00 777 VAL A N 1
ATOM 6053 C CA . VAL A 1 777 ? 36.426 -17.452 -48.077 1.00 95.00 777 VAL A CA 1
ATOM 6054 C C . VAL A 1 777 ? 37.935 -17.364 -47.879 1.00 95.00 777 VAL A C 1
ATOM 6056 O O . VAL A 1 777 ? 38.553 -16.356 -48.222 1.00 95.00 777 VAL A O 1
ATOM 6059 N N . ALA A 1 778 ? 38.541 -18.420 -47.349 1.00 94.19 778 ALA A N 1
ATOM 6060 C CA . ALA A 1 778 ? 39.990 -18.524 -47.222 1.00 94.19 778 ALA A CA 1
ATOM 6061 C C . ALA A 1 778 ? 40.501 -19.823 -47.843 1.00 94.19 778 ALA A C 1
ATOM 6063 O O . ALA A 1 778 ? 39.824 -20.848 -47.785 1.00 94.19 778 ALA A O 1
ATOM 6064 N N . TYR A 1 779 ? 41.709 -19.796 -48.395 1.00 92.19 779 TYR A N 1
ATOM 6065 C CA . TYR A 1 779 ? 42.443 -20.993 -48.794 1.00 92.19 779 TYR A CA 1
ATOM 6066 C C . TYR A 1 779 ? 43.679 -21.147 -47.909 1.00 92.19 779 TYR A C 1
ATOM 6068 O O . TYR A 1 779 ? 44.399 -20.174 -47.689 1.00 92.19 779 TYR A O 1
ATOM 6076 N N . ARG A 1 780 ? 43.898 -22.353 -47.371 1.00 90.88 780 ARG A N 1
ATOM 6077 C CA . ARG A 1 780 ? 45.074 -22.732 -46.563 1.00 90.88 780 ARG A CA 1
ATOM 6078 C C . ARG A 1 780 ? 45.477 -24.157 -46.885 1.00 90.88 780 ARG A C 1
ATOM 6080 O O . ARG A 1 780 ? 44.619 -25.043 -46.835 1.00 90.88 780 ARG A O 1
ATOM 6087 N N . ASN A 1 781 ? 46.755 -24.384 -47.189 1.00 83.69 781 ASN A N 1
ATOM 6088 C CA . ASN A 1 781 ? 47.271 -25.693 -47.611 1.00 83.69 781 ASN A CA 1
ATOM 6089 C C . ASN A 1 781 ? 46.393 -26.347 -48.709 1.00 83.69 781 ASN A C 1
ATOM 6091 O O . ASN A 1 781 ? 45.977 -27.503 -48.590 1.00 83.69 781 ASN A O 1
ATOM 6095 N N . GLY A 1 782 ? 46.003 -25.571 -49.728 1.00 81.44 782 GLY A N 1
ATOM 6096 C CA . GLY A 1 782 ? 45.079 -25.995 -50.790 1.00 81.44 782 GLY A CA 1
ATOM 6097 C C . GLY A 1 782 ? 43.625 -26.322 -50.385 1.00 81.44 782 GLY A C 1
ATOM 6098 O O . GLY A 1 782 ? 42.833 -26.681 -51.258 1.00 81.44 782 GLY A O 1
ATOM 6099 N N . GLN A 1 783 ? 43.230 -26.208 -49.110 1.00 89.69 783 GLN A N 1
ATOM 6100 C CA . GLN A 1 783 ? 41.846 -26.417 -48.654 1.00 89.69 783 GLN A CA 1
ATOM 6101 C C . GLN A 1 783 ? 41.069 -25.103 -48.563 1.00 89.69 783 GLN A C 1
ATOM 6103 O O . GLN A 1 783 ? 41.610 -24.097 -48.109 1.00 89.69 783 GLN A O 1
ATOM 6108 N N . ARG A 1 784 ? 39.781 -25.137 -48.927 1.00 92.62 784 ARG A N 1
ATOM 6109 C CA . ARG A 1 784 ? 38.842 -24.013 -48.805 1.00 92.62 784 ARG A CA 1
ATOM 6110 C C . ARG A 1 784 ? 38.184 -23.996 -47.423 1.00 92.62 784 ARG A C 1
ATOM 6112 O O . ARG A 1 784 ? 37.618 -24.998 -46.990 1.00 92.62 784 ARG A O 1
ATOM 6119 N N . TRP A 1 785 ? 38.198 -22.838 -46.779 1.00 94.56 785 TRP A N 1
ATOM 6120 C CA . TRP A 1 785 ? 37.649 -22.578 -45.452 1.00 94.56 785 TRP A CA 1
ATOM 6121 C C . TRP A 1 785 ? 36.595 -21.473 -45.504 1.00 94.56 785 TRP A C 1
ATOM 6123 O O . TRP A 1 785 ? 36.747 -20.478 -46.216 1.00 94.56 785 TRP A O 1
ATOM 6133 N N . VAL A 1 786 ? 35.539 -21.636 -44.708 1.00 94.50 786 VAL A N 1
ATOM 6134 C CA . VAL A 1 786 ? 34.466 -20.648 -44.529 1.00 94.50 786 VAL A CA 1
ATOM 6135 C C . VAL A 1 786 ? 34.230 -20.376 -43.051 1.00 94.50 786 VAL A C 1
ATOM 6137 O O . VAL A 1 786 ? 34.439 -21.253 -42.210 1.00 94.50 786 VAL A O 1
ATOM 6140 N N . SER A 1 787 ? 33.796 -19.159 -42.733 1.00 93.31 787 SER A N 1
ATOM 6141 C CA . SER A 1 787 ? 33.512 -18.751 -41.356 1.00 93.31 787 SER A CA 1
ATOM 6142 C C . SER A 1 787 ? 32.046 -18.958 -40.994 1.00 93.31 787 SER A C 1
ATOM 6144 O O . SER A 1 787 ? 31.167 -18.891 -41.856 1.00 93.31 787 SER A O 1
ATOM 6146 N N . ARG A 1 788 ? 31.779 -19.195 -39.709 1.00 94.00 788 ARG A N 1
ATOM 6147 C CA . ARG A 1 788 ? 30.452 -19.232 -39.083 1.00 94.00 788 ARG A CA 1
ATOM 6148 C C . ARG A 1 788 ? 30.499 -18.494 -37.756 1.00 94.00 788 ARG A C 1
ATOM 6150 O O . ARG A 1 788 ? 31.457 -18.655 -37.007 1.00 94.00 788 ARG A O 1
ATOM 6157 N N . LEU A 1 789 ? 29.478 -17.697 -37.456 1.00 93.81 789 LEU A N 1
ATOM 6158 C CA . LEU A 1 789 ? 29.344 -17.042 -36.157 1.00 93.81 789 LEU A CA 1
ATOM 6159 C C . LEU A 1 789 ? 28.546 -17.964 -35.227 1.00 93.81 789 LEU A C 1
ATOM 6161 O O . LEU A 1 789 ? 27.360 -18.183 -35.450 1.00 93.81 789 LEU A O 1
ATOM 6165 N N . LYS A 1 790 ? 29.212 -18.533 -34.220 1.00 92.12 790 LYS A N 1
ATOM 6166 C CA . LYS A 1 790 ? 28.646 -19.525 -33.291 1.00 92.12 790 LYS A CA 1
ATOM 6167 C C . LYS A 1 790 ? 28.615 -18.987 -31.866 1.00 92.12 790 LYS A C 1
ATOM 6169 O O . LYS A 1 790 ? 29.432 -18.132 -31.515 1.00 92.12 790 LYS A O 1
ATOM 6174 N N . ARG A 1 791 ? 27.687 -19.480 -31.039 1.00 90.56 791 ARG A N 1
ATOM 6175 C CA . ARG A 1 791 ? 27.628 -19.107 -29.612 1.00 90.56 791 ARG A CA 1
ATOM 6176 C C . ARG A 1 791 ? 28.902 -19.549 -28.882 1.00 90.56 791 ARG A C 1
ATOM 6178 O O . ARG A 1 791 ? 29.429 -20.631 -29.129 1.00 90.56 791 ARG A O 1
ATOM 6185 N N . ALA A 1 792 ? 29.386 -18.708 -27.974 1.00 89.44 792 ALA A N 1
ATOM 6186 C CA . ALA A 1 792 ? 30.620 -18.899 -27.222 1.00 89.44 792 ALA A CA 1
ATOM 6187 C C . ALA A 1 792 ? 30.387 -18.671 -25.723 1.00 89.44 792 ALA A C 1
ATOM 6189 O O . ALA A 1 792 ? 29.755 -17.696 -25.320 1.00 89.44 792 ALA A O 1
ATOM 6190 N N . THR A 1 793 ? 30.928 -19.560 -24.890 1.00 84.75 793 THR A N 1
ATOM 6191 C CA . THR A 1 793 ? 30.762 -19.497 -23.433 1.00 84.75 793 THR A CA 1
ATOM 6192 C C . THR A 1 793 ? 31.562 -18.341 -22.835 1.00 84.75 793 THR A C 1
ATOM 6194 O O . THR A 1 793 ? 32.777 -18.249 -23.025 1.00 84.75 793 THR A O 1
ATOM 6197 N N . LEU A 1 794 ? 30.896 -17.479 -22.067 1.00 85.56 794 LEU A N 1
ATOM 6198 C CA . LEU A 1 794 ? 31.546 -16.395 -21.333 1.00 85.56 794 LEU A CA 1
ATOM 6199 C C . LEU A 1 794 ? 32.161 -16.907 -20.014 1.00 85.56 794 LEU A C 1
ATOM 6201 O O . LEU A 1 794 ? 31.633 -17.843 -19.415 1.00 85.56 794 LEU A O 1
ATOM 6205 N N . PRO A 1 795 ? 33.259 -16.308 -19.509 1.00 82.25 795 PRO A N 1
ATOM 6206 C CA . PRO A 1 795 ? 33.829 -16.708 -18.223 1.00 82.25 795 PRO A CA 1
ATOM 6207 C C . PRO A 1 795 ? 32.855 -16.464 -17.057 1.00 82.25 795 PRO A C 1
ATOM 6209 O O . PRO A 1 795 ? 32.423 -15.336 -16.827 1.00 82.25 795 PRO A O 1
ATOM 6212 N N . ASP A 1 796 ? 32.540 -17.506 -16.282 1.00 71.44 796 ASP A N 1
ATOM 6213 C CA . ASP A 1 796 ? 31.602 -17.406 -15.148 1.00 71.44 796 ASP A CA 1
ATOM 6214 C C . ASP A 1 796 ? 32.146 -16.592 -13.968 1.00 71.44 796 ASP A C 1
ATOM 6216 O O . ASP A 1 796 ? 31.400 -15.917 -13.255 1.00 71.44 796 ASP A O 1
ATOM 6220 N N . LYS A 1 797 ? 33.459 -16.675 -13.731 1.00 75.81 797 LYS A N 1
ATOM 6221 C CA . LYS A 1 797 ? 34.123 -16.016 -12.604 1.00 75.81 797 LYS A CA 1
ATOM 6222 C C . LYS A 1 797 ? 34.585 -14.620 -13.005 1.00 75.81 797 LYS A C 1
ATOM 6224 O O . LYS A 1 797 ? 35.309 -14.471 -13.989 1.00 75.81 797 LYS A O 1
ATOM 6229 N N . LYS A 1 798 ? 34.235 -13.621 -12.185 1.00 76.12 798 LYS A N 1
ATOM 6230 C CA . LYS A 1 798 ? 34.889 -12.307 -12.224 1.00 76.12 798 LYS A CA 1
ATOM 6231 C C . LYS A 1 798 ? 36.389 -12.489 -12.007 1.00 76.12 798 LYS A C 1
ATOM 6233 O O . LYS A 1 798 ? 36.792 -13.265 -11.138 1.00 76.12 798 LYS A O 1
ATOM 6238 N N . GLN A 1 799 ? 37.191 -11.766 -12.771 1.00 76.25 799 GLN A N 1
ATOM 6239 C CA . GLN A 1 799 ? 38.641 -11.787 -12.651 1.00 76.25 799 GLN A CA 1
ATOM 6240 C C . GLN A 1 799 ? 39.099 -10.634 -11.755 1.00 76.25 799 GLN A C 1
ATOM 6242 O O . GLN A 1 799 ? 38.617 -9.509 -11.871 1.00 76.25 799 GLN A O 1
ATOM 6247 N N . SER A 1 800 ? 40.016 -10.920 -10.833 1.00 76.25 800 SER A N 1
ATOM 6248 C CA . SER A 1 800 ? 40.577 -9.923 -9.917 1.00 76.25 800 SER A CA 1
ATOM 6249 C C . SER A 1 800 ? 41.728 -9.157 -10.564 1.00 76.25 800 SER A C 1
ATOM 6251 O O . SER A 1 800 ? 42.569 -9.755 -11.239 1.00 76.25 800 SER A O 1
ATOM 6253 N N . LEU A 1 801 ? 41.805 -7.857 -10.289 1.00 87.44 801 LEU A N 1
ATOM 6254 C CA . LEU A 1 801 ? 42.932 -7.010 -10.668 1.00 87.44 801 LEU A CA 1
ATOM 6255 C C . LEU A 1 801 ? 44.091 -7.099 -9.663 1.00 87.44 801 LEU A C 1
ATOM 6257 O O . LEU A 1 801 ? 43.895 -7.411 -8.488 1.00 87.44 801 LEU A O 1
ATOM 6261 N N . CYS A 1 802 ? 45.306 -6.778 -10.115 1.00 83.38 802 CYS A N 1
ATOM 6262 C CA . CYS A 1 802 ? 46.445 -6.546 -9.229 1.00 83.38 802 CYS A CA 1
ATOM 6263 C C . CYS A 1 802 ? 46.158 -5.333 -8.321 1.00 83.38 802 CYS A C 1
ATOM 6265 O O . CYS A 1 802 ? 45.856 -4.246 -8.826 1.00 83.38 802 CYS A O 1
ATOM 6267 N N . SER A 1 803 ? 46.271 -5.517 -6.999 1.00 79.06 803 SER A N 1
ATOM 6268 C CA . SER A 1 803 ? 45.852 -4.543 -5.973 1.00 79.06 803 SER A CA 1
ATOM 6269 C C . SER A 1 803 ? 46.682 -3.259 -5.918 1.00 79.06 803 SER A C 1
ATOM 6271 O O . SER A 1 803 ? 46.200 -2.262 -5.394 1.00 79.06 803 SER A O 1
ATOM 6273 N N . GLU A 1 804 ? 47.899 -3.278 -6.468 1.00 85.06 804 GLU A N 1
ATOM 6274 C CA . GLU A 1 804 ? 48.774 -2.106 -6.639 1.00 85.06 804 GLU A CA 1
ATOM 6275 C C . GLU A 1 804 ? 48.920 -1.713 -8.124 1.00 85.06 804 GLU A C 1
ATOM 6277 O O . GLU A 1 804 ? 49.755 -0.890 -8.489 1.00 85.06 804 GLU A O 1
ATOM 6282 N N . GLY A 1 805 ? 48.128 -2.330 -9.009 1.00 88.81 805 GLY A N 1
ATOM 6283 C CA . GLY A 1 805 ? 48.224 -2.137 -10.451 1.00 88.81 805 GLY A CA 1
ATOM 6284 C C . GLY A 1 805 ? 47.690 -0.782 -10.920 1.00 88.81 805 GLY A C 1
ATOM 6285 O O . GLY A 1 805 ? 46.669 -0.278 -10.436 1.00 88.81 805 GLY A O 1
ATOM 6286 N N . ARG A 1 806 ? 48.370 -0.233 -11.927 1.00 94.38 806 ARG A N 1
ATOM 6287 C CA . ARG A 1 806 ? 47.987 0.953 -12.695 1.00 94.38 806 ARG A CA 1
ATOM 6288 C C . ARG A 1 806 ? 47.412 0.511 -14.040 1.00 94.38 806 ARG A C 1
ATOM 6290 O O . ARG A 1 806 ? 47.986 -0.360 -14.700 1.00 94.38 806 ARG A O 1
ATOM 6297 N N . TYR A 1 807 ? 46.294 1.102 -14.461 1.00 96.38 807 TYR A N 1
ATOM 6298 C CA . TYR A 1 807 ? 45.594 0.708 -15.692 1.00 96.38 807 TYR A CA 1
ATOM 6299 C C . TYR A 1 807 ? 45.292 1.921 -16.573 1.00 96.38 807 TYR A C 1
ATOM 6301 O O . TYR A 1 807 ? 44.744 2.923 -16.112 1.00 96.38 807 TYR A O 1
ATOM 6309 N N . LEU A 1 808 ? 45.639 1.830 -17.856 1.00 96.56 808 LEU A N 1
ATOM 6310 C CA . LEU A 1 808 ? 45.534 2.931 -18.811 1.00 96.56 808 LEU A CA 1
ATOM 6311 C C . LEU A 1 808 ? 44.346 2.725 -19.756 1.00 96.56 808 LEU A C 1
ATOM 6313 O O . LEU A 1 808 ? 44.242 1.691 -20.412 1.00 96.56 808 LEU A O 1
ATOM 6317 N N . ILE A 1 809 ? 43.469 3.726 -19.867 1.00 96.06 809 ILE A N 1
ATOM 6318 C CA . ILE A 1 809 ? 42.303 3.706 -20.763 1.00 96.06 809 ILE A CA 1
ATOM 6319 C C . ILE A 1 809 ? 42.427 4.849 -21.773 1.00 96.06 809 ILE A C 1
ATOM 6321 O O . ILE A 1 809 ? 42.252 6.023 -21.431 1.00 96.06 809 ILE A O 1
ATOM 6325 N N . THR A 1 810 ? 42.689 4.521 -23.041 1.00 93.00 810 THR A N 1
ATOM 6326 C CA . THR A 1 810 ? 42.635 5.515 -24.128 1.00 93.00 810 THR A CA 1
ATOM 6327 C C . THR A 1 810 ? 41.203 5.695 -24.612 1.00 93.00 810 THR A C 1
ATOM 6329 O O . THR A 1 810 ? 40.440 4.734 -24.692 1.00 93.00 810 THR A O 1
ATOM 6332 N N . GLY A 1 811 ? 40.803 6.946 -24.858 1.00 86.56 811 GLY A N 1
ATOM 6333 C CA . GLY A 1 811 ? 39.383 7.295 -24.956 1.00 86.56 811 GLY A CA 1
ATOM 6334 C C . GLY A 1 811 ? 38.671 7.289 -23.595 1.00 86.56 811 GLY A C 1
ATOM 6335 O O . GLY A 1 811 ? 37.444 7.344 -23.558 1.00 86.56 811 GLY A O 1
ATOM 6336 N N . GLY A 1 812 ? 39.415 7.256 -22.478 1.00 83.00 812 GLY A N 1
ATOM 6337 C CA . GLY A 1 812 ? 38.892 7.070 -21.114 1.00 83.00 812 GLY A CA 1
ATOM 6338 C C . GLY A 1 812 ? 37.893 8.131 -20.634 1.00 83.00 812 GLY A C 1
ATOM 6339 O O . GLY A 1 812 ? 37.152 7.894 -19.688 1.00 83.00 812 GLY A O 1
ATOM 6340 N N . CYS A 1 813 ? 37.828 9.284 -21.301 1.00 83.44 813 CYS A N 1
ATOM 6341 C CA . CYS A 1 813 ? 36.854 10.346 -21.026 1.00 83.44 813 CYS A CA 1
ATOM 6342 C C . CYS A 1 813 ? 35.579 10.273 -21.895 1.00 83.44 813 CYS A C 1
ATOM 6344 O O . CYS A 1 813 ? 34.692 11.114 -21.745 1.00 83.44 813 CYS A O 1
ATOM 6346 N N . GLY A 1 814 ? 35.496 9.320 -22.829 1.00 82.88 814 GLY A N 1
ATOM 6347 C CA . GLY A 1 814 ? 34.301 9.043 -23.628 1.00 82.88 814 GLY A CA 1
ATOM 6348 C C . GLY A 1 814 ? 33.260 8.216 -22.865 1.00 82.88 814 GLY A C 1
ATOM 6349 O O . GLY A 1 814 ? 33.519 7.744 -21.761 1.00 82.88 814 GLY A O 1
ATOM 6350 N N . GLY A 1 815 ? 32.081 8.015 -23.467 1.00 83.38 815 GLY A N 1
ATOM 6351 C CA . GLY A 1 815 ? 30.974 7.271 -22.845 1.00 83.38 815 GLY A CA 1
ATOM 6352 C C . GLY A 1 815 ? 31.382 5.869 -22.384 1.00 83.38 815 GLY A C 1
ATOM 6353 O O . GLY A 1 815 ? 31.341 5.591 -21.189 1.00 83.38 815 GLY A O 1
ATOM 6354 N N . LEU A 1 816 ? 31.869 5.037 -23.312 1.00 86.94 816 LEU A N 1
ATOM 6355 C CA . LEU A 1 816 ? 32.386 3.701 -22.994 1.00 86.94 816 LEU A CA 1
ATOM 6356 C C . LEU A 1 816 ? 33.595 3.767 -22.052 1.00 86.94 816 LEU A C 1
ATOM 6358 O O . LEU A 1 816 ? 33.626 3.039 -21.071 1.00 86.94 816 LEU A O 1
ATOM 6362 N N . GLY A 1 817 ? 34.536 4.692 -22.277 1.00 89.50 817 GLY A N 1
ATOM 6363 C CA . GLY A 1 817 ? 35.733 4.843 -21.441 1.00 89.50 817 GLY A CA 1
ATOM 6364 C C . GLY A 1 817 ? 35.439 5.087 -19.955 1.00 89.50 817 GLY A C 1
ATOM 6365 O O . GLY A 1 817 ? 36.124 4.528 -19.102 1.00 89.50 817 GLY A O 1
ATOM 6366 N N . LEU A 1 818 ? 34.390 5.853 -19.634 1.00 89.19 818 LEU A N 1
ATOM 6367 C CA . LEU A 1 818 ? 33.961 6.091 -18.251 1.00 89.19 818 LEU A CA 1
ATOM 6368 C C . LEU A 1 818 ? 33.234 4.884 -17.632 1.00 89.19 818 LEU A C 1
ATOM 6370 O O . LEU A 1 818 ? 33.396 4.634 -16.438 1.00 89.19 818 LEU A O 1
ATOM 6374 N N . VAL A 1 819 ? 32.487 4.107 -18.423 1.00 90.88 819 VAL A N 1
ATOM 6375 C CA . VAL A 1 819 ? 31.889 2.838 -17.964 1.00 90.88 819 VAL A CA 1
ATOM 6376 C C . VAL A 1 819 ? 32.982 1.802 -17.696 1.00 90.88 819 VAL A C 1
ATOM 6378 O O . VAL A 1 819 ? 32.978 1.153 -16.651 1.00 90.88 819 VAL A O 1
ATOM 6381 N N . THR A 1 820 ? 33.976 1.710 -18.584 1.00 92.94 820 THR A N 1
ATOM 6382 C CA . THR A 1 820 ? 35.183 0.899 -18.397 1.00 92.94 820 THR A CA 1
ATOM 6383 C C . THR A 1 820 ? 35.950 1.322 -17.146 1.00 92.94 820 THR A C 1
ATOM 6385 O O . THR A 1 820 ? 36.345 0.467 -16.358 1.00 92.94 820 THR A O 1
ATOM 6388 N N . ALA A 1 821 ? 36.118 2.629 -16.915 1.00 92.12 821 ALA A N 1
ATOM 6389 C CA . ALA A 1 821 ? 36.751 3.137 -15.703 1.00 92.12 821 ALA A CA 1
ATOM 6390 C C . ALA A 1 821 ? 35.996 2.677 -14.446 1.00 92.12 821 ALA A C 1
ATOM 6392 O O . ALA A 1 821 ? 36.608 2.124 -13.538 1.00 92.12 821 ALA A O 1
ATOM 6393 N N . GLN A 1 822 ? 34.664 2.804 -14.413 1.00 90.88 822 GLN A N 1
ATOM 6394 C CA . GLN A 1 822 ? 33.866 2.312 -13.285 1.00 90.88 822 GLN A CA 1
ATOM 6395 C C . GLN A 1 822 ? 34.002 0.789 -13.088 1.00 90.88 822 GLN A C 1
ATOM 6397 O O . GLN A 1 822 ? 34.093 0.325 -11.949 1.00 90.88 822 GLN A O 1
ATOM 6402 N N . ALA A 1 823 ? 34.065 0.007 -14.171 1.00 90.56 823 ALA A N 1
ATOM 6403 C CA . ALA A 1 823 ? 34.278 -1.439 -14.106 1.00 90.56 823 ALA A CA 1
ATOM 6404 C C . ALA A 1 823 ? 35.648 -1.804 -13.501 1.00 90.56 823 ALA A C 1
ATOM 6406 O O . ALA A 1 823 ? 35.716 -2.677 -12.644 1.00 90.56 823 ALA A O 1
ATOM 6407 N N . LEU A 1 824 ? 36.727 -1.104 -13.870 1.00 91.69 824 LEU A N 1
ATOM 6408 C CA . LEU A 1 824 ? 38.055 -1.358 -13.296 1.00 91.69 824 LEU A CA 1
ATOM 6409 C C . LEU A 1 824 ? 38.161 -0.897 -11.829 1.00 91.69 824 LEU A C 1
ATOM 6411 O O . LEU A 1 824 ? 38.727 -1.619 -11.011 1.00 91.69 824 LEU A O 1
ATOM 6415 N N . LEU A 1 825 ? 37.576 0.251 -11.464 1.00 90.00 825 LEU A N 1
ATOM 6416 C CA . LEU A 1 825 ? 37.530 0.734 -10.069 1.00 90.00 825 LEU A CA 1
ATOM 6417 C C . LEU A 1 825 ? 36.781 -0.255 -9.156 1.00 90.00 825 LEU A C 1
ATOM 6419 O O . LEU A 1 825 ? 37.265 -0.617 -8.081 1.00 90.00 825 LEU A O 1
ATOM 6423 N N . SER A 1 826 ? 35.639 -0.780 -9.617 1.00 87.25 826 SER A N 1
ATOM 6424 C CA . SER A 1 826 ? 34.898 -1.835 -8.904 1.00 87.25 826 SER A CA 1
ATOM 6425 C C . SER A 1 826 ? 35.596 -3.203 -8.924 1.00 87.25 826 SER A C 1
ATOM 6427 O O . SER A 1 826 ? 35.359 -4.003 -8.024 1.00 87.25 826 SER A O 1
ATOM 6429 N N . ALA A 1 827 ? 36.482 -3.473 -9.889 1.00 84.25 827 ALA A N 1
ATOM 6430 C CA . ALA A 1 827 ? 37.338 -4.667 -9.917 1.00 84.25 827 ALA A CA 1
ATOM 6431 C C . ALA A 1 827 ? 38.603 -4.545 -9.036 1.00 84.25 827 ALA A C 1
ATOM 6433 O O . ALA A 1 827 ? 39.386 -5.493 -8.955 1.00 84.25 827 ALA A O 1
ATOM 6434 N N . GLY A 1 828 ? 38.802 -3.401 -8.367 1.00 86.69 828 GLY A N 1
ATOM 6435 C CA . GLY A 1 828 ? 39.903 -3.173 -7.427 1.00 86.69 828 GLY A CA 1
ATOM 6436 C C . GLY A 1 828 ? 41.125 -2.452 -8.004 1.00 86.69 828 GLY A C 1
ATOM 6437 O O . GLY A 1 828 ? 42.201 -2.548 -7.419 1.00 86.69 828 GLY A O 1
ATOM 6438 N N . ALA A 1 829 ? 40.994 -1.735 -9.126 1.00 89.69 829 ALA A N 1
ATOM 6439 C CA . ALA A 1 829 ? 42.088 -0.939 -9.685 1.00 89.69 829 ALA A CA 1
ATOM 6440 C C . ALA A 1 829 ? 42.598 0.124 -8.696 1.00 89.69 829 ALA A C 1
ATOM 6442 O O . ALA A 1 829 ? 41.809 0.887 -8.133 1.00 89.69 829 ALA A O 1
ATOM 6443 N N . LYS A 1 830 ? 43.923 0.216 -8.514 1.00 90.44 830 LYS A N 1
ATOM 6444 C CA . LYS A 1 830 ? 44.530 1.184 -7.589 1.00 90.44 830 LYS A CA 1
ATOM 6445 C C . LYS A 1 830 ? 44.653 2.575 -8.194 1.00 90.44 830 LYS A C 1
ATOM 6447 O O . LYS A 1 830 ? 44.280 3.559 -7.552 1.00 90.44 830 LYS A O 1
ATOM 6452 N N . GLU A 1 831 ? 45.151 2.642 -9.427 1.00 94.19 831 GLU A N 1
ATOM 6453 C CA . GLU A 1 831 ? 45.222 3.859 -10.233 1.00 94.19 831 GLU A CA 1
ATOM 6454 C C . GLU A 1 831 ? 44.639 3.614 -11.630 1.00 94.19 831 GLU A C 1
ATOM 6456 O O . GLU A 1 831 ? 44.983 2.637 -12.301 1.00 94.19 831 GLU A O 1
ATOM 6461 N N . LEU A 1 832 ? 43.797 4.542 -12.090 1.00 95.50 832 LEU A N 1
ATOM 6462 C CA . LEU A 1 832 ? 43.362 4.645 -13.478 1.00 95.50 832 LEU A CA 1
ATOM 6463 C C . LEU A 1 832 ? 43.948 5.880 -14.156 1.00 95.50 832 LEU A C 1
ATOM 6465 O O . LEU A 1 832 ? 43.828 6.995 -13.649 1.00 95.50 832 LEU A O 1
ATOM 6469 N N . ILE A 1 833 ? 44.493 5.677 -15.354 1.00 95.75 833 ILE A N 1
ATOM 6470 C CA . ILE A 1 833 ? 45.045 6.720 -16.219 1.00 95.75 833 ILE A CA 1
ATOM 6471 C C . ILE A 1 833 ? 44.104 6.886 -17.420 1.00 95.75 833 ILE A C 1
ATOM 6473 O O . ILE A 1 833 ? 44.112 6.086 -18.358 1.00 95.75 833 ILE A O 1
ATOM 6477 N N . LEU A 1 834 ? 43.262 7.920 -17.387 1.00 94.81 834 LEU A N 1
ATOM 6478 C CA . LEU A 1 834 ? 42.276 8.219 -18.429 1.00 94.81 834 LEU A CA 1
ATOM 6479 C C . LEU A 1 834 ? 42.877 9.175 -19.467 1.00 94.81 834 LEU A C 1
ATOM 6481 O O . LEU A 1 834 ? 43.052 10.365 -19.201 1.00 94.81 834 LEU A O 1
ATOM 6485 N N . VAL A 1 835 ? 43.177 8.662 -20.661 1.00 93.06 835 VAL A N 1
ATOM 6486 C CA . VAL A 1 835 ? 43.827 9.422 -21.742 1.00 93.06 835 VAL A CA 1
ATOM 6487 C C . VAL A 1 835 ? 42.788 9.958 -22.732 1.00 93.06 835 VAL A C 1
ATOM 6489 O O . VAL A 1 835 ? 41.976 9.199 -23.276 1.00 93.06 835 VAL A O 1
ATOM 6492 N N . SER A 1 836 ? 42.816 11.270 -22.982 1.00 88.12 836 SER A N 1
ATOM 6493 C CA . SER A 1 836 ? 41.894 11.974 -23.884 1.00 88.12 836 SER A CA 1
ATOM 6494 C C . SER A 1 836 ? 42.518 13.248 -24.462 1.00 88.12 836 SER A C 1
ATOM 6496 O O . SER A 1 836 ? 43.268 13.943 -23.786 1.00 88.12 836 SER A O 1
ATOM 6498 N N . ARG A 1 837 ? 42.114 13.630 -25.680 1.00 85.62 837 ARG A N 1
ATOM 6499 C CA . ARG A 1 837 ? 42.483 14.917 -26.310 1.00 85.62 837 ARG A CA 1
ATOM 6500 C C . ARG A 1 837 ? 41.817 16.132 -25.658 1.00 85.62 837 ARG A C 1
ATOM 6502 O O . ARG A 1 837 ? 42.280 17.257 -25.811 1.00 85.62 837 ARG A O 1
ATOM 6509 N N . HIS A 1 838 ? 40.704 15.924 -24.954 1.00 79.19 838 HIS A N 1
ATOM 6510 C CA . HIS A 1 838 ? 39.922 16.989 -24.327 1.00 79.19 838 HIS A CA 1
ATOM 6511 C C . HIS A 1 838 ? 39.651 16.640 -22.865 1.00 79.19 838 HIS A C 1
ATOM 6513 O O . HIS A 1 838 ? 38.778 15.820 -22.573 1.00 79.19 838 HIS A O 1
ATOM 6519 N N . VAL A 1 839 ? 40.399 17.273 -21.960 1.00 79.75 839 VAL A N 1
ATOM 6520 C CA . VAL A 1 839 ? 40.357 17.006 -20.510 1.00 79.75 839 VAL A CA 1
ATOM 6521 C C . VAL A 1 839 ? 39.791 18.175 -19.695 1.00 79.75 839 VAL A C 1
ATOM 6523 O O . VAL A 1 839 ? 39.329 17.988 -18.572 1.00 79.75 839 VAL A O 1
ATOM 6526 N N . ASP A 1 840 ? 39.738 19.378 -20.275 1.00 77.38 840 ASP A N 1
ATOM 6527 C CA . ASP A 1 840 ? 39.338 20.602 -19.569 1.00 77.38 840 ASP A CA 1
ATOM 6528 C C . ASP A 1 840 ? 37.838 20.923 -19.570 1.00 77.38 840 ASP A C 1
ATOM 6530 O O . ASP A 1 840 ? 37.426 21.924 -18.982 1.00 77.38 840 ASP A O 1
ATOM 6534 N N . LYS A 1 841 ? 36.999 20.067 -20.167 1.00 78.81 841 LYS A N 1
ATOM 6535 C CA . LYS A 1 841 ? 35.541 20.270 -20.202 1.00 78.81 841 LYS A CA 1
ATOM 6536 C C . LYS A 1 841 ? 34.948 20.249 -18.774 1.00 78.81 841 LYS A C 1
ATOM 6538 O O . LYS A 1 841 ? 35.155 19.259 -18.067 1.00 78.81 841 LYS A O 1
ATOM 6543 N N . PRO A 1 842 ? 34.173 21.268 -18.343 1.00 76.38 842 PRO A N 1
ATOM 6544 C CA . PRO A 1 842 ? 33.617 21.327 -16.985 1.00 76.38 842 PRO A CA 1
ATOM 6545 C C . PRO A 1 842 ? 32.758 20.111 -16.609 1.00 76.38 842 PRO A C 1
ATOM 6547 O O . PRO A 1 842 ? 32.909 19.560 -15.523 1.00 76.38 842 PRO A O 1
ATOM 6550 N N . GLU A 1 843 ? 31.920 19.641 -17.536 1.00 75.94 843 GLU A N 1
ATOM 6551 C CA . GLU A 1 843 ? 31.071 18.450 -17.371 1.00 75.94 843 GLU A CA 1
ATOM 6552 C C . GLU A 1 843 ? 31.890 17.180 -17.099 1.00 75.94 843 GLU A C 1
ATOM 6554 O O . GLU A 1 843 ? 31.527 16.364 -16.254 1.00 75.94 843 GLU A O 1
ATOM 6559 N N . LEU A 1 844 ? 33.028 17.024 -17.782 1.00 77.25 844 LEU A N 1
ATOM 6560 C CA . LEU A 1 844 ? 33.930 15.889 -17.598 1.00 77.25 844 LEU A CA 1
ATOM 6561 C C . LEU A 1 844 ? 34.597 15.938 -16.218 1.00 77.25 844 LEU A C 1
ATOM 6563 O O . LEU A 1 844 ? 34.631 14.927 -15.518 1.00 77.25 844 LEU A O 1
ATOM 6567 N N . LYS A 1 845 ? 35.061 17.121 -15.794 1.00 80.62 845 LYS A N 1
ATOM 6568 C CA . LYS A 1 845 ? 35.616 17.334 -14.448 1.00 80.62 845 LYS A CA 1
ATOM 6569 C C . LYS A 1 845 ? 34.574 17.058 -13.357 1.00 80.62 845 LYS A C 1
ATOM 6571 O O . LYS A 1 845 ? 34.911 16.442 -12.350 1.00 80.62 845 LYS A O 1
ATOM 6576 N N . ALA A 1 846 ? 33.309 17.427 -13.572 1.00 80.31 846 ALA A N 1
ATOM 6577 C CA . ALA A 1 846 ? 32.211 17.090 -12.666 1.00 80.31 846 ALA A CA 1
ATOM 6578 C C . ALA A 1 846 ? 31.947 15.572 -12.607 1.00 80.31 846 ALA A C 1
ATOM 6580 O O . ALA A 1 846 ? 31.925 15.005 -11.517 1.00 80.31 846 ALA A O 1
ATOM 6581 N N . ARG A 1 847 ? 31.832 14.894 -13.760 1.00 79.62 847 ARG A N 1
ATOM 6582 C CA . ARG A 1 847 ? 31.633 13.432 -13.835 1.00 79.62 847 ARG A CA 1
ATOM 6583 C C . ARG A 1 847 ? 32.768 12.650 -13.177 1.00 79.62 847 ARG A C 1
ATOM 6585 O O . ARG A 1 847 ? 32.501 11.685 -12.471 1.00 79.62 847 ARG A O 1
ATOM 6592 N N . ILE A 1 848 ? 34.018 13.077 -13.357 1.00 82.88 848 ILE A N 1
ATOM 6593 C CA . ILE A 1 848 ? 35.174 12.411 -12.740 1.00 82.88 848 ILE A CA 1
ATOM 6594 C C . ILE A 1 848 ? 35.261 12.721 -11.242 1.00 82.88 848 ILE A C 1
ATOM 6596 O O . ILE A 1 848 ? 35.571 11.821 -10.472 1.00 82.88 848 ILE A O 1
ATOM 6600 N N . LYS A 1 849 ? 34.895 13.929 -10.788 1.00 83.44 849 LYS A N 1
ATOM 6601 C CA . LYS A 1 849 ? 34.770 14.227 -9.350 1.00 83.44 849 LYS A CA 1
ATOM 6602 C C . LYS A 1 849 ? 33.694 13.365 -8.672 1.00 83.44 849 LYS A C 1
ATOM 6604 O O . LYS A 1 849 ? 33.913 12.899 -7.558 1.00 83.44 849 LYS A O 1
ATOM 6609 N N . ILE A 1 850 ? 32.569 13.122 -9.349 1.00 81.00 850 ILE A N 1
ATOM 6610 C CA . ILE A 1 850 ? 31.521 12.192 -8.898 1.00 81.00 850 ILE A CA 1
ATOM 6611 C C . ILE A 1 850 ? 32.075 10.760 -8.841 1.00 81.00 850 ILE A C 1
ATOM 6613 O O . ILE A 1 850 ? 31.996 10.126 -7.792 1.00 81.00 850 ILE A O 1
ATOM 6617 N N . LEU A 1 851 ? 32.725 10.281 -9.910 1.00 82.19 851 LEU A N 1
ATOM 6618 C CA . LEU A 1 851 ? 33.318 8.939 -9.951 1.00 82.19 851 LEU A CA 1
ATOM 6619 C C . LEU A 1 851 ? 34.364 8.736 -8.838 1.00 82.19 851 LEU A C 1
ATOM 6621 O O . LEU A 1 851 ? 34.330 7.734 -8.132 1.00 82.19 851 LEU A O 1
ATOM 6625 N N . GLN A 1 852 ? 35.230 9.725 -8.617 1.00 87.38 852 GLN A N 1
ATOM 6626 C CA . GLN A 1 852 ? 36.230 9.732 -7.546 1.00 87.38 852 GLN A CA 1
ATOM 6627 C C . GLN A 1 852 ? 35.600 9.713 -6.142 1.00 87.38 852 GLN A C 1
ATOM 6629 O O . GLN A 1 852 ? 36.201 9.159 -5.223 1.00 87.38 852 GLN A O 1
ATOM 6634 N N . SER A 1 853 ? 34.401 10.285 -5.965 1.00 81.69 853 SER A N 1
ATOM 6635 C CA . SER A 1 853 ? 33.703 10.287 -4.670 1.00 81.69 853 SER A CA 1
ATOM 6636 C C . SER A 1 853 ? 33.150 8.915 -4.272 1.00 81.69 853 SER A C 1
ATOM 6638 O O . SER A 1 853 ? 33.068 8.625 -3.082 1.00 81.69 853 SER A O 1
ATOM 6640 N N . TYR A 1 854 ? 32.852 8.048 -5.248 1.00 81.00 854 TYR A N 1
ATOM 6641 C CA . TYR A 1 854 ? 32.458 6.658 -4.995 1.00 81.00 854 TYR A CA 1
ATOM 6642 C C . TYR A 1 854 ? 33.648 5.753 -4.631 1.00 81.00 854 TYR A C 1
ATOM 6644 O O . TYR A 1 854 ? 33.461 4.739 -3.965 1.00 81.00 854 TYR A O 1
ATOM 6652 N N . TYR A 1 855 ? 34.874 6.120 -5.028 1.00 85.69 855 TYR A N 1
ATOM 6653 C CA . TYR A 1 855 ? 36.085 5.313 -4.819 1.00 85.69 855 TYR A CA 1
ATOM 6654 C C . TYR A 1 855 ? 37.211 6.127 -4.144 1.00 85.69 855 TYR A C 1
ATOM 6656 O O . TYR A 1 855 ? 38.273 6.327 -4.734 1.00 85.69 855 TYR A O 1
ATOM 6664 N N . PRO A 1 856 ? 37.029 6.600 -2.893 1.00 81.12 856 PRO A N 1
ATOM 6665 C CA . PRO A 1 856 ? 37.946 7.552 -2.248 1.00 81.12 856 PRO A CA 1
ATOM 6666 C C . PRO A 1 856 ? 39.370 7.019 -1.994 1.00 81.12 856 PRO A C 1
ATOM 6668 O O . PRO A 1 856 ? 40.286 7.811 -1.795 1.00 81.12 856 PRO A O 1
ATOM 6671 N N . ASN A 1 857 ? 39.574 5.696 -2.014 1.00 85.12 857 ASN A N 1
ATOM 6672 C CA . ASN A 1 857 ? 40.865 5.037 -1.751 1.00 85.12 857 ASN A CA 1
ATOM 6673 C C . ASN A 1 857 ? 41.661 4.674 -3.030 1.00 85.12 857 ASN A C 1
ATOM 6675 O O . ASN A 1 857 ? 42.730 4.049 -2.944 1.00 85.12 857 ASN A O 1
ATOM 6679 N N . GLN A 1 858 ? 41.126 5.029 -4.202 1.00 91.25 858 GLN A N 1
ATOM 6680 C CA . GLN A 1 858 ? 41.669 4.752 -5.536 1.00 91.25 858 GLN A CA 1
ATOM 6681 C C . GLN A 1 858 ? 41.976 6.077 -6.253 1.00 91.25 858 GLN A C 1
ATOM 6683 O O . GLN A 1 858 ? 41.363 7.101 -5.953 1.00 91.25 858 GLN A O 1
ATOM 6688 N N . ILE A 1 859 ? 42.927 6.082 -7.187 1.00 92.62 859 ILE A N 1
ATOM 6689 C CA . ILE A 1 859 ? 43.413 7.300 -7.855 1.00 92.62 859 ILE A CA 1
ATOM 6690 C C . ILE A 1 859 ? 42.891 7.352 -9.294 1.00 92.62 859 ILE A C 1
ATOM 6692 O O . ILE A 1 859 ? 43.154 6.443 -10.076 1.00 92.62 859 ILE A O 1
ATOM 6696 N N . ILE A 1 860 ? 42.204 8.431 -9.678 1.00 94.00 860 ILE A N 1
ATOM 6697 C CA . ILE A 1 860 ? 41.801 8.675 -11.072 1.00 94.00 860 ILE A CA 1
ATOM 6698 C C . ILE A 1 860 ? 42.603 9.854 -11.635 1.00 94.00 860 ILE A C 1
ATOM 6700 O O . ILE A 1 860 ? 42.306 11.017 -11.355 1.00 94.00 860 ILE A O 1
ATOM 6704 N N . ARG A 1 861 ? 43.615 9.566 -12.462 1.00 92.56 861 ARG A N 1
ATOM 6705 C CA . ARG A 1 861 ? 44.428 10.571 -13.161 1.00 92.56 861 ARG A CA 1
ATOM 6706 C C . ARG A 1 861 ? 43.928 10.763 -14.592 1.00 92.56 861 ARG A C 1
ATOM 6708 O O . ARG A 1 861 ? 43.713 9.805 -15.328 1.00 92.56 861 ARG A O 1
ATOM 6715 N N . ILE A 1 862 ? 43.761 12.019 -15.001 1.00 91.69 862 ILE A N 1
ATOM 6716 C CA . ILE A 1 862 ? 43.354 12.397 -16.362 1.00 91.69 862 ILE A CA 1
ATOM 6717 C C . ILE A 1 862 ? 44.579 12.934 -17.102 1.00 91.69 862 ILE A C 1
ATOM 6719 O O . ILE A 1 862 ? 45.272 13.803 -16.574 1.00 91.69 862 ILE A O 1
ATOM 6723 N N . VAL A 1 863 ? 44.830 12.458 -18.322 1.00 92.12 863 VAL A N 1
ATOM 6724 C CA . VAL A 1 863 ? 45.978 12.871 -19.142 1.00 92.12 863 VAL A CA 1
ATOM 6725 C C . VAL A 1 863 ? 45.503 13.448 -20.473 1.00 92.12 863 VAL A C 1
ATOM 6727 O O . VAL A 1 863 ? 44.833 12.775 -21.260 1.00 92.12 863 VAL A O 1
ATOM 6730 N N . GLY A 1 864 ? 45.863 14.712 -20.715 1.00 91.25 864 GLY A N 1
ATOM 6731 C CA . GLY A 1 864 ? 45.608 15.430 -21.963 1.00 91.25 864 GLY A CA 1
ATOM 6732 C C . GLY A 1 864 ? 46.626 15.055 -23.036 1.00 91.25 864 GLY A C 1
ATOM 6733 O O . GLY A 1 864 ? 47.683 15.675 -23.105 1.00 91.25 864 GLY A O 1
ATOM 6734 N N . LEU A 1 865 ? 46.330 14.043 -23.852 1.00 90.50 865 LEU A N 1
ATOM 6735 C CA . LEU A 1 865 ? 47.253 13.519 -24.864 1.00 90.50 865 LEU A CA 1
ATOM 6736 C C . LEU A 1 865 ? 46.496 12.984 -26.087 1.00 90.50 865 LEU A C 1
ATOM 6738 O O . LEU A 1 865 ? 45.446 12.350 -25.955 1.00 90.50 865 LEU A O 1
ATOM 6742 N N . ASP A 1 866 ? 47.044 13.242 -27.278 1.00 89.25 866 ASP A N 1
ATOM 6743 C CA . ASP A 1 866 ? 46.616 12.587 -28.513 1.00 89.25 866 ASP A CA 1
ATOM 6744 C C . ASP A 1 866 ? 47.445 11.320 -28.734 1.00 89.25 866 ASP A C 1
ATOM 6746 O O . ASP A 1 866 ? 48.673 11.363 -28.753 1.00 89.25 866 ASP A O 1
ATOM 6750 N N . ILE A 1 867 ? 46.771 10.183 -28.875 1.00 89.19 867 ILE A N 1
ATOM 6751 C CA . ILE A 1 867 ? 47.406 8.861 -28.954 1.00 89.19 867 ILE A CA 1
ATOM 6752 C C . ILE A 1 867 ? 48.087 8.607 -30.302 1.00 89.19 867 ILE A C 1
ATOM 6754 O O . ILE A 1 867 ? 48.793 7.615 -30.449 1.00 89.19 867 ILE A O 1
ATOM 6758 N N . THR A 1 868 ? 47.900 9.500 -31.277 1.00 88.06 868 THR A N 1
ATOM 6759 C CA . THR A 1 868 ? 48.631 9.489 -32.551 1.00 88.06 868 THR A CA 1
ATOM 6760 C C . THR A 1 868 ? 49.958 10.249 -32.490 1.00 88.06 868 THR A C 1
ATOM 6762 O O . THR A 1 868 ? 50.650 10.336 -33.503 1.00 88.06 868 THR A O 1
ATOM 6765 N N . ASP A 1 869 ? 50.320 10.807 -31.332 1.00 90.88 869 ASP A N 1
ATOM 6766 C CA . ASP A 1 869 ? 51.641 11.367 -31.049 1.00 90.88 869 ASP A CA 1
ATOM 6767 C C . ASP A 1 869 ? 52.523 10.283 -30.407 1.00 90.88 869 ASP A C 1
ATOM 6769 O O . ASP A 1 869 ? 52.461 10.031 -29.199 1.00 90.88 869 ASP A O 1
ATOM 6773 N N . LYS A 1 870 ? 53.316 9.595 -31.241 1.00 89.94 870 LYS A N 1
ATOM 6774 C CA . LYS A 1 870 ? 54.115 8.429 -30.825 1.00 89.94 870 LYS A CA 1
ATOM 6775 C C . LYS A 1 870 ? 55.115 8.765 -29.719 1.00 89.94 870 LYS A C 1
ATOM 6777 O O . LYS A 1 870 ? 55.312 7.959 -28.813 1.00 89.94 870 LYS A O 1
ATOM 6782 N N . GLU A 1 871 ? 55.739 9.940 -29.784 1.00 92.19 871 GLU A N 1
ATOM 6783 C CA . GLU A 1 871 ? 56.762 10.364 -28.826 1.00 92.19 871 GLU A CA 1
ATOM 6784 C C . GLU A 1 871 ? 56.139 10.634 -27.453 1.00 92.19 871 GLU A C 1
ATOM 6786 O O . GLU A 1 871 ? 56.589 10.081 -26.447 1.00 92.19 871 GLU A O 1
ATOM 6791 N N . LYS A 1 872 ? 55.041 11.403 -27.403 1.00 92.38 872 LYS A N 1
ATOM 6792 C CA . LYS A 1 872 ? 54.333 11.649 -26.139 1.00 92.38 872 LYS A CA 1
ATOM 6793 C C . LYS A 1 872 ? 53.736 10.370 -25.553 1.00 92.38 872 LYS A C 1
ATOM 6795 O O . LYS A 1 872 ? 53.780 10.196 -24.337 1.00 92.38 872 LYS A O 1
ATOM 6800 N N . LEU A 1 873 ? 53.199 9.474 -26.386 1.00 93.31 873 LEU A N 1
ATOM 6801 C CA . LEU A 1 873 ? 52.658 8.193 -25.925 1.00 93.31 873 LEU A CA 1
ATOM 6802 C C . LEU A 1 873 ? 53.757 7.270 -25.374 1.00 93.31 873 LEU A C 1
ATOM 6804 O O . LEU A 1 873 ? 53.543 6.625 -24.351 1.00 93.31 873 LEU A O 1
ATOM 6808 N N . CYS A 1 874 ? 54.936 7.248 -26.002 1.00 93.06 874 CYS A N 1
ATOM 6809 C CA . CYS A 1 874 ? 56.107 6.523 -25.507 1.00 93.06 874 CYS A CA 1
ATOM 6810 C C . CYS A 1 874 ? 56.532 7.040 -24.126 1.00 93.06 874 CYS A C 1
ATOM 6812 O O . CYS A 1 874 ? 56.604 6.262 -23.177 1.00 93.06 874 CYS A O 1
ATOM 6814 N N . ASN A 1 875 ? 56.701 8.359 -23.984 1.00 92.69 875 ASN A N 1
ATOM 6815 C CA . ASN A 1 875 ? 57.054 8.985 -22.708 1.00 92.69 875 ASN A CA 1
ATOM 6816 C C . ASN A 1 875 ? 56.020 8.676 -21.611 1.00 92.69 875 ASN A C 1
ATOM 6818 O O . ASN A 1 875 ? 56.403 8.329 -20.495 1.00 92.69 875 ASN A O 1
ATOM 6822 N N . LEU A 1 876 ? 54.720 8.718 -21.937 1.00 94.06 876 LEU A N 1
ATOM 6823 C CA . LEU A 1 876 ? 53.655 8.358 -20.998 1.00 94.06 876 LEU A CA 1
ATOM 6824 C C . LEU A 1 876 ? 53.747 6.888 -20.559 1.00 94.06 876 LEU A C 1
ATOM 6826 O O . LEU A 1 876 ? 53.587 6.600 -19.376 1.00 94.06 876 LEU A O 1
ATOM 6830 N N . LEU A 1 877 ? 53.981 5.951 -21.480 1.00 93.69 877 LEU A N 1
ATOM 6831 C CA . LEU A 1 877 ? 54.078 4.526 -21.145 1.00 93.69 877 LEU A CA 1
ATOM 6832 C C . LEU A 1 877 ? 55.340 4.204 -20.332 1.00 93.69 877 LEU A C 1
ATOM 6834 O O . LEU A 1 877 ? 55.268 3.371 -19.432 1.00 93.69 877 LEU A O 1
ATOM 6838 N N . LEU A 1 878 ? 56.457 4.890 -20.597 1.00 90.75 878 LEU A N 1
ATOM 6839 C CA . LEU A 1 878 ? 57.695 4.759 -19.826 1.00 90.75 878 LEU A CA 1
ATOM 6840 C C . LEU A 1 878 ? 57.516 5.266 -18.386 1.00 90.75 878 LEU A C 1
ATOM 6842 O O . LEU A 1 878 ? 57.677 4.474 -17.461 1.00 90.75 878 LEU A O 1
ATOM 6846 N N . GLU A 1 879 ? 57.077 6.520 -18.194 1.00 90.50 879 GLU A N 1
ATOM 6847 C CA . GLU A 1 879 ? 56.793 7.122 -16.871 1.00 90.50 879 GLU A CA 1
ATOM 6848 C C . GLU A 1 879 ? 55.861 6.231 -16.027 1.00 90.50 879 GLU A C 1
ATOM 6850 O O . GLU A 1 879 ? 56.016 6.071 -14.814 1.00 90.50 879 GLU A O 1
ATOM 6855 N N . ASN A 1 880 ? 54.879 5.608 -16.681 1.00 90.62 880 ASN A N 1
ATOM 6856 C CA . ASN A 1 880 ? 53.868 4.798 -16.013 1.00 90.62 880 ASN A CA 1
ATOM 6857 C C . ASN A 1 880 ? 54.228 3.319 -15.857 1.00 90.62 880 ASN A C 1
ATOM 6859 O O . ASN A 1 880 ? 53.406 2.564 -15.344 1.00 90.62 880 ASN A O 1
ATOM 6863 N N . ASN A 1 881 ? 55.441 2.915 -16.239 1.00 92.69 881 ASN A N 1
ATOM 6864 C CA . ASN A 1 881 ? 55.921 1.541 -16.107 1.00 92.69 881 ASN A CA 1
ATOM 6865 C C . ASN A 1 881 ? 57.363 1.428 -15.561 1.00 92.69 881 ASN A C 1
ATOM 6867 O O . ASN A 1 881 ? 57.901 0.324 -15.540 1.00 92.69 881 ASN A O 1
ATOM 6871 N N . GLU A 1 882 ? 57.989 2.514 -15.081 1.00 89.12 882 GLU A N 1
ATOM 6872 C CA . GLU A 1 882 ? 59.339 2.471 -14.472 1.00 89.12 882 GLU A CA 1
ATOM 6873 C C . GLU A 1 882 ? 59.449 1.471 -13.300 1.00 89.12 882 GLU A C 1
ATOM 6875 O O . GLU A 1 882 ? 60.492 0.854 -13.094 1.00 89.12 882 GLU A O 1
ATOM 6880 N N . ASP A 1 883 ? 58.354 1.279 -12.560 1.00 89.50 883 ASP A N 1
ATOM 6881 C CA . ASP A 1 883 ? 58.208 0.347 -11.433 1.00 89.50 883 ASP A CA 1
ATOM 6882 C C . ASP A 1 883 ? 57.592 -1.017 -11.818 1.00 89.50 883 ASP A C 1
ATOM 6884 O O . ASP A 1 883 ? 57.421 -1.888 -10.964 1.00 89.50 883 ASP A O 1
ATOM 6888 N N . GLY A 1 884 ? 57.235 -1.218 -13.091 1.00 87.88 884 GLY A N 1
ATOM 6889 C CA . GLY A 1 884 ? 56.543 -2.416 -13.573 1.00 87.88 884 GLY A CA 1
ATOM 6890 C C . GLY A 1 884 ? 55.078 -2.559 -13.128 1.00 87.88 884 GLY A C 1
ATOM 6891 O O . GLY A 1 884 ? 54.519 -3.655 -13.260 1.00 87.88 884 GLY A O 1
ATOM 6892 N N . LEU A 1 885 ? 54.452 -1.497 -12.596 1.00 92.56 885 LEU A N 1
ATOM 6893 C CA . LEU A 1 885 ? 53.064 -1.501 -12.111 1.00 92.56 885 LEU A CA 1
ATOM 6894 C C . LEU A 1 885 ? 52.013 -1.158 -13.179 1.00 92.56 885 LEU A C 1
ATOM 6896 O O . LEU A 1 885 ? 50.824 -1.218 -12.866 1.00 92.56 885 LEU A O 1
ATOM 6900 N N . LEU A 1 886 ? 52.380 -0.859 -14.432 1.00 95.00 886 LEU A N 1
ATOM 6901 C CA . LEU A 1 886 ? 51.395 -0.839 -15.522 1.00 95.00 886 LEU A CA 1
ATOM 6902 C C . LEU A 1 886 ? 50.927 -2.278 -15.771 1.00 95.00 886 LEU A C 1
ATOM 6904 O O . LEU A 1 886 ? 51.678 -3.100 -16.292 1.00 95.00 886 LEU A O 1
ATOM 6908 N N . LYS A 1 887 ? 49.693 -2.592 -15.367 1.00 95.19 887 LYS A N 1
ATOM 6909 C CA . LYS A 1 887 ? 49.143 -3.958 -15.402 1.00 95.19 887 LYS A CA 1
ATOM 6910 C C . LYS A 1 887 ? 48.069 -4.167 -16.456 1.00 95.19 887 LYS A C 1
ATOM 6912 O O . LYS A 1 887 ? 47.798 -5.306 -16.818 1.00 95.19 887 LYS A O 1
ATOM 6917 N N . GLY A 1 888 ? 47.513 -3.105 -17.033 1.00 95.38 888 GLY A N 1
ATOM 6918 C CA . GLY A 1 888 ? 46.644 -3.275 -18.190 1.00 95.38 888 GLY A CA 1
ATOM 6919 C C . GLY A 1 888 ? 46.419 -2.022 -19.015 1.00 95.38 888 GLY A C 1
ATOM 6920 O O . GLY A 1 888 ? 46.504 -0.895 -18.525 1.00 95.38 888 GLY A O 1
ATOM 6921 N N . ILE A 1 889 ? 46.118 -2.246 -20.292 1.00 96.88 889 ILE A N 1
ATOM 6922 C CA . ILE A 1 889 ? 45.797 -1.207 -21.272 1.00 96.88 889 ILE A CA 1
ATOM 6923 C C . ILE A 1 889 ? 44.444 -1.541 -21.901 1.00 96.88 889 ILE A C 1
ATOM 6925 O O . ILE A 1 889 ? 44.241 -2.662 -22.366 1.00 96.88 889 ILE A O 1
ATOM 6929 N N . ILE A 1 890 ? 43.532 -0.567 -21.952 1.00 96.38 890 ILE A N 1
ATOM 6930 C CA . ILE A 1 890 ? 42.284 -0.651 -22.719 1.00 96.38 890 ILE A CA 1
ATOM 6931 C C . ILE A 1 890 ? 42.248 0.460 -23.769 1.00 96.38 890 ILE A C 1
ATOM 6933 O O . ILE A 1 890 ? 42.300 1.654 -23.463 1.00 96.38 890 ILE A O 1
ATOM 6937 N N . HIS A 1 891 ? 42.130 0.064 -25.031 1.00 95.12 891 HIS A N 1
ATOM 6938 C CA . HIS A 1 891 ? 41.923 0.961 -26.156 1.00 95.12 891 HIS A CA 1
ATOM 6939 C C . HIS A 1 891 ? 40.431 1.081 -26.473 1.00 95.12 891 HIS A C 1
ATOM 6941 O O . HIS A 1 891 ? 39.882 0.317 -27.266 1.00 95.12 891 HIS A O 1
ATOM 6947 N N . ALA A 1 892 ? 39.782 2.051 -25.823 1.00 92.12 892 ALA A N 1
ATOM 6948 C CA . ALA A 1 892 ? 38.376 2.413 -26.017 1.00 92.12 892 ALA A CA 1
ATOM 6949 C C . ALA A 1 892 ? 38.204 3.682 -26.880 1.00 92.12 892 ALA A C 1
ATOM 6951 O O . ALA A 1 892 ? 37.113 4.255 -26.945 1.00 92.12 892 ALA A O 1
ATOM 6952 N N . ALA A 1 893 ? 39.273 4.147 -27.537 1.00 83.00 893 ALA A N 1
ATOM 6953 C CA . ALA A 1 893 ? 39.205 5.278 -28.450 1.00 83.00 893 ALA A CA 1
ATOM 6954 C C . ALA A 1 893 ? 38.496 4.886 -29.756 1.00 83.00 893 ALA A C 1
ATOM 6956 O O . ALA A 1 893 ? 38.651 3.785 -30.287 1.00 83.00 893 ALA A O 1
ATOM 6957 N N . GLY A 1 894 ? 37.699 5.811 -30.280 1.00 71.25 894 GLY A N 1
ATOM 6958 C CA . GLY A 1 894 ? 36.992 5.616 -31.532 1.00 71.25 894 GLY A CA 1
ATOM 6959 C C . GLY A 1 894 ? 36.234 6.860 -31.965 1.00 71.25 894 GLY A C 1
ATOM 6960 O O . GLY A 1 894 ? 35.837 7.692 -31.148 1.00 71.25 894 GLY A O 1
ATOM 6961 N N . ALA A 1 895 ? 36.030 6.948 -33.271 1.00 68.19 895 ALA A N 1
ATOM 6962 C CA . ALA A 1 895 ? 35.035 7.790 -33.908 1.00 68.19 895 ALA A CA 1
ATOM 6963 C C . ALA A 1 895 ? 34.150 6.880 -34.778 1.00 68.19 895 ALA A C 1
ATOM 6965 O O . ALA A 1 895 ? 34.594 5.810 -35.196 1.00 68.19 895 ALA A O 1
ATOM 6966 N N . SER A 1 896 ? 32.917 7.302 -35.043 1.00 67.38 896 SER A N 1
ATOM 6967 C CA . SER A 1 896 ? 32.069 6.739 -36.098 1.00 67.38 896 SER A CA 1
ATOM 6968 C C . SER A 1 896 ? 31.601 7.885 -36.977 1.00 67.38 896 SER A C 1
ATOM 6970 O O . SER A 1 896 ? 31.354 8.992 -36.489 1.00 67.38 896 SER A O 1
ATOM 6972 N N . MET A 1 897 ? 31.481 7.596 -38.266 1.00 73.25 897 MET A N 1
ATOM 6973 C CA . MET A 1 897 ? 30.706 8.394 -39.198 1.00 73.25 897 MET A CA 1
ATOM 6974 C C . MET A 1 897 ? 29.732 7.450 -39.890 1.00 73.25 897 MET A C 1
ATOM 6976 O O . MET A 1 897 ? 30.132 6.410 -40.401 1.00 73.25 897 MET A O 1
ATOM 6980 N N . ASN A 1 898 ? 28.454 7.813 -39.828 1.00 76.12 898 ASN A N 1
ATOM 6981 C CA . ASN A 1 898 ? 27.326 7.046 -40.339 1.00 76.12 898 ASN A CA 1
ATOM 6982 C C . ASN A 1 898 ? 26.904 7.682 -41.667 1.00 76.12 898 ASN A C 1
ATOM 6984 O O . ASN A 1 898 ? 26.092 8.611 -41.678 1.00 76.12 898 ASN A O 1
ATOM 6988 N N . ALA A 1 899 ? 27.514 7.218 -42.753 1.00 83.06 899 ALA A N 1
ATOM 6989 C CA . ALA A 1 899 ? 27.264 7.658 -44.121 1.00 83.06 899 ALA A CA 1
ATOM 6990 C C . ALA A 1 899 ? 27.226 6.425 -45.042 1.00 83.06 899 ALA A C 1
ATOM 6992 O O . ALA A 1 899 ? 28.009 5.501 -44.821 1.00 83.06 899 ALA A O 1
ATOM 6993 N N . PRO A 1 900 ? 26.329 6.364 -46.045 1.00 86.56 900 PRO A N 1
ATOM 6994 C CA . PRO A 1 900 ? 26.361 5.312 -47.059 1.00 86.56 900 PRO A CA 1
ATOM 6995 C C . PRO A 1 900 ? 27.758 5.162 -47.665 1.00 86.56 900 PRO A C 1
ATOM 6997 O O . PRO A 1 900 ? 28.447 6.159 -47.881 1.00 86.56 900 PRO A O 1
ATOM 7000 N N . LEU A 1 901 ? 28.158 3.933 -47.990 1.00 88.38 901 LEU A N 1
ATOM 7001 C CA . LEU A 1 901 ? 29.508 3.583 -48.441 1.00 88.38 901 LEU A CA 1
ATOM 7002 C C . LEU A 1 901 ? 30.017 4.517 -49.548 1.00 88.38 901 LEU A C 1
ATOM 7004 O O . LEU A 1 901 ? 31.159 4.961 -49.500 1.00 88.38 901 LEU A O 1
ATOM 7008 N N . LEU A 1 902 ? 29.158 4.853 -50.514 1.00 89.56 902 LEU A N 1
ATOM 7009 C CA . LEU A 1 902 ? 29.492 5.697 -51.665 1.00 89.56 902 LEU A CA 1
ATOM 7010 C C . LEU A 1 902 ? 29.523 7.207 -51.369 1.00 89.56 902 LEU A C 1
ATOM 7012 O O . LEU A 1 902 ? 30.049 7.964 -52.185 1.00 89.56 902 LEU A O 1
ATOM 7016 N N . GLU A 1 903 ? 28.989 7.657 -50.233 1.00 89.56 903 GLU A N 1
ATOM 7017 C CA . GLU A 1 903 ? 29.051 9.061 -49.801 1.00 89.56 903 GLU A CA 1
ATOM 7018 C C . GLU A 1 903 ? 30.368 9.396 -49.084 1.00 89.56 903 GLU A C 1
ATOM 7020 O O . GLU A 1 903 ? 30.725 10.573 -49.003 1.00 89.56 903 GLU A O 1
ATOM 7025 N N . HIS A 1 904 ? 31.118 8.388 -48.620 1.00 88.81 904 HIS A N 1
ATOM 7026 C CA . HIS A 1 904 ? 32.398 8.598 -47.945 1.00 88.81 904 HIS A CA 1
ATOM 7027 C C . HIS A 1 904 ? 33.421 9.330 -48.816 1.00 88.81 904 HIS A C 1
ATOM 7029 O O . HIS A 1 904 ? 33.549 9.057 -50.012 1.00 88.81 904 HIS A O 1
ATOM 7035 N N . GLN A 1 905 ? 34.190 10.228 -48.206 1.00 88.75 905 GLN A N 1
ATOM 7036 C CA . GLN A 1 905 ? 35.317 10.918 -48.843 1.00 88.75 905 GLN A CA 1
ATOM 7037 C C . GLN A 1 905 ? 36.665 10.392 -48.332 1.00 88.75 905 GLN A C 1
ATOM 7039 O O . GLN A 1 905 ? 36.738 9.607 -47.384 1.00 88.75 905 GLN A O 1
ATOM 7044 N N . ASP A 1 906 ? 37.751 10.810 -48.974 1.00 89.19 906 ASP A N 1
ATOM 7045 C CA . ASP A 1 906 ? 39.104 10.364 -48.639 1.00 89.19 906 ASP A CA 1
ATOM 7046 C C . ASP A 1 906 ? 39.512 10.776 -47.212 1.00 89.19 906 ASP A C 1
ATOM 7048 O O . ASP A 1 906 ? 40.173 10.009 -46.506 1.00 89.19 906 ASP A O 1
ATOM 7052 N N . GLU A 1 907 ? 39.061 11.950 -46.770 1.00 86.19 907 GLU A N 1
ATOM 7053 C CA . GLU A 1 907 ? 39.270 12.498 -45.429 1.00 86.19 907 GLU A CA 1
ATOM 7054 C C . GLU A 1 907 ? 38.577 11.664 -44.336 1.00 86.19 907 GLU A C 1
ATOM 7056 O O . GLU A 1 907 ? 39.071 11.584 -43.206 1.00 86.19 907 GLU A O 1
ATOM 7061 N N . ASP A 1 908 ? 37.463 10.999 -44.663 1.00 86.06 908 ASP A N 1
ATOM 7062 C CA . ASP A 1 908 ? 36.737 10.128 -43.732 1.00 86.06 908 ASP A CA 1
ATOM 7063 C C . ASP A 1 908 ? 37.582 8.908 -43.358 1.00 86.06 908 ASP A C 1
ATOM 7065 O O . ASP A 1 908 ? 37.647 8.508 -42.190 1.00 86.06 908 ASP A O 1
ATOM 7069 N N . ILE A 1 909 ? 38.265 8.345 -44.362 1.00 88.69 909 ILE A N 1
ATOM 7070 C CA . ILE A 1 909 ? 39.187 7.218 -44.215 1.00 88.69 909 ILE A CA 1
ATOM 7071 C C . ILE A 1 909 ? 40.385 7.638 -43.361 1.00 88.69 909 ILE A C 1
ATOM 7073 O O . ILE A 1 909 ? 40.711 6.944 -42.397 1.00 88.69 909 ILE A O 1
ATOM 7077 N N . ASP A 1 910 ? 40.997 8.792 -43.641 1.00 87.38 910 ASP A N 1
ATOM 7078 C CA . ASP A 1 910 ? 42.114 9.310 -42.840 1.00 87.38 910 ASP A CA 1
ATOM 7079 C C . ASP A 1 910 ? 41.722 9.541 -41.366 1.00 87.38 910 ASP A C 1
ATOM 7081 O O . ASP A 1 910 ? 42.455 9.145 -40.453 1.00 87.38 910 ASP A O 1
ATOM 7085 N N . SER A 1 911 ? 40.545 10.123 -41.117 1.00 84.00 911 SER A N 1
ATOM 7086 C CA . SER A 1 911 ? 40.033 10.421 -39.772 1.00 84.00 911 SER A CA 1
ATOM 7087 C C . SER A 1 911 ? 39.762 9.158 -38.939 1.00 84.00 911 SER A C 1
ATOM 7089 O O . SER A 1 911 ? 40.215 9.049 -37.792 1.00 84.00 911 SER A O 1
ATOM 7091 N N . LEU A 1 912 ? 39.071 8.167 -39.515 1.00 84.88 912 LEU A N 1
ATOM 7092 C CA . LEU A 1 912 ? 38.719 6.925 -38.816 1.00 84.88 912 LEU A CA 1
ATOM 7093 C C . LEU A 1 912 ? 39.948 6.038 -38.552 1.00 84.88 912 LEU A C 1
ATOM 7095 O O . LEU A 1 912 ? 40.084 5.494 -37.450 1.00 84.88 912 LEU A O 1
ATOM 7099 N N . PHE A 1 913 ? 40.887 5.949 -39.502 1.00 89.62 913 PHE A N 1
ATOM 7100 C CA . PHE A 1 913 ? 42.156 5.236 -39.301 1.00 89.62 913 PHE A CA 1
ATOM 7101 C C . PHE A 1 913 ? 43.011 5.877 -38.204 1.00 89.62 913 PHE A C 1
ATOM 7103 O O . PHE A 1 913 ? 43.565 5.171 -37.359 1.00 89.62 913 PHE A O 1
ATOM 7110 N N . SER A 1 914 ? 43.078 7.209 -38.169 1.00 83.06 914 SER A N 1
ATOM 7111 C CA . SER A 1 914 ? 43.803 7.951 -37.133 1.00 83.06 914 SER A CA 1
ATOM 7112 C C . SER A 1 914 ? 43.294 7.613 -35.720 1.00 83.06 914 SER A C 1
ATOM 7114 O O . SER A 1 914 ? 44.084 7.324 -34.820 1.00 83.06 914 SER A O 1
ATOM 7116 N N . ALA A 1 915 ? 41.970 7.548 -35.532 1.00 75.19 915 ALA A N 1
ATOM 7117 C CA . ALA A 1 915 ? 41.353 7.328 -34.221 1.00 75.19 915 ALA A CA 1
ATOM 7118 C C . ALA A 1 915 ? 41.503 5.901 -33.650 1.00 75.19 915 ALA A C 1
ATOM 7120 O O . ALA A 1 915 ? 41.561 5.753 -32.428 1.00 75.19 915 ALA A O 1
ATOM 7121 N N . LYS A 1 916 ? 41.525 4.869 -34.509 1.00 85.94 916 LYS A N 1
ATOM 7122 C CA . LYS A 1 916 ? 41.543 3.443 -34.112 1.00 85.94 916 LYS A CA 1
ATOM 7123 C C . LYS A 1 916 ? 42.825 2.717 -34.514 1.00 85.94 916 LYS A C 1
ATOM 7125 O O . LYS A 1 916 ? 43.545 2.219 -33.655 1.00 85.94 916 LYS A O 1
ATOM 7130 N N . VAL A 1 917 ? 43.123 2.673 -35.811 1.00 90.81 917 VAL A N 1
ATOM 7131 C CA . VAL A 1 917 ? 44.239 1.893 -36.375 1.00 90.81 917 VAL A CA 1
ATOM 7132 C C . VAL A 1 917 ? 45.575 2.405 -35.840 1.00 90.81 917 VAL A C 1
ATOM 7134 O O . VAL A 1 917 ? 46.323 1.652 -35.219 1.00 90.81 917 VAL A O 1
ATOM 7137 N N . LYS A 1 918 ? 45.844 3.706 -36.002 1.00 90.56 918 LYS A N 1
ATOM 7138 C CA . LYS A 1 918 ? 47.128 4.316 -35.626 1.00 90.56 918 LYS A CA 1
ATOM 7139 C C . LYS A 1 918 ? 47.394 4.254 -34.120 1.00 90.56 918 LYS A C 1
ATOM 7141 O O . LYS A 1 918 ? 48.441 3.772 -33.694 1.00 90.56 918 LYS A O 1
ATOM 7146 N N . GLY A 1 919 ? 46.419 4.685 -33.316 1.00 89.62 919 GLY A N 1
ATOM 7147 C CA . GLY A 1 919 ? 46.509 4.638 -31.854 1.00 89.62 919 GLY A CA 1
ATOM 7148 C C . GLY A 1 919 ? 46.650 3.213 -31.304 1.00 89.62 919 GLY A C 1
ATOM 7149 O O . GLY A 1 919 ? 47.482 2.977 -30.429 1.00 89.62 919 GLY A O 1
ATOM 7150 N N . GLY A 1 920 ? 45.890 2.252 -31.842 1.00 92.31 920 GLY A N 1
ATOM 7151 C CA . GLY A 1 920 ? 46.004 0.840 -31.475 1.00 92.31 920 GLY A CA 1
ATOM 7152 C C . GLY A 1 920 ? 47.384 0.257 -31.791 1.00 92.31 920 GLY A C 1
ATOM 7153 O O . GLY A 1 920 ? 47.979 -0.392 -30.930 1.00 92.31 920 GLY A O 1
ATOM 7154 N N . TRP A 1 921 ? 47.927 0.532 -32.984 1.00 92.69 921 TRP A N 1
ATOM 7155 C CA . TRP A 1 921 ? 49.242 0.031 -33.406 1.00 92.69 921 TRP A CA 1
ATOM 7156 C C . TRP A 1 921 ? 50.373 0.579 -32.526 1.00 92.69 921 TRP A C 1
ATOM 7158 O O . TRP A 1 921 ? 51.203 -0.190 -32.040 1.00 92.69 921 TRP A O 1
ATOM 7168 N N . TYR A 1 922 ? 50.372 1.883 -32.237 1.00 93.94 922 TYR A N 1
ATOM 7169 C CA . TYR A 1 922 ? 51.365 2.480 -31.340 1.00 93.94 922 TYR A CA 1
ATOM 7170 C C . TYR A 1 922 ? 51.279 1.918 -29.916 1.00 93.94 922 TYR A C 1
ATOM 7172 O O . TYR A 1 922 ? 52.308 1.602 -29.323 1.00 93.94 922 TYR A O 1
ATOM 7180 N N . LEU A 1 923 ? 50.068 1.740 -29.369 1.00 94.38 923 LEU A N 1
ATOM 7181 C CA . LEU A 1 923 ? 49.884 1.083 -28.071 1.00 94.38 923 LEU A CA 1
ATOM 7182 C C . LEU A 1 923 ? 50.408 -0.355 -28.088 1.00 94.38 923 LEU A C 1
ATOM 7184 O O . LEU A 1 923 ? 51.010 -0.786 -27.107 1.00 94.38 923 LEU A O 1
ATOM 7188 N N . HIS A 1 924 ? 50.198 -1.100 -29.177 1.00 93.88 924 HIS A N 1
ATOM 7189 C CA . HIS A 1 924 ? 50.739 -2.447 -29.329 1.00 93.88 924 HIS A CA 1
ATOM 7190 C C . HIS A 1 924 ? 52.276 -2.430 -29.278 1.00 93.88 924 HIS A C 1
ATOM 7192 O O . HIS A 1 924 ? 52.852 -3.128 -28.446 1.00 93.88 924 HIS A O 1
ATOM 7198 N N . GLU A 1 925 ? 52.921 -1.630 -30.133 1.00 92.12 925 GLU A N 1
ATOM 7199 C CA . GLU A 1 925 ? 54.380 -1.572 -30.302 1.00 92.12 925 GLU A CA 1
ATOM 7200 C C . GLU A 1 925 ? 55.078 -1.114 -29.015 1.00 92.12 925 GLU A C 1
ATOM 7202 O O . GLU A 1 925 ? 55.938 -1.809 -28.478 1.00 92.12 925 GLU A O 1
ATOM 7207 N N . LEU A 1 926 ? 54.659 0.032 -28.474 1.00 94.06 926 LEU A N 1
ATOM 7208 C CA . LEU A 1 926 ? 55.305 0.667 -27.324 1.00 94.06 926 LEU A CA 1
ATOM 7209 C C . LEU A 1 926 ? 55.112 -0.116 -26.013 1.00 94.06 926 LEU A C 1
ATOM 7211 O O . LEU A 1 926 ? 55.831 0.125 -25.049 1.00 94.06 926 LEU A O 1
ATOM 7215 N N . SER A 1 927 ? 54.166 -1.064 -25.968 1.00 94.75 927 SER A N 1
ATOM 7216 C CA . SER A 1 927 ? 53.903 -1.909 -24.794 1.00 94.75 927 SER A CA 1
ATOM 7217 C C . SER A 1 927 ? 54.406 -3.351 -24.919 1.00 94.75 927 SER A C 1
ATOM 7219 O O . SER A 1 927 ? 54.101 -4.161 -24.044 1.00 94.75 927 SER A O 1
ATOM 7221 N N . GLN A 1 928 ? 55.163 -3.715 -25.965 1.00 93.75 928 GLN A N 1
ATOM 7222 C CA . GLN A 1 928 ? 55.699 -5.084 -26.104 1.00 93.75 928 GLN A CA 1
ATOM 7223 C C . GLN A 1 928 ? 56.651 -5.475 -24.957 1.00 93.75 928 GLN A C 1
ATOM 7225 O O . GLN A 1 928 ? 56.772 -6.651 -24.628 1.00 93.75 928 GLN A O 1
ATOM 7230 N N . HIS A 1 929 ? 57.301 -4.495 -24.322 1.00 87.69 929 HIS A N 1
ATOM 7231 C CA . HIS A 1 929 ? 58.195 -4.703 -23.176 1.00 87.69 929 HIS A CA 1
ATOM 7232 C C . HIS A 1 929 ? 57.490 -4.588 -21.808 1.00 87.69 929 HIS A C 1
ATOM 7234 O O . HIS A 1 929 ? 58.126 -4.781 -20.772 1.00 87.69 929 HIS A O 1
ATOM 7240 N N . CYS A 1 930 ? 56.191 -4.268 -21.775 1.00 91.38 930 CYS A N 1
ATOM 7241 C CA . CYS A 1 930 ? 55.425 -4.136 -20.537 1.00 91.38 930 CYS A CA 1
ATOM 7242 C C . CYS A 1 930 ? 54.863 -5.493 -20.092 1.00 91.38 930 CYS A C 1
ATOM 7244 O O . CYS A 1 930 ? 54.186 -6.178 -20.858 1.00 91.38 930 CYS A O 1
ATOM 7246 N N . SER A 1 931 ? 55.077 -5.853 -18.823 1.00 90.81 931 SER A N 1
ATOM 7247 C CA . SER A 1 931 ? 54.489 -7.052 -18.211 1.00 90.81 931 SER A CA 1
ATOM 7248 C C . SER A 1 931 ? 53.044 -6.770 -17.774 1.00 90.81 931 SER A C 1
ATOM 7250 O O . SER A 1 931 ? 52.771 -6.489 -16.600 1.00 90.81 931 SER A O 1
ATOM 7252 N N . LEU A 1 932 ? 52.149 -6.753 -18.769 1.00 94.56 932 LEU A N 1
ATOM 7253 C CA . LEU A 1 932 ? 50.710 -6.527 -18.623 1.00 94.56 932 LEU A CA 1
ATOM 7254 C C . LEU A 1 932 ? 49.977 -7.834 -18.286 1.00 94.56 932 LEU A C 1
ATOM 7256 O O . LEU A 1 932 ? 50.233 -8.862 -18.909 1.00 94.56 932 LEU A O 1
ATOM 7260 N N . ASP A 1 933 ? 48.987 -7.752 -17.400 1.00 92.56 933 ASP A N 1
ATOM 7261 C CA . ASP A 1 933 ? 48.030 -8.829 -17.130 1.00 92.56 933 ASP A CA 1
ATOM 7262 C C . ASP A 1 933 ? 47.000 -8.923 -18.280 1.00 92.56 933 ASP A C 1
ATOM 7264 O O . ASP A 1 933 ? 46.615 -10.013 -18.705 1.00 92.56 933 ASP A O 1
ATOM 7268 N N . PHE A 1 934 ? 46.607 -7.775 -18.858 1.00 94.62 934 PHE A N 1
ATOM 7269 C CA . PHE A 1 934 ? 45.730 -7.707 -20.033 1.00 94.62 934 PHE A CA 1
ATOM 7270 C C . PHE A 1 934 ? 46.016 -6.520 -20.970 1.00 94.62 934 PHE A C 1
ATOM 7272 O O . PHE A 1 934 ? 46.425 -5.433 -20.561 1.00 94.62 934 PHE A O 1
ATOM 7279 N N . PHE A 1 935 ? 45.713 -6.706 -22.255 1.00 96.44 935 PHE A N 1
ATOM 7280 C CA . PHE A 1 935 ? 45.676 -5.649 -23.268 1.00 96.44 935 PHE A CA 1
ATOM 7281 C C . PHE A 1 935 ? 44.382 -5.822 -24.065 1.00 96.44 935 PHE A C 1
ATOM 7283 O O . PHE A 1 935 ? 44.205 -6.847 -24.717 1.00 96.44 935 PHE A O 1
ATOM 7290 N N . ILE A 1 936 ? 43.456 -4.869 -23.989 1.00 96.38 936 ILE A N 1
ATOM 7291 C CA . ILE A 1 936 ? 42.120 -4.993 -24.588 1.00 96.38 936 ILE A CA 1
ATOM 7292 C C . ILE A 1 936 ? 41.905 -3.889 -25.621 1.00 96.38 936 ILE A C 1
ATOM 7294 O O . ILE A 1 936 ? 42.153 -2.720 -25.336 1.00 96.38 936 ILE A O 1
ATOM 7298 N N . VAL A 1 937 ? 41.377 -4.230 -26.797 1.00 95.44 937 VAL A N 1
ATOM 7299 C CA . VAL A 1 937 ? 40.869 -3.249 -27.773 1.00 95.44 937 VAL A CA 1
ATOM 7300 C C . VAL A 1 937 ? 39.351 -3.362 -27.880 1.00 95.44 937 VAL A C 1
ATOM 7302 O O . VAL A 1 937 ? 38.793 -4.461 -27.895 1.00 95.44 937 VAL A O 1
ATOM 7305 N N . TYR A 1 938 ? 38.665 -2.221 -27.941 1.00 94.38 938 TYR A N 1
ATOM 7306 C CA . TYR A 1 938 ? 37.226 -2.180 -28.193 1.00 94.38 938 TYR A CA 1
ATOM 7307 C C . TYR A 1 938 ? 36.993 -2.136 -29.698 1.00 94.38 938 TYR A C 1
ATOM 7309 O O . TYR A 1 938 ? 37.077 -1.082 -30.336 1.00 94.38 938 TYR A O 1
ATOM 7317 N N . SER A 1 939 ? 36.724 -3.316 -30.239 1.00 93.81 939 SER A N 1
ATOM 7318 C CA . SER A 1 939 ? 36.256 -3.547 -31.598 1.00 93.81 939 SER A CA 1
ATOM 7319 C C . SER A 1 939 ? 34.720 -3.446 -31.640 1.00 93.81 939 SER A C 1
ATOM 7321 O O . SER A 1 939 ? 34.089 -2.984 -30.682 1.00 93.81 939 SER A O 1
ATOM 7323 N N . SER A 1 940 ? 34.091 -3.861 -32.736 1.00 93.00 940 SER A N 1
ATOM 7324 C CA . SER A 1 940 ? 32.632 -3.861 -32.885 1.00 93.00 940 SER A CA 1
ATOM 7325 C C . SER A 1 940 ? 32.156 -5.069 -33.679 1.00 93.00 940 SER A C 1
ATOM 7327 O O . SER A 1 940 ? 32.873 -5.547 -34.550 1.00 93.00 940 SER A O 1
ATOM 7329 N N . VAL A 1 941 ? 30.919 -5.516 -33.440 1.00 93.38 941 VAL A N 1
ATOM 7330 C CA . VAL A 1 941 ? 30.248 -6.547 -34.254 1.00 93.38 941 VAL A CA 1
ATOM 7331 C C . VAL A 1 941 ? 30.278 -6.241 -35.762 1.00 93.38 941 VAL A C 1
ATOM 7333 O O . VAL A 1 941 ? 30.207 -7.155 -36.579 1.00 93.38 941 VAL A O 1
ATOM 7336 N N . SER A 1 942 ? 30.464 -4.977 -36.158 1.00 91.75 942 SER A N 1
ATOM 7337 C CA . SER A 1 942 ? 30.611 -4.567 -37.556 1.00 91.75 942 SER A CA 1
ATOM 7338 C C . SER A 1 942 ? 31.847 -5.154 -38.267 1.00 91.75 942 SER A C 1
ATOM 7340 O O . SER A 1 942 ? 31.784 -5.388 -39.470 1.00 91.75 942 SER A O 1
ATOM 7342 N N . SER A 1 943 ? 32.937 -5.501 -37.566 1.00 92.06 943 SER A N 1
ATOM 7343 C CA . SER A 1 943 ? 34.062 -6.251 -38.169 1.00 92.06 943 SER A CA 1
ATOM 7344 C C . SER A 1 943 ? 33.719 -7.723 -38.444 1.00 92.06 943 SER A C 1
ATOM 7346 O O . SER A 1 943 ? 34.347 -8.380 -39.284 1.00 92.06 943 SER A O 1
ATOM 7348 N N . VAL A 1 944 ? 32.712 -8.251 -37.744 1.00 92.62 944 VAL A N 1
ATOM 7349 C CA . VAL A 1 944 ? 32.290 -9.655 -37.771 1.00 92.62 944 VAL A CA 1
ATOM 7350 C C . VAL A 1 944 ? 31.150 -9.868 -38.765 1.00 92.62 944 VAL A C 1
ATOM 7352 O O . VAL A 1 944 ? 31.302 -10.709 -39.649 1.00 92.62 944 VAL A O 1
ATOM 7355 N N . PHE A 1 945 ? 30.077 -9.082 -38.657 1.00 92.81 945 PHE A N 1
ATOM 7356 C CA . PHE A 1 945 ? 28.854 -9.155 -39.468 1.00 92.81 945 PHE A CA 1
ATOM 7357 C C . PHE A 1 945 ? 28.837 -8.147 -40.635 1.00 92.81 945 PHE A C 1
ATOM 7359 O O . PHE A 1 945 ? 28.117 -8.348 -41.600 1.00 92.81 945 PHE A O 1
ATOM 7366 N N . GLY A 1 946 ? 29.606 -7.055 -40.571 1.00 89.56 946 GLY A N 1
ATOM 7367 C CA . GLY A 1 946 ? 29.342 -5.849 -41.370 1.00 89.56 946 GLY A CA 1
ATOM 7368 C C . GLY A 1 946 ? 28.295 -4.941 -40.707 1.00 89.56 946 GLY A C 1
ATOM 7369 O O . GLY A 1 946 ? 27.585 -5.356 -39.790 1.00 89.56 946 GLY A O 1
ATOM 7370 N N . SER A 1 947 ? 28.206 -3.676 -41.127 1.00 87.44 947 SER A N 1
ATOM 7371 C CA . SER A 1 947 ? 27.169 -2.748 -40.642 1.00 87.44 947 SER A CA 1
ATOM 7372 C C . SER A 1 947 ? 26.877 -1.656 -41.671 1.00 87.44 947 SER A C 1
ATOM 7374 O O . SER A 1 947 ? 27.779 -0.950 -42.118 1.00 87.44 947 SER A O 1
ATOM 7376 N N . ASN A 1 948 ? 25.605 -1.519 -42.050 1.00 83.31 948 ASN A N 1
ATOM 7377 C CA . ASN A 1 948 ? 25.147 -0.563 -43.060 1.00 83.31 948 ASN A CA 1
ATOM 7378 C C . ASN A 1 948 ? 25.485 0.886 -42.648 1.00 83.31 948 ASN A C 1
ATOM 7380 O O . ASN A 1 948 ? 25.145 1.314 -41.540 1.00 83.31 948 ASN A O 1
ATOM 7384 N N . LYS A 1 949 ? 26.108 1.636 -43.566 1.00 86.44 949 LYS A N 1
ATOM 7385 C CA . LYS A 1 949 ? 26.632 3.004 -43.408 1.00 86.44 949 LYS A CA 1
ATOM 7386 C C . LYS A 1 949 ? 27.867 3.129 -42.516 1.00 86.44 949 LYS A C 1
ATOM 7388 O O . LYS A 1 949 ? 28.176 4.213 -42.026 1.00 86.44 949 LYS A O 1
ATOM 7393 N N . GLU A 1 950 ? 28.562 2.020 -42.274 1.00 88.25 950 GLU A N 1
ATOM 7394 C CA . GLU A 1 950 ? 29.717 1.941 -41.375 1.00 88.25 950 GLU A CA 1
ATOM 7395 C C . GLU A 1 950 ? 30.878 1.149 -42.011 1.00 88.25 950 GLU A C 1
ATOM 7397 O O . GLU A 1 950 ? 31.642 0.475 -41.320 1.00 88.25 950 GLU A O 1
ATOM 7402 N N . SER A 1 951 ? 31.047 1.226 -43.336 1.00 90.62 951 SER A N 1
ATOM 7403 C CA . SER A 1 951 ? 32.043 0.440 -44.093 1.00 90.62 951 SER A CA 1
ATOM 7404 C C . SER A 1 951 ? 33.491 0.690 -43.650 1.00 90.62 951 SER A C 1
ATOM 7406 O O . SER A 1 951 ? 34.225 -0.249 -43.333 1.00 90.62 951 SER A O 1
ATOM 7408 N N . VAL A 1 952 ? 33.893 1.959 -43.539 1.00 90.25 952 VAL A N 1
ATOM 7409 C CA . VAL A 1 952 ? 35.228 2.358 -43.062 1.00 90.25 952 VAL A CA 1
ATOM 7410 C C . VAL A 1 952 ? 35.394 2.060 -41.567 1.00 90.25 952 VAL A C 1
ATOM 7412 O O . VAL A 1 952 ? 36.460 1.631 -41.126 1.00 90.25 952 VAL A O 1
ATOM 7415 N N . TYR A 1 953 ? 34.332 2.216 -40.772 1.00 90.94 953 TYR A N 1
ATOM 7416 C CA . TYR A 1 953 ? 34.355 1.852 -39.354 1.00 90.94 953 TYR A CA 1
ATOM 7417 C C . TYR A 1 953 ? 34.592 0.342 -39.182 1.00 90.94 953 TYR A C 1
ATOM 7419 O O . TYR A 1 953 ? 35.494 -0.056 -38.444 1.00 90.94 953 TYR A O 1
ATOM 7427 N N . SER A 1 954 ? 33.874 -0.496 -39.932 1.00 92.62 954 SER A N 1
ATOM 7428 C CA . SER A 1 954 ? 34.055 -1.954 -39.978 1.00 92.62 954 SER A CA 1
ATOM 7429 C C . SER A 1 954 ? 35.489 -2.329 -40.362 1.00 92.62 954 SER A C 1
ATOM 7431 O O . SER A 1 954 ? 36.109 -3.143 -39.682 1.00 92.62 954 SER A O 1
ATOM 7433 N N . ALA A 1 955 ? 36.059 -1.661 -41.372 1.00 93.19 955 ALA A N 1
ATOM 7434 C CA . ALA A 1 955 ? 37.450 -1.838 -41.790 1.00 93.19 955 ALA A CA 1
ATOM 7435 C C . ALA A 1 955 ? 38.457 -1.570 -40.653 1.00 93.19 955 ALA A C 1
ATOM 7437 O O . ALA A 1 955 ? 39.319 -2.403 -40.371 1.00 93.19 955 ALA A O 1
ATOM 7438 N N . THR A 1 956 ? 38.324 -0.443 -39.940 1.00 93.44 956 THR A N 1
ATOM 7439 C CA . THR A 1 956 ? 39.234 -0.106 -38.824 1.00 93.44 956 THR A CA 1
ATOM 7440 C C . THR A 1 956 ? 39.104 -1.044 -37.621 1.00 93.44 956 THR A C 1
ATOM 7442 O O . THR A 1 956 ? 40.084 -1.260 -36.908 1.00 93.44 956 THR A O 1
ATOM 7445 N N . ASN A 1 957 ? 37.923 -1.626 -37.390 1.00 93.88 957 ASN A N 1
ATOM 7446 C CA . ASN A 1 957 ? 37.722 -2.631 -36.343 1.00 93.88 957 ASN A CA 1
ATOM 7447 C C . ASN A 1 957 ? 38.298 -4.000 -36.747 1.00 93.88 957 ASN A C 1
ATOM 7449 O O . ASN A 1 957 ? 38.940 -4.637 -35.918 1.00 93.88 957 ASN A O 1
ATOM 7453 N N . SER A 1 958 ? 38.184 -4.413 -38.016 1.00 93.44 958 SER A N 1
ATOM 7454 C CA . SER A 1 958 ? 38.848 -5.631 -38.513 1.00 93.44 958 SER A CA 1
ATOM 7455 C C . SER A 1 958 ? 40.373 -5.557 -38.411 1.00 93.44 958 SER A C 1
ATOM 7457 O O . SER A 1 958 ? 41.006 -6.552 -38.067 1.00 93.44 958 SER A O 1
ATOM 7459 N N . PHE A 1 959 ? 40.965 -4.376 -38.619 1.00 94.06 959 PHE A N 1
ATOM 7460 C CA . PHE A 1 959 ? 42.383 -4.170 -38.320 1.00 94.06 959 PHE A CA 1
ATOM 7461 C C . PHE A 1 959 ? 42.698 -4.363 -36.826 1.00 94.06 959 PHE A C 1
ATOM 7463 O O . PHE A 1 959 ? 43.678 -5.024 -36.492 1.00 94.06 959 PHE A O 1
ATOM 7470 N N . LEU A 1 960 ? 41.884 -3.817 -35.910 1.00 93.50 960 LEU A N 1
ATOM 7471 C CA . LEU A 1 960 ? 42.100 -3.994 -34.466 1.00 93.50 960 LEU A CA 1
ATOM 7472 C C . LEU A 1 960 ? 41.990 -5.467 -34.041 1.00 93.50 960 LEU A C 1
ATOM 7474 O O . LEU A 1 960 ? 42.774 -5.918 -33.206 1.00 93.50 960 LEU A O 1
ATOM 7478 N N . ASP A 1 961 ? 41.067 -6.217 -34.644 1.00 93.69 961 ASP A N 1
ATOM 7479 C CA . ASP A 1 961 ? 40.938 -7.660 -34.434 1.00 93.69 961 ASP A CA 1
ATOM 7480 C C . ASP A 1 961 ? 42.208 -8.398 -34.900 1.00 93.69 961 ASP A C 1
ATOM 7482 O O . ASP A 1 961 ? 42.757 -9.213 -34.154 1.00 93.69 961 ASP A O 1
ATOM 7486 N N . ALA A 1 962 ? 42.735 -8.071 -36.085 1.00 92.62 962 ALA A N 1
ATOM 7487 C CA . ALA A 1 962 ? 43.975 -8.657 -36.597 1.00 92.62 962 ALA A CA 1
ATOM 7488 C C . ALA A 1 962 ? 45.216 -8.248 -35.772 1.00 92.62 962 ALA A C 1
ATOM 7490 O O . ALA A 1 962 ? 46.083 -9.078 -35.502 1.00 92.62 962 ALA A O 1
ATOM 7491 N N . LEU A 1 963 ? 45.282 -7.006 -35.283 1.00 93.19 963 LEU A N 1
ATOM 7492 C CA . LEU A 1 963 ? 46.367 -6.519 -34.423 1.00 93.19 963 LEU A CA 1
ATOM 7493 C C . LEU A 1 963 ? 46.449 -7.286 -33.091 1.00 93.19 963 LEU A C 1
ATOM 7495 O O . LEU A 1 963 ? 47.544 -7.518 -32.572 1.00 93.19 963 LEU A O 1
ATOM 7499 N N . ILE A 1 964 ? 45.306 -7.691 -32.526 1.00 94.06 964 ILE A N 1
ATOM 7500 C CA . ILE A 1 964 ? 45.274 -8.556 -31.338 1.00 94.06 964 ILE A CA 1
ATOM 7501 C C . ILE A 1 964 ? 45.769 -9.967 -31.650 1.00 94.06 964 ILE A C 1
ATOM 7503 O O . ILE A 1 964 ? 46.495 -10.541 -30.835 1.00 94.06 964 ILE A O 1
ATOM 7507 N N . ALA A 1 965 ? 45.426 -10.512 -32.817 1.00 90.75 965 ALA A N 1
ATOM 7508 C CA . ALA A 1 965 ? 45.934 -11.809 -33.242 1.00 90.75 965 ALA A CA 1
ATOM 7509 C C . ALA A 1 965 ? 47.460 -11.788 -33.407 1.00 90.75 965 ALA A C 1
ATOM 7511 O O . ALA A 1 965 ? 48.138 -12.632 -32.827 1.00 90.75 965 ALA A O 1
ATOM 7512 N N . GLU A 1 966 ? 48.014 -10.768 -34.072 1.00 90.31 966 GLU A N 1
ATOM 7513 C CA . GLU A 1 966 ? 49.469 -10.587 -34.177 1.00 90.31 966 GLU A CA 1
ATOM 7514 C C . GLU A 1 966 ? 50.117 -10.434 -32.793 1.00 90.31 966 GLU A C 1
ATOM 7516 O O . GLU A 1 966 ? 51.134 -11.061 -32.499 1.00 90.31 966 GLU A O 1
ATOM 7521 N N . ARG A 1 967 ? 49.494 -9.671 -31.882 1.00 92.06 967 ARG A N 1
ATOM 7522 C CA . ARG A 1 967 ? 49.968 -9.546 -30.495 1.00 92.06 967 ARG A CA 1
ATOM 7523 C C . ARG A 1 967 ? 50.052 -10.898 -29.783 1.00 92.06 967 ARG A C 1
ATOM 7525 O O . ARG A 1 967 ? 51.048 -11.168 -29.115 1.00 92.06 967 ARG A O 1
ATOM 7532 N N . ARG A 1 968 ? 49.043 -11.752 -29.951 1.00 90.44 968 ARG A N 1
ATOM 7533 C CA . ARG A 1 968 ? 49.008 -13.102 -29.369 1.00 90.44 968 ARG A CA 1
ATOM 7534 C C . ARG A 1 968 ? 49.980 -14.063 -30.056 1.00 90.44 968 ARG A C 1
ATOM 7536 O O . ARG A 1 968 ? 50.593 -14.864 -29.357 1.00 90.44 968 ARG A O 1
ATOM 7543 N N . ARG A 1 969 ? 50.207 -13.930 -31.369 1.00 87.44 969 ARG A N 1
ATOM 7544 C CA . ARG A 1 969 ? 51.243 -14.664 -32.123 1.00 87.44 969 ARG A CA 1
ATOM 7545 C C . ARG A 1 969 ? 52.654 -14.353 -31.606 1.00 87.44 969 ARG A C 1
ATOM 7547 O O . ARG A 1 969 ? 53.479 -15.253 -31.495 1.00 87.44 969 ARG A O 1
ATOM 7554 N N . LEU A 1 970 ? 52.904 -13.109 -31.186 1.00 89.50 970 LEU A N 1
ATOM 7555 C CA . LEU A 1 970 ? 54.133 -12.691 -30.491 1.00 89.50 970 LEU A CA 1
ATOM 7556 C C . LEU A 1 970 ? 54.212 -13.149 -29.014 1.00 89.50 970 LEU A C 1
ATOM 7558 O O . LEU A 1 970 ? 55.141 -12.767 -28.304 1.00 89.50 970 LEU A O 1
ATOM 7562 N N . GLY A 1 971 ? 53.254 -13.945 -28.525 1.00 89.31 971 GLY A N 1
ATOM 7563 C CA . GLY A 1 971 ? 53.212 -14.449 -27.147 1.00 89.31 971 GLY A CA 1
ATOM 7564 C C . GLY A 1 971 ? 52.747 -13.431 -26.098 1.00 89.31 971 GLY A C 1
ATOM 7565 O O . GLY A 1 971 ? 52.829 -13.707 -24.902 1.00 89.31 971 GLY A O 1
ATOM 7566 N N . LEU A 1 972 ? 52.255 -12.260 -26.516 1.00 93.25 972 LEU A N 1
ATOM 7567 C CA . LEU A 1 972 ? 51.800 -11.192 -25.623 1.00 93.25 972 LEU A CA 1
ATOM 7568 C C . LEU A 1 972 ? 50.292 -11.308 -25.339 1.00 93.25 972 LEU A C 1
ATOM 7570 O O . LEU A 1 972 ? 49.510 -11.784 -26.165 1.00 93.25 972 LEU A O 1
ATOM 7574 N N . VAL A 1 973 ? 49.851 -10.816 -24.177 1.00 94.00 973 VAL A N 1
ATOM 7575 C CA . VAL A 1 973 ? 48.416 -10.732 -23.849 1.00 94.00 973 VAL A CA 1
ATOM 7576 C C . VAL A 1 973 ? 47.685 -9.781 -24.804 1.00 94.00 973 VAL A C 1
ATOM 7578 O O . VAL A 1 973 ? 48.220 -8.736 -25.179 1.00 94.00 973 VAL A O 1
ATOM 7581 N N . GLY A 1 974 ? 46.454 -10.132 -25.185 1.00 93.56 974 GLY A N 1
ATOM 7582 C CA . GLY A 1 974 ? 45.650 -9.371 -26.144 1.00 93.56 974 GLY A CA 1
ATOM 7583 C C . GLY A 1 974 ? 44.219 -9.901 -26.279 1.00 93.56 974 GLY A C 1
ATOM 7584 O O . GLY A 1 974 ? 44.037 -11.092 -26.515 1.00 93.56 974 GLY A O 1
ATOM 7585 N N . THR A 1 975 ? 43.205 -9.047 -26.168 1.00 94.94 975 THR A N 1
ATOM 7586 C CA . THR A 1 975 ? 41.802 -9.433 -26.387 1.00 94.94 975 THR A CA 1
ATOM 7587 C C . THR A 1 975 ? 41.056 -8.352 -27.165 1.00 94.94 975 THR A C 1
ATOM 7589 O O . THR A 1 975 ? 41.043 -7.186 -26.770 1.00 94.94 975 THR A O 1
ATOM 7592 N N . ALA A 1 976 ? 40.409 -8.733 -28.263 1.00 94.56 976 ALA A N 1
ATOM 7593 C CA . ALA A 1 976 ? 39.483 -7.879 -28.993 1.00 94.56 976 ALA A CA 1
ATOM 7594 C C . ALA A 1 976 ? 38.053 -8.180 -28.538 1.00 94.56 976 ALA A C 1
ATOM 7596 O O . ALA A 1 976 ? 37.580 -9.311 -28.666 1.00 94.56 976 ALA A O 1
ATOM 7597 N N . ILE A 1 977 ? 37.363 -7.171 -28.003 1.00 95.25 977 ILE A N 1
ATOM 7598 C CA . ILE A 1 977 ? 35.937 -7.284 -27.680 1.00 95.25 977 ILE A CA 1
ATOM 7599 C C . ILE A 1 977 ? 35.158 -6.599 -28.798 1.00 95.25 977 ILE A C 1
ATOM 7601 O O . ILE A 1 977 ? 35.226 -5.378 -28.945 1.00 95.25 977 ILE A O 1
ATOM 7605 N N . GLN A 1 978 ? 34.449 -7.388 -29.600 1.00 94.75 978 GLN A N 1
ATOM 7606 C CA . GLN A 1 978 ? 33.625 -6.926 -30.714 1.00 94.75 978 GLN A CA 1
ATOM 7607 C C . GLN A 1 978 ? 32.239 -6.576 -30.167 1.00 94.75 978 GLN A C 1
ATOM 7609 O O . GLN A 1 978 ? 31.328 -7.403 -30.117 1.00 94.75 978 GLN A O 1
ATOM 7614 N N . TRP A 1 979 ? 32.097 -5.345 -29.675 1.00 93.88 979 TRP A N 1
ATOM 7615 C CA . TRP A 1 979 ? 30.865 -4.903 -29.029 1.00 93.88 979 TRP A CA 1
ATOM 7616 C C . TRP A 1 979 ? 29.707 -4.743 -30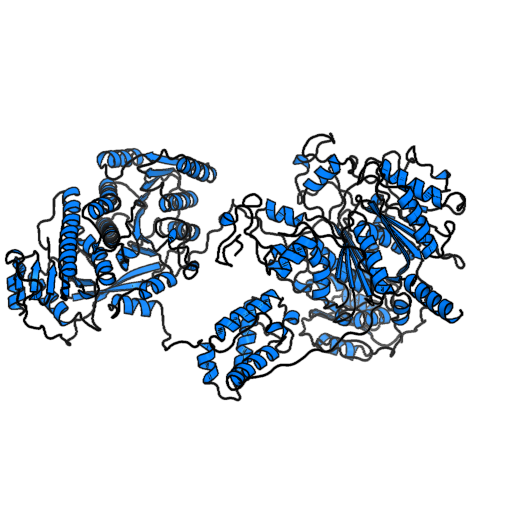.025 1.00 93.88 979 TRP A C 1
ATOM 7618 O O . TRP A 1 979 ? 29.838 -4.084 -31.064 1.00 93.88 979 TRP A O 1
ATOM 7628 N N . GLY A 1 980 ? 28.555 -5.297 -29.653 1.00 91.88 980 GLY A N 1
ATOM 7629 C CA . GLY A 1 980 ? 27.243 -4.885 -30.133 1.00 91.88 980 GLY A CA 1
ATOM 7630 C C . GLY A 1 980 ? 26.863 -3.479 -29.641 1.00 91.88 980 GLY A C 1
ATOM 7631 O O . GLY A 1 980 ? 27.673 -2.775 -29.026 1.00 91.88 980 GLY A O 1
ATOM 7632 N N . PRO A 1 981 ? 25.639 -3.024 -29.931 1.00 88.00 981 PRO A N 1
ATOM 7633 C CA . PRO A 1 981 ? 25.214 -1.663 -29.637 1.00 88.00 981 PRO A CA 1
ATOM 7634 C C . PRO A 1 981 ? 24.905 -1.473 -28.145 1.00 88.00 981 PRO A C 1
ATOM 7636 O O . PRO A 1 981 ? 24.324 -2.340 -27.497 1.00 88.00 981 PRO A O 1
ATOM 7639 N N . TRP A 1 982 ? 25.256 -0.304 -27.612 1.00 87.88 982 TRP A N 1
ATOM 7640 C CA . TRP A 1 982 ? 25.024 0.063 -26.212 1.00 87.88 982 TRP A CA 1
ATOM 7641 C C . TRP A 1 982 ? 23.822 1.004 -26.073 1.00 87.88 982 TRP A C 1
ATOM 7643 O O . TRP A 1 982 ? 23.570 1.817 -26.966 1.00 87.88 982 TRP A O 1
ATOM 7653 N N . ALA A 1 983 ? 23.091 0.887 -24.962 1.00 81.00 983 ALA A N 1
ATOM 7654 C CA . ALA A 1 983 ? 21.829 1.591 -24.746 1.00 81.00 983 ALA A CA 1
ATOM 7655 C C . ALA A 1 983 ? 22.029 3.066 -24.352 1.00 81.00 983 ALA A C 1
ATOM 7657 O O . ALA A 1 983 ? 21.496 3.960 -25.006 1.00 81.00 983 ALA A O 1
ATOM 7658 N N . GLU A 1 984 ? 22.805 3.338 -23.297 1.00 79.44 984 GLU A N 1
ATOM 7659 C CA . GLU A 1 984 ? 22.910 4.678 -22.692 1.00 79.44 984 GLU A CA 1
ATOM 7660 C C . GLU A 1 984 ? 24.197 5.436 -23.053 1.00 79.44 984 GLU A C 1
ATOM 7662 O O . GLU A 1 984 ? 24.374 6.587 -22.650 1.00 79.44 984 GLU A O 1
ATOM 7667 N N . VAL A 1 985 ? 25.135 4.793 -23.753 1.00 69.44 985 VAL A N 1
ATOM 7668 C CA . VAL A 1 985 ? 26.437 5.370 -24.116 1.00 69.44 985 VAL A CA 1
ATOM 7669 C C . VAL A 1 985 ? 26.892 4.909 -25.496 1.00 69.44 985 VAL A C 1
ATOM 7671 O O . VAL A 1 985 ? 26.440 3.903 -26.034 1.00 69.44 985 VAL A O 1
ATOM 7674 N N . GLY A 1 986 ? 27.869 5.617 -26.060 1.00 65.44 986 GLY A N 1
ATOM 7675 C CA . GLY A 1 986 ? 28.459 5.244 -27.341 1.00 65.44 986 GLY A CA 1
ATOM 7676 C C . GLY A 1 986 ? 27.586 5.664 -28.521 1.00 65.44 986 GLY A C 1
ATOM 7677 O O . GLY A 1 986 ? 26.831 6.628 -28.454 1.00 65.44 986 GLY A O 1
ATOM 7678 N N . MET A 1 987 ? 27.755 4.989 -29.654 1.00 64.12 987 MET A N 1
ATOM 7679 C CA . MET A 1 987 ? 27.310 5.519 -30.952 1.00 64.12 987 MET A CA 1
ATOM 7680 C C . MET A 1 987 ? 25.882 5.078 -31.321 1.00 64.12 987 MET A C 1
ATOM 7682 O O . MET A 1 987 ? 25.288 5.624 -32.249 1.00 64.12 987 MET A O 1
ATOM 7686 N N . ALA A 1 988 ? 25.305 4.151 -30.547 1.00 58.97 988 ALA A N 1
ATOM 7687 C CA . ALA A 1 988 ? 23.954 3.623 -30.724 1.00 58.97 988 ALA A CA 1
ATOM 7688 C C . ALA A 1 988 ? 22.889 4.262 -29.803 1.00 58.97 988 ALA A C 1
ATOM 7690 O O . ALA A 1 988 ? 21.705 4.016 -30.016 1.00 58.97 988 ALA A O 1
ATOM 7691 N N . GLU A 1 989 ? 23.268 5.149 -28.871 1.00 56.69 989 GLU A N 1
ATOM 7692 C CA . GLU A 1 989 ? 22.383 5.819 -27.889 1.00 56.69 989 GLU A CA 1
ATOM 7693 C C . GLU A 1 989 ? 21.116 6.448 -28.518 1.00 56.69 989 GLU A C 1
ATOM 7695 O O . GLU A 1 989 ? 20.032 6.464 -27.937 1.00 56.69 989 GLU A O 1
ATOM 7700 N N . LYS A 1 990 ? 21.219 6.954 -29.756 1.00 57.06 990 LYS A N 1
ATOM 7701 C CA . LYS A 1 990 ? 20.074 7.520 -30.493 1.00 57.06 990 LYS A CA 1
ATOM 7702 C C . LYS A 1 990 ? 19.168 6.464 -31.142 1.00 57.06 990 LYS A C 1
ATOM 7704 O O . LYS A 1 990 ? 17.992 6.750 -31.340 1.00 57.06 990 LYS A O 1
ATOM 7709 N N . ARG A 1 991 ? 19.706 5.287 -31.487 1.00 58.38 991 ARG A N 1
ATOM 7710 C CA . ARG A 1 991 ? 18.969 4.135 -32.049 1.00 58.38 991 ARG A CA 1
ATOM 7711 C C . ARG A 1 991 ? 18.282 3.313 -30.948 1.00 58.38 991 ARG A C 1
ATOM 7713 O O . ARG A 1 991 ? 17.214 2.774 -31.197 1.00 58.38 991 ARG A O 1
ATOM 7720 N N . ALA A 1 992 ? 18.805 3.329 -29.719 1.00 56.88 992 ALA A N 1
ATOM 7721 C CA . ALA A 1 992 ? 18.205 2.710 -28.525 1.00 56.88 992 ALA A CA 1
ATOM 7722 C C . ALA A 1 992 ? 16.856 3.317 -28.065 1.00 56.88 992 ALA A C 1
ATOM 7724 O O . ALA A 1 992 ? 16.330 2.961 -27.014 1.00 56.88 992 ALA A O 1
ATOM 7725 N N . ARG A 1 993 ? 16.286 4.235 -28.856 1.00 53.12 993 ARG A N 1
ATOM 7726 C CA . ARG A 1 993 ? 14.961 4.840 -28.656 1.00 53.12 993 ARG A CA 1
ATOM 7727 C C . ARG A 1 993 ? 13.837 4.077 -29.361 1.00 53.12 993 ARG A C 1
ATOM 7729 O O . ARG A 1 993 ? 12.680 4.440 -29.186 1.00 53.12 993 ARG A O 1
ATOM 7736 N N . ASP A 1 994 ? 14.163 3.061 -30.161 1.00 55.06 994 ASP A N 1
ATOM 7737 C CA . ASP A 1 994 ? 13.169 2.155 -30.737 1.00 55.06 994 ASP A CA 1
ATOM 7738 C C . ASP A 1 994 ? 12.658 1.178 -29.655 1.00 55.06 994 ASP A C 1
ATOM 7740 O O . ASP A 1 994 ? 13.459 0.402 -29.117 1.00 55.06 994 ASP A O 1
ATOM 7744 N N . PRO A 1 995 ? 11.352 1.181 -29.311 1.00 52.75 995 PRO A N 1
ATOM 7745 C CA . PRO A 1 995 ? 10.813 0.303 -28.274 1.00 52.75 995 PRO A CA 1
ATOM 7746 C C . PRO A 1 995 ? 10.998 -1.189 -28.575 1.00 52.75 995 PRO A C 1
ATOM 7748 O O . PRO A 1 995 ? 11.149 -1.974 -27.642 1.00 52.75 995 PRO A O 1
ATOM 7751 N N . SER A 1 996 ? 11.019 -1.579 -29.856 1.00 52.56 996 SER A N 1
ATOM 7752 C CA . SER A 1 996 ? 11.059 -2.986 -30.281 1.00 52.56 996 SER A CA 1
ATOM 7753 C C . SER A 1 996 ? 12.382 -3.693 -29.964 1.00 52.56 996 SER A C 1
ATOM 7755 O O . SER A 1 996 ? 12.420 -4.917 -29.879 1.00 52.56 996 SER A O 1
ATOM 7757 N N . LEU A 1 997 ? 13.454 -2.926 -29.736 1.00 59.50 997 LEU A N 1
ATOM 7758 C CA . LEU A 1 997 ? 14.808 -3.435 -29.501 1.00 59.50 997 LEU A CA 1
ATOM 7759 C C . LEU A 1 997 ? 15.349 -3.107 -28.107 1.00 59.50 997 LEU A C 1
ATOM 7761 O O . LEU A 1 997 ? 16.500 -3.421 -27.823 1.00 59.50 997 LEU A O 1
ATOM 7765 N N . LYS A 1 998 ? 14.558 -2.483 -27.224 1.00 65.44 998 LYS A N 1
ATOM 7766 C CA . LYS A 1 998 ? 15.032 -1.930 -25.939 1.00 65.44 998 LYS A CA 1
ATOM 7767 C C . LYS A 1 998 ? 15.804 -2.946 -25.080 1.00 65.44 998 LYS A C 1
ATOM 7769 O O . LYS A 1 998 ? 16.829 -2.589 -24.518 1.00 65.44 998 LYS A O 1
ATOM 7774 N N . GLN A 1 999 ? 15.353 -4.203 -25.025 1.00 66.88 999 GLN A N 1
ATOM 7775 C CA . GLN A 1 999 ? 16.009 -5.288 -24.268 1.00 66.88 999 GLN A CA 1
ATOM 7776 C C . GLN A 1 999 ? 17.224 -5.911 -24.985 1.00 66.88 999 GLN A C 1
ATOM 7778 O O . GLN A 1 999 ? 17.964 -6.685 -24.385 1.00 66.88 999 GLN A O 1
ATOM 7783 N N . ALA A 1 1000 ? 17.429 -5.584 -26.262 1.00 79.00 1000 ALA A N 1
ATOM 7784 C CA . ALA A 1 1000 ? 18.462 -6.155 -27.118 1.00 79.00 1000 ALA A CA 1
ATOM 7785 C C . ALA A 1 1000 ? 19.775 -5.335 -27.120 1.00 79.00 1000 ALA A C 1
ATOM 7787 O O . ALA A 1 1000 ? 20.788 -5.797 -27.650 1.00 79.00 1000 ALA A O 1
ATOM 7788 N N . PHE A 1 1001 ? 19.783 -4.131 -26.538 1.00 86.12 1001 PHE A N 1
ATOM 7789 C CA . PHE A 1 1001 ? 20.986 -3.308 -26.373 1.00 86.12 1001 PHE A CA 1
ATOM 7790 C C . PHE A 1 1001 ? 21.780 -3.692 -25.118 1.00 86.12 1001 PHE A C 1
ATOM 7792 O O . PHE A 1 1001 ? 21.226 -4.134 -24.115 1.00 86.12 1001 PHE A O 1
ATOM 7799 N N . ILE A 1 1002 ? 23.091 -3.449 -25.149 1.00 88.69 1002 ILE A N 1
ATOM 7800 C CA . ILE A 1 1002 ? 23.970 -3.615 -23.989 1.00 88.69 1002 ILE A CA 1
ATOM 7801 C C . ILE A 1 1002 ? 23.787 -2.420 -23.052 1.00 88.69 1002 ILE A C 1
ATOM 7803 O O . ILE A 1 1002 ? 24.180 -1.297 -23.379 1.00 88.69 1002 ILE A O 1
ATOM 7807 N N . HIS A 1 1003 ? 23.216 -2.661 -21.878 1.00 87.12 1003 HIS A N 1
ATOM 7808 C CA . HIS A 1 1003 ? 23.104 -1.648 -20.833 1.00 87.12 1003 HIS A CA 1
ATOM 7809 C C . HIS A 1 1003 ? 24.428 -1.455 -20.090 1.00 87.12 1003 HIS A C 1
ATOM 7811 O O . HIS A 1 1003 ? 25.198 -2.402 -19.907 1.00 87.12 1003 HIS A O 1
ATOM 7817 N N . ASN A 1 1004 ? 24.672 -0.241 -19.588 1.00 87.94 1004 ASN A N 1
ATOM 7818 C CA . ASN A 1 1004 ? 25.881 0.113 -18.837 1.00 87.94 1004 ASN A CA 1
ATOM 7819 C C . ASN A 1 1004 ? 26.241 -0.907 -17.746 1.00 87.94 1004 ASN A C 1
ATOM 7821 O O . ASN A 1 1004 ? 27.409 -1.255 -17.583 1.00 87.94 1004 ASN A O 1
ATOM 7825 N N . GLU A 1 1005 ? 25.251 -1.401 -17.000 1.00 82.81 1005 GLU A N 1
ATOM 7826 C CA . GLU A 1 1005 ? 25.479 -2.316 -15.878 1.00 82.81 1005 GLU A CA 1
ATOM 7827 C C . GLU A 1 1005 ? 25.918 -3.710 -16.334 1.00 82.81 1005 GLU A C 1
ATOM 7829 O O . GLU A 1 1005 ? 26.906 -4.239 -15.817 1.00 82.81 1005 GLU A O 1
ATOM 7834 N N . GLN A 1 1006 ? 25.247 -4.255 -17.356 1.00 86.12 1006 GLN A N 1
ATOM 7835 C CA . GLN A 1 1006 ? 25.641 -5.495 -18.029 1.00 86.12 1006 GLN A CA 1
ATOM 7836 C C . GLN A 1 1006 ? 27.051 -5.348 -18.609 1.00 86.12 1006 GLN A C 1
ATOM 7838 O O . GLN A 1 1006 ? 27.903 -6.207 -18.402 1.00 86.12 1006 GLN A O 1
ATOM 7843 N N . GLY A 1 1007 ? 27.322 -4.220 -19.270 1.00 87.69 1007 GLY A N 1
ATOM 7844 C CA . GLY A 1 1007 ? 28.621 -3.873 -19.829 1.00 87.69 1007 GLY A CA 1
ATOM 7845 C C . GLY A 1 1007 ? 29.748 -3.879 -18.794 1.00 87.69 1007 GLY A C 1
ATOM 78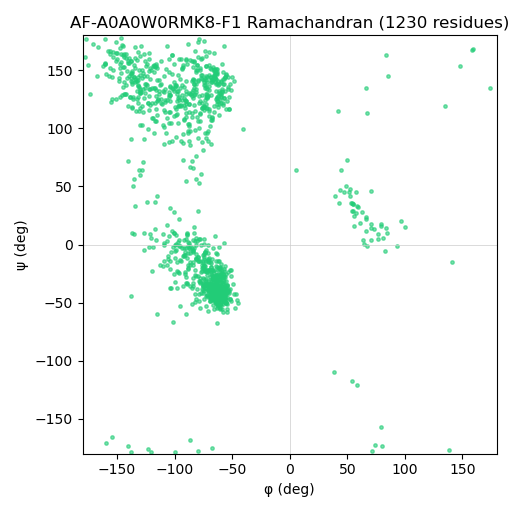46 O O . GLY A 1 1007 ? 30.783 -4.502 -19.030 1.00 87.69 1007 GLY A O 1
ATOM 7847 N N . ARG A 1 1008 ? 29.545 -3.272 -17.612 1.00 88.94 1008 ARG A N 1
ATOM 7848 C CA . ARG A 1 1008 ? 30.503 -3.376 -16.491 1.00 88.94 1008 ARG A CA 1
ATOM 7849 C C . ARG A 1 1008 ? 30.725 -4.837 -16.100 1.00 88.94 1008 ARG A C 1
ATOM 7851 O O . ARG A 1 1008 ? 31.870 -5.277 -16.029 1.00 88.94 1008 ARG A O 1
ATOM 7858 N N . ALA A 1 1009 ? 29.653 -5.593 -15.869 1.00 86.94 1009 ALA A N 1
ATOM 7859 C CA . ALA A 1 1009 ? 29.731 -6.975 -15.399 1.00 86.94 1009 ALA A CA 1
ATOM 7860 C C . ALA A 1 1009 ? 30.371 -7.935 -16.431 1.00 86.94 1009 ALA A C 1
ATOM 7862 O O . ALA A 1 1009 ? 31.064 -8.882 -16.054 1.00 86.94 1009 ALA A O 1
ATOM 7863 N N . LEU A 1 1010 ? 30.227 -7.646 -17.727 1.00 89.81 1010 LEU A N 1
ATOM 7864 C CA . LEU A 1 1010 ? 30.943 -8.297 -18.827 1.00 89.81 1010 LEU A CA 1
ATOM 7865 C C . LEU A 1 1010 ? 32.440 -7.949 -18.814 1.00 89.81 1010 LEU A C 1
ATOM 7867 O O . LEU A 1 1010 ? 33.275 -8.847 -18.893 1.00 89.81 1010 LEU A O 1
ATOM 7871 N N . ILE A 1 1011 ? 32.806 -6.674 -18.633 1.00 91.50 1011 ILE A N 1
ATOM 7872 C CA . ILE A 1 1011 ? 34.214 -6.249 -18.510 1.00 91.50 1011 ILE A CA 1
ATOM 7873 C C . ILE A 1 1011 ? 34.900 -6.961 -17.331 1.00 91.50 1011 ILE A C 1
ATOM 7875 O O . ILE A 1 1011 ? 35.993 -7.491 -17.511 1.00 91.50 1011 ILE A O 1
ATOM 7879 N N . HIS A 1 1012 ? 34.234 -7.075 -16.174 1.00 87.69 1012 HIS A N 1
ATOM 7880 C CA . HIS A 1 1012 ? 34.701 -7.833 -14.993 1.00 87.69 1012 HIS A CA 1
ATOM 7881 C C . HIS A 1 1012 ? 35.046 -9.310 -15.273 1.00 87.69 1012 HIS A C 1
ATOM 7883 O O . HIS A 1 1012 ? 35.824 -9.909 -14.532 1.00 87.69 1012 HIS A O 1
ATOM 7889 N N . ARG A 1 1013 ? 34.461 -9.919 -16.310 1.00 88.06 1013 ARG A N 1
ATOM 7890 C CA . ARG A 1 1013 ? 34.713 -11.313 -16.726 1.00 88.06 1013 ARG A CA 1
ATOM 7891 C C . ARG A 1 1013 ? 35.733 -11.425 -17.864 1.00 88.06 1013 ARG A C 1
ATOM 7893 O O . ARG A 1 1013 ? 36.338 -12.480 -18.034 1.00 88.06 1013 ARG A O 1
ATOM 7900 N N . LEU A 1 1014 ? 35.897 -10.362 -18.657 1.00 89.69 1014 LEU A N 1
ATOM 7901 C CA . LEU A 1 1014 ? 36.744 -10.337 -19.854 1.00 89.69 1014 LEU A CA 1
ATOM 7902 C C . LEU A 1 1014 ? 38.154 -9.773 -19.608 1.00 89.69 1014 LEU A C 1
ATOM 7904 O O . LEU A 1 1014 ? 39.080 -10.149 -20.327 1.00 89.69 1014 LEU A O 1
ATOM 7908 N N . ILE A 1 1015 ? 38.360 -8.934 -18.585 1.00 90.00 1015 ILE A N 1
ATOM 7909 C CA . ILE A 1 1015 ? 39.713 -8.636 -18.077 1.00 90.00 1015 ILE A CA 1
ATOM 7910 C C . ILE A 1 1015 ? 40.397 -9.940 -17.645 1.00 90.00 1015 ILE A C 1
ATOM 7912 O O . ILE A 1 1015 ? 39.747 -10.806 -17.073 1.00 90.00 1015 ILE A O 1
ATOM 7916 N N . ASN A 1 1016 ? 41.685 -10.112 -17.954 1.00 84.25 1016 ASN A N 1
ATOM 7917 C CA . ASN A 1 1016 ? 42.456 -11.350 -17.721 1.00 84.25 1016 ASN A CA 1
ATOM 7918 C C . ASN A 1 1016 ? 41.875 -12.638 -18.358 1.00 84.25 1016 ASN A C 1
ATOM 7920 O O . ASN A 1 1016 ? 42.283 -13.744 -18.003 1.00 84.25 1016 ASN A O 1
ATOM 7924 N N . SER A 1 1017 ? 40.947 -12.528 -19.314 1.00 83.56 1017 SER A N 1
ATOM 7925 C CA . SER A 1 1017 ? 40.378 -13.687 -20.011 1.00 83.56 1017 SER A CA 1
ATOM 7926 C C . SER A 1 1017 ? 41.382 -14.344 -20.980 1.00 83.56 1017 SER A C 1
ATOM 7928 O O . SER A 1 1017 ? 42.147 -13.647 -21.661 1.00 83.56 1017 SER A O 1
ATOM 7930 N N . PRO A 1 1018 ? 41.370 -15.686 -21.126 1.00 82.12 1018 PRO A N 1
ATOM 7931 C CA . PRO A 1 1018 ? 42.168 -16.375 -22.140 1.00 82.12 1018 PRO A CA 1
ATOM 7932 C C . PRO A 1 1018 ? 41.671 -16.132 -23.577 1.00 82.12 1018 PRO A C 1
ATOM 7934 O O . PRO A 1 1018 ? 42.383 -16.471 -24.517 1.00 82.12 1018 PRO A O 1
ATOM 7937 N N . LEU A 1 1019 ? 40.475 -15.558 -23.765 1.00 87.19 1019 LEU A N 1
ATOM 7938 C CA . LEU A 1 1019 ? 39.868 -15.349 -25.083 1.00 87.19 1019 LEU A CA 1
ATOM 7939 C C . LEU A 1 1019 ? 40.634 -14.298 -25.909 1.00 87.19 1019 LEU A C 1
ATOM 7941 O O . LEU A 1 1019 ? 40.863 -13.176 -25.452 1.00 87.19 1019 LEU A O 1
ATOM 7945 N N . THR A 1 1020 ? 40.987 -14.649 -27.147 1.00 89.00 1020 THR A N 1
ATOM 7946 C CA . THR A 1 1020 ? 41.621 -13.751 -28.134 1.00 89.00 1020 THR A CA 1
ATOM 7947 C C . THR A 1 1020 ? 40.609 -12.760 -28.721 1.00 89.00 1020 THR A C 1
ATOM 7949 O O . THR A 1 1020 ? 40.855 -11.555 -28.737 1.00 89.00 1020 THR A O 1
ATOM 7952 N N . HIS A 1 1021 ? 39.438 -13.254 -29.125 1.00 91.56 1021 HIS A N 1
ATOM 7953 C CA . HIS A 1 1021 ? 38.333 -12.469 -29.681 1.00 91.56 1021 HIS A CA 1
ATOM 7954 C C . HIS A 1 1021 ? 37.022 -12.918 -29.049 1.00 91.56 1021 HIS A C 1
ATOM 7956 O O . HIS A 1 1021 ? 36.843 -14.105 -28.768 1.00 91.56 1021 HIS A O 1
ATOM 7962 N N . ILE A 1 1022 ? 36.103 -11.984 -28.829 1.00 93.88 1022 ILE A N 1
ATOM 7963 C CA . ILE A 1 1022 ? 34.739 -12.288 -28.394 1.00 93.88 1022 ILE A CA 1
ATOM 7964 C C . ILE A 1 1022 ? 33.785 -11.213 -28.915 1.00 93.88 1022 ILE A C 1
ATOM 7966 O O . ILE A 1 1022 ? 33.970 -10.021 -28.662 1.00 93.88 1022 ILE A O 1
ATOM 7970 N N . THR A 1 1023 ? 32.748 -11.634 -29.633 1.00 95.12 1023 THR A N 1
ATOM 7971 C CA . THR A 1 1023 ? 31.610 -10.783 -29.976 1.00 95.12 1023 THR A CA 1
ATOM 7972 C C . THR A 1 1023 ? 30.612 -10.820 -28.832 1.00 95.12 1023 THR A C 1
ATOM 7974 O O . THR A 1 1023 ? 30.248 -11.896 -28.363 1.00 95.12 1023 THR A O 1
ATOM 7977 N N . ILE A 1 1024 ? 30.191 -9.643 -28.372 1.00 94.88 1024 ILE A N 1
ATOM 7978 C CA . ILE A 1 1024 ? 29.201 -9.496 -27.304 1.00 94.88 1024 ILE A CA 1
ATOM 7979 C C . ILE A 1 1024 ? 27.983 -8.796 -27.888 1.00 94.88 1024 ILE A C 1
ATOM 7981 O O . ILE A 1 1024 ? 28.043 -7.600 -28.169 1.00 94.88 1024 ILE A O 1
ATOM 7985 N N . ILE A 1 1025 ? 26.900 -9.538 -28.100 1.00 93.19 1025 ILE A N 1
ATOM 7986 C CA . ILE A 1 1025 ? 25.663 -9.046 -28.712 1.00 93.19 1025 ILE A CA 1
ATOM 7987 C C . ILE A 1 1025 ? 24.487 -9.932 -28.295 1.00 93.19 1025 ILE A C 1
ATOM 7989 O O . ILE A 1 1025 ? 24.647 -11.140 -28.142 1.00 93.19 1025 ILE A O 1
ATOM 7993 N N . SER A 1 1026 ? 23.304 -9.346 -28.121 1.00 91.12 1026 SER A N 1
ATOM 7994 C CA . SER A 1 1026 ? 22.092 -10.125 -27.866 1.00 91.12 1026 SER A CA 1
ATOM 7995 C C . SER A 1 1026 ? 21.670 -10.927 -29.112 1.00 91.12 1026 SER A C 1
ATOM 7997 O O . SER A 1 1026 ? 21.793 -10.425 -30.238 1.00 91.12 1026 SER A O 1
ATOM 7999 N N . PRO A 1 1027 ? 21.137 -12.151 -28.951 1.00 88.75 1027 PRO A N 1
ATOM 8000 C CA . PRO A 1 1027 ? 20.533 -12.908 -30.049 1.00 88.75 1027 PRO A CA 1
ATOM 8001 C C . PRO A 1 1027 ? 19.441 -12.123 -30.784 1.00 88.75 1027 PRO A C 1
ATOM 8003 O O . PRO A 1 1027 ? 19.323 -12.214 -32.004 1.00 88.75 1027 PRO A O 1
ATOM 8006 N N . GLU A 1 1028 ? 18.676 -11.313 -30.052 1.00 85.56 1028 GLU A N 1
ATOM 8007 C CA . GLU A 1 1028 ? 17.577 -10.497 -30.562 1.00 85.56 1028 GLU A CA 1
ATOM 8008 C C . GLU A 1 1028 ? 18.086 -9.383 -31.482 1.00 85.56 1028 GLU A C 1
ATOM 8010 O O . GLU A 1 1028 ? 17.545 -9.198 -32.572 1.00 85.56 1028 GLU A O 1
ATOM 8015 N N . TYR A 1 1029 ? 19.158 -8.672 -31.102 1.00 86.25 1029 TYR A N 1
ATOM 8016 C CA . TYR A 1 1029 ? 19.735 -7.643 -31.973 1.00 86.25 1029 TYR A CA 1
ATOM 8017 C C . TYR A 1 1029 ? 20.440 -8.269 -33.178 1.00 86.25 1029 TYR A C 1
ATOM 8019 O O . TYR A 1 1029 ? 20.392 -7.718 -34.276 1.00 86.25 1029 TYR A O 1
ATOM 8027 N N . LEU A 1 1030 ? 21.066 -9.436 -33.009 1.00 88.50 1030 LEU A N 1
ATOM 8028 C CA . LEU A 1 1030 ? 21.696 -10.155 -34.115 1.00 88.50 1030 LEU A CA 1
ATOM 8029 C C . LEU A 1 1030 ? 20.652 -10.656 -35.130 1.00 88.50 1030 LEU A C 1
ATOM 8031 O O . LEU A 1 1030 ? 20.879 -10.568 -36.336 1.00 88.50 1030 LEU A O 1
ATOM 8035 N N . LYS A 1 1031 ? 19.471 -11.078 -34.658 1.00 87.50 1031 LYS A N 1
ATOM 8036 C CA . LYS A 1 1031 ? 18.315 -11.401 -35.504 1.00 87.50 1031 LYS A CA 1
ATOM 8037 C C . LYS A 1 1031 ? 17.739 -10.167 -36.202 1.00 87.50 1031 LYS A C 1
ATOM 8039 O O . LYS A 1 1031 ? 17.526 -10.208 -37.407 1.00 87.50 1031 LYS A O 1
ATOM 8044 N N . PHE A 1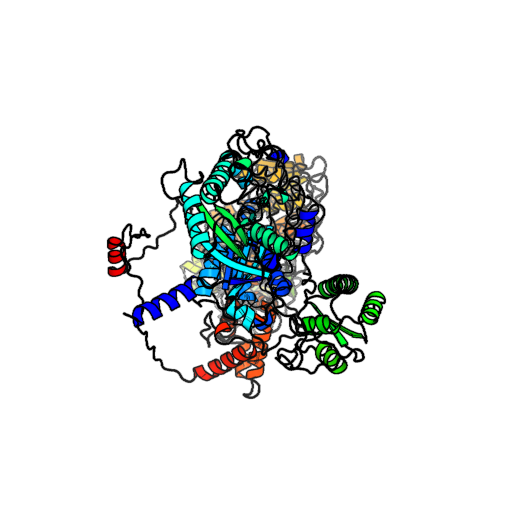 1032 ? 17.600 -9.047 -35.493 1.00 84.81 1032 PHE A N 1
ATOM 8045 C CA . PHE A 1 1032 ? 17.248 -7.766 -36.111 1.00 84.81 1032 PHE A CA 1
ATOM 8046 C C . PHE A 1 1032 ? 18.249 -7.363 -37.206 1.00 84.81 1032 PHE A C 1
ATOM 8048 O O . PHE A 1 1032 ? 17.837 -6.909 -38.265 1.00 84.81 1032 PHE A O 1
ATOM 8055 N N . MET A 1 1033 ? 19.558 -7.569 -37.013 1.00 86.69 1033 MET A N 1
ATOM 8056 C CA . MET A 1 1033 ? 20.556 -7.304 -38.059 1.00 86.69 1033 MET A CA 1
ATOM 8057 C C . MET A 1 1033 ? 20.386 -8.210 -39.292 1.00 86.69 1033 MET A C 1
ATOM 8059 O O . MET A 1 1033 ? 20.625 -7.742 -40.406 1.00 86.69 1033 MET A O 1
ATOM 8063 N N . LEU A 1 1034 ? 19.942 -9.465 -39.125 1.00 87.81 1034 LEU A N 1
ATOM 8064 C CA . LEU A 1 1034 ? 19.638 -10.378 -40.238 1.00 87.81 1034 LEU A CA 1
ATOM 8065 C C . LEU A 1 1034 ? 18.466 -9.896 -41.107 1.00 87.81 1034 LEU A C 1
ATOM 8067 O O . LEU A 1 1034 ? 18.521 -10.069 -42.325 1.00 87.81 1034 LEU A O 1
ATOM 8071 N N . ASP A 1 1035 ? 17.456 -9.238 -40.527 1.00 83.56 1035 ASP A N 1
ATOM 8072 C CA . ASP A 1 1035 ? 16.288 -8.732 -41.270 1.00 83.56 1035 ASP A CA 1
ATOM 8073 C C . ASP A 1 1035 ? 16.648 -7.674 -42.338 1.00 83.56 1035 ASP A C 1
ATOM 8075 O O . ASP A 1 1035 ? 15.896 -7.482 -43.298 1.00 83.56 1035 ASP A O 1
ATOM 8079 N N . PHE A 1 1036 ? 17.813 -7.019 -42.221 1.00 81.69 1036 PHE A N 1
ATOM 8080 C CA . PHE A 1 1036 ? 18.318 -6.035 -43.195 1.00 81.69 1036 PHE A CA 1
ATOM 8081 C C . PHE A 1 1036 ? 19.352 -6.598 -44.177 1.00 81.69 1036 PHE A C 1
ATOM 8083 O O . PHE A 1 1036 ? 19.837 -5.848 -45.028 1.00 81.69 1036 PHE A O 1
ATOM 8090 N N . VAL A 1 1037 ? 19.706 -7.884 -44.094 1.00 87.19 1037 VAL A N 1
ATOM 8091 C CA . VAL A 1 1037 ? 20.630 -8.499 -45.057 1.00 87.19 1037 VAL A CA 1
ATOM 8092 C C . VAL A 1 1037 ? 19.894 -8.701 -46.392 1.00 87.19 1037 VAL A C 1
ATOM 8094 O O . VAL A 1 1037 ? 18.846 -9.357 -46.420 1.00 87.19 1037 VAL A O 1
ATOM 8097 N N . PRO A 1 1038 ? 20.406 -8.168 -47.520 1.00 82.25 1038 PRO A N 1
ATOM 8098 C CA . PRO A 1 1038 ? 19.758 -8.325 -48.819 1.00 82.25 1038 PRO A CA 1
ATOM 8099 C C . PRO A 1 1038 ? 19.570 -9.796 -49.215 1.00 82.25 1038 PRO A C 1
ATOM 8101 O O . PRO A 1 1038 ? 20.440 -10.637 -48.987 1.00 82.25 1038 PRO A O 1
ATOM 8104 N N . LYS A 1 1039 ? 18.435 -10.111 -49.851 1.00 80.81 1039 LYS A N 1
ATOM 8105 C CA . LYS A 1 1039 ? 18.155 -11.453 -50.387 1.00 80.81 1039 LYS A CA 1
ATOM 8106 C C . LYS A 1 1039 ? 18.643 -11.564 -51.844 1.00 80.81 1039 LYS A C 1
ATOM 8108 O O . LYS A 1 1039 ? 18.416 -10.624 -52.604 1.00 80.81 1039 LYS A O 1
ATOM 8113 N N . PRO A 1 1040 ? 19.226 -12.703 -52.270 1.00 76.69 1040 PRO A N 1
ATOM 8114 C CA . PRO A 1 1040 ? 19.445 -13.934 -51.503 1.00 76.69 1040 PRO A CA 1
ATOM 8115 C C . PRO A 1 1040 ? 20.575 -13.805 -50.469 1.00 76.69 1040 PRO A C 1
ATOM 8117 O O . PRO A 1 1040 ? 21.637 -13.265 -50.761 1.00 76.69 1040 PRO A O 1
ATOM 8120 N N . LEU A 1 1041 ? 20.337 -14.338 -49.267 1.00 80.56 1041 LEU A N 1
ATOM 8121 C CA . LEU A 1 1041 ? 21.291 -14.304 -48.156 1.00 80.56 1041 LEU A CA 1
ATOM 8122 C C . LEU A 1 1041 ? 22.564 -15.104 -48.501 1.00 80.56 1041 LEU A C 1
ATOM 8124 O O . LEU A 1 1041 ? 22.433 -16.268 -48.888 1.00 80.56 1041 LEU A O 1
ATOM 8128 N N . PRO A 1 1042 ? 23.779 -14.568 -48.291 1.00 89.69 1042 PRO A N 1
ATOM 8129 C CA . PRO A 1 1042 ? 24.996 -15.381 -48.252 1.00 89.69 1042 PRO A CA 1
ATOM 8130 C C . PRO A 1 1042 ? 24.918 -16.472 -47.169 1.00 89.69 1042 PRO A C 1
ATOM 8132 O O . PRO A 1 1042 ? 24.316 -16.262 -46.112 1.00 89.69 1042 PRO A O 1
ATOM 8135 N N . LEU A 1 1043 ? 25.556 -17.619 -47.403 1.00 90.62 1043 LEU A N 1
ATOM 8136 C CA . LEU A 1 1043 ? 25.495 -18.810 -46.548 1.00 90.62 1043 LEU A CA 1
ATOM 8137 C C . LEU A 1 1043 ? 25.927 -18.555 -45.096 1.00 90.62 1043 LEU A C 1
ATOM 8139 O O . LEU A 1 1043 ? 25.276 -19.071 -44.193 1.00 90.62 1043 LEU A O 1
ATOM 8143 N N . PHE A 1 1044 ? 26.936 -17.712 -44.852 1.00 92.81 1044 PHE A N 1
ATOM 8144 C CA . PHE A 1 1044 ? 27.261 -17.195 -43.512 1.00 92.81 1044 PHE A CA 1
ATOM 8145 C C . PHE A 1 1044 ? 26.028 -16.703 -42.725 1.00 92.81 1044 PHE A C 1
ATOM 8147 O O . PHE A 1 1044 ? 25.846 -17.076 -41.567 1.00 92.81 1044 PHE A O 1
ATOM 8154 N N . TYR A 1 1045 ? 25.163 -15.894 -43.349 1.00 93.00 1045 TYR A N 1
ATOM 8155 C CA . TYR A 1 1045 ? 23.969 -15.342 -42.698 1.00 93.00 1045 TYR A CA 1
ATOM 8156 C C . TYR A 1 1045 ? 22.834 -16.370 -42.607 1.00 93.00 1045 TYR A C 1
ATOM 8158 O O . TYR A 1 1045 ? 22.079 -16.350 -41.641 1.00 93.00 1045 TYR A O 1
ATOM 8166 N N . GLN A 1 1046 ? 22.731 -17.298 -43.569 1.00 89.50 1046 GLN A N 1
ATOM 8167 C CA . GLN A 1 1046 ? 21.776 -18.414 -43.488 1.00 89.50 1046 GLN A CA 1
ATOM 8168 C C . GLN A 1 1046 ? 22.110 -19.367 -42.329 1.00 89.50 1046 GLN A C 1
ATOM 8170 O O . GLN A 1 1046 ? 21.224 -19.806 -41.604 1.00 89.50 1046 GLN A O 1
ATOM 8175 N N . ASP A 1 1047 ? 23.387 -19.698 -42.137 1.00 90.50 1047 ASP A N 1
ATOM 8176 C CA . ASP A 1 1047 ? 23.844 -20.534 -41.022 1.00 90.50 1047 ASP A CA 1
ATOM 8177 C C . ASP A 1 1047 ? 23.624 -19.834 -39.676 1.00 90.50 1047 ASP A C 1
ATOM 8179 O O . ASP A 1 1047 ? 23.172 -20.470 -38.728 1.00 90.50 1047 ASP A O 1
ATOM 8183 N N . LEU A 1 1048 ? 23.840 -18.515 -39.619 1.00 90.88 1048 LEU A N 1
ATOM 8184 C CA . LEU A 1 1048 ? 23.557 -17.711 -38.433 1.00 90.88 1048 LEU A CA 1
ATOM 8185 C C . LEU A 1 1048 ? 22.055 -17.637 -38.103 1.00 90.88 1048 LEU A C 1
ATOM 8187 O O . LEU A 1 1048 ? 21.689 -17.754 -36.937 1.00 90.88 1048 LEU A O 1
ATOM 8191 N N . ASP A 1 1049 ? 21.174 -17.503 -39.097 1.00 88.25 1049 ASP A N 1
ATOM 8192 C CA . ASP A 1 1049 ? 19.723 -17.581 -38.870 1.00 88.25 1049 ASP A CA 1
ATOM 8193 C C . ASP A 1 1049 ? 19.324 -18.965 -38.315 1.00 88.25 1049 ASP A C 1
ATOM 8195 O O . ASP A 1 1049 ? 18.572 -19.061 -37.347 1.00 88.25 1049 ASP A O 1
ATOM 8199 N N . ASN A 1 1050 ? 19.910 -20.049 -38.838 1.00 85.81 1050 ASN A N 1
ATOM 8200 C CA . ASN A 1 1050 ? 19.705 -21.402 -38.304 1.00 85.81 1050 ASN A CA 1
ATOM 8201 C C . ASN A 1 1050 ? 20.253 -21.581 -36.870 1.00 85.81 1050 ASN A C 1
ATOM 8203 O O . ASN A 1 1050 ? 19.597 -22.215 -36.044 1.00 85.81 1050 ASN A O 1
ATOM 8207 N N . GLU A 1 1051 ? 21.424 -21.014 -36.558 1.00 83.69 1051 GLU A N 1
ATOM 8208 C CA . GLU A 1 1051 ? 22.046 -21.010 -35.221 1.00 83.69 1051 GLU A CA 1
ATOM 8209 C C . GLU A 1 1051 ? 21.175 -20.275 -34.185 1.00 83.69 1051 GLU A C 1
ATOM 8211 O O . GLU A 1 1051 ? 21.066 -20.696 -33.030 1.00 83.69 1051 GLU A O 1
ATOM 8216 N N . LEU A 1 1052 ? 20.531 -19.177 -34.593 1.00 84.31 1052 LEU A N 1
ATOM 8217 C CA . LEU A 1 1052 ? 19.629 -18.401 -33.741 1.00 84.31 1052 LEU A CA 1
ATOM 8218 C C . LEU A 1 1052 ? 18.241 -19.050 -33.598 1.00 84.31 1052 LEU A C 1
ATOM 8220 O O . LEU A 1 1052 ? 17.611 -18.892 -32.555 1.00 84.31 1052 LEU A O 1
ATOM 8224 N N . ASN A 1 1053 ? 17.784 -19.812 -34.598 1.00 77.06 1053 ASN A N 1
ATOM 8225 C CA . ASN A 1 1053 ? 16.460 -20.451 -34.652 1.00 77.06 1053 ASN A CA 1
ATOM 8226 C C . ASN A 1 1053 ? 16.469 -21.953 -34.276 1.00 77.06 1053 ASN A C 1
ATOM 8228 O O . ASN A 1 1053 ? 15.641 -22.715 -34.779 1.00 77.06 1053 ASN A O 1
ATOM 8232 N N . GLY A 1 1054 ? 17.411 -22.392 -33.431 1.00 51.56 1054 GLY A N 1
ATOM 8233 C CA . GLY A 1 1054 ? 17.699 -23.802 -33.121 1.00 51.56 1054 GLY A CA 1
ATOM 8234 C C . GLY A 1 1054 ? 16.481 -24.731 -32.955 1.00 51.56 1054 GLY A C 1
ATOM 8235 O O . GLY A 1 1054 ? 15.892 -24.813 -31.884 1.00 51.56 1054 GLY A O 1
ATOM 8236 N N . VAL A 1 1055 ? 16.181 -25.481 -34.023 1.00 39.78 1055 VAL A N 1
ATOM 8237 C CA . VAL A 1 1055 ? 15.146 -26.528 -34.152 1.00 39.78 1055 VAL A CA 1
ATOM 8238 C C . VAL A 1 1055 ? 13.735 -26.133 -33.681 1.00 39.78 1055 VAL A C 1
ATOM 8240 O O . VAL A 1 1055 ? 13.190 -26.726 -32.757 1.00 39.78 1055 VAL A O 1
ATOM 8243 N N . GLU A 1 1056 ? 13.058 -25.281 -34.455 1.00 26.41 1056 GLU A N 1
ATOM 8244 C CA . GLU A 1 1056 ? 11.692 -25.610 -34.900 1.00 26.41 1056 GLU A CA 1
ATOM 8245 C C . GLU A 1 1056 ? 11.321 -24.884 -36.204 1.00 26.41 1056 GLU A C 1
ATOM 8247 O O . GLU A 1 1056 ? 11.367 -23.660 -36.302 1.00 26.41 1056 GLU A O 1
ATOM 8252 N N . HIS A 1 1057 ? 10.952 -25.644 -37.243 1.00 27.73 1057 HIS A N 1
ATOM 8253 C CA . HIS A 1 1057 ? 10.703 -25.099 -38.580 1.00 27.73 1057 HIS A CA 1
ATOM 8254 C C . HIS A 1 1057 ? 9.257 -25.354 -39.027 1.00 27.73 1057 HIS A C 1
ATOM 8256 O O . HIS A 1 1057 ? 8.889 -26.491 -39.334 1.00 27.73 1057 HIS A O 1
ATOM 8262 N N . LYS A 1 1058 ? 8.460 -24.276 -39.064 1.00 27.11 1058 LYS A N 1
ATOM 8263 C CA . LYS A 1 1058 ? 7.283 -23.975 -39.919 1.00 27.11 1058 LYS A CA 1
ATOM 8264 C C . LYS A 1 1058 ? 6.682 -22.656 -39.402 1.00 27.11 1058 LYS A C 1
ATOM 8266 O O . LYS A 1 1058 ? 6.530 -22.501 -38.203 1.00 27.11 1058 LYS A O 1
ATOM 8271 N N . GLY A 1 1059 ? 6.304 -21.668 -40.203 1.00 28.05 1059 GLY A N 1
ATOM 8272 C CA . GLY A 1 1059 ? 6.079 -21.643 -41.645 1.00 28.05 1059 GLY A CA 1
ATOM 8273 C C . GLY A 1 1059 ? 4.769 -20.892 -41.917 1.00 28.05 1059 GLY A C 1
ATOM 8274 O O . GLY A 1 1059 ? 3.720 -21.352 -41.480 1.00 28.05 1059 GLY A O 1
ATOM 8275 N N . ASN A 1 1060 ? 4.862 -19.784 -42.657 1.00 26.89 1060 ASN A N 1
ATOM 8276 C CA . ASN A 1 1060 ? 3.788 -18.899 -43.142 1.00 26.89 1060 ASN A CA 1
ATOM 8277 C C . ASN A 1 1060 ? 2.979 -18.069 -42.115 1.00 26.89 1060 ASN A C 1
ATOM 8279 O O . ASN A 1 1060 ? 2.156 -18.572 -41.362 1.00 26.89 1060 ASN A O 1
ATOM 8283 N N . GLU A 1 1061 ? 3.188 -16.753 -42.218 1.00 43.41 1061 GLU A N 1
ATOM 8284 C CA . GLU A 1 1061 ? 2.189 -15.668 -42.275 1.00 43.41 1061 GLU A CA 1
ATOM 8285 C C . GLU A 1 1061 ? 0.941 -15.699 -41.354 1.00 43.41 1061 GLU A C 1
ATOM 8287 O O . GLU A 1 1061 ? -0.024 -16.431 -41.562 1.00 43.41 1061 GLU A O 1
ATOM 8292 N N . ASN A 1 1062 ? 0.893 -14.705 -40.455 1.00 49.03 1062 ASN A N 1
ATOM 8293 C CA . ASN A 1 1062 ? -0.318 -14.046 -39.934 1.00 49.03 1062 ASN A CA 1
ATOM 8294 C C . ASN A 1 1062 ? -1.315 -14.838 -39.057 1.00 49.03 1062 ASN A C 1
ATOM 8296 O O . ASN A 1 1062 ? -2.459 -14.404 -38.912 1.00 49.03 1062 ASN A O 1
ATOM 8300 N N . ILE A 1 1063 ? -0.897 -15.912 -38.378 1.00 49.19 1063 ILE A N 1
ATOM 8301 C CA . ILE A 1 1063 ? -1.676 -16.545 -37.289 1.00 49.19 1063 ILE A CA 1
ATOM 8302 C C . ILE A 1 1063 ? -0.744 -16.903 -36.118 1.00 49.19 1063 ILE A C 1
ATOM 8304 O O . ILE A 1 1063 ? 0.373 -17.366 -36.343 1.00 49.19 1063 ILE A O 1
ATOM 8308 N N . SER A 1 1064 ? -1.181 -16.710 -34.865 1.00 62.16 1064 SER A N 1
ATOM 8309 C CA . SER A 1 1064 ? -0.383 -17.107 -33.690 1.00 62.16 1064 SER A CA 1
ATOM 8310 C C . SER A 1 1064 ? -0.157 -18.636 -33.633 1.00 62.16 1064 SER A C 1
ATOM 8312 O O . SER A 1 1064 ? -1.030 -19.393 -34.075 1.00 62.16 1064 SER A O 1
ATOM 8314 N N . PRO A 1 1065 ? 0.956 -19.134 -33.051 1.00 65.44 1065 PRO A N 1
ATOM 8315 C CA . PRO A 1 1065 ? 1.235 -20.575 -32.988 1.00 65.44 1065 PRO A CA 1
ATOM 8316 C C . PRO A 1 1065 ? 0.114 -21.379 -32.315 1.00 65.44 1065 PRO A C 1
ATOM 8318 O O . PRO A 1 1065 ? -0.375 -22.360 -32.869 1.00 65.44 1065 PRO A O 1
ATOM 8321 N N . TRP A 1 1066 ? -0.379 -20.891 -31.171 1.00 77.81 1066 TRP A N 1
ATOM 8322 C CA . TRP A 1 1066 ? -1.474 -21.526 -30.432 1.00 77.81 1066 TRP A CA 1
ATOM 8323 C C . TRP A 1 1066 ? -2.757 -21.639 -31.269 1.00 77.81 1066 TRP A C 1
ATOM 8325 O O . TRP A 1 1066 ? -3.445 -22.658 -31.232 1.00 77.81 1066 TRP A O 1
ATOM 8335 N N . LEU A 1 1067 ? -3.067 -20.608 -32.060 1.00 67.75 1067 LEU A N 1
ATOM 8336 C CA . LEU A 1 1067 ? -4.281 -20.564 -32.867 1.00 67.75 1067 LEU A CA 1
ATOM 8337 C C . LEU A 1 1067 ? -4.166 -21.425 -34.139 1.00 67.75 1067 LEU A C 1
ATOM 8339 O O . LEU A 1 1067 ? -5.139 -22.062 -34.544 1.00 67.75 1067 LEU A O 1
ATOM 8343 N N . ASN A 1 1068 ? -2.963 -21.520 -34.715 1.00 66.06 1068 ASN A N 1
ATOM 8344 C CA . ASN A 1 1068 ? -2.637 -22.437 -35.809 1.00 66.06 1068 ASN A CA 1
ATOM 8345 C C . ASN A 1 1068 ? -2.847 -23.904 -35.382 1.00 66.06 1068 ASN A C 1
ATOM 8347 O O . ASN A 1 1068 ? -3.326 -24.721 -36.169 1.00 66.06 1068 ASN A O 1
ATOM 8351 N N . ASP A 1 1069 ? -2.551 -24.258 -34.132 1.00 70.75 1069 ASP A N 1
ATOM 8352 C CA . ASP A 1 1069 ? -2.826 -25.599 -33.603 1.00 70.75 1069 ASP A CA 1
ATOM 8353 C C . ASP A 1 1069 ? -4.295 -25.799 -33.222 1.00 70.75 1069 ASP A C 1
ATOM 8355 O O . ASP A 1 1069 ? -4.888 -26.803 -33.618 1.00 70.75 1069 ASP A O 1
ATOM 8359 N N . TYR A 1 1070 ? -4.927 -24.819 -32.570 1.00 74.62 1070 TYR A N 1
ATOM 8360 C CA . TYR A 1 1070 ? -6.348 -24.860 -32.200 1.00 74.62 1070 TYR A CA 1
ATOM 8361 C C . TYR A 1 1070 ? -7.289 -25.158 -33.384 1.00 74.62 1070 TYR A C 1
ATOM 8363 O O . TYR A 1 1070 ? -8.262 -25.910 -33.253 1.00 74.62 1070 TYR A O 1
ATOM 8371 N N . ILE A 1 1071 ? -6.996 -24.616 -34.572 1.00 67.12 1071 ILE A N 1
ATOM 8372 C CA . ILE A 1 1071 ? -7.792 -24.853 -35.788 1.00 67.12 1071 ILE A CA 1
ATOM 8373 C C . ILE A 1 1071 ? -7.808 -26.344 -36.179 1.00 67.12 1071 ILE A C 1
ATOM 8375 O O . ILE A 1 1071 ? -8.853 -26.832 -36.620 1.00 67.12 1071 ILE A O 1
ATOM 8379 N N . LYS A 1 1072 ? -6.703 -27.072 -35.956 1.00 66.94 1072 LYS A N 1
ATOM 8380 C CA . LYS A 1 1072 ? -6.496 -28.483 -36.347 1.00 66.94 1072 LYS A CA 1
ATOM 8381 C C . LYS A 1 1072 ? -7.115 -29.499 -35.373 1.00 66.94 1072 LYS A C 1
ATOM 8383 O O . LYS A 1 1072 ? -7.170 -30.687 -35.685 1.00 66.94 1072 LYS A O 1
ATOM 8388 N N . ILE A 1 1073 ? -7.557 -29.060 -34.194 1.00 75.19 1073 ILE A N 1
ATOM 8389 C CA . ILE A 1 1073 ? -8.129 -29.927 -33.154 1.00 75.19 1073 ILE A CA 1
ATOM 8390 C C . ILE A 1 1073 ? -9.553 -30.366 -33.552 1.00 75.19 1073 ILE A C 1
ATOM 8392 O O . ILE A 1 1073 ? -10.350 -29.558 -34.027 1.00 75.19 1073 ILE A O 1
ATOM 8396 N N . ALA A 1 1074 ? -9.895 -31.645 -33.356 1.00 62.09 1074 ALA A N 1
ATOM 8397 C CA . ALA A 1 1074 ? -11.256 -32.157 -33.569 1.00 62.09 1074 ALA A CA 1
ATOM 8398 C C . ALA A 1 1074 ? -12.264 -31.493 -32.607 1.00 62.09 1074 ALA A C 1
ATOM 8400 O O . ALA A 1 1074 ? -11.900 -31.133 -31.488 1.00 62.09 1074 ALA A O 1
ATOM 8401 N N . GLY A 1 1075 ? -13.521 -31.313 -33.032 1.00 58.03 1075 GLY A N 1
ATOM 8402 C CA . GLY A 1 1075 ? -14.501 -30.461 -32.334 1.00 58.03 1075 GLY A CA 1
ATOM 8403 C C . GLY A 1 1075 ? -14.678 -30.787 -30.846 1.00 58.03 1075 GLY A C 1
ATOM 8404 O O . GLY A 1 1075 ? -14.664 -29.892 -30.009 1.00 58.03 1075 GLY A O 1
ATOM 8405 N N . ASP A 1 1076 ? -14.715 -32.073 -30.518 1.00 61.66 1076 ASP A N 1
ATOM 8406 C CA . ASP A 1 1076 ? -14.825 -32.659 -29.178 1.00 61.66 1076 ASP A CA 1
ATOM 8407 C C . ASP A 1 1076 ? -13.605 -32.428 -28.253 1.00 61.66 1076 ASP A C 1
ATOM 8409 O O . ASP A 1 1076 ? -13.648 -32.783 -27.076 1.00 61.66 1076 ASP A O 1
ATOM 8413 N N . LYS A 1 1077 ? -12.529 -31.787 -28.738 1.00 70.19 1077 LYS A N 1
ATOM 8414 C CA . LYS A 1 1077 ? -11.329 -31.438 -27.949 1.00 70.19 1077 LYS A CA 1
ATOM 8415 C C . LYS A 1 1077 ? -10.990 -29.940 -27.918 1.00 70.19 1077 LYS A C 1
ATOM 8417 O O . LYS A 1 1077 ? -10.039 -29.562 -27.232 1.00 70.19 1077 LYS A O 1
ATOM 8422 N N . LYS A 1 1078 ? -11.739 -29.076 -28.617 1.00 77.44 1078 LYS A N 1
ATOM 8423 C CA . LYS A 1 1078 ? -11.440 -27.629 -28.694 1.00 77.44 1078 LYS A CA 1
ATOM 8424 C C . LYS A 1 1078 ? -11.603 -26.910 -27.352 1.00 77.44 1078 LYS A C 1
ATOM 8426 O O . LYS A 1 1078 ? -10.682 -26.208 -26.937 1.00 77.44 1078 LYS A O 1
ATOM 8431 N N . SER A 1 1079 ? -12.681 -27.189 -26.622 1.00 75.75 1079 SER A N 1
ATOM 8432 C CA . SER A 1 1079 ? -12.944 -26.610 -25.297 1.00 75.75 1079 SER A CA 1
ATOM 8433 C C . SER A 1 1079 ? -11.791 -26.815 -24.305 1.00 75.75 1079 SER A C 1
ATOM 8435 O O . SER A 1 1079 ? -11.371 -25.884 -23.618 1.00 75.75 1079 SER A O 1
ATOM 8437 N N . ILE A 1 1080 ? -11.190 -28.013 -24.299 1.00 80.25 1080 ILE A N 1
ATOM 8438 C CA . ILE A 1 1080 ? -10.038 -28.357 -23.445 1.00 80.25 1080 ILE A CA 1
ATOM 8439 C C . ILE A 1 1080 ? -8.812 -27.501 -23.804 1.00 80.25 1080 ILE A C 1
ATOM 8441 O O . ILE A 1 1080 ? -8.111 -27.020 -22.916 1.00 80.25 1080 ILE A O 1
ATOM 8445 N N . ALA A 1 1081 ? -8.564 -27.253 -25.094 1.00 80.50 1081 ALA A N 1
ATOM 8446 C CA . ALA A 1 1081 ? -7.447 -26.418 -25.534 1.00 80.50 1081 ALA A CA 1
ATOM 8447 C C . ALA A 1 1081 ? -7.615 -24.947 -25.106 1.00 80.50 1081 ALA A C 1
ATOM 8449 O O . ALA A 1 1081 ? -6.657 -24.344 -24.615 1.00 80.50 1081 ALA A O 1
ATOM 8450 N N . CYS A 1 1082 ? -8.826 -24.386 -25.223 1.00 83.75 1082 CYS A N 1
ATOM 8451 C CA . CYS A 1 1082 ? -9.151 -23.058 -24.687 1.00 83.75 1082 CYS A CA 1
ATOM 8452 C C . CYS A 1 1082 ? -8.957 -22.996 -23.164 1.00 83.75 1082 CYS A C 1
ATOM 8454 O O . CYS A 1 1082 ? -8.355 -22.047 -22.662 1.00 83.75 1082 CYS A O 1
ATOM 8456 N N . LYS A 1 1083 ? -9.410 -24.023 -22.434 1.00 85.19 1083 LYS A N 1
ATOM 8457 C CA . LYS A 1 1083 ? -9.306 -24.102 -20.969 1.00 85.19 1083 LYS A CA 1
ATOM 8458 C C . LYS A 1 1083 ? -7.853 -24.126 -20.495 1.00 85.19 1083 LYS A C 1
ATOM 8460 O O . LYS A 1 1083 ? -7.462 -23.303 -19.668 1.00 85.19 1083 LYS A O 1
ATOM 8465 N N . ASN A 1 1084 ? -7.028 -24.974 -21.112 1.00 86.06 1084 ASN A N 1
ATOM 8466 C CA . ASN A 1 1084 ? -5.597 -25.065 -20.823 1.00 86.06 1084 ASN A CA 1
ATOM 8467 C C . ASN A 1 1084 ? -4.859 -23.752 -21.132 1.00 86.06 1084 ASN A C 1
ATOM 8469 O O . ASN A 1 1084 ? -3.990 -23.348 -20.363 1.00 86.06 1084 ASN A O 1
ATOM 8473 N N . MET A 1 1085 ? -5.219 -23.051 -22.218 1.00 88.81 1085 MET A N 1
ATOM 8474 C CA . MET A 1 1085 ? -4.639 -21.741 -22.541 1.00 88.81 1085 MET A CA 1
ATOM 8475 C C . MET A 1 1085 ? -4.932 -20.703 -21.455 1.00 88.81 1085 MET A C 1
ATOM 8477 O O . MET A 1 1085 ? -4.012 -20.019 -21.006 1.00 88.81 1085 MET A O 1
ATOM 8481 N N . VAL A 1 1086 ? -6.199 -20.571 -21.049 1.00 87.25 1086 VAL A N 1
ATOM 8482 C CA . VAL A 1 1086 ? -6.604 -19.593 -20.029 1.00 87.25 1086 VAL A CA 1
ATOM 8483 C C . VAL A 1 1086 ? -5.978 -19.948 -18.678 1.00 87.25 1086 VAL A C 1
ATOM 8485 O O . VAL A 1 1086 ? -5.412 -19.073 -18.033 1.00 87.25 1086 VAL A O 1
ATOM 8488 N N . SER A 1 1087 ? -5.967 -21.228 -18.292 1.00 86.88 1087 SER A N 1
ATOM 8489 C CA . SER A 1 1087 ? -5.314 -21.697 -17.061 1.00 86.88 1087 SER A CA 1
ATOM 8490 C C . SER A 1 1087 ? -3.808 -21.385 -17.039 1.00 86.88 1087 SER A C 1
ATOM 8492 O O . SER A 1 1087 ? -3.309 -20.816 -16.068 1.00 86.88 1087 SER A O 1
ATOM 8494 N N . ALA A 1 1088 ? -3.080 -21.652 -18.131 1.00 83.12 1088 ALA A N 1
ATOM 8495 C CA . ALA A 1 1088 ? -1.649 -21.347 -18.232 1.00 83.12 1088 ALA A CA 1
ATOM 8496 C C . ALA A 1 1088 ? -1.351 -19.835 -18.210 1.00 83.12 1088 ALA A C 1
ATOM 8498 O O . ALA A 1 1088 ? -0.384 -19.403 -17.580 1.00 83.12 1088 ALA A O 1
ATOM 8499 N N . LEU A 1 1089 ? -2.192 -19.015 -18.856 1.00 86.19 1089 LEU A N 1
ATOM 8500 C CA . LEU A 1 1089 ? -2.122 -17.557 -18.725 1.00 86.19 1089 LEU A CA 1
ATOM 8501 C C . LEU A 1 1089 ? -2.322 -17.125 -17.272 1.00 86.19 1089 LEU A C 1
ATOM 8503 O O . LEU A 1 1089 ? -1.568 -16.282 -16.789 1.00 86.19 1089 LEU A O 1
ATOM 8507 N N . CYS A 1 1090 ? -3.287 -17.727 -16.575 1.00 83.88 1090 CYS A N 1
ATOM 8508 C CA . CYS A 1 1090 ? -3.568 -17.390 -15.192 1.00 83.88 1090 CYS A CA 1
ATOM 8509 C C . CYS A 1 1090 ? -2.391 -17.715 -14.260 1.00 83.88 1090 CYS A C 1
ATOM 8511 O O . CYS A 1 1090 ? -1.950 -16.828 -13.531 1.00 83.88 1090 CYS A O 1
ATOM 8513 N N . LYS A 1 1091 ? -1.813 -18.924 -14.338 1.00 83.56 1091 LYS A N 1
ATOM 8514 C CA . LYS A 1 1091 ? -0.618 -19.281 -13.545 1.00 83.56 1091 LYS A CA 1
ATOM 8515 C C . LYS A 1 1091 ? 0.541 -18.305 -13.786 1.00 83.56 1091 LYS A C 1
ATOM 8517 O O . LYS A 1 1091 ? 1.160 -17.848 -12.831 1.00 83.56 1091 LYS A O 1
ATOM 8522 N N . LYS A 1 1092 ? 0.781 -17.914 -15.048 1.00 79.88 1092 LYS A N 1
ATOM 8523 C CA . LYS A 1 1092 ? 1.854 -16.972 -15.426 1.00 79.88 1092 LYS A CA 1
ATOM 8524 C C . LYS A 1 1092 ? 1.609 -15.524 -14.965 1.00 79.88 1092 LYS A C 1
ATOM 8526 O O . LYS A 1 1092 ? 2.556 -14.747 -14.919 1.00 79.88 1092 LYS A O 1
ATOM 8531 N N . ILE A 1 1093 ? 0.368 -15.118 -14.695 1.00 82.44 1093 ILE A N 1
ATOM 8532 C CA . ILE A 1 1093 ? 0.053 -13.767 -14.187 1.00 82.44 1093 ILE A CA 1
ATOM 8533 C C . ILE A 1 1093 ? 0.087 -13.735 -12.652 1.00 82.44 1093 ILE A C 1
ATOM 8535 O O . ILE A 1 1093 ? 0.546 -12.751 -12.088 1.00 82.44 1093 ILE A O 1
ATOM 8539 N N . LEU A 1 1094 ? -0.311 -14.824 -11.988 1.00 79.19 1094 LEU A N 1
ATOM 8540 C CA . LEU A 1 1094 ? -0.211 -14.983 -10.529 1.00 79.19 1094 LEU A CA 1
ATOM 8541 C C . LEU A 1 1094 ? 1.193 -15.401 -10.036 1.00 79.19 1094 LEU A C 1
ATOM 8543 O O . LEU A 1 1094 ? 1.360 -15.664 -8.849 1.00 79.19 1094 LEU A O 1
ATOM 8547 N N . GLU A 1 1095 ? 2.178 -15.515 -10.935 1.00 79.06 1095 GLU A N 1
ATOM 8548 C CA . GLU A 1 1095 ? 3.543 -16.008 -10.657 1.00 79.06 1095 GLU A CA 1
ATOM 8549 C C . GLU A 1 1095 ? 3.595 -17.396 -9.975 1.00 79.06 1095 GLU A C 1
ATOM 8551 O O . GLU A 1 1095 ? 4.536 -17.724 -9.251 1.00 79.06 1095 GLU A O 1
ATOM 8556 N N . LEU A 1 1096 ? 2.593 -18.245 -10.230 1.00 72.25 1096 LEU A N 1
ATOM 8557 C CA . LEU A 1 1096 ? 2.493 -19.578 -9.630 1.00 72.25 1096 LEU A CA 1
ATOM 8558 C C . LEU A 1 1096 ? 3.318 -20.618 -10.409 1.00 72.25 1096 LEU A C 1
ATOM 8560 O O . LEU A 1 1096 ? 3.336 -20.593 -11.646 1.00 72.25 1096 LEU A O 1
ATOM 8564 N N . PRO A 1 1097 ? 3.961 -21.582 -9.721 1.00 70.19 1097 PRO A N 1
ATOM 8565 C CA . PRO A 1 1097 ? 4.682 -22.670 -10.373 1.00 70.19 1097 PRO A CA 1
ATOM 8566 C C . PRO A 1 1097 ? 3.728 -23.573 -11.171 1.00 70.19 1097 PRO A C 1
ATOM 8568 O O . PRO A 1 1097 ? 2.591 -23.818 -10.766 1.00 70.19 1097 PRO A O 1
ATOM 8571 N N . GLU A 1 1098 ? 4.194 -24.136 -12.292 1.00 65.00 1098 GLU A N 1
ATOM 8572 C CA . GLU A 1 1098 ? 3.339 -24.919 -13.207 1.00 65.00 1098 GLU A CA 1
ATOM 8573 C C . GLU A 1 1098 ? 2.639 -26.118 -12.539 1.00 65.00 1098 GLU A C 1
ATOM 8575 O O . GLU A 1 1098 ? 1.551 -26.513 -12.968 1.00 65.00 1098 GLU A O 1
ATOM 8580 N N . THR A 1 1099 ? 3.234 -26.649 -11.466 1.00 62.31 1099 THR A N 1
ATOM 8581 C CA . THR A 1 1099 ? 2.735 -27.760 -10.641 1.00 62.31 1099 THR A CA 1
ATOM 8582 C C . THR A 1 1099 ? 1.516 -27.428 -9.777 1.00 62.31 1099 THR A C 1
ATOM 8584 O O . THR A 1 1099 ? 0.915 -28.343 -9.225 1.00 62.31 1099 THR A O 1
ATOM 8587 N N . GLU A 1 1100 ? 1.161 -26.153 -9.602 1.00 69.62 1100 GLU A N 1
ATOM 8588 C CA . GLU A 1 1100 ? 0.033 -25.738 -8.759 1.00 69.62 1100 GLU A CA 1
ATOM 8589 C C . GLU A 1 1100 ? -1.272 -25.725 -9.570 1.00 69.62 1100 GLU A C 1
ATOM 8591 O O . GLU A 1 1100 ? -1.358 -25.071 -10.610 1.00 69.62 1100 GLU A O 1
ATOM 8596 N N . GLU A 1 1101 ? -2.281 -26.495 -9.158 1.00 73.31 1101 GLU A N 1
ATOM 8597 C CA . GLU A 1 1101 ? -3.574 -26.573 -9.854 1.00 73.31 1101 GLU A CA 1
ATOM 8598 C C . GLU A 1 1101 ? -4.485 -25.392 -9.479 1.00 73.31 1101 GLU A C 1
ATOM 8600 O O . GLU A 1 1101 ? -4.567 -25.000 -8.317 1.00 73.31 1101 GLU A O 1
ATOM 8605 N N . LEU A 1 1102 ? -5.172 -24.824 -10.477 1.00 82.62 1102 LEU A N 1
ATOM 8606 C CA . LEU A 1 1102 ? -6.125 -23.723 -10.303 1.00 82.62 1102 LEU A CA 1
ATOM 8607 C C . LEU A 1 1102 ? -7.557 -24.247 -10.408 1.00 82.62 1102 LEU A C 1
ATOM 8609 O O . LEU A 1 1102 ? -7.877 -24.981 -11.341 1.00 82.62 1102 LEU A O 1
ATOM 8613 N N . GLU A 1 1103 ? -8.430 -23.807 -9.503 1.00 82.00 1103 GLU A N 1
ATOM 8614 C CA . GLU A 1 1103 ? -9.850 -24.164 -9.513 1.00 82.00 1103 GLU A CA 1
ATOM 8615 C C . GLU A 1 1103 ? -10.582 -23.514 -10.695 1.00 82.00 1103 GLU A C 1
ATOM 8617 O O . GLU A 1 1103 ? -10.921 -22.331 -10.706 1.00 82.00 1103 GLU A O 1
ATOM 8622 N N . GLU A 1 1104 ? -10.835 -24.300 -11.739 1.00 83.38 1104 GLU A N 1
ATOM 8623 C CA . GLU A 1 1104 ? -11.195 -23.779 -13.061 1.00 83.38 1104 GLU A CA 1
ATOM 8624 C C . GLU A 1 1104 ? -12.603 -23.158 -13.133 1.00 83.38 1104 GLU A C 1
ATOM 8626 O O . GLU A 1 1104 ? -12.954 -22.487 -14.112 1.00 83.38 1104 GLU A O 1
ATOM 8631 N N . HIS A 1 1105 ? -13.430 -23.406 -12.119 1.00 77.81 1105 HIS A N 1
ATOM 8632 C CA . HIS A 1 1105 ? -14.776 -22.851 -11.961 1.00 77.81 1105 HIS A CA 1
ATOM 8633 C C . HIS A 1 1105 ? -14.825 -21.676 -10.968 1.00 77.81 1105 HIS A C 1
ATOM 8635 O O . HIS A 1 1105 ? -15.888 -21.092 -10.768 1.00 77.81 1105 HIS A O 1
ATOM 8641 N N . GLU A 1 1106 ? -13.697 -21.326 -10.349 1.00 77.81 1106 GLU A N 1
ATOM 8642 C CA . GLU A 1 1106 ? -13.547 -20.174 -9.461 1.00 77.81 1106 GLU A CA 1
ATOM 8643 C C . GLU A 1 1106 ? -13.452 -18.860 -10.242 1.00 77.81 1106 GLU A C 1
ATOM 8645 O O . GLU A 1 1106 ? -12.917 -18.818 -11.355 1.00 77.81 1106 GLU A O 1
ATOM 8650 N N . GLY A 1 1107 ? -13.996 -17.779 -9.679 1.00 79.56 1107 GLY A N 1
ATOM 8651 C CA . GLY A 1 1107 ? -13.864 -16.457 -10.281 1.00 79.56 1107 GLY A CA 1
ATOM 8652 C C . GLY A 1 1107 ? -12.414 -15.982 -10.273 1.00 79.56 1107 GLY A C 1
ATOM 8653 O O . GLY A 1 1107 ? -11.666 -16.303 -9.354 1.00 79.56 1107 GLY A O 1
ATOM 8654 N N . PHE A 1 1108 ? -12.000 -15.170 -11.251 1.00 80.06 1108 PHE A N 1
ATOM 8655 C CA . PHE A 1 1108 ? -10.623 -14.653 -11.277 1.00 80.06 1108 PHE A CA 1
ATOM 8656 C C . PHE A 1 1108 ? -10.267 -13.911 -9.972 1.00 80.06 1108 PHE A C 1
ATOM 8658 O O . PHE A 1 1108 ? -9.244 -14.205 -9.363 1.00 80.06 1108 PHE A O 1
ATOM 8665 N N . PHE A 1 1109 ? -11.161 -13.068 -9.451 1.00 73.88 1109 PHE A N 1
ATOM 8666 C CA . PHE A 1 1109 ? -10.996 -12.418 -8.138 1.00 73.88 1109 PHE A CA 1
ATOM 8667 C C . PHE A 1 1109 ? -10.921 -13.403 -6.959 1.00 73.88 1109 PHE A C 1
ATOM 8669 O O . PHE A 1 1109 ? -10.262 -13.153 -5.952 1.00 73.88 1109 PHE A O 1
ATOM 8676 N N . GLU A 1 1110 ? -11.574 -14.558 -7.068 1.00 70.81 1110 GLU A N 1
ATOM 8677 C CA . GLU A 1 1110 ? -11.515 -15.601 -6.044 1.00 70.81 1110 GLU A CA 1
ATOM 8678 C C . GLU A 1 1110 ? -10.168 -16.351 -6.095 1.00 70.81 1110 GLU A C 1
ATOM 8680 O O . GLU A 1 1110 ? -9.612 -16.634 -5.032 1.00 70.81 1110 GLU A O 1
ATOM 8685 N N . LEU A 1 1111 ? -9.603 -16.542 -7.296 1.00 72.06 1111 LEU A N 1
ATOM 8686 C CA . LEU A 1 1111 ? -8.254 -17.072 -7.559 1.00 72.06 1111 LEU A CA 1
ATOM 8687 C C . LEU A 1 1111 ? -7.109 -16.081 -7.253 1.00 72.06 1111 LEU A C 1
ATOM 8689 O O . LEU A 1 1111 ? -5.949 -16.478 -7.315 1.00 72.06 1111 LEU A O 1
ATOM 8693 N N . GLY A 1 1112 ? -7.408 -14.819 -6.923 1.00 70.00 1112 GLY A N 1
ATOM 8694 C CA . GLY A 1 1112 ? -6.407 -13.800 -6.567 1.00 70.00 1112 GLY A CA 1
ATOM 8695 C C . GLY A 1 1112 ? -6.034 -12.806 -7.674 1.00 70.00 1112 GLY A C 1
ATOM 8696 O O . GLY A 1 1112 ? -5.030 -12.118 -7.539 1.00 70.00 1112 GLY A O 1
ATOM 8697 N N . PHE A 1 1113 ? -6.816 -12.708 -8.753 1.00 79.62 1113 PHE A N 1
ATOM 8698 C CA . PHE A 1 1113 ? -6.655 -11.643 -9.752 1.00 79.62 1113 PHE A CA 1
ATOM 8699 C C . PHE A 1 1113 ? -7.280 -10.330 -9.279 1.00 79.62 1113 PHE A C 1
ATOM 8701 O O . PHE A 1 1113 ? -8.397 -10.328 -8.768 1.00 79.62 1113 PHE A O 1
ATOM 8708 N N . ASP A 1 1114 ? -6.625 -9.211 -9.574 1.00 74.56 1114 ASP A N 1
ATOM 8709 C CA . ASP A 1 1114 ? -7.225 -7.877 -9.516 1.00 74.56 1114 ASP A CA 1
ATOM 8710 C C . ASP A 1 1114 ? -7.652 -7.366 -10.916 1.00 74.56 1114 ASP A C 1
ATOM 8712 O O . ASP A 1 1114 ? -7.514 -8.047 -11.937 1.00 74.56 1114 ASP A O 1
ATOM 8716 N N . SER A 1 1115 ? -8.181 -6.141 -10.979 1.00 67.69 1115 SER A N 1
ATOM 8717 C CA . SER A 1 1115 ? -8.627 -5.491 -12.222 1.00 67.69 1115 SER A CA 1
ATOM 8718 C C . SER A 1 1115 ? -7.504 -5.223 -13.241 1.00 67.69 1115 SER A C 1
ATOM 8720 O O . SER A 1 1115 ? -7.759 -5.214 -14.449 1.00 67.69 1115 SER A O 1
ATOM 8722 N N . LEU A 1 1116 ? -6.267 -5.003 -12.785 1.00 68.31 1116 LEU A N 1
ATOM 8723 C CA . LEU A 1 1116 ? -5.094 -4.822 -13.644 1.00 68.31 1116 LEU A CA 1
ATOM 8724 C C . LEU A 1 1116 ? -4.617 -6.173 -14.179 1.00 68.31 1116 LEU A C 1
ATOM 8726 O O . LEU A 1 1116 ? -4.361 -6.292 -15.372 1.00 68.31 1116 LEU A O 1
ATOM 8730 N N . MET A 1 1117 ? -4.603 -7.219 -13.352 1.00 79.00 1117 MET A N 1
ATOM 8731 C CA . MET A 1 1117 ? -4.311 -8.587 -13.784 1.00 79.00 1117 MET A CA 1
ATOM 8732 C C . MET A 1 1117 ? -5.369 -9.122 -14.760 1.00 79.00 1117 MET A C 1
ATOM 8734 O O . MET A 1 1117 ? -5.030 -9.840 -15.699 1.00 79.00 1117 MET A O 1
ATOM 8738 N N . VAL A 1 1118 ? -6.642 -8.741 -14.604 1.00 79.19 1118 VAL A N 1
ATOM 8739 C CA . VAL A 1 1118 ? -7.698 -8.997 -15.603 1.00 79.19 1118 VAL A CA 1
ATOM 8740 C C . VAL A 1 1118 ? -7.436 -8.238 -16.911 1.00 79.19 1118 VAL A C 1
ATOM 8742 O O . VAL A 1 1118 ? -7.647 -8.788 -17.995 1.00 79.19 1118 VAL A O 1
ATOM 8745 N N . THR A 1 1119 ? -6.907 -7.016 -16.835 1.00 72.25 1119 THR A N 1
ATOM 8746 C CA . THR A 1 1119 ? -6.473 -6.262 -18.022 1.00 72.25 1119 THR A CA 1
ATOM 8747 C C . THR A 1 1119 ? -5.245 -6.912 -18.678 1.00 72.25 1119 THR A C 1
ATOM 8749 O O . THR A 1 1119 ? -5.167 -6.979 -19.900 1.00 72.25 1119 THR A O 1
ATOM 8752 N N . GLU A 1 1120 ? -4.331 -7.495 -17.901 1.00 78.44 1120 GLU A N 1
ATOM 8753 C CA . GLU A 1 1120 ? -3.181 -8.254 -18.407 1.00 78.44 1120 GLU A CA 1
ATOM 8754 C C . GLU A 1 1120 ? -3.594 -9.604 -19.025 1.00 78.44 1120 GLU A C 1
ATOM 8756 O O . GLU A 1 1120 ? -3.055 -9.998 -20.063 1.00 78.44 1120 GLU A O 1
ATOM 8761 N N . ILE A 1 1121 ? -4.614 -10.287 -18.478 1.00 81.94 1121 ILE A N 1
ATOM 8762 C CA . ILE A 1 1121 ? -5.282 -11.410 -19.161 1.00 81.94 1121 ILE A CA 1
ATOM 8763 C C . ILE A 1 1121 ? -5.789 -10.938 -20.530 1.00 81.94 1121 ILE A C 1
ATOM 8765 O O . ILE A 1 1121 ? -5.546 -11.610 -21.534 1.00 81.94 1121 ILE A O 1
ATOM 8769 N N . ALA A 1 1122 ? -6.464 -9.786 -20.589 1.00 79.00 1122 ALA A N 1
ATOM 8770 C CA . ALA A 1 1122 ? -6.985 -9.232 -21.835 1.00 79.00 1122 ALA A CA 1
ATOM 8771 C C . ALA A 1 1122 ? -5.864 -8.928 -22.846 1.00 79.00 1122 ALA A C 1
ATOM 8773 O O . ALA A 1 1122 ? -5.963 -9.337 -24.003 1.00 79.00 1122 ALA A O 1
ATOM 8774 N N . THR A 1 1123 ? -4.767 -8.296 -22.417 1.00 77.00 1123 THR A N 1
ATOM 8775 C CA . THR A 1 1123 ? -3.586 -8.017 -23.251 1.00 77.00 1123 THR A CA 1
ATOM 8776 C C . THR A 1 1123 ? -2.953 -9.304 -23.784 1.00 77.00 1123 THR A C 1
ATOM 8778 O O . THR A 1 1123 ? -2.801 -9.458 -24.997 1.00 77.00 1123 THR A O 1
ATOM 8781 N N . ARG A 1 1124 ? -2.672 -10.291 -22.923 1.00 83.06 1124 ARG A N 1
ATOM 8782 C CA . ARG A 1 1124 ? -2.048 -11.559 -23.345 1.00 83.06 1124 ARG A CA 1
ATOM 8783 C C . ARG A 1 1124 ? -2.970 -12.428 -24.206 1.00 83.06 1124 ARG A C 1
ATOM 8785 O O . ARG A 1 1124 ? -2.490 -13.126 -25.101 1.00 83.06 1124 ARG A O 1
ATOM 8792 N N . LEU A 1 1125 ? -4.290 -12.377 -23.997 1.00 81.00 1125 LEU A N 1
ATOM 8793 C CA . LEU A 1 1125 ? -5.266 -12.990 -24.908 1.00 81.00 1125 LEU A CA 1
ATOM 8794 C C . LEU A 1 1125 ? -5.306 -12.265 -26.256 1.00 81.00 1125 LEU A C 1
ATOM 8796 O O . LEU A 1 1125 ? -5.326 -12.926 -27.291 1.00 81.00 1125 LEU A O 1
ATOM 8800 N N . LYS A 1 1126 ? -5.260 -10.929 -26.271 1.00 78.38 1126 LYS A N 1
ATOM 8801 C CA . LYS A 1 1126 ? -5.201 -10.119 -27.498 1.00 78.38 1126 LYS A CA 1
ATOM 8802 C C . LYS A 1 1126 ? -3.975 -10.463 -28.342 1.00 78.38 1126 LYS A C 1
ATOM 8804 O O . LYS A 1 1126 ? -4.077 -10.536 -29.562 1.00 78.38 1126 LYS A O 1
ATOM 8809 N N . GLU A 1 1127 ? -2.828 -10.713 -27.717 1.00 74.12 1127 GLU A N 1
ATOM 8810 C CA . GLU A 1 1127 ? -1.629 -11.197 -28.408 1.00 74.12 1127 GLU A CA 1
ATOM 8811 C C . GLU A 1 1127 ? -1.788 -12.633 -28.918 1.00 74.12 1127 GLU A C 1
ATOM 8813 O O . GLU A 1 1127 ? -1.536 -12.899 -30.093 1.00 74.12 1127 GLU A O 1
ATOM 8818 N N . LYS A 1 1128 ? -2.264 -13.558 -28.072 1.00 76.75 1128 LYS A N 1
ATOM 8819 C CA . LYS A 1 1128 ? -2.437 -14.973 -28.444 1.00 76.75 1128 LYS A CA 1
ATOM 8820 C C . LYS A 1 1128 ? -3.535 -15.227 -29.478 1.00 76.75 1128 LYS A C 1
ATOM 8822 O O . LYS A 1 1128 ? -3.461 -16.246 -30.161 1.00 76.75 1128 LYS A O 1
ATOM 8827 N N . LEU A 1 1129 ? -4.530 -14.352 -29.610 1.00 75.19 1129 LEU A N 1
ATOM 8828 C CA . LEU A 1 1129 ? -5.697 -14.551 -30.482 1.00 75.19 1129 LEU A CA 1
ATOM 8829 C C . LEU A 1 1129 ? -5.720 -13.640 -31.723 1.00 75.19 1129 LEU A C 1
ATOM 8831 O O . LEU A 1 1129 ? -6.652 -13.729 -32.525 1.00 75.19 1129 LEU A O 1
ATOM 8835 N N . LYS A 1 1130 ? -4.705 -12.790 -31.930 1.00 61.06 1130 LYS A N 1
ATOM 8836 C CA . LYS A 1 1130 ? -4.544 -12.018 -33.175 1.00 61.06 1130 LYS A CA 1
ATOM 8837 C C . LYS A 1 1130 ? -4.414 -12.955 -34.396 1.00 61.06 1130 LYS A C 1
ATOM 8839 O O . LYS A 1 1130 ? -3.688 -13.949 -34.313 1.00 61.06 1130 LYS A O 1
ATOM 8844 N N . PRO A 1 1131 ? -5.038 -12.627 -35.547 1.00 52.53 1131 PRO A N 1
ATOM 8845 C CA . PRO A 1 1131 ? -5.913 -11.473 -35.820 1.00 52.53 1131 PRO A CA 1
ATOM 8846 C C . PRO A 1 1131 ? -7.425 -11.681 -35.540 1.00 52.53 1131 PRO A C 1
ATOM 8848 O O . PRO A 1 1131 ? -8.219 -10.833 -35.933 1.00 52.53 1131 PRO A O 1
ATOM 8851 N N . PHE A 1 1132 ? -7.855 -12.782 -34.912 1.00 53.91 1132 PHE A N 1
ATOM 8852 C CA . PHE A 1 1132 ? -9.249 -13.262 -34.978 1.00 53.91 1132 PHE A CA 1
ATOM 8853 C C . PHE A 1 1132 ? -10.211 -12.744 -33.892 1.00 53.91 1132 PHE A C 1
ATOM 8855 O O . PHE A 1 1132 ? -11.415 -12.726 -34.138 1.00 53.91 1132 PHE A O 1
ATOM 8862 N N . LEU A 1 1133 ? -9.729 -12.308 -32.719 1.00 65.38 1133 LEU A N 1
ATOM 8863 C CA . LEU A 1 1133 ? -10.570 -11.685 -31.678 1.00 65.38 1133 LEU A CA 1
ATOM 8864 C C . LEU A 1 1133 ? -10.157 -10.238 -31.394 1.00 65.38 1133 LEU A C 1
ATOM 8866 O O . LEU A 1 1133 ? -8.985 -9.957 -31.135 1.00 65.38 1133 LEU A O 1
ATOM 8870 N N . ASN A 1 1134 ? -11.141 -9.340 -31.302 1.00 64.50 1134 ASN A N 1
ATOM 8871 C CA . ASN A 1 1134 ? -10.950 -8.037 -30.668 1.00 64.50 1134 ASN A CA 1
ATOM 8872 C C . ASN A 1 1134 ? -11.208 -8.155 -29.158 1.00 64.50 1134 ASN A C 1
ATOM 8874 O O . ASN A 1 1134 ? -12.334 -7.997 -28.694 1.00 64.50 1134 ASN A O 1
ATOM 8878 N N . VAL A 1 1135 ? -10.159 -8.471 -28.400 1.00 68.81 1135 VAL A N 1
ATOM 8879 C CA . VAL A 1 1135 ? -10.232 -8.603 -26.940 1.00 68.81 1135 VAL A CA 1
ATOM 8880 C C . VAL A 1 1135 ? -10.284 -7.216 -26.283 1.00 68.81 1135 VAL A C 1
ATOM 8882 O O . VAL A 1 1135 ? -9.337 -6.432 -26.396 1.00 68.81 1135 VAL A O 1
ATOM 8885 N N . THR A 1 1136 ? -11.387 -6.921 -25.590 1.00 70.81 1136 THR A N 1
ATOM 8886 C CA . THR A 1 1136 ? -11.558 -5.729 -24.745 1.00 70.81 1136 THR A CA 1
ATOM 8887 C C . THR A 1 1136 ? -10.910 -5.927 -23.374 1.00 70.81 1136 THR A C 1
ATOM 8889 O O . THR A 1 1136 ? -10.815 -7.048 -22.877 1.00 70.81 1136 THR A O 1
ATOM 8892 N N . ALA A 1 1137 ? -10.523 -4.832 -22.710 1.00 67.69 1137 ALA A N 1
ATOM 8893 C CA . ALA A 1 1137 ? -9.998 -4.876 -21.338 1.00 67.69 1137 ALA A CA 1
ATOM 8894 C C . ALA A 1 1137 ? -11.006 -5.443 -20.309 1.00 67.69 1137 ALA A C 1
ATOM 8896 O O . ALA A 1 1137 ? -10.613 -5.894 -19.239 1.00 67.69 1137 ALA A O 1
ATOM 8897 N N . THR A 1 1138 ? -12.302 -5.460 -20.642 1.00 69.81 1138 THR A N 1
ATOM 8898 C CA . THR A 1 1138 ? -13.386 -5.976 -19.789 1.00 69.81 1138 THR A CA 1
ATOM 8899 C C . THR A 1 1138 ? -13.522 -7.500 -19.795 1.00 69.81 1138 THR A C 1
ATOM 8901 O O . THR A 1 1138 ? -14.234 -8.037 -18.952 1.00 69.81 1138 THR A O 1
ATOM 8904 N N . ILE A 1 1139 ? -12.839 -8.221 -20.694 1.00 76.19 1139 ILE A N 1
ATOM 8905 C CA . ILE A 1 1139 ? -13.134 -9.632 -21.004 1.00 76.19 1139 ILE A CA 1
ATOM 8906 C C . ILE A 1 1139 ? -13.149 -10.574 -19.779 1.00 76.19 1139 ILE A C 1
ATOM 8908 O O . ILE A 1 1139 ? -13.962 -11.495 -19.720 1.00 76.19 1139 ILE A O 1
ATOM 8912 N N . GLY A 1 1140 ? -12.292 -10.352 -18.774 1.00 71.19 1140 GLY A N 1
ATOM 8913 C CA . GLY A 1 1140 ? -12.279 -11.165 -17.548 1.00 71.19 1140 GLY A CA 1
ATOM 8914 C C . GLY A 1 1140 ? -13.362 -10.795 -16.523 1.00 71.19 1140 GLY A C 1
ATOM 8915 O O . GLY A 1 1140 ? -13.633 -11.590 -15.627 1.00 71.19 1140 GLY A O 1
ATOM 8916 N N . PHE A 1 1141 ? -14.012 -9.636 -16.662 1.00 73.25 1141 PHE A N 1
ATOM 8917 C CA . PHE A 1 1141 ? -15.232 -9.281 -15.926 1.00 73.25 1141 PHE A CA 1
ATOM 8918 C C . PHE A 1 1141 ? -16.469 -9.887 -16.591 1.00 73.25 1141 PHE A C 1
ATOM 8920 O O . PHE A 1 1141 ? -17.327 -10.434 -15.901 1.00 73.25 1141 PHE A O 1
ATOM 8927 N N . ASP A 1 1142 ? -16.526 -9.827 -17.925 1.00 73.50 1142 ASP A N 1
ATOM 8928 C CA . ASP A 1 1142 ? -17.627 -10.367 -18.729 1.00 73.50 1142 ASP A CA 1
ATOM 8929 C C . ASP A 1 1142 ? -17.704 -11.906 -18.614 1.00 73.50 1142 ASP A C 1
ATOM 8931 O O . ASP A 1 1142 ? -18.790 -12.491 -18.580 1.00 73.50 1142 ASP A O 1
ATOM 8935 N N . TYR A 1 1143 ? -16.549 -12.569 -18.462 1.00 84.12 1143 TYR A N 1
ATOM 8936 C CA . TYR A 1 1143 ? -16.432 -14.027 -18.336 1.00 84.12 1143 TYR A CA 1
ATOM 8937 C C . TYR A 1 1143 ? -15.612 -14.432 -17.100 1.00 84.12 1143 TYR A C 1
ATOM 8939 O O . TYR A 1 1143 ? -14.496 -14.932 -17.235 1.00 84.12 1143 TYR A O 1
ATOM 8947 N N . PRO A 1 1144 ? -16.149 -14.254 -15.877 1.00 83.75 1144 PRO A N 1
ATOM 8948 C CA . PRO A 1 1144 ? -15.363 -14.263 -14.644 1.00 83.75 1144 PRO A CA 1
ATOM 8949 C C . PRO A 1 1144 ? -15.121 -15.682 -14.107 1.00 83.75 1144 PRO A C 1
ATOM 8951 O O . PRO A 1 1144 ? -15.650 -16.048 -13.061 1.00 83.75 1144 PRO A O 1
ATOM 8954 N N . SER A 1 1145 ? -14.370 -16.496 -14.851 1.00 86.12 1145 SER A N 1
ATOM 8955 C CA . SER A 1 1145 ? -13.660 -17.712 -14.410 1.00 86.12 1145 SER A CA 1
ATOM 8956 C C . SER A 1 1145 ? -12.865 -18.309 -15.575 1.00 86.12 1145 SER A C 1
ATOM 8958 O O . SER A 1 1145 ? -13.189 -18.054 -16.738 1.00 86.12 1145 SER A O 1
ATOM 8960 N N . ILE A 1 1146 ? -11.881 -19.173 -15.288 1.00 87.00 1146 ILE A N 1
ATOM 8961 C CA . ILE A 1 1146 ? -11.112 -19.898 -16.321 1.00 87.00 1146 ILE A CA 1
ATOM 8962 C C . ILE A 1 1146 ? -12.062 -20.619 -17.294 1.00 87.00 1146 ILE A C 1
ATOM 8964 O O . ILE A 1 1146 ? -11.931 -20.479 -18.509 1.00 87.00 1146 ILE A O 1
ATOM 8968 N N . SER A 1 1147 ? -13.065 -21.331 -16.768 1.00 84.19 1147 SER A N 1
ATOM 8969 C CA . SER A 1 1147 ? -14.047 -22.059 -17.581 1.00 84.19 1147 SER A CA 1
ATOM 8970 C C . SER A 1 1147 ? -14.941 -21.142 -18.422 1.00 84.19 1147 SER A C 1
ATOM 8972 O O . SER A 1 1147 ? -15.152 -21.432 -19.598 1.00 84.19 1147 SER A O 1
ATOM 8974 N N . LYS A 1 1148 ? -15.457 -20.035 -17.862 1.00 82.69 1148 LYS A N 1
ATOM 8975 C CA . LYS A 1 1148 ? -16.322 -19.102 -18.610 1.00 82.69 1148 LYS A CA 1
ATOM 8976 C C . LYS A 1 1148 ? -15.547 -18.387 -19.714 1.00 82.69 1148 LYS A C 1
ATOM 8978 O O . LYS A 1 1148 ? -16.054 -18.264 -20.825 1.00 82.69 1148 LYS A O 1
ATOM 8983 N N . LEU A 1 1149 ? -14.318 -17.953 -19.433 1.00 86.81 1149 LEU A N 1
ATOM 8984 C CA . LEU A 1 1149 ? -13.473 -17.272 -20.412 1.00 86.81 1149 LEU A CA 1
ATOM 8985 C C . LEU A 1 1149 ? -13.014 -18.225 -21.523 1.00 86.81 1149 LEU A C 1
ATOM 8987 O O . LEU A 1 1149 ? -13.017 -17.848 -22.693 1.00 86.81 1149 LEU A O 1
ATOM 899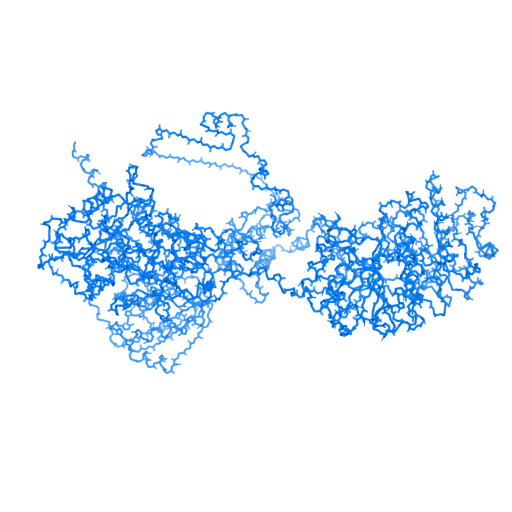1 N N . ALA A 1 1150 ? -12.704 -19.481 -21.190 1.00 87.44 1150 ALA A N 1
ATOM 8992 C CA . ALA A 1 1150 ? -12.414 -20.514 -22.181 1.00 87.44 1150 ALA A CA 1
ATOM 8993 C C . ALA A 1 1150 ? -13.615 -20.794 -23.101 1.00 87.44 1150 ALA A C 1
ATOM 8995 O O . ALA A 1 1150 ? -13.450 -20.810 -24.319 1.00 87.44 1150 ALA A O 1
ATOM 8996 N N . GLN A 1 1151 ? -14.820 -20.939 -22.535 1.00 84.75 1151 GLN A N 1
ATOM 8997 C CA . GLN A 1 1151 ? -16.066 -21.097 -23.297 1.00 84.75 1151 GLN A CA 1
ATOM 8998 C C . GLN A 1 1151 ? -16.372 -19.875 -24.171 1.00 84.75 1151 GLN A C 1
ATOM 9000 O O . GLN A 1 1151 ? -16.828 -20.029 -25.302 1.00 84.75 1151 GLN A O 1
ATOM 9005 N N . TYR A 1 1152 ? -16.100 -18.660 -23.687 1.00 81.88 1152 TYR A N 1
ATOM 9006 C CA . TYR A 1 1152 ? -16.254 -17.450 -24.490 1.00 81.88 1152 TYR A CA 1
ATOM 9007 C C . TYR A 1 1152 ? -15.308 -17.442 -25.687 1.00 81.88 1152 TYR A C 1
ATOM 9009 O O . TYR A 1 1152 ? -15.784 -17.300 -26.811 1.00 81.88 1152 TYR A O 1
ATOM 9017 N N . VAL A 1 1153 ? -14.006 -17.658 -25.466 1.00 84.12 1153 VAL A N 1
ATOM 9018 C CA . VAL A 1 1153 ? -12.996 -17.718 -26.535 1.00 84.12 1153 VAL A CA 1
ATOM 9019 C C . VAL A 1 1153 ? -13.344 -18.804 -27.557 1.00 84.12 1153 VAL A C 1
ATOM 9021 O O . VAL A 1 1153 ? -13.291 -18.546 -28.756 1.00 84.12 1153 VAL A O 1
ATOM 9024 N N . GLU A 1 1154 ? -13.774 -19.986 -27.107 1.00 82.94 1154 GLU A N 1
ATOM 9025 C CA . GLU A 1 1154 ? -14.283 -21.050 -27.982 1.00 82.94 1154 GLU A CA 1
ATOM 9026 C C . GLU A 1 1154 ? -15.500 -20.582 -28.800 1.00 82.94 1154 GLU A C 1
ATOM 9028 O O . GLU A 1 1154 ? -15.537 -20.780 -30.018 1.00 82.94 1154 GLU A O 1
ATOM 9033 N N . SER A 1 1155 ? -16.458 -19.901 -28.159 1.00 77.75 1155 SER A N 1
ATOM 9034 C CA . SER A 1 1155 ? -17.661 -19.386 -28.818 1.00 77.75 1155 SER A CA 1
ATOM 9035 C C . SER A 1 1155 ? -17.362 -18.270 -29.820 1.00 77.75 1155 SER A C 1
ATOM 9037 O O . SER A 1 1155 ? -17.981 -18.240 -30.873 1.00 77.75 1155 SER A O 1
ATOM 9039 N N . GLU A 1 1156 ? -16.416 -17.369 -29.550 1.00 74.81 1156 GLU A N 1
ATOM 9040 C CA . GLU A 1 1156 ? -16.062 -16.274 -30.462 1.00 74.81 1156 GLU A CA 1
ATOM 9041 C C . GLU A 1 1156 ? -15.263 -16.779 -31.665 1.00 74.81 1156 GLU A C 1
ATOM 9043 O O . GLU A 1 1156 ? -15.544 -16.383 -32.796 1.00 74.81 1156 GLU A O 1
ATOM 9048 N N . LEU A 1 1157 ? -14.372 -17.755 -31.457 1.00 73.00 1157 LEU A N 1
ATOM 9049 C CA . LEU A 1 1157 ? -13.713 -18.480 -32.548 1.00 73.00 1157 LEU A CA 1
ATOM 9050 C C . LEU A 1 1157 ? -14.714 -19.276 -33.416 1.00 73.00 1157 LEU A C 1
ATOM 9052 O O . LEU A 1 1157 ? -14.400 -19.595 -34.563 1.00 73.00 1157 LEU A O 1
ATOM 9056 N N . GLN A 1 1158 ? -15.921 -19.568 -32.911 1.00 68.69 1158 GLN A N 1
ATOM 9057 C CA . GLN A 1 1158 ? -17.059 -20.055 -33.707 1.00 68.69 1158 GLN A CA 1
ATOM 9058 C C . GLN A 1 1158 ? -17.942 -18.926 -34.288 1.00 68.69 1158 GLN A C 1
ATOM 9060 O O . GLN A 1 1158 ? -18.474 -19.087 -35.385 1.00 68.69 1158 GLN A O 1
ATOM 9065 N N . LYS A 1 1159 ? -18.107 -17.787 -33.598 1.00 64.00 1159 LYS A N 1
ATOM 9066 C CA . LYS A 1 1159 ? -18.984 -16.664 -33.996 1.00 64.00 1159 LYS A CA 1
ATOM 9067 C C . LYS A 1 1159 ? -18.381 -15.713 -35.025 1.00 64.00 1159 LYS A C 1
ATOM 9069 O O . LYS A 1 1159 ? -19.148 -14.991 -35.656 1.00 64.00 1159 LYS A O 1
ATOM 9074 N N . SER A 1 1160 ? -17.077 -15.762 -35.315 1.00 52.88 1160 SER A N 1
ATOM 9075 C CA . SER A 1 1160 ? -16.501 -15.083 -36.497 1.00 52.88 1160 SER A CA 1
ATOM 9076 C C . SER A 1 1160 ? -17.130 -15.516 -37.843 1.00 52.88 1160 SER A C 1
ATOM 9078 O O . SER A 1 1160 ? -16.724 -15.025 -38.894 1.00 52.88 1160 SER A O 1
ATOM 9080 N N . LEU A 1 1161 ? -18.126 -16.412 -37.825 1.00 47.03 1161 LEU A N 1
ATOM 9081 C CA . LEU A 1 1161 ? -18.959 -16.825 -38.951 1.00 47.03 1161 LEU A CA 1
ATOM 9082 C C . LEU A 1 1161 ? -20.358 -16.167 -39.053 1.00 47.03 1161 LEU A C 1
ATOM 9084 O O . LEU A 1 1161 ? -21.000 -16.437 -40.062 1.00 47.03 1161 LEU A O 1
ATOM 9088 N N . LEU A 1 1162 ? -20.851 -15.334 -38.110 1.00 33.81 1162 LEU A N 1
ATOM 9089 C CA . LEU A 1 1162 ? -22.118 -14.554 -38.242 1.00 33.81 1162 LEU A CA 1
ATOM 9090 C C . LEU A 1 1162 ? -22.286 -13.460 -37.150 1.00 33.81 1162 LEU A C 1
ATOM 9092 O O . LEU A 1 1162 ? -21.923 -13.682 -35.999 1.00 33.81 1162 LEU A O 1
ATOM 9096 N N . GLN A 1 1163 ? -22.882 -12.295 -37.473 1.00 31.17 1163 GLN A N 1
ATOM 9097 C CA . GLN A 1 1163 ? -22.989 -11.129 -36.559 1.00 31.17 1163 GLN A CA 1
ATOM 9098 C C . GLN A 1 1163 ? -24.309 -10.313 -36.689 1.00 31.17 1163 GLN A C 1
ATOM 9100 O O . GLN A 1 1163 ? -25.031 -10.481 -37.670 1.00 31.17 1163 GLN A O 1
ATOM 9105 N N . ALA A 1 1164 ? -24.523 -9.369 -35.743 1.00 28.70 1164 ALA A N 1
ATOM 9106 C CA . ALA A 1 1164 ? -25.599 -8.348 -35.596 1.00 28.70 1164 ALA A CA 1
ATOM 9107 C C . ALA A 1 1164 ? -26.911 -8.808 -34.882 1.00 28.70 1164 ALA A C 1
ATOM 9109 O O . ALA A 1 1164 ? -27.303 -9.958 -35.032 1.00 28.70 1164 ALA A O 1
ATOM 9110 N N . GLN A 1 1165 ? -27.644 -7.996 -34.083 1.00 28.19 1165 GLN A N 1
ATOM 9111 C CA . GLN A 1 1165 ? -27.550 -6.546 -33.764 1.00 28.19 1165 GLN A CA 1
ATOM 9112 C C . GLN A 1 1165 ? -28.152 -6.151 -32.365 1.00 28.19 1165 GLN A C 1
ATOM 9114 O O . GLN A 1 1165 ? -28.341 -7.013 -31.514 1.00 28.19 1165 GLN A O 1
ATOM 9119 N N . VAL A 1 1166 ? -28.388 -4.845 -32.120 1.00 32.88 1166 VAL A N 1
ATOM 9120 C CA . VAL A 1 1166 ? -28.529 -4.099 -30.826 1.00 32.88 1166 VAL A CA 1
ATOM 9121 C C . VAL A 1 1166 ? -29.996 -3.765 -30.426 1.00 32.88 1166 VAL A C 1
ATOM 9123 O O . VAL A 1 1166 ? -30.828 -3.776 -31.326 1.00 32.88 1166 VAL A O 1
ATOM 9126 N N . LEU A 1 1167 ? -30.277 -3.407 -29.140 1.00 27.36 1167 LEU A N 1
ATOM 9127 C CA . LEU A 1 1167 ? -31.309 -2.462 -28.554 1.00 27.36 1167 LEU A CA 1
ATOM 9128 C C . LEU A 1 1167 ? -31.803 -2.942 -27.146 1.00 27.36 1167 LEU A C 1
ATOM 9130 O O . LEU A 1 1167 ? -31.766 -4.145 -26.919 1.00 27.36 1167 LEU A O 1
ATOM 9134 N N . GLN A 1 1168 ? -32.291 -2.163 -26.148 1.00 26.72 1168 GLN A N 1
ATOM 9135 C CA . GLN A 1 1168 ? -32.355 -0.709 -25.803 1.00 26.72 1168 GLN A CA 1
ATOM 9136 C C . GLN A 1 1168 ? -32.622 -0.542 -24.259 1.00 26.72 1168 GLN A C 1
ATOM 9138 O O . GLN A 1 1168 ? -32.817 -1.547 -23.579 1.00 26.72 1168 GLN A O 1
ATOM 9143 N N . SER A 1 1169 ? -32.650 0.683 -23.695 1.00 38.84 1169 SER A N 1
ATOM 9144 C CA . SER A 1 1169 ? -32.934 1.023 -22.270 1.00 38.84 1169 SER A CA 1
ATOM 9145 C C . SER A 1 1169 ? -34.337 1.630 -22.001 1.00 38.84 1169 SER A C 1
ATOM 9147 O O . SER A 1 1169 ? -34.964 2.151 -22.922 1.00 38.84 1169 SER A O 1
ATOM 9149 N N . LEU A 1 1170 ? -34.815 1.574 -20.740 1.00 29.31 1170 LEU A N 1
ATOM 9150 C CA . LEU A 1 1170 ? -36.136 2.023 -20.219 1.00 29.31 1170 LEU A CA 1
ATOM 9151 C C . LEU A 1 1170 ? -36.039 2.337 -18.679 1.00 29.31 1170 LEU A C 1
ATOM 9153 O O . LEU A 1 1170 ? -34.985 2.032 -18.122 1.00 29.31 1170 LEU A O 1
ATOM 9157 N N . PRO A 1 1171 ? -37.003 3.013 -17.991 1.00 39.56 1171 PRO A N 1
ATOM 9158 C CA . PRO A 1 1171 ? -36.815 4.404 -17.535 1.00 39.56 1171 PRO A CA 1
ATOM 9159 C C . PRO A 1 1171 ? -36.981 4.660 -16.009 1.00 39.56 1171 PRO A C 1
ATOM 9161 O O . PRO A 1 1171 ? -37.174 3.736 -15.224 1.00 39.56 1171 PRO A O 1
ATOM 9164 N N . GLU A 1 1172 ? -36.889 5.939 -15.617 1.00 47.56 1172 GLU A N 1
ATOM 9165 C CA . GLU A 1 1172 ? -37.039 6.493 -14.253 1.00 47.56 1172 GLU A CA 1
ATOM 9166 C C . GLU A 1 1172 ? -38.495 6.527 -13.739 1.00 47.56 1172 GLU A C 1
ATOM 9168 O O . GLU A 1 1172 ? -39.438 6.450 -14.529 1.00 47.56 1172 GLU A O 1
ATOM 9173 N N . ASP A 1 1173 ? -38.673 6.752 -12.429 1.00 35.75 1173 ASP A N 1
ATOM 9174 C CA . ASP A 1 1173 ? -39.934 7.245 -11.853 1.00 35.75 1173 ASP A CA 1
ATOM 9175 C C . ASP A 1 1173 ? -39.688 8.213 -10.667 1.00 35.75 1173 ASP A C 1
ATOM 9177 O O . ASP A 1 1173 ? -38.580 8.283 -10.138 1.00 35.75 1173 ASP A O 1
ATOM 9181 N N . ALA A 1 1174 ? -40.710 9.002 -10.317 1.00 45.56 1174 ALA A N 1
ATOM 9182 C CA . ALA A 1 1174 ? -40.598 10.346 -9.719 1.00 45.56 1174 ALA A CA 1
ATOM 9183 C C . ALA A 1 1174 ? -39.809 10.519 -8.392 1.00 45.56 1174 ALA A C 1
ATOM 9185 O O . ALA A 1 1174 ? -39.931 9.738 -7.449 1.00 45.56 1174 ALA A O 1
ATOM 9186 N N . ASP A 1 1175 ? -39.088 11.646 -8.315 1.00 49.97 1175 ASP A N 1
ATOM 9187 C CA . ASP A 1 1175 ? -38.053 11.989 -7.326 1.00 49.97 1175 ASP A CA 1
ATOM 9188 C C . ASP A 1 1175 ? -38.496 13.066 -6.304 1.00 49.97 1175 ASP A C 1
ATOM 9190 O O . ASP A 1 1175 ? -39.294 13.956 -6.611 1.00 49.97 1175 ASP A O 1
ATOM 9194 N N . ASP A 1 1176 ? -37.934 13.011 -5.092 1.00 49.75 1176 ASP A N 1
ATOM 9195 C CA . ASP A 1 1176 ? -38.104 14.002 -4.013 1.00 49.75 1176 ASP A CA 1
ATOM 9196 C C . ASP A 1 1176 ? -36.999 15.077 -4.154 1.00 49.75 1176 ASP A C 1
ATOM 9198 O O . ASP A 1 1176 ? -36.163 15.301 -3.274 1.00 49.75 1176 ASP A O 1
ATOM 9202 N N . SER A 1 1177 ? -36.938 15.664 -5.358 1.00 76.69 1177 SER A N 1
ATOM 9203 C CA . SER A 1 1177 ? -35.730 16.269 -5.929 1.00 76.69 1177 SER A CA 1
ATOM 9204 C C . SER A 1 1177 ? -35.111 17.396 -5.104 1.00 76.69 1177 SER A C 1
ATOM 9206 O O . SER A 1 1177 ? -35.748 18.406 -4.784 1.00 76.69 1177 SER A O 1
ATOM 9208 N N . ILE A 1 1178 ? -33.795 17.302 -4.894 1.00 75.88 1178 ILE A N 1
ATOM 9209 C CA . ILE A 1 1178 ? -32.991 18.400 -4.352 1.00 75.88 1178 ILE A CA 1
ATOM 9210 C C . ILE A 1 1178 ? -32.883 19.505 -5.411 1.00 75.88 1178 ILE A C 1
ATOM 9212 O O . ILE A 1 1178 ? -32.206 19.358 -6.428 1.00 75.88 1178 ILE A O 1
ATOM 9216 N N . ALA A 1 1179 ? -33.530 20.643 -5.159 1.00 83.50 1179 ALA A N 1
ATOM 9217 C CA . ALA A 1 1179 ? -33.450 21.801 -6.041 1.00 83.50 1179 ALA A CA 1
ATOM 9218 C C . ALA A 1 1179 ? -32.028 22.396 -6.063 1.00 83.50 1179 ALA A C 1
ATOM 9220 O O . ALA A 1 1179 ? -31.530 22.890 -5.048 1.00 83.50 1179 ALA A O 1
ATOM 9221 N N . ILE A 1 1180 ? -31.396 22.417 -7.239 1.00 84.56 1180 ILE A N 1
ATOM 9222 C CA . ILE A 1 1180 ? -30.133 23.129 -7.471 1.00 84.56 1180 ILE A CA 1
ATOM 9223 C C . ILE A 1 1180 ? -30.438 24.636 -7.512 1.00 84.56 1180 ILE A C 1
ATOM 9225 O O . ILE A 1 1180 ? -30.863 25.170 -8.533 1.00 84.56 1180 ILE A O 1
ATOM 9229 N N . ILE A 1 1181 ? -30.265 25.321 -6.377 1.00 89.50 1181 ILE A N 1
ATOM 9230 C CA . ILE A 1 1181 ? -30.605 26.752 -6.221 1.00 89.50 1181 ILE A CA 1
ATOM 9231 C C . ILE A 1 1181 ? -29.627 27.668 -6.970 1.00 89.50 1181 ILE A C 1
ATOM 9233 O O . ILE A 1 1181 ? -30.012 28.727 -7.461 1.00 89.50 1181 ILE A O 1
ATOM 9237 N N . SER A 1 1182 ? -28.352 27.286 -7.027 1.00 87.00 1182 SER A N 1
ATOM 9238 C CA . SER A 1 1182 ? -27.296 27.997 -7.747 1.00 87.00 1182 SER A CA 1
ATOM 9239 C C . SER A 1 1182 ? -26.126 27.053 -8.008 1.00 87.00 1182 SER A C 1
ATOM 9241 O O . SER A 1 1182 ? -25.929 26.086 -7.270 1.00 87.00 1182 SER A O 1
ATOM 9243 N N . MET A 1 1183 ? -25.334 27.354 -9.033 1.00 89.25 1183 MET A N 1
ATOM 9244 C CA . MET A 1 1183 ? -24.096 26.654 -9.357 1.00 89.25 1183 MET A CA 1
ATOM 9245 C C . MET A 1 1183 ? -23.007 27.662 -9.722 1.00 89.25 1183 MET A C 1
ATOM 9247 O O . MET A 1 1183 ? -23.277 28.730 -10.267 1.00 89.25 1183 MET A O 1
ATOM 9251 N N . SER A 1 1184 ? -21.766 27.313 -9.403 1.00 90.62 1184 SER A N 1
ATOM 9252 C CA . SER A 1 1184 ? -20.569 28.042 -9.805 1.00 90.62 1184 SER A CA 1
ATOM 9253 C C . SER A 1 1184 ? -19.478 27.019 -10.079 1.00 90.62 1184 SER A C 1
ATOM 9255 O O . SER A 1 1184 ? -19.361 26.030 -9.354 1.00 90.62 1184 SER A O 1
ATOM 9257 N N . CYS A 1 1185 ? -18.690 27.237 -11.124 1.00 88.62 1185 CYS A N 1
ATOM 9258 C CA . CYS A 1 1185 ? -17.584 26.369 -11.490 1.00 88.62 1185 CYS A CA 1
ATOM 9259 C C . CYS A 1 1185 ? -16.392 27.214 -11.932 1.00 88.62 1185 CYS A C 1
ATOM 9261 O O . CYS A 1 1185 ? -16.567 28.244 -12.574 1.00 88.62 1185 CYS A O 1
ATOM 9263 N N . SER A 1 1186 ? -15.182 26.750 -11.628 1.00 92.44 1186 SER A N 1
ATOM 9264 C CA . SER A 1 1186 ? -13.957 27.264 -12.234 1.00 92.44 1186 SER A CA 1
ATOM 9265 C C . SER A 1 1186 ? -13.180 26.068 -12.761 1.00 92.44 1186 SER A C 1
ATOM 9267 O O . SER A 1 1186 ? -12.635 25.273 -11.996 1.00 92.44 1186 SER A O 1
ATOM 9269 N N . LEU A 1 1187 ? -13.240 25.884 -14.075 1.00 91.62 1187 LEU A N 1
ATOM 9270 C CA . LEU A 1 1187 ? -12.777 24.703 -14.791 1.00 91.62 1187 LEU A CA 1
ATOM 9271 C C . LEU A 1 1187 ? -11.727 25.102 -15.844 1.00 91.62 1187 LEU A C 1
ATOM 9273 O O . LEU A 1 1187 ? -11.656 26.266 -16.253 1.00 91.62 1187 LEU A O 1
ATOM 9277 N N . PRO A 1 1188 ? -10.889 24.164 -16.319 1.00 89.25 1188 PRO A N 1
ATOM 9278 C CA . PRO A 1 1188 ? -9.941 24.436 -17.395 1.00 89.25 1188 PRO A CA 1
ATOM 9279 C C . PRO A 1 1188 ? -10.643 24.989 -18.648 1.00 89.25 1188 PRO A C 1
ATOM 9281 O O . PRO A 1 1188 ? -11.477 24.318 -19.246 1.00 89.25 1188 PRO A O 1
ATOM 9284 N N . GLY A 1 1189 ? -10.320 26.229 -19.029 1.00 86.31 1189 GLY A N 1
ATOM 9285 C CA . GLY A 1 1189 ? -10.949 26.929 -20.160 1.00 86.31 1189 GLY A CA 1
ATOM 9286 C C . GLY A 1 1189 ? -12.293 27.610 -19.857 1.00 86.31 1189 GLY A C 1
ATOM 9287 O O . GLY A 1 1189 ? -12.781 28.348 -20.706 1.00 86.31 1189 GLY A O 1
ATOM 9288 N N . ALA A 1 1190 ? -12.854 27.432 -18.658 1.00 92.75 1190 ALA A N 1
ATOM 9289 C CA . ALA A 1 1190 ? -14.162 27.952 -18.265 1.00 92.75 1190 ALA A CA 1
ATOM 9290 C C . ALA A 1 1190 ? -14.133 28.518 -16.826 1.00 92.75 1190 ALA A C 1
ATOM 9292 O O . ALA A 1 1190 ? -14.345 27.773 -15.866 1.00 92.75 1190 ALA A O 1
ATOM 9293 N N . PRO A 1 1191 ? -13.840 29.822 -16.639 1.00 92.19 1191 PRO A N 1
ATOM 9294 C CA . PRO A 1 1191 ? -13.730 30.433 -15.309 1.00 92.19 1191 PRO A CA 1
ATOM 9295 C C . PRO A 1 1191 ? -15.069 30.589 -14.570 1.00 92.19 1191 PRO A C 1
ATOM 9297 O O . PRO A 1 1191 ? -15.045 30.838 -13.366 1.00 92.19 1191 PRO A O 1
ATOM 9300 N N . ASP A 1 1192 ? -16.189 30.460 -15.283 1.00 93.88 1192 ASP A N 1
ATOM 9301 C CA . ASP A 1 1192 ? -17.563 30.535 -14.790 1.00 93.88 1192 ASP A CA 1
ATOM 9302 C C . ASP A 1 1192 ? -18.488 29.592 -15.593 1.00 93.88 1192 ASP A C 1
ATOM 9304 O O . ASP A 1 1192 ? -18.060 28.920 -16.537 1.00 93.88 1192 ASP A O 1
ATOM 9308 N N . VAL A 1 1193 ? -19.765 29.538 -15.200 1.00 94.25 1193 VAL A N 1
ATOM 9309 C CA . VAL A 1 1193 ? -20.786 28.650 -15.783 1.00 94.25 1193 VAL A CA 1
ATOM 9310 C C . VAL A 1 1193 ? -21.095 28.989 -17.245 1.00 94.25 1193 VAL A C 1
ATOM 9312 O O . VAL A 1 1193 ? -21.206 28.078 -18.058 1.00 94.25 1193 VAL A O 1
ATOM 9315 N N . ALA A 1 1194 ? -21.171 30.271 -17.610 1.00 94.19 1194 ALA A N 1
ATOM 9316 C CA . ALA A 1 1194 ? -21.493 30.681 -18.980 1.00 94.19 1194 ALA A CA 1
ATOM 9317 C C . ALA A 1 1194 ? -20.340 30.360 -19.946 1.00 94.19 1194 ALA A C 1
ATOM 9319 O O . ALA A 1 1194 ? -20.553 29.952 -21.090 1.00 94.19 1194 ALA A O 1
ATOM 9320 N N . ALA A 1 1195 ? -19.097 30.481 -19.474 1.00 92.31 1195 ALA A N 1
ATOM 9321 C CA . ALA A 1 1195 ? -17.925 30.017 -20.204 1.00 92.31 1195 ALA A CA 1
ATOM 9322 C C . ALA A 1 1195 ? -17.883 28.482 -20.327 1.00 92.31 1195 ALA A C 1
ATOM 9324 O O . ALA A 1 1195 ? -17.433 27.973 -21.352 1.00 92.31 1195 ALA A O 1
ATOM 9325 N N . PHE A 1 1196 ? -18.375 27.740 -19.326 1.00 94.06 1196 PHE A N 1
ATOM 9326 C CA . PHE A 1 1196 ? -18.495 26.279 -19.395 1.00 94.06 1196 PHE A CA 1
ATOM 9327 C C . PHE A 1 1196 ? -19.558 25.839 -20.409 1.00 94.06 1196 PHE A C 1
ATOM 9329 O O . PHE A 1 1196 ? -19.273 24.985 -21.245 1.00 94.06 1196 PHE A O 1
ATOM 9336 N N . GLU A 1 1197 ? -20.733 26.473 -20.408 1.00 93.56 1197 GLU A N 1
ATOM 9337 C CA . GLU A 1 1197 ? -21.768 26.278 -21.431 1.00 93.56 1197 GLU A CA 1
ATOM 9338 C C . GLU A 1 1197 ? -21.210 26.568 -22.831 1.00 93.56 1197 GLU A C 1
ATOM 9340 O O . GLU A 1 1197 ? -21.276 25.710 -23.706 1.00 93.56 1197 GLU A O 1
ATOM 9345 N N . THR A 1 1198 ? -20.541 27.712 -23.016 1.00 93.50 1198 THR A N 1
ATOM 9346 C CA . THR A 1 1198 ? -19.906 28.088 -24.293 1.00 93.50 1198 THR A CA 1
ATOM 9347 C C . THR A 1 1198 ? -18.871 27.052 -24.759 1.00 93.50 1198 THR A C 1
ATOM 9349 O O . THR A 1 1198 ? -18.800 26.727 -25.945 1.00 93.50 1198 THR A O 1
ATOM 9352 N N . LEU A 1 1199 ? -18.062 26.520 -23.835 1.00 93.12 1199 LEU A N 1
ATOM 9353 C CA . LEU A 1 1199 ? -17.056 25.489 -24.108 1.00 93.12 1199 LEU A CA 1
ATOM 9354 C C . LEU A 1 1199 ? -17.713 24.181 -24.580 1.00 93.12 1199 LEU A C 1
ATOM 9356 O O . LEU A 1 1199 ? -17.250 23.593 -25.559 1.00 93.12 1199 LEU A O 1
ATOM 9360 N N . LEU A 1 1200 ? -18.808 23.760 -23.938 1.00 94.19 1200 LEU A N 1
ATOM 9361 C CA . LEU A 1 1200 ? -19.581 22.577 -24.329 1.00 94.19 1200 LEU A CA 1
ATOM 9362 C C . LEU A 1 1200 ? -20.303 22.768 -25.673 1.00 94.19 1200 LEU A C 1
ATOM 9364 O O . LEU A 1 1200 ? -20.196 21.905 -26.543 1.00 94.19 1200 LEU A O 1
ATOM 9368 N N . GLU A 1 1201 ? -20.994 23.895 -25.872 1.00 94.75 1201 GLU A N 1
ATOM 9369 C CA . GLU A 1 1201 ? -21.724 24.218 -27.109 1.00 94.75 1201 GLU A CA 1
ATOM 9370 C C . GLU A 1 1201 ? -20.811 24.246 -28.340 1.00 94.75 1201 GLU A C 1
ATOM 9372 O O . GLU A 1 1201 ? -21.202 23.813 -29.425 1.00 94.75 1201 GLU A O 1
ATOM 9377 N N . GLN A 1 1202 ? -19.579 24.737 -28.178 1.00 94.38 1202 GLN A N 1
ATOM 9378 C CA . GLN A 1 1202 ? -18.588 24.812 -29.252 1.00 94.38 1202 GLN A CA 1
ATOM 9379 C C . GLN A 1 1202 ? -17.767 23.520 -29.418 1.00 94.38 1202 GLN A C 1
ATOM 9381 O O . GLN A 1 1202 ? -16.914 23.456 -30.304 1.00 94.38 1202 GLN A O 1
ATOM 9386 N N . GLY A 1 1203 ? -18.000 22.492 -28.590 1.00 90.56 1203 GLY A N 1
ATOM 9387 C CA . GLY A 1 1203 ? -17.240 21.237 -28.615 1.00 90.56 1203 GLY A CA 1
ATOM 9388 C C . GLY A 1 1203 ? -15.751 21.416 -28.293 1.00 90.56 1203 GLY A C 1
ATOM 9389 O O . GLY A 1 1203 ? -14.912 20.663 -28.789 1.00 90.56 1203 GLY A O 1
ATOM 9390 N N . LEU A 1 1204 ? -15.408 22.441 -27.508 1.00 89.12 1204 LEU A N 1
ATOM 9391 C CA . LEU A 1 1204 ? -14.033 22.770 -27.149 1.00 89.12 1204 LEU A CA 1
ATOM 9392 C C . LEU A 1 1204 ? -13.530 21.879 -26.007 1.00 89.12 1204 LEU A C 1
ATOM 9394 O O . LEU A 1 1204 ? -14.283 21.452 -25.135 1.00 89.12 1204 LEU A O 1
ATOM 9398 N N . SER A 1 1205 ? -12.222 21.625 -25.987 1.00 87.12 1205 SER A N 1
ATOM 9399 C CA . SER A 1 1205 ? -11.572 20.878 -24.908 1.00 87.12 1205 SER A CA 1
ATOM 9400 C C . SER A 1 1205 ? -10.940 21.822 -23.889 1.00 87.12 1205 SER A C 1
ATOM 9402 O O . SER A 1 1205 ? -10.145 22.688 -24.250 1.00 87.12 1205 SER A O 1
ATOM 9404 N N . GLY A 1 1206 ? -11.230 21.605 -22.604 1.00 85.50 1206 GLY A N 1
ATOM 9405 C CA . GLY A 1 1206 ? -10.487 22.223 -21.499 1.00 85.50 1206 GLY A CA 1
ATOM 9406 C C . GLY A 1 1206 ? -9.094 21.612 -21.274 1.00 85.50 1206 GLY A C 1
ATOM 9407 O O . GLY A 1 1206 ? -8.293 22.156 -20.511 1.00 85.50 1206 GLY A O 1
ATOM 9408 N N . VAL A 1 1207 ? -8.785 20.482 -21.923 1.00 88.88 1207 VAL A N 1
ATOM 9409 C CA . VAL A 1 1207 ? -7.482 19.810 -21.822 1.00 88.88 1207 VAL A CA 1
ATOM 9410 C C . VAL A 1 1207 ? -6.448 20.563 -22.656 1.00 88.88 1207 VAL A C 1
ATOM 9412 O O . VAL A 1 1207 ? -6.647 20.816 -23.842 1.00 88.88 1207 VAL A O 1
ATOM 9415 N N . LYS A 1 1208 ? -5.312 20.879 -22.033 1.00 86.12 1208 LYS A N 1
ATOM 9416 C CA . LYS A 1 1208 ? -4.146 21.519 -22.655 1.00 86.12 1208 LYS A CA 1
ATOM 9417 C C . LYS A 1 1208 ? -2.871 20.764 -22.285 1.00 86.12 1208 LYS A C 1
ATOM 9419 O O . LYS A 1 1208 ? -2.879 19.983 -21.334 1.00 86.12 1208 LYS A O 1
ATOM 9424 N N . GLU A 1 1209 ? -1.775 21.036 -22.993 1.00 84.31 1209 GLU A N 1
ATOM 9425 C CA . GLU A 1 1209 ? -0.449 20.561 -22.583 1.00 84.31 1209 GLU A CA 1
ATOM 9426 C C . GLU A 1 1209 ? -0.143 20.969 -21.132 1.00 84.31 1209 GLU A C 1
ATOM 9428 O O . GLU A 1 1209 ? -0.518 22.060 -20.681 1.00 84.31 1209 GLU A O 1
ATOM 9433 N N . ILE A 1 1210 ? 0.550 20.091 -20.402 1.00 87.44 1210 ILE A N 1
ATOM 9434 C CA . ILE A 1 1210 ? 0.984 20.373 -19.032 1.00 87.44 1210 ILE A CA 1
ATOM 9435 C C . ILE A 1 1210 ? 1.921 21.594 -19.059 1.00 87.44 1210 ILE A C 1
ATOM 9437 O O . ILE A 1 1210 ? 2.954 21.541 -19.733 1.00 87.44 1210 ILE A O 1
ATOM 9441 N N . PRO A 1 1211 ? 1.597 22.690 -18.346 1.00 85.44 1211 PRO A N 1
ATOM 9442 C CA . PRO A 1 1211 ? 2.402 23.903 -18.411 1.00 85.44 1211 PRO A CA 1
ATOM 9443 C C . PRO A 1 1211 ? 3.792 23.709 -17.798 1.00 85.44 1211 PRO A C 1
ATOM 9445 O O . PRO A 1 1211 ? 3.924 23.075 -16.748 1.00 85.44 1211 PRO A O 1
ATOM 9448 N N . LEU A 1 1212 ? 4.816 24.318 -18.407 1.00 84.44 1212 LEU A N 1
ATOM 9449 C CA . LEU A 1 1212 ? 6.210 24.238 -17.945 1.00 84.44 1212 LEU A CA 1
ATOM 9450 C C . LEU A 1 1212 ? 6.383 24.732 -16.499 1.00 84.44 1212 LEU A C 1
ATOM 9452 O O . LEU A 1 1212 ? 7.238 24.227 -15.775 1.00 84.44 1212 LEU A O 1
ATOM 9456 N N . GLU A 1 1213 ? 5.555 25.686 -16.065 1.00 89.50 1213 GLU A N 1
ATOM 9457 C CA . GLU A 1 1213 ? 5.503 26.199 -14.694 1.00 89.50 1213 GLU A CA 1
ATOM 9458 C C . GLU A 1 1213 ? 4.914 25.216 -13.663 1.00 89.50 1213 GLU A C 1
ATOM 9460 O O . GLU A 1 1213 ? 5.047 25.449 -12.462 1.00 89.50 1213 GLU A O 1
ATOM 9465 N N . ARG A 1 1214 ? 4.280 24.114 -14.096 1.00 87.00 1214 ARG A N 1
ATOM 9466 C CA . ARG A 1 1214 ? 3.908 22.986 -13.223 1.00 87.00 1214 ARG A CA 1
ATOM 9467 C C . ARG A 1 1214 ? 5.040 21.969 -13.174 1.00 87.00 1214 ARG A C 1
ATOM 9469 O O . ARG A 1 1214 ? 5.591 21.720 -12.106 1.00 87.00 1214 ARG A O 1
ATOM 9476 N N . TRP A 1 1215 ? 5.400 21.423 -14.330 1.00 84.31 1215 TRP A N 1
ATOM 9477 C CA . TRP A 1 1215 ? 6.633 20.674 -14.539 1.00 84.31 1215 TRP A CA 1
ATOM 9478 C C . TRP A 1 1215 ? 6.962 20.620 -16.028 1.00 84.31 1215 TRP A C 1
ATOM 9480 O O . TRP A 1 1215 ? 6.087 20.697 -16.888 1.00 84.31 1215 TRP A O 1
ATOM 9490 N N . ASP A 1 1216 ? 8.243 20.448 -16.347 1.00 85.38 1216 ASP A N 1
ATOM 9491 C CA . ASP A 1 1216 ? 8.666 20.217 -17.724 1.00 85.38 1216 ASP A CA 1
ATOM 9492 C C . ASP A 1 1216 ? 8.239 18.816 -18.164 1.00 85.38 1216 ASP A C 1
ATOM 9494 O O . ASP A 1 1216 ? 8.916 17.826 -17.871 1.00 85.38 1216 ASP A O 1
ATOM 9498 N N . ASN A 1 1217 ? 7.105 18.732 -18.864 1.00 84.44 1217 ASN A N 1
ATOM 9499 C CA . ASN A 1 1217 ? 6.561 17.460 -19.321 1.00 84.44 1217 ASN A CA 1
ATOM 9500 C C . ASN A 1 1217 ? 7.555 16.692 -20.204 1.00 84.44 1217 ASN A C 1
ATOM 9502 O O . ASN A 1 1217 ? 7.541 15.475 -20.185 1.00 84.44 1217 ASN A O 1
ATOM 9506 N N . LYS A 1 1218 ? 8.510 17.345 -20.884 1.00 81.56 1218 LYS A N 1
ATOM 9507 C CA . LYS A 1 1218 ? 9.535 16.650 -21.691 1.00 81.56 1218 LYS A CA 1
ATOM 9508 C C . LYS A 1 1218 ? 10.518 15.824 -20.853 1.00 81.56 1218 LYS A C 1
ATOM 9510 O O . LYS A 1 1218 ? 11.271 15.030 -21.407 1.00 81.56 1218 LYS A O 1
ATOM 9515 N N . LYS A 1 1219 ? 10.535 16.010 -19.527 1.00 81.38 1219 LYS A N 1
ATOM 9516 C CA . LYS A 1 1219 ? 11.315 15.191 -18.584 1.00 81.38 1219 LYS A CA 1
ATOM 9517 C C . LYS A 1 1219 ? 10.561 13.961 -18.090 1.00 81.38 1219 LYS A C 1
ATOM 9519 O O . LYS A 1 1219 ? 11.216 13.032 -17.618 1.00 81.38 1219 LYS A O 1
ATOM 9524 N N . TYR A 1 1220 ? 9.233 13.956 -18.180 1.00 79.56 1220 TYR A N 1
ATOM 9525 C CA . TYR A 1 1220 ? 8.370 12.917 -17.612 1.00 79.56 1220 TYR A CA 1
ATOM 9526 C C . TYR A 1 1220 ? 7.530 12.194 -18.662 1.00 79.56 1220 TYR A C 1
ATOM 9528 O O . TYR A 1 1220 ? 7.169 11.058 -18.424 1.00 79.56 1220 TYR A O 1
ATOM 9536 N N . TYR A 1 1221 ? 7.275 12.790 -19.821 1.00 81.00 1221 TYR A N 1
ATOM 9537 C CA . TYR A 1 1221 ? 6.592 12.167 -20.944 1.00 81.00 1221 TYR A CA 1
ATOM 9538 C C . TYR A 1 1221 ? 7.558 11.328 -21.780 1.00 81.00 1221 TYR A C 1
ATOM 9540 O O . TYR A 1 1221 ? 8.593 11.826 -22.232 1.00 81.00 1221 TYR A O 1
ATOM 9548 N N . ASP A 1 1222 ? 7.180 10.084 -22.032 1.00 76.00 1222 ASP A N 1
ATOM 9549 C CA . ASP A 1 1222 ? 7.776 9.192 -23.017 1.00 76.00 1222 ASP A CA 1
ATOM 9550 C C . ASP A 1 1222 ? 6.618 8.445 -23.700 1.00 76.00 1222 ASP A C 1
ATOM 9552 O O . ASP A 1 1222 ? 5.790 7.871 -22.998 1.00 76.00 1222 ASP A O 1
ATOM 9556 N N . PRO A 1 1223 ? 6.505 8.441 -25.043 1.00 76.31 1223 PRO A N 1
ATOM 9557 C CA . PRO A 1 1223 ? 5.413 7.747 -25.734 1.00 76.31 1223 PRO A CA 1
ATOM 9558 C C . PRO A 1 1223 ? 5.431 6.220 -25.532 1.00 76.31 1223 PRO A C 1
ATOM 9560 O O . PRO A 1 1223 ? 4.511 5.534 -25.979 1.00 76.31 1223 PRO A O 1
ATOM 9563 N N . ASN A 1 1224 ? 6.476 5.670 -24.907 1.00 65.00 1224 ASN A N 1
ATOM 9564 C CA . ASN A 1 1224 ? 6.503 4.301 -24.419 1.00 65.00 1224 ASN A CA 1
ATOM 9565 C C . ASN A 1 1224 ? 5.860 4.211 -23.012 1.00 65.00 1224 ASN A C 1
ATOM 9567 O O . ASN A 1 1224 ? 6.472 4.688 -22.052 1.00 65.00 1224 ASN A O 1
ATOM 9571 N N . PRO A 1 1225 ? 4.701 3.539 -22.842 1.00 60.94 1225 PRO A N 1
ATOM 9572 C CA . PRO A 1 1225 ? 4.070 3.361 -21.529 1.00 60.94 1225 PRO A CA 1
ATOM 9573 C C . PRO A 1 1225 ? 4.938 2.578 -20.527 1.00 60.94 1225 PRO A C 1
ATOM 9575 O O . PRO A 1 1225 ? 4.758 2.729 -19.321 1.00 60.94 1225 PRO A O 1
ATOM 9578 N N . ASP A 1 1226 ? 5.919 1.806 -21.010 1.00 59.91 1226 ASP A N 1
ATOM 9579 C CA . ASP A 1 1226 ? 6.861 1.012 -20.211 1.00 59.91 1226 ASP A CA 1
ATOM 9580 C C . ASP A 1 1226 ? 8.205 1.740 -19.975 1.00 59.91 1226 ASP A C 1
ATOM 9582 O O . ASP A 1 1226 ? 9.261 1.125 -19.763 1.00 59.91 1226 ASP A O 1
ATOM 9586 N N . ALA A 1 1227 ? 8.228 3.071 -20.081 1.00 54.19 1227 ALA A N 1
ATOM 9587 C CA . ALA A 1 1227 ? 9.388 3.886 -19.735 1.00 54.19 1227 ALA A CA 1
ATOM 9588 C C . ALA A 1 1227 ? 9.432 4.154 -18.210 1.00 54.19 1227 ALA A C 1
ATOM 9590 O O . ALA A 1 1227 ? 8.555 4.838 -17.680 1.00 54.19 1227 ALA A O 1
ATOM 9591 N N . PRO A 1 1228 ? 10.442 3.647 -17.466 1.00 53.91 1228 PRO A N 1
ATOM 9592 C CA . PRO A 1 1228 ? 10.452 3.749 -16.005 1.00 53.91 1228 PRO A CA 1
ATOM 9593 C C . PRO A 1 1228 ? 10.458 5.199 -15.511 1.00 53.91 1228 PRO A C 1
ATOM 9595 O O . PRO A 1 1228 ? 11.269 6.018 -15.952 1.00 53.91 1228 PRO A O 1
ATOM 9598 N N . GLY A 1 1229 ? 9.554 5.513 -14.579 1.00 63.81 1229 GLY A N 1
ATOM 9599 C CA . GLY A 1 1229 ? 9.394 6.867 -14.040 1.00 63.81 1229 GLY A CA 1
ATOM 9600 C C . GLY A 1 1229 ? 8.879 7.895 -15.058 1.00 63.81 1229 GLY A C 1
ATOM 9601 O O . GLY A 1 1229 ? 9.125 9.091 -14.875 1.00 63.81 1229 GLY A O 1
ATOM 9602 N N . LYS A 1 1230 ? 8.212 7.450 -16.133 1.00 74.88 1230 LYS A N 1
ATOM 9603 C CA . LYS A 1 1230 ? 7.578 8.299 -17.151 1.00 74.88 1230 LYS A CA 1
ATOM 9604 C C . LYS A 1 1230 ? 6.063 8.076 -17.220 1.00 74.88 1230 LYS A C 1
ATOM 9606 O O . LYS A 1 1230 ? 5.560 7.013 -16.878 1.00 74.88 1230 LYS A O 1
ATOM 9611 N N . SER A 1 1231 ? 5.356 9.104 -17.671 1.00 73.38 1231 SER A N 1
ATOM 9612 C CA . SER A 1 1231 ? 3.982 9.078 -18.182 1.00 73.38 1231 SER A CA 1
ATOM 9613 C C . SER A 1 1231 ? 3.995 8.984 -19.712 1.00 73.38 1231 SER A C 1
ATOM 9615 O O . SER A 1 1231 ? 4.980 9.397 -20.322 1.00 73.38 1231 SER A O 1
ATOM 9617 N N . TYR A 1 1232 ? 2.897 8.541 -20.321 1.00 76.12 1232 TYR A N 1
ATOM 9618 C CA . TYR A 1 1232 ? 2.726 8.414 -21.777 1.00 76.12 1232 TYR A CA 1
ATOM 9619 C C . TYR A 1 1232 ? 1.496 9.172 -22.300 1.00 76.12 1232 TYR A C 1
ATOM 9621 O O . TYR A 1 1232 ? 0.742 9.713 -21.456 1.00 76.12 1232 TYR A O 1
#

Radius of gyration: 42.31 Å; Cα contacts (8 Å, |Δi|>4): 2434; chains: 1; bounding box: 114×72×118 Å